Protein AF-A0AAN6D8U5-F1 (afdb_monomer_lite)

Sequence (772 aa):
MAGAFRIFASKGFNEGPAGHISVRNPIEPKTFWINPLGVHFSTLTVEDMVRVDEHGNYVDGNKAPINRSGFKILSAVHKARPDLNVTCHVHSVWGKALSALGRKLDMLNQDACIFYNNHDVYRNFGGVAVETEEGGKVAKAFGPTNRAMILQNHGLISAGYNVGEACFLLRLMDKVCETQVKTDSVYASGLYDRIVILDEEASFTYRATATSSNLYASFCSDYELQITNPAGRKRKIKCDLLKPACGCCLRSSYECVYGVRAIPKNFKLHKLAHRPIRFVEPNSINLRRKITLLSEDADLELEPTKEAREDALFRKYLQTLGWHLGGYSSWMLGVDLSPSDALLYDAFVKGFMVAISPQLAHENLQPSSVVIPRGLDNPTLRHVFYACGATYLSWKRPEYREFAEQKFLQSMKELRWFLSENSVIGNEDWLLICMVTLCLREKYQCENTARNAFFLIASLQIIECWLLKKSISFESFNQLLDALALNQIDVKILPMVKKDHKINDVTYCTDELSYMLREGDVSNLERTILESFLYNYSVALFACDASVVDYIKSPFQVYAELKPYLLPPIYHCPAWWMNNPIMGAALSAFELAAKTNWLSLFFPLNANNKMVAEKLLTLSKYYLPPVLPENVRFHESDFVQRRLMESCLIGNIVTKACTIMLSKLLNPKLRPDAPEIQEEIGNFFLNLRKLSPHAQSSGLCSWPFAVAGSAVIKEDQRLYLIERIRTFGVMKKSSGLMSVMRFLFTTWGSDTDPGPGWDVLLDKDHLRNTFL

InterPro domains:
  IPR001138 Zn(2)Cys(6) fungal-type DNA-binding domain [PF00172] (233-259)
  IPR001138 Zn(2)Cys(6) fungal-type DNA-binding domain [cd00067] (233-258)
  IPR001303 Class II aldolase/adducin N-terminal [PF00596] (1-181)
  IPR001303 Class II aldolase/adducin N-terminal [SM01007] (1-181)
  IPR021858 Fungal transcription factor [PF11951] (649-760)
  IPR036409 Class II aldolase/adducin N-terminal domain superfamily [G3DSA:3.40.225.10] (1-232)
  IPR036409 Class II aldolase/adducin N-terminal domain superfamily [SSF53639] (1-186)
  IPR036864 Zn(2)-C6 fungal-type DNA-binding domain superfamily [G3DSA:4.10.240.10] (233-313)
  IPR036864 Zn(2)-C6 fungal-type DNA-binding domain superfamily [SSF57701] (233-260)
  IPR051017 Aldolase class II Adducin subfamily [PTHR10672] (1-204)

pLDDT: mean 78.68, std 21.95, range [24.88, 98.62]

Structure (mmCIF, N/CA/C/O backbone):
data_AF-A0AAN6D8U5-F1
#
_entry.id   AF-A0AAN6D8U5-F1
#
loop_
_atom_site.group_PDB
_atom_site.id
_atom_site.type_symbol
_atom_site.label_atom_id
_atom_site.label_alt_id
_atom_site.label_comp_id
_atom_site.label_asym_id
_atom_site.label_entity_id
_atom_site.label_seq_id
_atom_site.pdbx_PDB_ins_code
_atom_site.Cartn_x
_atom_site.Cartn_y
_atom_site.Cartn_z
_atom_site.occupancy
_atom_site.B_iso_or_equiv
_atom_site.auth_seq_id
_atom_site.auth_comp_id
_atom_site.auth_asym_id
_atom_site.auth_atom_id
_atom_site.pdbx_PDB_model_num
ATOM 1 N N . MET A 1 1 ? -16.231 -18.625 -27.405 1.00 93.00 1 MET A N 1
ATOM 2 C CA . MET A 1 1 ? -17.258 -17.636 -27.003 1.00 93.00 1 MET A CA 1
ATOM 3 C C . MET A 1 1 ? -17.290 -17.409 -25.493 1.00 93.00 1 MET A C 1
ATOM 5 O O . MET A 1 1 ? -16.953 -16.311 -25.086 1.00 93.00 1 MET A O 1
ATOM 9 N N . ALA A 1 2 ? -17.594 -18.405 -24.648 1.00 93.75 2 ALA A N 1
ATOM 10 C CA . ALA A 1 2 ? -17.648 -18.209 -23.186 1.00 93.75 2 ALA A CA 1
ATOM 11 C C . ALA A 1 2 ? -16.372 -17.576 -22.585 1.00 93.75 2 ALA A C 1
ATOM 13 O O . ALA A 1 2 ? -16.457 -16.632 -21.809 1.00 93.75 2 ALA A O 1
ATOM 14 N N . GLY A 1 3 ? -15.176 -18.023 -22.992 1.00 93.25 3 GLY A N 1
ATOM 15 C CA . GLY A 1 3 ? -13.929 -17.383 -22.548 1.00 93.25 3 GLY A CA 1
ATOM 16 C C . GLY A 1 3 ? -13.763 -15.935 -23.029 1.00 93.25 3 GLY A C 1
ATOM 17 O O . GLY A 1 3 ? -13.219 -15.126 -22.291 1.00 93.25 3 GLY A O 1
ATOM 18 N N . ALA A 1 4 ? -14.307 -15.576 -24.198 1.00 95.81 4 ALA A N 1
ATOM 19 C CA . ALA A 1 4 ? -14.285 -14.199 -24.694 1.00 95.81 4 ALA A CA 1
ATOM 20 C C . ALA A 1 4 ? -15.133 -13.262 -23.825 1.00 95.81 4 ALA A C 1
ATOM 22 O O . ALA A 1 4 ? -14.681 -12.175 -23.486 1.00 95.81 4 ALA A O 1
ATOM 23 N N . PHE A 1 5 ? -16.307 -13.712 -23.371 1.00 96.12 5 PHE A N 1
ATOM 24 C CA . PHE A 1 5 ? -17.092 -12.957 -22.393 1.00 96.12 5 PHE A CA 1
ATOM 25 C C . PHE A 1 5 ? -16.345 -12.752 -21.079 1.00 96.12 5 PHE A C 1
ATOM 27 O O . PHE A 1 5 ? -16.378 -11.661 -20.520 1.00 96.12 5 PHE A O 1
ATOM 34 N N . ARG A 1 6 ? -15.621 -13.763 -20.591 1.00 93.38 6 ARG A N 1
ATOM 35 C CA . ARG A 1 6 ? -14.832 -13.611 -19.360 1.00 93.38 6 ARG A CA 1
ATOM 36 C C . ARG A 1 6 ? -13.689 -12.610 -19.527 1.00 93.38 6 ARG A C 1
ATOM 38 O O . ARG A 1 6 ? -13.452 -11.829 -18.612 1.00 93.38 6 ARG A O 1
ATOM 45 N N . ILE A 1 7 ? -13.060 -12.567 -20.704 1.00 94.19 7 ILE A N 1
ATOM 46 C CA . ILE A 1 7 ? -12.098 -11.512 -21.056 1.00 94.19 7 ILE A CA 1
ATOM 47 C C . ILE A 1 7 ? -12.795 -10.145 -21.073 1.00 94.19 7 ILE A C 1
ATOM 49 O O . ILE A 1 7 ? -12.302 -9.202 -20.473 1.00 94.19 7 ILE A O 1
ATOM 53 N N . PHE A 1 8 ? -13.973 -10.019 -21.687 1.00 95.56 8 PHE A N 1
ATOM 54 C CA . PHE A 1 8 ? -14.734 -8.763 -21.663 1.00 95.56 8 PHE A CA 1
ATOM 55 C C . PHE A 1 8 ? -15.090 -8.323 -20.236 1.00 95.56 8 PHE A C 1
ATOM 57 O O . PHE A 1 8 ? -14.961 -7.146 -19.909 1.00 95.56 8 PHE A O 1
ATOM 64 N N . ALA A 1 9 ? -15.459 -9.257 -19.356 1.00 93.50 9 ALA A N 1
ATOM 65 C CA . ALA A 1 9 ? -15.710 -8.970 -17.947 1.00 93.50 9 ALA A CA 1
ATOM 66 C C . ALA A 1 9 ? -14.449 -8.476 -17.221 1.00 93.50 9 ALA A C 1
ATOM 68 O O . ALA A 1 9 ? -14.520 -7.512 -16.466 1.00 93.50 9 ALA A O 1
ATOM 69 N N . SER A 1 10 ? -13.286 -9.092 -17.467 1.00 89.88 10 SER A N 1
ATOM 70 C CA . SER A 1 10 ? -12.024 -8.671 -16.840 1.00 89.88 10 SER A CA 1
ATOM 71 C C . SER A 1 10 ? -11.537 -7.303 -17.327 1.00 89.88 10 SER A C 1
ATOM 73 O O . SER A 1 10 ? -10.781 -6.638 -16.621 1.00 89.88 10 SER A O 1
ATOM 75 N N . LYS A 1 11 ? -12.005 -6.857 -18.499 1.00 89.81 11 LYS A N 1
ATOM 76 C CA . LYS A 1 11 ? -11.782 -5.507 -19.039 1.00 89.81 11 LYS A CA 1
ATOM 77 C C . LYS A 1 11 ? -12.896 -4.509 -18.691 1.00 89.81 11 LYS A C 1
ATOM 79 O O . LYS A 1 11 ? -12.827 -3.366 -19.124 1.00 89.81 11 LYS A O 1
ATOM 84 N N . GLY A 1 12 ? -13.902 -4.911 -17.908 1.00 91.88 12 GLY A N 1
ATOM 85 C CA . GLY A 1 12 ? -14.988 -4.028 -17.469 1.00 91.88 12 GLY A CA 1
ATOM 86 C C . GLY A 1 12 ? -15.998 -3.667 -18.562 1.00 91.88 12 GLY A C 1
ATOM 87 O O . GLY A 1 12 ? -16.624 -2.618 -18.489 1.00 91.88 12 GLY A O 1
ATOM 88 N N . PHE A 1 13 ? -16.165 -4.505 -19.591 1.00 95.62 13 PHE A N 1
ATOM 89 C CA . PHE A 1 13 ? -17.127 -4.259 -20.678 1.00 95.62 13 PHE A CA 1
ATOM 90 C C . PHE A 1 13 ? -18.562 -4.697 -20.339 1.00 95.62 13 PHE A C 1
ATOM 92 O O . PHE A 1 13 ? -19.450 -4.581 -21.185 1.00 95.62 13 PHE A O 1
ATOM 99 N N . ASN A 1 14 ? -18.800 -5.252 -19.145 1.00 90.69 14 ASN A N 1
ATOM 100 C CA . ASN A 1 14 ? -20.140 -5.646 -18.720 1.00 90.69 14 ASN A CA 1
ATOM 101 C C . ASN A 1 14 ? -20.963 -4.410 -18.320 1.00 90.69 14 ASN A C 1
ATOM 103 O O . ASN A 1 14 ? -20.530 -3.614 -17.496 1.00 90.69 14 ASN A O 1
ATOM 107 N N . GLU A 1 15 ? -22.182 -4.295 -18.840 1.00 88.44 15 GLU A N 1
ATOM 108 C CA . GLU A 1 15 ? -23.103 -3.197 -18.523 1.00 88.44 15 GLU A CA 1
ATOM 109 C C . GLU A 1 15 ? -24.513 -3.779 -18.350 1.00 88.44 15 GLU A C 1
ATOM 111 O O . GLU A 1 15 ? -25.318 -3.841 -19.280 1.00 88.44 15 GLU A O 1
ATOM 116 N N . GLY A 1 16 ? -24.787 -4.322 -17.160 1.00 88.56 16 GLY A N 1
ATOM 117 C CA . GLY A 1 16 ? -26.028 -5.055 -16.898 1.00 88.56 16 GLY A CA 1
ATOM 118 C C . GLY A 1 16 ? -26.268 -6.176 -17.933 1.00 88.56 16 GLY A C 1
ATOM 119 O O . GLY A 1 16 ? -25.379 -7.004 -18.133 1.00 88.56 16 GLY A O 1
ATOM 120 N N . PRO A 1 17 ? -27.449 -6.237 -18.581 1.00 87.12 17 PRO A N 1
ATOM 121 C CA . PRO A 1 17 ? -27.765 -7.239 -19.600 1.00 87.12 17 PRO A CA 1
ATOM 122 C C . PRO A 1 17 ? -27.296 -6.866 -21.020 1.00 87.12 17 PRO A C 1
ATOM 124 O O . PRO A 1 17 ? -27.637 -7.580 -21.965 1.00 87.12 17 PRO A O 1
ATOM 127 N N . ALA A 1 18 ? -26.595 -5.743 -21.202 1.00 89.50 18 ALA A N 1
ATOM 128 C CA . ALA A 1 18 ? -26.145 -5.296 -22.512 1.00 89.50 18 ALA A CA 1
ATOM 129 C C . ALA A 1 18 ? -24.887 -6.039 -22.984 1.00 89.50 18 ALA A C 1
ATOM 131 O O . ALA A 1 18 ? -24.062 -6.496 -22.194 1.00 89.50 18 ALA A O 1
ATOM 132 N N . GLY A 1 19 ? -24.728 -6.087 -24.305 1.00 93.31 19 GLY A N 1
ATOM 133 C CA . GLY A 1 19 ? -23.594 -6.702 -24.981 1.00 93.31 19 GLY A CA 1
ATOM 134 C C . GLY A 1 19 ? -23.813 -8.178 -25.320 1.00 93.31 19 GLY A C 1
ATOM 135 O O . GLY A 1 19 ? -24.301 -8.980 -24.522 1.00 93.31 19 GLY A O 1
ATOM 136 N N . HIS A 1 20 ? -23.452 -8.532 -26.551 1.00 95.62 20 HIS A N 1
ATOM 137 C CA . HIS A 1 20 ? -23.759 -9.833 -27.136 1.00 95.62 20 HIS A CA 1
ATOM 138 C C . HIS A 1 20 ? -22.632 -10.288 -28.060 1.00 95.62 20 HIS A C 1
ATOM 140 O O . HIS A 1 20 ? -22.012 -9.476 -28.745 1.00 95.62 20 HIS A O 1
ATOM 146 N N . ILE A 1 21 ? -22.402 -11.597 -28.109 1.00 98.12 21 ILE A N 1
ATOM 147 C CA . ILE A 1 21 ? -21.539 -12.258 -29.091 1.00 98.12 21 ILE A CA 1
ATOM 148 C C . ILE A 1 21 ? -22.401 -13.316 -29.764 1.00 98.12 21 ILE A C 1
ATOM 150 O O . ILE A 1 21 ? -22.967 -14.156 -29.066 1.00 98.12 21 ILE A O 1
ATOM 154 N N . SER A 1 22 ? -22.483 -13.291 -31.093 1.00 97.81 22 SER A N 1
ATOM 155 C CA . SER A 1 22 ? -23.100 -14.359 -31.878 1.00 97.81 22 SER A CA 1
ATOM 156 C C . SER A 1 22 ? -22.072 -15.063 -32.749 1.00 97.81 22 SER A C 1
ATOM 158 O O . SER A 1 22 ? -21.201 -14.428 -33.347 1.00 97.81 22 SER A O 1
ATOM 160 N N . VAL A 1 23 ? -22.174 -16.390 -32.815 1.00 98.19 23 VAL A N 1
ATOM 161 C CA . VAL A 1 23 ? -21.307 -17.251 -33.625 1.00 98.19 23 VAL A CA 1
ATOM 162 C C . VAL A 1 23 ? -22.169 -18.096 -34.551 1.00 98.19 23 VAL A C 1
ATOM 164 O O . VAL A 1 23 ? -23.002 -18.869 -34.078 1.00 98.19 23 VAL A O 1
ATOM 167 N N . ARG A 1 24 ? -21.958 -17.979 -35.863 1.00 98.12 24 ARG A N 1
ATOM 168 C CA . ARG A 1 24 ? -22.606 -18.816 -36.876 1.00 98.12 24 ARG A CA 1
ATOM 169 C C . ARG A 1 24 ? -22.277 -20.284 -36.626 1.00 98.12 24 ARG A C 1
ATOM 171 O O . ARG A 1 24 ? -21.119 -20.643 -36.411 1.00 98.12 24 ARG A O 1
ATOM 178 N N . ASN A 1 25 ? -23.292 -21.139 -36.652 1.00 96.56 25 ASN A N 1
ATOM 179 C CA . ASN A 1 25 ? -23.089 -22.571 -36.517 1.00 96.56 25 ASN A CA 1
ATOM 180 C C . ASN A 1 25 ? -22.398 -23.122 -37.785 1.00 96.56 25 ASN A C 1
ATOM 182 O O . ASN A 1 25 ? -22.865 -22.847 -38.891 1.00 96.56 25 ASN A O 1
ATOM 186 N N . PRO A 1 26 ? -21.302 -23.892 -37.650 1.00 93.25 26 PRO A N 1
ATOM 187 C CA . PRO A 1 26 ? -20.549 -24.390 -38.802 1.00 93.25 26 PRO A CA 1
ATOM 188 C C . PRO A 1 26 ? -21.268 -25.507 -39.577 1.00 93.25 26 PRO A C 1
ATOM 190 O O . PRO A 1 26 ? -20.939 -25.736 -40.735 1.00 93.25 26 PRO A O 1
ATOM 193 N N . ILE A 1 27 ? -22.228 -26.202 -38.955 1.00 94.56 27 ILE A N 1
ATOM 194 C CA . ILE A 1 27 ? -23.006 -27.298 -39.560 1.00 94.56 27 ILE A CA 1
ATOM 195 C C . ILE A 1 27 ? -24.315 -26.767 -40.152 1.00 94.56 27 ILE A C 1
ATOM 197 O O . ILE A 1 27 ? -24.711 -27.164 -41.244 1.00 94.56 27 ILE A O 1
ATOM 201 N N . GLU A 1 28 ? -24.976 -25.843 -39.450 1.00 95.75 28 GLU A N 1
ATOM 202 C CA . GLU A 1 28 ? -26.242 -25.228 -39.862 1.00 95.75 28 GLU A CA 1
ATOM 203 C C . GLU A 1 28 ? -26.084 -23.697 -39.989 1.00 95.75 28 GLU A C 1
ATOM 205 O O . GLU A 1 28 ? -26.471 -22.967 -39.070 1.00 95.75 28 GLU A O 1
ATOM 210 N N . PRO A 1 29 ? -25.550 -23.171 -41.114 1.00 93.00 29 PRO A N 1
ATOM 211 C CA . PRO A 1 29 ? -25.093 -21.776 -41.250 1.00 93.00 29 PRO A CA 1
ATOM 212 C C . PRO A 1 29 ? -26.154 -20.676 -41.089 1.00 93.00 29 PRO A C 1
ATOM 214 O O . PRO A 1 29 ? -25.807 -19.494 -41.021 1.00 93.00 29 PRO A O 1
ATOM 217 N N . LYS A 1 30 ? -27.439 -21.049 -41.050 1.00 93.56 30 LYS A N 1
ATOM 218 C CA . LYS A 1 30 ? -28.577 -20.157 -40.763 1.00 93.56 30 LYS A CA 1
ATOM 219 C C . LYS A 1 30 ? -28.932 -20.078 -39.272 1.00 93.56 30 LYS A C 1
ATOM 221 O O . LYS A 1 30 ? -29.874 -19.384 -38.906 1.00 93.56 30 LYS A O 1
ATOM 226 N N . THR A 1 31 ? -28.196 -20.788 -38.418 1.00 97.25 31 THR A N 1
ATOM 227 C CA . THR A 1 31 ? -28.363 -20.772 -36.960 1.00 97.25 31 THR A CA 1
ATOM 228 C C . THR A 1 31 ? -27.129 -20.188 -36.275 1.00 97.25 31 THR A C 1
ATOM 230 O O . THR A 1 31 ? -26.014 -20.261 -36.801 1.00 97.25 31 THR A O 1
ATOM 233 N N . PHE A 1 32 ? -27.321 -19.599 -35.096 1.00 98.19 32 PHE A N 1
ATOM 234 C CA . PHE A 1 32 ? -26.306 -18.842 -34.368 1.00 98.19 32 PHE A CA 1
ATOM 235 C C . PHE A 1 32 ? -26.317 -19.193 -32.881 1.00 98.19 32 PHE A C 1
ATOM 237 O O . PHE A 1 32 ? -27.376 -19.344 -32.277 1.00 98.19 32 PHE A O 1
ATOM 244 N N . TRP A 1 33 ? -25.135 -19.292 -32.282 1.00 98.31 33 TRP A N 1
ATOM 245 C CA . TRP A 1 33 ? -24.956 -19.395 -30.836 1.00 98.31 33 TRP A CA 1
ATOM 246 C C . TRP A 1 33 ? -24.808 -18.006 -30.223 1.00 98.31 33 TRP A C 1
ATOM 248 O O . TRP A 1 33 ? -23.992 -17.233 -30.717 1.00 98.31 33 TRP A O 1
ATOM 258 N N . ILE A 1 34 ? -25.538 -17.711 -29.147 1.00 97.81 34 ILE A N 1
ATOM 259 C CA . ILE A 1 34 ? -25.520 -16.426 -28.429 1.00 97.81 34 ILE A CA 1
ATOM 260 C C . ILE A 1 34 ? -25.552 -16.633 -26.904 1.00 97.81 34 ILE A C 1
ATOM 262 O O . ILE A 1 34 ? -25.983 -17.680 -26.415 1.00 97.81 34 ILE A O 1
ATOM 266 N N . ASN A 1 35 ? -25.085 -15.643 -26.138 1.00 97.12 35 ASN A N 1
ATOM 267 C CA . ASN A 1 35 ? -25.228 -15.618 -24.682 1.00 97.12 35 ASN A CA 1
ATOM 268 C C . ASN A 1 35 ? -26.684 -15.407 -24.221 1.00 97.12 35 ASN A C 1
ATOM 270 O O . ASN A 1 35 ? -27.450 -14.702 -24.882 1.00 97.12 35 ASN A O 1
ATOM 274 N N . PRO A 1 36 ? -27.053 -15.946 -23.047 1.00 95.62 36 PRO A N 1
ATOM 275 C CA . PRO A 1 36 ? -28.339 -15.678 -22.422 1.00 95.62 36 PRO A CA 1
ATOM 276 C C . PRO A 1 36 ? -28.405 -14.258 -21.842 1.00 95.62 36 PRO A C 1
ATOM 278 O O . PRO A 1 36 ? -27.395 -13.661 -21.455 1.00 95.62 36 PRO A O 1
ATOM 281 N N . LEU A 1 37 ? -29.623 -13.731 -21.756 1.00 92.81 37 LEU A N 1
ATOM 282 C CA . LEU A 1 37 ? -29.954 -12.439 -21.168 1.00 92.81 37 LEU A CA 1
ATOM 283 C C . LEU A 1 37 ? -29.770 -12.475 -19.644 1.00 92.81 37 LEU A C 1
ATOM 285 O O . LEU A 1 37 ? -30.215 -13.407 -18.977 1.00 92.81 37 LEU A O 1
ATOM 289 N N . GLY A 1 38 ? -29.168 -11.423 -19.084 1.00 87.44 38 GLY A N 1
ATOM 290 C CA . GLY A 1 38 ? -29.109 -11.210 -17.632 1.00 87.44 38 GLY A CA 1
ATOM 291 C C . GLY A 1 38 ? -28.102 -12.084 -16.877 1.00 87.44 38 GLY A C 1
ATOM 292 O O . GLY A 1 38 ? -28.066 -12.038 -15.650 1.00 87.44 38 GLY A O 1
ATOM 293 N N . VAL A 1 39 ? -27.265 -12.852 -17.579 1.00 91.81 39 VAL A N 1
ATOM 294 C CA . VAL A 1 39 ? -26.155 -13.596 -16.968 1.00 91.81 39 VAL A CA 1
ATOM 295 C C . VAL A 1 39 ? -24.876 -12.776 -17.075 1.00 91.81 39 VAL A C 1
ATOM 297 O O . VAL A 1 39 ? -24.492 -12.335 -18.157 1.00 91.81 39 VAL A O 1
ATOM 300 N N . HIS A 1 40 ? -24.197 -12.586 -15.946 1.00 94.00 40 HIS A N 1
ATOM 301 C CA . HIS A 1 40 ? -22.973 -11.797 -15.894 1.00 94.00 40 HIS A CA 1
ATOM 302 C C . HIS A 1 40 ? -21.861 -12.424 -16.755 1.00 94.00 40 HIS A C 1
ATOM 304 O O . HIS A 1 40 ? -21.614 -13.631 -16.702 1.00 94.00 40 HIS A O 1
ATOM 310 N N . PHE A 1 41 ? -21.130 -11.604 -17.514 1.00 95.12 41 PHE A N 1
ATOM 311 C CA . PHE A 1 41 ? -20.115 -12.081 -18.463 1.00 95.12 41 PHE A CA 1
ATOM 312 C C . PHE A 1 41 ? -19.026 -12.961 -17.828 1.00 95.12 41 PHE A C 1
ATOM 314 O O . PHE A 1 41 ? -18.576 -13.928 -18.443 1.00 95.12 41 PHE A O 1
ATOM 321 N N . SER A 1 42 ? -18.635 -12.678 -16.580 1.00 92.56 42 SER A N 1
ATOM 322 C CA . SER A 1 42 ? -17.620 -13.467 -15.861 1.00 92.56 42 SER A CA 1
ATOM 323 C C . SER A 1 42 ? -18.074 -14.887 -15.505 1.00 92.56 42 SER A C 1
ATOM 325 O O . SER A 1 42 ? -17.229 -15.761 -15.305 1.00 92.56 42 SER A O 1
ATOM 327 N N . THR A 1 43 ? -19.384 -15.143 -15.436 1.00 91.12 43 THR A N 1
ATOM 328 C CA . THR A 1 43 ? -19.930 -16.443 -15.023 1.00 91.12 43 THR A CA 1
ATOM 329 C C . THR A 1 43 ? -20.331 -17.319 -16.199 1.00 91.12 43 THR A C 1
ATOM 331 O O . THR A 1 43 ? -20.525 -18.513 -15.995 1.00 91.12 43 THR A O 1
ATOM 334 N N . LEU A 1 44 ? -20.419 -16.764 -17.413 1.00 92.69 44 LEU A N 1
ATOM 335 C CA . LEU A 1 44 ? -20.845 -17.495 -18.605 1.00 92.69 44 LEU A CA 1
ATOM 336 C C . LEU A 1 44 ? -19.983 -18.734 -18.855 1.00 92.69 44 LEU A C 1
ATOM 338 O O . LEU A 1 44 ? -18.749 -18.695 -18.820 1.00 92.69 44 LEU A O 1
ATOM 342 N N . THR A 1 45 ? -20.646 -19.846 -19.130 1.00 92.88 45 THR A N 1
ATOM 343 C CA . THR A 1 45 ? -20.086 -21.172 -19.394 1.00 92.88 45 THR A CA 1
ATOM 344 C C . THR A 1 45 ? -20.440 -21.633 -20.804 1.00 92.88 45 THR A C 1
ATOM 346 O O . THR A 1 45 ? -21.125 -20.929 -21.542 1.00 92.88 45 THR A O 1
ATOM 349 N N . VAL A 1 46 ? -19.910 -22.782 -21.233 1.00 93.31 46 VAL A N 1
ATOM 350 C CA . VAL A 1 46 ? -20.249 -23.321 -22.561 1.00 93.31 46 VAL A CA 1
ATOM 351 C C . VAL A 1 46 ? -21.710 -23.778 -22.568 1.00 93.31 46 VAL A C 1
ATOM 353 O O . VAL A 1 46 ? -22.419 -23.557 -23.543 1.00 93.31 46 VAL A O 1
ATOM 356 N N . GLU A 1 47 ? -22.164 -24.327 -21.443 1.00 94.94 47 GLU A N 1
ATOM 357 C CA . GLU A 1 47 ? -23.511 -24.841 -21.207 1.00 94.94 47 GLU A CA 1
ATOM 358 C C . GLU A 1 47 ? -24.583 -23.741 -21.115 1.00 94.94 47 GLU A C 1
ATOM 360 O O . GLU A 1 47 ? -25.775 -24.027 -21.203 1.00 94.94 47 GLU A O 1
ATOM 365 N N . ASP A 1 48 ? -24.180 -22.478 -20.953 1.00 94.75 48 ASP A N 1
ATOM 366 C CA . ASP A 1 48 ? -25.105 -21.340 -20.907 1.00 94.75 48 ASP A CA 1
ATOM 367 C C . ASP A 1 48 ? -25.548 -20.867 -22.295 1.00 94.75 48 ASP A C 1
ATOM 369 O O . ASP A 1 48 ? -26.512 -20.115 -22.406 1.00 94.75 48 ASP A O 1
ATOM 373 N N . MET A 1 49 ? -24.849 -21.271 -23.358 1.00 97.19 49 MET A N 1
ATOM 374 C CA . MET A 1 49 ? -25.084 -20.741 -24.699 1.00 97.19 49 MET A CA 1
ATOM 375 C C . MET A 1 49 ? -26.414 -21.234 -25.284 1.00 97.19 49 MET A C 1
ATOM 377 O O . MET A 1 49 ? -26.787 -22.403 -25.154 1.00 97.19 49 MET A O 1
ATOM 381 N N . VAL A 1 50 ? -27.110 -20.328 -25.968 1.00 97.94 50 VAL A N 1
ATOM 382 C CA . VAL A 1 50 ? -28.410 -20.564 -26.607 1.00 97.94 50 VAL A CA 1
ATOM 383 C C . VAL A 1 50 ? -28.209 -20.597 -28.117 1.00 97.94 50 VAL A C 1
ATOM 385 O O . VAL A 1 50 ? -27.549 -19.709 -28.662 1.00 97.94 50 VAL A O 1
ATOM 388 N N . ARG A 1 51 ? -28.769 -21.595 -28.810 1.00 97.88 51 ARG A N 1
ATOM 389 C CA . ARG A 1 51 ? -28.785 -21.640 -30.277 1.00 97.88 51 ARG A CA 1
ATOM 390 C C . ARG A 1 51 ? -30.116 -21.127 -30.805 1.00 97.88 51 ARG A C 1
ATOM 392 O O . ARG A 1 51 ? -31.173 -21.621 -30.412 1.00 97.88 51 ARG A O 1
ATOM 399 N N . VAL A 1 52 ? -30.050 -20.176 -31.729 1.00 97.44 52 VAL A N 1
ATOM 400 C CA . VAL A 1 52 ? -31.214 -19.547 -32.358 1.00 97.44 52 VAL A CA 1
ATOM 401 C C . VAL A 1 52 ? -31.127 -19.548 -33.883 1.00 97.44 52 VAL A C 1
ATOM 403 O O . VAL A 1 52 ? -30.041 -19.693 -34.443 1.00 97.44 52 VAL A O 1
ATOM 406 N N . ASP A 1 53 ? -32.264 -19.404 -34.558 1.00 95.56 53 ASP A N 1
ATOM 407 C CA . ASP A 1 53 ? -32.335 -19.180 -36.007 1.00 95.56 53 ASP A CA 1
ATOM 408 C C . ASP A 1 53 ? -32.038 -17.709 -36.375 1.00 95.56 53 ASP A C 1
ATOM 410 O O . ASP A 1 53 ? -31.777 -16.870 -35.511 1.00 95.56 53 ASP A O 1
ATOM 414 N N . GLU A 1 54 ? -32.088 -17.372 -37.666 1.00 91.38 54 GLU A N 1
ATOM 415 C CA . GLU A 1 54 ? -31.864 -16.008 -38.175 1.00 91.38 54 GLU A CA 1
ATOM 416 C C . GLU A 1 54 ? -32.852 -14.952 -37.636 1.00 91.38 54 GLU A C 1
ATOM 418 O O . GLU A 1 54 ? -32.557 -13.752 -37.668 1.00 91.38 54 GLU A O 1
ATOM 423 N N . HIS A 1 55 ? -33.992 -15.387 -37.095 1.00 90.00 55 HIS A N 1
ATOM 424 C CA . HIS A 1 55 ? -35.039 -14.547 -36.517 1.00 90.00 55 HIS A CA 1
ATOM 425 C C . HIS A 1 55 ? -34.963 -14.456 -34.981 1.00 90.00 55 HIS A C 1
ATOM 427 O O . HIS A 1 55 ? -35.717 -13.693 -34.372 1.00 90.00 55 HIS A O 1
ATOM 433 N N . GLY A 1 56 ? -34.049 -15.195 -34.344 1.00 91.12 56 GLY A N 1
ATOM 434 C CA . GLY A 1 56 ? -33.892 -15.240 -32.890 1.00 91.12 56 GLY A CA 1
ATOM 435 C C . GLY A 1 56 ? -34.846 -16.216 -32.196 1.00 91.12 56 GLY A C 1
ATOM 436 O O . GLY A 1 56 ? -35.035 -16.122 -30.979 1.00 91.12 56 GLY A O 1
ATOM 437 N N . ASN A 1 57 ? -35.466 -17.136 -32.942 1.00 93.75 57 ASN A N 1
ATOM 438 C CA . ASN A 1 57 ? -36.255 -18.219 -32.365 1.00 93.75 57 ASN A CA 1
ATOM 439 C C . ASN A 1 57 ? -35.334 -19.326 -31.864 1.00 93.75 57 ASN A C 1
ATOM 441 O O . ASN A 1 57 ? -34.304 -19.615 -32.467 1.00 93.75 57 ASN A O 1
ATOM 445 N N . TYR A 1 58 ? -35.722 -19.959 -30.761 1.00 95.50 58 TYR A N 1
ATOM 446 C CA . TYR A 1 58 ? -34.952 -21.040 -30.156 1.00 95.50 58 TYR A CA 1
ATOM 447 C C . TYR A 1 58 ? -34.868 -22.259 -31.082 1.00 95.50 58 TYR A C 1
ATOM 449 O O . TYR A 1 58 ? -35.887 -22.705 -31.608 1.00 95.50 58 TYR A O 1
ATOM 457 N N . VAL A 1 59 ? -33.662 -22.814 -31.213 1.00 95.62 59 VAL A N 1
ATOM 458 C CA . VAL A 1 59 ? -33.398 -24.059 -31.944 1.00 95.62 59 VAL A CA 1
ATOM 459 C C . VAL A 1 59 ? -32.921 -25.151 -30.984 1.00 95.62 59 VAL A C 1
ATOM 461 O O . VAL A 1 59 ? -33.520 -26.220 -30.947 1.00 95.62 59 VAL A O 1
ATOM 464 N N . ASP A 1 60 ? -31.855 -24.899 -30.212 1.00 92.94 60 ASP A N 1
ATOM 465 C CA . ASP A 1 60 ? -31.258 -25.873 -29.276 1.00 92.94 60 ASP A CA 1
ATOM 466 C C . ASP A 1 60 ? -30.360 -25.179 -28.218 1.00 92.94 60 ASP A C 1
ATOM 468 O O . ASP A 1 60 ? -30.230 -23.954 -28.201 1.00 92.94 60 ASP A O 1
ATOM 472 N N . GLY A 1 61 ? -29.718 -25.936 -27.325 1.00 92.88 61 GLY A N 1
ATOM 473 C CA . GLY A 1 61 ? -28.857 -25.431 -26.254 1.00 92.88 61 GLY A CA 1
ATOM 474 C C . GLY A 1 61 ? -29.646 -25.032 -25.007 1.00 92.88 61 GLY A C 1
ATOM 475 O O . GLY A 1 61 ? -30.729 -25.561 -24.738 1.00 92.88 61 GLY A O 1
ATOM 476 N N . ASN A 1 62 ? -29.118 -24.093 -24.221 1.00 92.38 62 ASN A N 1
ATOM 477 C CA . ASN A 1 62 ? -29.797 -23.610 -23.019 1.00 92.38 62 ASN A CA 1
ATOM 478 C C . ASN A 1 62 ? -31.118 -22.899 -23.373 1.00 92.38 62 ASN A C 1
ATOM 480 O O . ASN A 1 62 ? -31.186 -22.179 -24.360 1.00 92.38 62 ASN A O 1
ATOM 484 N N . LYS A 1 63 ? -32.172 -23.070 -22.566 1.00 91.12 63 LYS A N 1
ATOM 485 C CA . LYS A 1 63 ? -33.494 -22.445 -22.784 1.00 91.12 63 LYS A CA 1
ATOM 486 C C . LYS A 1 63 ? -33.661 -21.085 -22.095 1.00 91.12 63 LYS A C 1
ATOM 488 O O . LYS A 1 63 ? -34.777 -20.575 -22.005 1.00 91.12 63 LYS A O 1
ATOM 493 N N . ALA A 1 64 ? -32.579 -20.512 -21.574 1.00 91.50 64 ALA A N 1
ATOM 494 C CA . ALA A 1 64 ? -32.592 -19.178 -20.996 1.00 91.50 64 ALA A CA 1
ATOM 495 C C . ALA A 1 64 ? -33.015 -18.116 -22.039 1.00 91.50 64 ALA A C 1
ATOM 497 O O . ALA A 1 64 ? -32.712 -18.261 -23.226 1.00 91.50 64 ALA A O 1
ATOM 498 N N . PRO A 1 65 ? -33.710 -17.039 -21.622 1.00 92.25 65 PRO A N 1
ATOM 499 C CA . PRO A 1 65 ? -34.087 -15.954 -22.525 1.00 92.25 65 PRO A CA 1
ATOM 500 C C . PRO A 1 65 ? -32.861 -15.328 -23.195 1.00 92.25 65 PRO A C 1
ATOM 502 O O . PRO A 1 65 ? -31.807 -15.226 -22.573 1.00 92.25 65 PRO A O 1
ATOM 505 N N . ILE A 1 66 ? -33.010 -14.847 -24.431 1.00 94.12 66 ILE A N 1
ATOM 506 C CA . ILE A 1 66 ? -31.992 -14.042 -25.124 1.00 94.12 66 ILE A CA 1
ATOM 507 C C . ILE A 1 66 ? -32.483 -12.608 -25.319 1.00 94.12 66 ILE A C 1
ATOM 509 O O . ILE A 1 66 ? -33.688 -12.353 -25.376 1.00 94.12 66 ILE A O 1
ATOM 513 N N . ASN A 1 67 ? -31.552 -11.672 -25.493 1.00 91.31 67 ASN A N 1
ATOM 514 C CA . ASN A 1 67 ? -31.883 -10.329 -25.953 1.00 91.31 67 ASN A CA 1
ATOM 515 C C . ASN A 1 67 ? -32.183 -10.351 -27.463 1.00 91.31 67 ASN A C 1
ATOM 517 O O . ASN A 1 67 ? -31.274 -10.240 -28.289 1.00 91.31 67 ASN A O 1
ATOM 521 N N . ARG A 1 68 ? -33.456 -10.524 -27.840 1.00 88.06 68 ARG A N 1
ATOM 522 C CA . ARG A 1 68 ? -33.863 -10.594 -29.257 1.00 88.06 68 ARG A CA 1
ATOM 523 C C . ARG A 1 68 ? -33.549 -9.304 -30.017 1.00 88.06 68 ARG A C 1
ATOM 525 O O . ARG A 1 68 ? -33.104 -9.374 -31.160 1.00 88.06 68 ARG A O 1
ATOM 532 N N . SER A 1 69 ? -33.724 -8.155 -29.371 1.00 84.38 69 SER A N 1
ATOM 533 C CA . SER A 1 69 ? -33.435 -6.828 -29.918 1.00 84.38 69 SER A CA 1
ATOM 534 C C . SER A 1 69 ? -31.961 -6.698 -30.291 1.00 84.38 69 SER A C 1
ATOM 536 O O . SER A 1 69 ? -31.622 -6.398 -31.433 1.00 84.38 69 SER A O 1
ATOM 538 N N . GLY A 1 70 ? -31.077 -7.031 -29.345 1.00 88.56 70 GLY A N 1
ATOM 539 C CA . GLY A 1 70 ? -29.635 -7.052 -29.574 1.00 88.56 70 GLY A CA 1
ATOM 540 C C . GLY A 1 70 ? -29.236 -8.048 -30.663 1.00 88.56 70 GLY A C 1
ATOM 541 O O . GLY A 1 70 ? -28.426 -7.724 -31.528 1.00 88.56 70 GLY A O 1
ATOM 542 N N . PHE A 1 71 ? -29.842 -9.237 -30.679 1.00 93.06 71 PHE A N 1
ATOM 543 C CA . PHE A 1 71 ? -29.543 -10.248 -31.691 1.00 93.06 71 PHE A CA 1
ATOM 544 C C . PHE A 1 71 ? -29.928 -9.822 -33.114 1.00 93.06 71 PHE A C 1
ATOM 546 O O . PHE A 1 71 ? -29.201 -10.154 -34.045 1.00 93.06 71 PHE A O 1
ATOM 553 N N . LYS A 1 72 ? -31.009 -9.057 -33.320 1.00 90.62 72 LYS A N 1
ATOM 554 C CA . LYS A 1 72 ? -31.401 -8.589 -34.665 1.00 90.62 72 LYS A CA 1
ATOM 555 C C . LYS A 1 72 ? -30.321 -7.743 -35.344 1.00 90.62 72 LYS A C 1
ATOM 557 O O . LYS A 1 72 ? -30.123 -7.883 -36.549 1.00 90.62 72 LYS A O 1
ATOM 562 N N . ILE A 1 73 ? -29.591 -6.924 -34.584 1.00 90.25 73 ILE A N 1
ATOM 563 C CA . ILE A 1 73 ? -28.463 -6.138 -35.109 1.00 90.25 73 ILE A CA 1
ATOM 564 C C . ILE A 1 73 ? -27.343 -7.077 -35.580 1.00 90.25 73 ILE A C 1
ATOM 566 O O . ILE A 1 73 ? -26.855 -6.958 -36.703 1.00 90.25 73 ILE A O 1
ATOM 570 N N . LEU A 1 74 ? -26.978 -8.054 -34.748 1.00 94.62 74 LEU A N 1
ATOM 571 C CA . LEU A 1 74 ? -25.938 -9.044 -35.049 1.00 94.62 74 LEU A CA 1
ATOM 572 C C . LEU A 1 74 ? -26.333 -9.937 -36.245 1.00 94.62 74 LEU A C 1
ATOM 574 O O . LEU A 1 74 ? -25.530 -10.159 -37.150 1.00 94.62 74 LEU A O 1
ATOM 578 N N . SER A 1 75 ? -27.592 -10.386 -36.298 1.00 94.00 75 SER A N 1
ATOM 579 C CA . SER A 1 75 ? -28.164 -11.173 -37.400 1.00 94.00 75 SER A CA 1
ATOM 580 C C . SER A 1 75 ? -28.130 -10.403 -38.726 1.00 94.00 75 SER A C 1
ATOM 582 O O . SER A 1 75 ? -27.730 -10.953 -39.754 1.00 94.00 75 SER A O 1
ATOM 584 N N . ALA A 1 76 ? -28.450 -9.104 -38.714 1.00 93.44 76 ALA A N 1
ATOM 585 C CA . ALA A 1 76 ? -28.365 -8.265 -39.907 1.00 93.44 76 ALA A CA 1
ATOM 586 C C . ALA A 1 76 ? -26.925 -8.144 -40.437 1.00 93.44 76 ALA A C 1
ATOM 588 O O . ALA A 1 76 ? -26.712 -8.243 -41.648 1.00 93.44 76 ALA A O 1
ATOM 589 N N . VAL A 1 77 ? -25.932 -8.011 -39.549 1.00 94.56 77 VAL A N 1
ATOM 590 C CA . VAL A 1 77 ? -24.511 -8.026 -39.937 1.00 94.56 77 VAL A CA 1
ATOM 591 C C . VAL A 1 77 ? -24.113 -9.396 -40.494 1.00 94.56 77 VAL A C 1
ATOM 593 O O . VAL A 1 77 ? -23.529 -9.454 -41.570 1.00 94.56 77 VAL A O 1
ATOM 596 N N . HIS A 1 78 ? -24.497 -10.505 -39.853 1.00 96.00 78 HIS A N 1
ATOM 597 C CA . HIS A 1 78 ? -24.250 -11.854 -40.380 1.00 96.00 78 HIS A CA 1
ATOM 598 C C . HIS A 1 78 ? -24.894 -12.107 -41.749 1.00 96.00 78 HIS A C 1
ATOM 600 O O . HIS A 1 78 ? -24.359 -12.884 -42.543 1.00 96.00 78 HIS A O 1
ATOM 606 N N . LYS A 1 79 ? -26.050 -11.497 -42.028 1.00 93.56 79 LYS A N 1
ATOM 607 C CA . LYS A 1 79 ? -26.726 -11.597 -43.326 1.00 93.56 79 LYS A CA 1
ATOM 608 C C . LYS A 1 79 ? -26.014 -10.780 -44.404 1.00 93.56 79 LYS A C 1
ATOM 610 O O . LYS A 1 79 ? -25.889 -11.253 -45.528 1.00 93.56 79 LYS A O 1
ATOM 615 N N . ALA A 1 80 ? -25.547 -9.578 -44.068 1.00 92.44 80 ALA A N 1
ATOM 616 C CA . ALA A 1 80 ? -24.815 -8.717 -44.997 1.00 92.44 80 ALA A CA 1
ATOM 617 C C . ALA A 1 80 ? -23.365 -9.171 -45.234 1.00 92.44 80 ALA A C 1
ATOM 619 O O . ALA A 1 80 ? -22.813 -8.921 -46.302 1.00 92.44 80 ALA A O 1
ATOM 620 N N . ARG A 1 81 ? -22.760 -9.848 -44.251 1.00 94.25 81 ARG A N 1
ATOM 621 C CA . ARG A 1 81 ? -21.385 -10.363 -44.273 1.00 94.25 81 ARG A CA 1
ATOM 622 C C . ARG A 1 81 ? -21.365 -11.875 -44.050 1.00 94.25 81 ARG A C 1
ATOM 624 O O . ARG A 1 81 ? -21.000 -12.336 -42.966 1.00 94.25 81 ARG A O 1
ATOM 631 N N . PRO A 1 82 ? -21.783 -12.671 -45.056 1.00 94.19 82 PRO A N 1
ATOM 632 C CA . PRO A 1 82 ? -21.789 -14.129 -44.952 1.00 94.19 82 PRO A CA 1
ATOM 633 C C . PRO A 1 82 ? -20.383 -14.716 -44.760 1.00 94.19 82 PRO A C 1
ATOM 635 O O . PRO A 1 82 ? -20.259 -15.814 -44.227 1.00 94.19 82 PRO A O 1
ATOM 638 N N . ASP A 1 83 ? -19.343 -13.972 -45.141 1.00 94.38 83 ASP A N 1
ATOM 639 C CA . ASP A 1 83 ? -17.934 -14.293 -44.925 1.00 94.38 83 ASP A CA 1
ATOM 640 C C . ASP A 1 83 ? -17.515 -14.238 -43.444 1.00 94.38 83 ASP A C 1
ATOM 642 O O . ASP A 1 83 ? -16.572 -14.923 -43.050 1.00 94.38 83 ASP A O 1
ATOM 646 N N . LEU A 1 84 ? -18.221 -13.476 -42.599 1.00 96.50 84 LEU A N 1
ATOM 647 C CA . LEU A 1 84 ? -17.900 -13.324 -41.180 1.00 96.50 84 LEU A CA 1
ATOM 648 C C . LEU A 1 84 ? -18.796 -14.215 -40.304 1.00 96.50 84 LEU A C 1
ATOM 650 O O . LEU A 1 84 ? -20.031 -14.127 -40.300 1.00 96.50 84 LEU A O 1
ATOM 654 N N . ASN A 1 85 ? -18.154 -15.076 -39.515 1.00 97.75 85 ASN A N 1
ATOM 655 C CA . ASN A 1 85 ? -18.835 -16.067 -38.679 1.00 97.75 85 ASN A CA 1
ATOM 656 C C . ASN A 1 85 ? -19.123 -15.571 -37.268 1.00 97.75 85 ASN A C 1
ATOM 658 O O . ASN A 1 85 ? -19.913 -16.197 -36.567 1.00 97.75 85 ASN A O 1
ATOM 662 N N . VAL A 1 86 ? -18.500 -14.477 -36.832 1.00 98.38 86 VAL A N 1
ATOM 663 C CA . VAL A 1 86 ? -18.689 -13.934 -35.486 1.00 98.38 86 VAL A CA 1
ATOM 664 C C . VAL A 1 86 ? -18.977 -12.452 -35.552 1.00 98.38 86 VAL A C 1
ATOM 666 O O . VAL A 1 86 ? -18.276 -11.727 -36.252 1.00 98.38 86 VAL A O 1
ATOM 669 N N . THR A 1 87 ? -19.964 -12.011 -34.779 1.00 97.88 87 THR A N 1
ATOM 670 C CA . THR A 1 87 ? -20.201 -10.594 -34.497 1.00 97.88 87 THR A CA 1
ATOM 671 C C . THR A 1 87 ? -20.277 -10.386 -32.995 1.00 97.88 87 THR A C 1
ATOM 673 O O . THR A 1 87 ? -20.902 -11.184 -32.292 1.00 97.88 87 THR A O 1
ATOM 676 N N . CYS A 1 88 ? -19.642 -9.336 -32.486 1.00 96.81 88 CYS A N 1
ATOM 677 C CA . CYS A 1 88 ? -19.717 -8.982 -31.075 1.00 96.81 88 CYS A CA 1
ATOM 678 C C . CYS A 1 88 ? -19.963 -7.493 -30.871 1.00 96.81 88 CYS A C 1
ATOM 680 O O . CYS A 1 88 ? -19.463 -6.666 -31.627 1.00 96.81 88 CYS A O 1
ATOM 682 N N . HIS A 1 89 ? -20.736 -7.174 -29.840 1.00 97.19 89 HIS A N 1
ATOM 683 C CA . HIS A 1 89 ? -21.155 -5.827 -29.486 1.00 97.19 89 HIS A CA 1
ATOM 684 C C . HIS A 1 89 ? -21.035 -5.621 -27.976 1.00 97.19 89 HIS A C 1
ATOM 686 O O . HIS A 1 89 ? -21.431 -6.502 -27.209 1.00 97.19 89 HIS A O 1
ATOM 692 N N . VAL A 1 90 ? -20.520 -4.463 -27.555 1.00 96.62 90 VAL A N 1
ATOM 693 C CA . VAL A 1 90 ? -20.419 -4.074 -26.140 1.00 96.62 90 VAL A CA 1
ATOM 694 C C . VAL A 1 90 ? -20.711 -2.591 -25.935 1.00 96.62 90 VAL A C 1
ATOM 696 O O . VAL A 1 90 ? -20.570 -1.769 -26.844 1.00 96.62 90 VAL A O 1
ATOM 699 N N . HIS A 1 91 ? -21.068 -2.257 -24.696 1.00 96.00 91 HIS A N 1
ATOM 700 C CA . HIS A 1 91 ? -21.256 -0.895 -24.193 1.00 96.00 91 HIS A CA 1
ATOM 701 C C . HIS A 1 91 ? -20.050 -0.476 -23.346 1.00 96.00 91 HIS A C 1
ATOM 703 O O . HIS A 1 91 ? -20.200 -0.040 -22.207 1.00 96.00 91 HIS A O 1
ATOM 709 N N . SER A 1 92 ? -18.840 -0.655 -23.876 1.00 96.75 92 SER A N 1
ATOM 710 C CA . SER A 1 92 ? -17.605 -0.317 -23.167 1.00 96.75 92 SER A CA 1
ATOM 711 C C . SER A 1 92 ? -17.501 1.190 -22.906 1.00 96.75 92 SER A C 1
ATOM 713 O O . SER A 1 92 ? -18.038 2.006 -23.657 1.00 96.75 92 SER A O 1
ATOM 715 N N . VAL A 1 93 ? -16.834 1.571 -21.813 1.00 95.56 93 VAL A N 1
ATOM 716 C CA . VAL A 1 93 ? -16.785 2.966 -21.338 1.00 95.56 93 VAL A CA 1
ATOM 717 C C . VAL A 1 93 ? -16.205 3.907 -22.398 1.00 95.56 93 VAL A C 1
ATOM 719 O O . VAL A 1 93 ? -16.830 4.915 -22.730 1.00 95.56 93 VAL A O 1
ATOM 722 N N . TRP A 1 94 ? -15.048 3.567 -22.970 1.00 97.69 94 TRP A N 1
ATOM 723 C CA . TRP A 1 94 ? -14.352 4.429 -23.929 1.00 97.69 94 TRP A CA 1
ATOM 724 C C . TRP A 1 94 ? -14.993 4.401 -25.311 1.00 97.69 94 TRP A C 1
ATOM 726 O O . TRP A 1 94 ? -15.130 5.442 -25.952 1.00 97.69 94 TRP A O 1
ATOM 736 N N . GLY A 1 95 ? -15.470 3.232 -25.735 1.00 97.00 95 GLY A N 1
ATOM 737 C CA . GLY A 1 95 ? -16.295 3.070 -26.923 1.00 97.00 95 GLY A CA 1
ATOM 738 C C . GLY A 1 95 ? -17.537 3.956 -26.891 1.00 97.00 95 GLY A C 1
ATOM 739 O O . GLY A 1 95 ? -17.779 4.697 -27.841 1.00 97.00 95 GLY A O 1
ATOM 740 N N . LYS A 1 96 ? -18.285 3.956 -25.778 1.00 96.62 96 LYS A N 1
ATOM 741 C CA . LYS A 1 96 ? -19.426 4.863 -25.577 1.00 96.62 96 LYS A CA 1
ATOM 742 C C . LYS A 1 96 ? -18.998 6.327 -25.623 1.00 96.62 96 LYS A C 1
ATOM 744 O O . LYS A 1 96 ? -19.614 7.097 -26.360 1.00 96.62 96 LYS A O 1
ATOM 749 N N . ALA A 1 97 ? -17.945 6.692 -24.889 1.00 96.62 97 ALA A N 1
ATOM 750 C CA . ALA A 1 97 ? -17.455 8.067 -24.822 1.00 96.62 97 ALA A CA 1
ATOM 751 C C . ALA A 1 97 ? -17.107 8.623 -26.212 1.00 96.62 97 ALA A C 1
ATOM 753 O O . ALA A 1 97 ? -17.637 9.660 -26.607 1.00 96.62 97 ALA A O 1
ATOM 754 N N . LEU A 1 98 ? -16.294 7.903 -26.993 1.00 96.38 98 LEU A N 1
ATOM 755 C CA . LEU A 1 98 ? -15.927 8.342 -28.339 1.00 96.38 98 LEU A CA 1
ATOM 756 C C . LEU A 1 98 ? -17.114 8.273 -29.311 1.00 96.38 98 LEU A C 1
ATOM 758 O O . LEU A 1 98 ? -17.262 9.145 -30.167 1.00 96.38 98 LEU A O 1
ATOM 762 N N . SER A 1 99 ? -18.007 7.284 -29.165 1.00 96.88 99 SER A N 1
ATOM 763 C CA . SER A 1 99 ? -19.194 7.173 -30.023 1.00 96.88 99 SER A CA 1
ATOM 764 C C . SER A 1 99 ? -20.103 8.393 -29.948 1.00 96.88 99 SER A C 1
ATOM 766 O O . SER A 1 99 ? -20.771 8.708 -30.929 1.00 96.88 99 SER A O 1
ATOM 768 N N . ALA A 1 100 ? -20.117 9.109 -28.822 1.00 95.69 100 ALA A N 1
ATOM 769 C CA . ALA A 1 100 ? -20.899 10.329 -28.677 1.00 95.69 100 ALA A CA 1
ATOM 770 C C . ALA A 1 100 ? -20.409 11.466 -29.594 1.00 95.69 100 ALA A C 1
ATOM 772 O O . ALA A 1 100 ? -21.181 12.372 -29.894 1.00 95.69 100 ALA A O 1
ATOM 773 N N . LEU A 1 101 ? -19.165 11.393 -30.085 1.00 93.69 101 LEU A N 1
ATOM 774 C CA . LEU A 1 101 ? -18.565 12.384 -30.983 1.00 93.69 101 LEU A CA 1
ATOM 775 C C . LEU A 1 101 ? -18.891 12.147 -32.469 1.00 93.69 101 LEU A C 1
ATOM 777 O O . LEU A 1 101 ? -18.630 13.019 -33.293 1.00 93.69 101 LEU A O 1
ATOM 781 N N . GLY A 1 102 ? -19.418 10.973 -32.845 1.00 91.19 102 GLY A N 1
ATOM 782 C CA . GLY A 1 102 ? -19.851 10.688 -34.224 1.00 91.19 102 GLY A CA 1
ATOM 783 C C . GLY A 1 102 ? -18.742 10.698 -35.295 1.00 91.19 102 GLY A C 1
ATOM 784 O O . GLY A 1 102 ? -19.034 10.872 -36.486 1.00 91.19 102 GLY A O 1
ATOM 785 N N . ARG A 1 103 ? -17.474 10.507 -34.900 1.00 92.62 103 ARG A N 1
ATOM 786 C CA . ARG A 1 103 ? -16.291 10.548 -35.784 1.00 92.62 103 ARG A CA 1
ATOM 787 C C . ARG A 1 103 ? -15.546 9.213 -35.853 1.00 92.62 103 ARG A C 1
ATOM 789 O O . ARG A 1 103 ? -15.669 8.384 -34.956 1.00 92.62 103 ARG A O 1
ATOM 796 N N . LYS A 1 104 ? -14.799 9.016 -36.946 1.00 96.31 104 LYS A N 1
ATOM 797 C CA . LYS A 1 104 ? -13.909 7.858 -37.134 1.00 96.31 104 LYS A CA 1
ATOM 798 C C . LYS A 1 104 ? -12.693 7.961 -36.206 1.00 96.31 104 LYS A C 1
ATOM 800 O O . LYS A 1 104 ? -12.362 9.053 -35.741 1.00 96.31 104 LYS A O 1
ATOM 805 N N . LEU A 1 105 ? -12.049 6.819 -35.973 1.00 97.62 105 LEU A N 1
ATOM 806 C CA . LEU A 1 105 ? -10.762 6.736 -35.293 1.00 97.62 105 LEU A CA 1
ATOM 807 C C . LEU A 1 105 ? -9.676 7.380 -36.145 1.00 97.62 105 LEU A C 1
ATOM 809 O O . LEU A 1 105 ? -9.594 7.133 -37.350 1.00 97.62 105 LEU A O 1
ATOM 813 N N . ASP A 1 106 ? -8.818 8.149 -35.492 1.00 96.56 106 ASP A N 1
ATOM 814 C CA . ASP A 1 106 ? -7.635 8.723 -36.118 1.00 96.56 106 ASP A CA 1
ATOM 815 C C . ASP A 1 106 ? -6.435 7.786 -35.942 1.00 96.56 106 ASP A C 1
ATOM 817 O O . ASP A 1 106 ? -6.299 7.108 -34.921 1.00 96.56 106 ASP A O 1
ATOM 821 N N . MET A 1 107 ? -5.544 7.751 -36.934 1.00 97.94 107 MET A N 1
ATOM 822 C CA . MET A 1 107 ? -4.359 6.886 -36.926 1.00 97.94 107 MET A CA 1
ATOM 823 C C . MET A 1 107 ? -3.267 7.477 -36.022 1.00 97.94 107 MET A C 1
ATOM 825 O O . MET A 1 107 ? -2.250 7.968 -36.492 1.00 97.94 107 MET A O 1
ATOM 829 N N . LEU A 1 108 ? -3.505 7.499 -34.710 1.00 96.62 108 LEU A N 1
ATOM 830 C CA . LEU A 1 108 ? -2.623 8.149 -33.728 1.00 96.62 108 LEU A CA 1
ATOM 831 C C . LEU A 1 108 ? -1.422 7.289 -33.316 1.00 96.62 108 LEU A C 1
ATOM 833 O O . LEU A 1 108 ? -0.458 7.795 -32.752 1.00 96.62 108 LEU A O 1
ATOM 837 N N . ASN A 1 10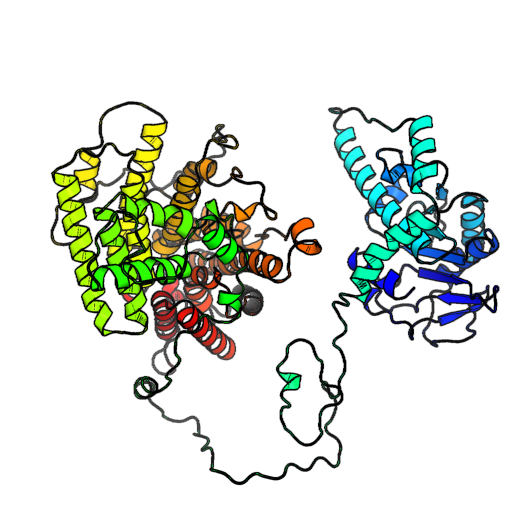9 ? -1.502 5.978 -33.530 1.00 96.44 109 ASN A N 1
ATOM 838 C CA . ASN A 1 109 ? -0.480 5.008 -33.155 1.00 96.44 109 ASN A CA 1
ATOM 839 C C . ASN A 1 109 ? -0.637 3.725 -33.986 1.00 96.44 109 ASN A C 1
ATOM 841 O O . ASN A 1 109 ? -1.631 3.542 -34.691 1.00 96.44 109 ASN A O 1
ATOM 845 N N . GLN A 1 110 ? 0.343 2.827 -33.873 1.00 96.69 110 GLN A N 1
ATOM 846 C CA . GLN A 1 110 ? 0.397 1.570 -34.621 1.00 96.69 110 GLN A CA 1
ATOM 847 C C . GLN A 1 110 ? -0.852 0.689 -34.427 1.00 96.69 110 GLN A C 1
ATOM 849 O O . GLN A 1 110 ? -1.309 0.051 -35.375 1.00 96.69 110 GLN A O 1
ATOM 854 N N . ASP A 1 111 ? -1.431 0.677 -33.224 1.00 97.19 111 ASP A N 1
ATOM 855 C CA . ASP A 1 111 ? -2.636 -0.101 -32.917 1.00 97.19 111 ASP A CA 1
ATOM 856 C C . ASP A 1 111 ? -3.868 0.448 -33.648 1.00 97.19 111 ASP A C 1
ATOM 858 O O . ASP A 1 111 ? -4.681 -0.317 -34.172 1.00 97.19 111 ASP A O 1
ATOM 862 N N . ALA A 1 112 ? -3.989 1.777 -33.744 1.00 97.88 112 ALA A N 1
ATOM 863 C CA . ALA A 1 112 ? -5.056 2.432 -34.496 1.00 97.88 112 ALA A CA 1
ATOM 864 C C . ALA A 1 112 ? -5.025 2.052 -35.986 1.00 97.88 112 ALA A C 1
ATOM 866 O O . ALA A 1 112 ? -6.086 1.916 -36.600 1.00 97.88 112 ALA A O 1
ATOM 867 N N . CYS A 1 113 ? -3.839 1.786 -36.548 1.00 98.19 113 CYS A N 1
ATOM 868 C CA . CYS A 1 113 ? -3.680 1.376 -37.945 1.00 98.19 113 CYS A CA 1
ATOM 869 C C . CYS A 1 113 ? -4.374 0.047 -38.286 1.00 98.19 113 CYS A C 1
ATOM 871 O O . CYS A 1 113 ? -4.708 -0.161 -39.448 1.00 98.19 113 CYS A O 1
ATOM 873 N N . ILE A 1 114 ? -4.699 -0.823 -37.316 1.00 97.81 114 ILE A N 1
ATOM 874 C CA . ILE A 1 114 ? -5.535 -2.023 -37.564 1.00 97.81 114 ILE A CA 1
ATOM 875 C C . ILE A 1 114 ? -6.939 -1.646 -38.078 1.00 97.81 114 ILE A C 1
ATOM 877 O O . ILE A 1 114 ? -7.602 -2.433 -38.765 1.00 97.81 114 ILE A O 1
ATOM 881 N N . PHE A 1 115 ? -7.386 -0.424 -37.784 1.00 98.00 115 PHE A N 1
ATOM 882 C CA . PHE A 1 115 ? -8.667 0.123 -38.219 1.00 98.00 115 PHE A CA 1
ATOM 883 C C . PHE A 1 115 ? -8.561 1.039 -39.446 1.00 98.00 115 PHE A C 1
ATOM 885 O O . PHE A 1 115 ? -9.587 1.579 -39.875 1.00 98.00 115 PHE A O 1
ATOM 892 N N . TYR A 1 116 ? -7.371 1.196 -40.035 1.00 97.88 116 TYR A N 1
ATOM 893 C CA . TYR A 1 116 ? -7.168 1.988 -41.248 1.00 97.88 116 TYR A CA 1
ATOM 894 C C . TYR A 1 116 ? -8.018 1.437 -42.402 1.00 97.88 116 TYR A C 1
ATOM 896 O O . TYR A 1 116 ? -7.837 0.296 -42.821 1.00 97.88 116 TYR A O 1
ATOM 904 N N . ASN A 1 117 ? -8.993 2.221 -42.878 1.00 95.31 117 ASN A N 1
ATOM 905 C CA . ASN A 1 117 ? -9.990 1.807 -43.883 1.00 95.31 117 ASN A CA 1
ATOM 906 C C . ASN A 1 117 ? -10.703 0.468 -43.582 1.00 95.31 117 ASN A C 1
ATOM 908 O O . ASN A 1 117 ? -11.173 -0.217 -44.489 1.00 95.31 117 ASN A O 1
ATOM 912 N N . ASN A 1 118 ? -10.801 0.112 -42.297 1.00 95.12 118 ASN A N 1
ATOM 913 C CA . ASN A 1 118 ? -11.372 -1.149 -41.813 1.00 95.12 118 ASN A CA 1
ATOM 914 C C . ASN A 1 118 ? -12.459 -0.930 -40.737 1.00 95.12 118 ASN A C 1
ATOM 916 O O . ASN A 1 118 ? -12.884 -1.865 -40.047 1.00 95.12 118 ASN A O 1
ATOM 920 N N . HIS A 1 119 ? -12.921 0.314 -40.584 1.00 97.38 119 HIS A N 1
ATOM 921 C CA . HIS A 1 119 ? -14.051 0.662 -39.732 1.00 97.38 119 HIS A CA 1
ATOM 922 C C . HIS A 1 119 ? -14.841 1.876 -40.250 1.00 97.38 119 HIS A C 1
ATOM 924 O O . HIS A 1 119 ? -14.332 2.708 -41.010 1.00 97.38 119 HIS A O 1
ATOM 930 N N . ASP A 1 120 ? -16.085 2.011 -39.783 1.00 96.12 120 ASP A N 1
ATOM 931 C CA . ASP A 1 120 ? -16.909 3.203 -40.015 1.00 96.12 120 ASP A CA 1
ATOM 932 C C . ASP A 1 120 ? -17.720 3.610 -38.771 1.00 96.12 120 ASP A C 1
ATOM 934 O O . ASP A 1 120 ? -17.644 2.976 -37.716 1.00 96.12 120 ASP A O 1
ATOM 938 N N . VAL A 1 121 ? -18.494 4.688 -38.895 1.00 96.06 121 VAL A N 1
ATOM 939 C CA . VAL A 1 121 ? -19.419 5.199 -37.886 1.00 96.06 121 VAL A CA 1
ATOM 940 C C . VAL A 1 121 ? -20.841 5.117 -38.422 1.00 96.06 121 VAL A C 1
ATOM 942 O O . VAL A 1 121 ? -21.192 5.767 -39.411 1.00 96.06 121 VAL A O 1
ATOM 945 N N . TYR A 1 122 ? -21.693 4.385 -37.717 1.00 94.25 122 TYR A N 1
ATOM 946 C CA . TYR A 1 122 ? -23.131 4.472 -37.907 1.00 94.25 122 TYR A CA 1
ATOM 947 C C . TYR A 1 122 ? -23.678 5.662 -37.115 1.00 94.25 122 TYR A C 1
ATOM 949 O O . TYR A 1 122 ? -23.615 5.672 -35.888 1.00 94.25 122 TYR A O 1
ATOM 957 N N . ARG A 1 123 ? -24.189 6.675 -37.825 1.00 91.88 123 ARG A N 1
ATOM 958 C CA . ARG A 1 123 ? -24.514 8.000 -37.260 1.00 91.88 123 ARG A CA 1
ATOM 959 C C . ARG A 1 123 ? -25.965 8.206 -36.816 1.00 91.88 123 ARG A C 1
ATOM 961 O O . ARG A 1 123 ? -26.351 9.304 -36.437 1.00 91.88 123 ARG A O 1
ATOM 968 N N . ASN A 1 124 ? -26.788 7.164 -36.870 1.00 82.88 124 ASN A N 1
ATOM 969 C CA . ASN A 1 124 ? -28.219 7.289 -36.600 1.00 82.88 124 ASN A CA 1
ATOM 970 C C . ASN A 1 124 ? -28.598 6.486 -35.351 1.00 82.88 124 ASN A C 1
ATOM 972 O O . ASN A 1 124 ? -28.832 5.287 -35.442 1.00 82.88 124 ASN A O 1
ATOM 976 N N . PHE A 1 125 ? -28.697 7.132 -34.188 1.00 81.06 125 PHE A N 1
ATOM 977 C CA . PHE A 1 125 ? -29.193 6.478 -32.974 1.00 81.06 125 PHE A CA 1
ATOM 978 C C . PHE A 1 125 ? -30.729 6.401 -32.994 1.00 81.06 125 PHE A C 1
ATOM 980 O O . PHE A 1 125 ? -31.406 7.415 -32.833 1.00 81.06 125 PHE A O 1
ATOM 987 N N . GLY A 1 126 ? -31.285 5.206 -33.228 1.00 67.44 126 GLY A N 1
ATOM 988 C CA . GLY A 1 126 ? -32.735 4.993 -33.361 1.00 67.44 126 GLY A CA 1
ATOM 989 C C . GLY A 1 126 ? -33.482 4.727 -32.047 1.00 67.44 126 GLY A C 1
ATOM 990 O O . GLY A 1 126 ? -34.710 4.654 -32.049 1.00 67.44 126 GLY A O 1
ATOM 991 N N . GLY A 1 127 ? -32.758 4.581 -30.931 1.00 66.69 127 GLY A N 1
ATOM 992 C CA . GLY A 1 127 ? -33.306 4.102 -29.661 1.00 66.69 127 GLY A CA 1
ATOM 993 C C . GLY A 1 127 ? -33.640 2.601 -29.675 1.00 66.69 127 GLY A C 1
ATOM 994 O O . GLY A 1 127 ? -33.592 1.939 -30.703 1.00 66.69 127 GLY A O 1
ATOM 995 N N . VAL A 1 128 ? -34.011 2.047 -28.516 1.00 60.69 128 VAL A N 1
ATOM 996 C CA . VAL A 1 128 ? -34.200 0.589 -28.320 1.00 60.69 128 VAL A CA 1
ATOM 997 C C . VAL A 1 128 ? -35.397 0.011 -29.111 1.00 60.69 128 VAL A C 1
ATOM 999 O O . VAL A 1 128 ? -35.501 -1.200 -29.275 1.00 60.69 128 VAL A O 1
ATOM 1002 N N . ALA A 1 129 ? -36.305 0.853 -29.619 1.00 49.88 129 ALA A N 1
ATOM 1003 C CA . ALA A 1 129 ? -37.637 0.445 -30.077 1.00 49.88 129 ALA A CA 1
ATOM 1004 C C . ALA A 1 129 ? -37.781 0.112 -31.584 1.00 49.88 129 ALA A C 1
ATOM 1006 O O . ALA A 1 129 ? -38.858 -0.325 -31.987 1.00 49.88 129 ALA A O 1
ATOM 1007 N N . VAL A 1 130 ? -36.750 0.287 -32.430 1.00 54.62 130 VAL A N 1
ATOM 1008 C CA . VAL A 1 130 ? -36.865 0.127 -33.907 1.00 54.62 130 VAL A CA 1
ATOM 1009 C C . VAL A 1 130 ? -35.887 -0.921 -34.462 1.00 54.62 130 VAL A C 1
ATOM 1011 O O . VAL A 1 130 ? -35.048 -0.670 -35.322 1.00 54.62 130 VAL A O 1
ATOM 1014 N N . GLU A 1 131 ? -36.007 -2.148 -33.963 1.00 58.56 131 GLU A N 1
ATOM 1015 C CA . GLU A 1 131 ? -34.947 -3.166 -34.037 1.00 58.56 131 GLU A CA 1
ATOM 1016 C C . GLU A 1 131 ? -34.656 -3.727 -35.446 1.00 58.56 131 GLU A C 1
ATOM 1018 O O . GLU A 1 131 ? -33.506 -4.009 -35.783 1.00 58.56 131 GLU A O 1
ATOM 1023 N N . THR A 1 132 ? -35.681 -3.937 -36.281 1.00 62.97 132 THR A N 1
ATOM 1024 C CA . THR A 1 132 ? -35.504 -4.595 -37.595 1.00 62.97 132 THR A CA 1
ATOM 1025 C C . THR A 1 132 ? -34.966 -3.624 -38.650 1.00 62.97 132 THR A C 1
ATOM 1027 O O . THR A 1 132 ? -34.144 -3.997 -39.486 1.00 62.97 132 THR A O 1
ATOM 1030 N N . GLU A 1 133 ? -35.409 -2.365 -38.602 1.00 72.50 133 GLU A N 1
ATOM 1031 C CA . GLU A 1 133 ? -34.956 -1.317 -39.520 1.00 72.50 133 GLU A CA 1
ATOM 1032 C C . GLU A 1 133 ? -33.552 -0.820 -39.144 1.00 72.50 133 GLU A C 1
ATOM 1034 O O . GLU A 1 133 ? -32.715 -0.600 -40.022 1.00 72.50 133 GLU A O 1
ATOM 1039 N N . GLU A 1 134 ? -33.261 -0.707 -37.842 1.00 80.00 134 GLU A N 1
ATOM 1040 C CA . GLU A 1 134 ? -31.936 -0.340 -37.343 1.00 80.00 134 GLU A CA 1
ATOM 1041 C C . GLU A 1 134 ? -30.881 -1.387 -37.711 1.00 80.00 134 GLU A C 1
ATOM 1043 O O . GLU A 1 134 ? -29.834 -1.021 -38.243 1.00 80.00 134 GLU A O 1
ATOM 1048 N N . GLY A 1 135 ? -31.168 -2.686 -37.544 1.00 83.94 135 GLY A N 1
ATOM 1049 C CA . GLY A 1 135 ? -30.242 -3.750 -37.946 1.00 83.94 135 GLY A CA 1
ATOM 1050 C C . GLY A 1 135 ? -29.836 -3.657 -39.423 1.00 83.94 135 GLY A C 1
ATOM 1051 O O . GLY A 1 135 ? -28.652 -3.742 -39.750 1.00 83.94 135 GLY A O 1
ATOM 1052 N N . GLY A 1 136 ? -30.793 -3.401 -40.324 1.00 87.00 136 GLY A N 1
ATOM 1053 C CA . GLY A 1 136 ? -30.514 -3.206 -41.751 1.00 87.00 136 GLY A CA 1
ATOM 1054 C C . GLY A 1 136 ? -29.663 -1.964 -42.045 1.00 87.00 136 GLY A C 1
ATOM 1055 O O . GLY A 1 136 ? -28.766 -2.013 -42.890 1.00 87.00 136 GLY A O 1
ATOM 1056 N N . LYS A 1 137 ? -29.896 -0.860 -41.325 1.00 88.44 137 LYS A N 1
ATOM 1057 C CA . LYS A 1 137 ? -29.105 0.376 -41.448 1.00 88.44 137 LYS A CA 1
ATOM 1058 C C . LYS A 1 137 ? -27.675 0.195 -40.933 1.00 88.44 137 LYS A C 1
ATOM 1060 O O . LYS A 1 137 ? -26.741 0.621 -41.612 1.00 88.44 137 LYS A O 1
ATOM 1065 N N . VAL A 1 138 ? -27.502 -0.486 -39.797 1.00 90.25 138 VAL A N 1
ATOM 1066 C CA . VAL A 1 138 ? -26.186 -0.863 -39.258 1.00 90.25 138 VAL A CA 1
ATOM 1067 C C . VAL A 1 138 ? -25.452 -1.752 -40.257 1.00 90.25 138 VAL A C 1
ATOM 1069 O O . VAL A 1 138 ? -24.319 -1.454 -40.612 1.00 90.25 138 VAL A O 1
ATOM 1072 N N . ALA A 1 139 ? -26.102 -2.785 -40.793 1.00 91.62 139 ALA A N 1
ATOM 1073 C CA . ALA A 1 139 ? -25.498 -3.673 -41.784 1.00 91.62 139 ALA A CA 1
ATOM 1074 C C . ALA A 1 139 ? -25.070 -2.930 -43.065 1.00 91.62 139 ALA A C 1
ATOM 1076 O O . ALA A 1 139 ? -23.974 -3.156 -43.579 1.00 91.62 139 ALA A O 1
ATOM 1077 N N . LYS A 1 140 ? -25.890 -1.985 -43.547 1.00 91.12 140 LYS A N 1
ATOM 1078 C CA . LYS A 1 140 ? -25.543 -1.125 -44.689 1.00 91.12 140 LYS A CA 1
ATOM 1079 C C . LYS A 1 140 ? -24.333 -0.237 -44.392 1.00 91.12 140 LYS A C 1
ATOM 1081 O O . LYS A 1 140 ? -23.456 -0.125 -45.242 1.00 91.12 140 LYS A O 1
ATOM 1086 N N . ALA A 1 141 ? -24.277 0.374 -43.208 1.00 90.62 141 ALA A N 1
ATOM 1087 C CA . ALA A 1 141 ? -23.129 1.172 -42.776 1.00 90.62 141 ALA A CA 1
ATOM 1088 C C . ALA A 1 141 ? -21.870 0.312 -42.569 1.00 90.62 141 ALA A C 1
ATOM 1090 O O . ALA A 1 141 ? -20.755 0.804 -42.714 1.00 90.62 141 ALA A O 1
ATOM 1091 N N . PHE A 1 142 ? -22.040 -0.974 -42.242 1.00 92.88 142 PHE A N 1
ATOM 1092 C CA . PHE A 1 142 ? -20.929 -1.901 -42.017 1.00 92.88 142 PHE A CA 1
ATOM 1093 C C . PHE A 1 142 ? -20.231 -2.180 -43.337 1.00 92.88 142 PHE A C 1
ATOM 1095 O O . PHE A 1 142 ? -19.006 -2.214 -43.399 1.00 92.88 142 PHE A O 1
ATOM 1102 N N . GLY A 1 143 ? -21.008 -2.248 -44.415 1.00 92.19 143 GLY A N 1
ATOM 1103 C CA . GLY A 1 143 ? -20.476 -2.326 -45.760 1.00 92.19 143 GLY A CA 1
ATOM 1104 C C . GLY A 1 143 ? -19.707 -3.627 -46.018 1.00 92.19 143 GLY A C 1
ATOM 1105 O O . GLY A 1 143 ? -19.645 -4.526 -45.172 1.00 92.19 143 GLY A O 1
ATOM 1106 N N . PRO A 1 144 ? -19.128 -3.755 -47.220 1.00 92.50 144 PRO A N 1
ATOM 1107 C CA . PRO A 1 144 ? -18.525 -5.006 -47.666 1.00 92.50 144 PRO A CA 1
ATOM 1108 C C . PRO A 1 144 ? -17.139 -5.270 -47.065 1.00 92.50 144 PRO A C 1
ATOM 1110 O O . PRO A 1 144 ? -16.695 -6.412 -47.063 1.00 92.50 144 PRO A O 1
ATOM 1113 N N . THR A 1 145 ? -16.449 -4.241 -46.565 1.00 91.75 145 THR A N 1
ATOM 1114 C CA . THR A 1 145 ? -15.025 -4.328 -46.202 1.00 91.75 145 THR A CA 1
ATOM 1115 C C . THR A 1 145 ? -14.753 -4.188 -44.711 1.00 91.75 145 THR A C 1
ATOM 1117 O O . THR A 1 145 ? -13.842 -4.847 -44.215 1.00 91.75 145 THR A O 1
ATOM 1120 N N . ASN A 1 146 ? -15.528 -3.383 -43.976 1.00 95.88 146 ASN A N 1
ATOM 1121 C CA . ASN A 1 146 ? -15.202 -3.084 -42.581 1.00 95.88 146 ASN A CA 1
ATOM 1122 C C . ASN A 1 146 ? -15.309 -4.322 -41.693 1.00 95.88 146 ASN A C 1
ATOM 1124 O O . ASN A 1 146 ? -16.100 -5.233 -41.947 1.00 95.88 146 ASN A O 1
ATOM 1128 N N . ARG A 1 147 ? -14.532 -4.338 -40.614 1.00 95.94 147 ARG A N 1
ATOM 1129 C CA . ARG A 1 147 ? -14.588 -5.385 -39.585 1.00 95.94 147 ARG A CA 1
ATOM 1130 C C . ARG A 1 147 ? -14.941 -4.845 -38.205 1.00 95.94 147 ARG A C 1
ATOM 1132 O O . ARG A 1 147 ? -15.154 -5.627 -37.282 1.00 95.94 147 ARG A O 1
ATOM 1139 N N . ALA A 1 148 ? -15.036 -3.529 -38.062 1.00 97.50 148 ALA A N 1
ATOM 1140 C CA . ALA A 1 148 ? -15.462 -2.862 -36.844 1.00 97.50 148 ALA A CA 1
ATOM 1141 C C . ALA A 1 148 ? -16.291 -1.614 -37.164 1.00 97.50 148 ALA A C 1
ATOM 1143 O O . ALA A 1 148 ? -16.241 -1.085 -38.273 1.00 97.50 148 ALA A O 1
ATOM 1144 N N . MET A 1 149 ? -17.071 -1.143 -36.199 1.00 96.69 149 MET A N 1
ATOM 1145 C CA . MET A 1 149 ? -17.879 0.056 -36.345 1.00 96.69 149 MET A CA 1
ATOM 1146 C C . MET A 1 149 ? -18.195 0.694 -34.995 1.00 96.69 149 MET A C 1
ATOM 1148 O O . MET A 1 149 ? -18.478 0.011 -34.008 1.00 96.69 149 MET A O 1
ATOM 1152 N N . ILE A 1 150 ? -18.212 2.024 -34.999 1.00 97.81 150 ILE A N 1
ATOM 1153 C CA . ILE A 1 150 ? -18.727 2.853 -33.911 1.00 97.81 150 ILE A CA 1
ATOM 1154 C C . ILE A 1 150 ? -20.218 3.094 -34.152 1.00 97.81 150 ILE A C 1
ATOM 1156 O O . ILE A 1 150 ? -20.610 3.625 -35.191 1.00 97.81 150 ILE A O 1
ATOM 1160 N N . LEU A 1 151 ? -21.057 2.726 -33.190 1.00 95.81 151 LEU A N 1
ATOM 1161 C CA . LEU A 1 151 ? -22.482 3.044 -33.185 1.00 95.81 151 LEU A CA 1
ATOM 1162 C C . LEU A 1 151 ? -22.667 4.346 -32.403 1.00 95.81 151 LEU A C 1
ATOM 1164 O O . LEU A 1 151 ? -22.511 4.341 -31.179 1.00 95.81 151 LEU A O 1
ATOM 1168 N N . GLN A 1 152 ? -22.947 5.455 -33.096 1.00 95.56 152 GLN A N 1
ATOM 1169 C CA . GLN A 1 152 ? -23.030 6.785 -32.489 1.00 95.56 152 GLN A CA 1
ATOM 1170 C C . GLN A 1 152 ? -24.010 6.788 -31.302 1.00 95.56 152 GLN A C 1
ATOM 1172 O O . GLN A 1 152 ? -25.118 6.264 -31.403 1.00 95.56 152 GLN A O 1
ATOM 1177 N N . ASN A 1 153 ? -23.569 7.346 -30.169 1.00 94.06 153 ASN A N 1
ATOM 1178 C CA . ASN A 1 153 ? -24.287 7.374 -28.885 1.00 94.06 153 ASN A CA 1
ATOM 1179 C C . ASN A 1 153 ? -24.654 6.000 -28.276 1.00 94.06 153 ASN A C 1
ATOM 1181 O O . ASN A 1 153 ? -25.456 5.956 -27.345 1.00 94.06 153 ASN A O 1
ATOM 1185 N N . HIS A 1 154 ? -24.086 4.889 -28.757 1.00 93.75 154 HIS A N 1
ATOM 1186 C CA . HIS A 1 154 ? -24.484 3.542 -28.334 1.00 93.75 154 HIS A CA 1
ATOM 1187 C C . HIS A 1 154 ? -23.298 2.690 -27.864 1.00 93.75 154 HIS A C 1
ATOM 1189 O O . HIS A 1 154 ? -23.296 2.208 -26.733 1.00 93.75 154 HIS A O 1
ATOM 1195 N N . GLY A 1 155 ? -22.282 2.480 -28.700 1.00 94.69 155 GLY A N 1
ATOM 1196 C CA . GLY A 1 155 ? -21.167 1.597 -28.354 1.00 94.69 155 GLY A CA 1
ATOM 1197 C C . GLY A 1 155 ? -20.421 1.079 -29.573 1.00 94.69 155 GLY A C 1
ATOM 1198 O O . GLY A 1 155 ? -20.399 1.726 -30.619 1.00 94.69 155 GLY A O 1
ATOM 1199 N N . LEU A 1 156 ? -19.803 -0.095 -29.444 1.00 97.69 156 LEU A N 1
ATOM 1200 C CA . LEU A 1 156 ? -18.949 -0.676 -30.483 1.00 97.69 156 LEU A CA 1
ATOM 1201 C C . LEU A 1 156 ? -19.519 -2.000 -30.984 1.00 97.69 156 LEU A C 1
ATOM 1203 O O . LEU A 1 156 ? -20.084 -2.773 -30.205 1.00 97.69 156 LEU A O 1
ATOM 1207 N N . ILE A 1 157 ? -19.343 -2.279 -32.272 1.00 97.56 157 ILE A N 1
ATOM 1208 C CA . ILE A 1 157 ? -19.610 -3.588 -32.875 1.00 97.56 157 ILE A CA 1
ATOM 1209 C C . ILE A 1 157 ? -18.425 -4.000 -33.750 1.00 97.56 157 ILE A C 1
ATOM 1211 O O . ILE A 1 157 ? -17.848 -3.179 -34.460 1.00 97.56 157 ILE A O 1
ATOM 1215 N N . SER A 1 158 ? -18.053 -5.274 -33.717 1.00 98.19 158 SER A N 1
ATOM 1216 C CA . SER A 1 158 ? -17.037 -5.841 -34.603 1.00 98.19 158 SER A CA 1
ATOM 1217 C C . SER A 1 158 ? -17.463 -7.197 -35.145 1.00 98.19 158 SER A C 1
ATOM 1219 O O . SER A 1 158 ? -18.388 -7.836 -34.634 1.00 98.19 158 SER A O 1
ATOM 1221 N N . ALA A 1 159 ? -16.765 -7.640 -36.186 1.00 98.06 159 ALA A N 1
ATOM 1222 C CA . ALA A 1 159 ? -16.995 -8.914 -36.828 1.00 98.06 159 ALA A CA 1
ATOM 1223 C C . ALA A 1 159 ? -15.688 -9.569 -37.305 1.00 98.06 159 ALA A C 1
ATOM 1225 O O . ALA A 1 159 ? -14.685 -8.913 -37.604 1.00 98.06 159 ALA A O 1
ATOM 1226 N N . GLY A 1 160 ? -15.687 -10.898 -37.374 1.00 97.19 160 GLY A N 1
ATOM 1227 C CA . GLY A 1 160 ? -14.508 -11.667 -37.758 1.00 97.19 160 GLY A CA 1
ATOM 1228 C C . GLY A 1 160 ? -14.823 -13.077 -38.236 1.00 97.19 160 GLY A C 1
ATOM 1229 O O . GLY A 1 160 ? -15.933 -13.584 -38.064 1.00 97.19 160 GLY A O 1
ATOM 1230 N N . TYR A 1 161 ? -13.819 -13.719 -38.831 1.00 96.44 161 TYR A N 1
ATOM 1231 C CA . TYR A 1 161 ? -13.923 -15.098 -39.318 1.00 96.44 161 TYR A CA 1
ATOM 1232 C C . TYR A 1 161 ? -14.040 -16.117 -38.180 1.00 96.44 161 TYR A C 1
ATOM 1234 O O . TYR A 1 161 ? -14.614 -17.189 -38.361 1.00 96.44 161 TYR A O 1
ATOM 1242 N N . ASN A 1 162 ? -13.527 -15.773 -36.998 1.00 96.06 162 ASN A N 1
ATOM 1243 C CA . ASN A 1 162 ? -13.637 -16.555 -35.774 1.00 96.06 162 ASN A CA 1
ATOM 1244 C C . ASN A 1 162 ? -13.793 -15.637 -34.547 1.00 96.06 162 ASN A C 1
ATOM 1246 O O . ASN A 1 162 ? -13.733 -14.408 -34.641 1.00 96.06 162 ASN A O 1
ATOM 1250 N N . VAL A 1 163 ? -14.000 -16.259 -33.381 1.00 96.94 163 VAL A N 1
ATOM 1251 C CA . VAL A 1 163 ? -14.273 -15.543 -32.126 1.00 96.94 163 VAL A CA 1
ATOM 1252 C C . VAL A 1 163 ? -13.095 -14.682 -31.696 1.00 96.94 163 VAL A C 1
ATOM 1254 O O . VAL A 1 163 ? -13.312 -13.565 -31.235 1.00 96.94 163 VAL A O 1
ATOM 1257 N N . GLY A 1 164 ? -11.869 -15.187 -31.843 1.00 96.06 164 GLY A N 1
ATOM 1258 C CA . GLY A 1 164 ? -10.691 -14.471 -31.376 1.00 96.06 164 GLY A CA 1
ATOM 1259 C C . GLY A 1 164 ? -10.482 -13.173 -32.137 1.00 96.06 164 GLY A C 1
ATOM 1260 O O . GLY A 1 164 ? -10.349 -12.119 -31.524 1.00 96.06 164 GLY A O 1
ATOM 1261 N N . GLU A 1 165 ? -10.588 -13.224 -33.463 1.00 97.06 165 GLU A N 1
ATOM 1262 C CA . GLU A 1 165 ? -10.446 -12.036 -34.299 1.00 97.06 165 GLU A CA 1
ATOM 1263 C C . GLU A 1 165 ? -11.498 -10.965 -33.988 1.00 97.06 165 GLU A C 1
ATOM 1265 O O . GLU A 1 165 ? -11.148 -9.806 -33.777 1.00 97.06 165 GLU A O 1
ATOM 1270 N N . ALA A 1 166 ? -12.783 -11.339 -33.936 1.00 98.06 166 ALA A N 1
ATOM 1271 C CA . ALA A 1 166 ? -13.859 -10.384 -33.666 1.00 98.06 166 ALA A CA 1
ATOM 1272 C C . ALA A 1 166 ? -13.687 -9.734 -32.283 1.00 98.06 166 ALA A C 1
ATOM 1274 O O . ALA A 1 166 ? -13.737 -8.509 -32.149 1.00 98.06 166 ALA A O 1
ATOM 1275 N N . CYS A 1 167 ? -13.428 -10.543 -31.253 1.00 97.75 167 CYS A N 1
ATOM 1276 C CA . CYS A 1 167 ? -13.306 -10.055 -29.883 1.00 97.75 167 CYS A CA 1
ATOM 1277 C C . CYS A 1 167 ? -12.026 -9.242 -29.650 1.00 97.75 167 CYS A C 1
ATOM 1279 O O . CYS A 1 167 ? -12.074 -8.262 -28.907 1.00 97.75 167 CYS A O 1
ATOM 1281 N N . PHE A 1 168 ? -10.910 -9.592 -30.297 1.00 97.75 168 PHE A N 1
ATOM 1282 C CA . PHE A 1 168 ? -9.696 -8.779 -30.251 1.00 97.75 168 PHE A CA 1
ATOM 1283 C C . PHE A 1 168 ? -9.893 -7.437 -30.951 1.00 97.75 168 PHE A C 1
ATOM 1285 O O . PHE A 1 168 ? -9.562 -6.414 -30.361 1.00 97.75 168 PHE A O 1
ATOM 1292 N N . LEU A 1 169 ? -10.513 -7.414 -32.138 1.00 98.19 169 LEU A N 1
ATOM 1293 C CA . LEU A 1 169 ? -10.845 -6.162 -32.825 1.00 98.19 169 LEU A CA 1
ATOM 1294 C C . LEU A 1 169 ? -11.714 -5.252 -31.954 1.00 98.19 169 LEU A C 1
ATOM 1296 O O . LEU A 1 169 ? -11.419 -4.072 -31.831 1.00 98.19 169 LEU A O 1
ATOM 1300 N N . LEU A 1 170 ? -12.746 -5.785 -31.298 1.00 98.31 170 LEU A N 1
ATOM 1301 C CA . LEU A 1 170 ? -13.601 -4.984 -30.417 1.00 98.31 170 LEU A CA 1
ATOM 1302 C C . LEU A 1 170 ? -12.832 -4.430 -29.210 1.00 98.31 170 LEU A C 1
ATOM 1304 O O . LEU A 1 170 ? -12.963 -3.252 -28.883 1.00 98.31 170 LEU A O 1
ATOM 1308 N N . ARG A 1 171 ? -11.999 -5.263 -28.573 1.00 97.00 171 ARG A N 1
ATOM 1309 C CA . ARG A 1 171 ? -11.172 -4.852 -27.430 1.00 97.00 171 ARG A CA 1
ATOM 1310 C C . ARG A 1 171 ? -10.146 -3.794 -27.823 1.00 97.00 171 ARG A C 1
ATOM 1312 O O . ARG A 1 171 ? -9.948 -2.830 -27.089 1.00 97.00 171 ARG A O 1
ATOM 1319 N N . LEU A 1 172 ? -9.477 -3.992 -28.954 1.00 98.00 172 LEU A N 1
ATOM 1320 C CA . LEU A 1 172 ? -8.490 -3.054 -29.464 1.00 98.00 172 LEU A CA 1
ATOM 1321 C C . LEU A 1 172 ? -9.154 -1.730 -29.841 1.00 98.00 172 LEU A C 1
ATOM 1323 O O . LEU A 1 172 ? -8.618 -0.678 -29.517 1.00 98.00 172 LEU A O 1
ATOM 1327 N N . MET A 1 173 ? -10.347 -1.774 -30.441 1.00 98.38 173 MET A N 1
ATOM 1328 C CA . MET A 1 173 ? -11.100 -0.575 -30.799 1.00 98.38 173 MET A CA 1
ATOM 1329 C C . MET A 1 173 ? -11.420 0.271 -29.565 1.00 98.38 173 MET A C 1
ATOM 1331 O O . MET A 1 173 ? -11.192 1.474 -29.587 1.00 98.38 173 MET A O 1
ATOM 1335 N N . ASP A 1 174 ? -11.863 -0.348 -28.465 1.00 98.19 174 ASP A N 1
ATOM 1336 C CA . ASP A 1 174 ? -12.092 0.360 -27.198 1.00 98.19 174 ASP A CA 1
ATOM 1337 C C . ASP A 1 174 ? -10.809 0.992 -26.635 1.00 98.19 174 ASP A C 1
ATOM 1339 O O . ASP A 1 174 ? -10.827 2.130 -26.167 1.00 98.19 174 ASP A O 1
ATOM 1343 N N . LYS A 1 175 ? -9.671 0.294 -26.745 1.00 97.75 175 LYS A N 1
ATOM 1344 C CA . LYS A 1 175 ? -8.374 0.828 -26.311 1.00 97.75 175 LYS A CA 1
ATOM 1345 C C . LYS A 1 175 ? -7.918 2.010 -27.169 1.00 97.75 175 LYS A C 1
ATOM 1347 O O . LYS A 1 175 ? -7.388 2.981 -26.638 1.00 97.75 175 LYS A O 1
ATOM 1352 N N . VAL A 1 176 ? -8.155 1.957 -28.479 1.00 98.31 176 VAL A N 1
ATOM 1353 C CA . VAL A 1 176 ? -7.882 3.078 -29.389 1.00 98.31 176 VAL A CA 1
ATOM 1354 C C . VAL A 1 176 ? -8.815 4.254 -29.082 1.00 98.31 176 VAL A C 1
ATOM 1356 O O . VAL A 1 176 ? -8.345 5.390 -29.058 1.00 98.31 176 VAL A O 1
ATOM 1359 N N . CYS A 1 177 ? -10.087 4.004 -28.743 1.00 98.25 177 CYS A N 1
ATOM 1360 C CA . CYS A 1 177 ? -10.998 5.041 -28.249 1.00 98.25 177 CYS A CA 1
ATOM 1361 C C . CYS A 1 177 ? -10.469 5.710 -26.970 1.00 98.25 177 CYS A C 1
ATOM 1363 O O . CYS A 1 177 ? -10.491 6.935 -26.879 1.00 98.25 177 CYS A O 1
ATOM 1365 N N . GLU A 1 178 ? -9.963 4.935 -26.002 1.00 97.94 178 GLU A N 1
ATOM 1366 C CA . GLU A 1 178 ? -9.349 5.474 -24.778 1.00 97.94 178 GLU A CA 1
ATOM 1367 C C . GLU A 1 178 ? -8.169 6.391 -25.105 1.00 97.94 178 GLU A C 1
ATOM 1369 O O . GLU A 1 178 ? -8.102 7.521 -24.614 1.00 97.94 178 GLU A O 1
ATOM 1374 N N . THR A 1 179 ? -7.241 5.910 -25.935 1.00 97.38 179 THR A N 1
ATOM 1375 C CA . THR A 1 179 ? -6.069 6.690 -26.335 1.00 97.38 179 THR A CA 1
ATOM 1376 C C . THR A 1 179 ? -6.489 7.975 -27.028 1.00 97.38 179 THR A C 1
ATOM 1378 O O . THR A 1 179 ? -6.007 9.041 -26.660 1.00 97.38 179 THR A O 1
ATOM 1381 N N . GLN A 1 180 ? -7.435 7.902 -27.964 1.00 96.69 180 GLN A N 1
ATOM 1382 C CA . GLN A 1 180 ? -7.909 9.073 -28.686 1.00 96.69 180 GLN A CA 1
ATOM 1383 C C . GLN A 1 180 ? -8.567 10.106 -27.761 1.00 96.69 180 GLN A C 1
ATOM 1385 O O . GLN A 1 180 ? -8.236 11.282 -27.860 1.00 96.69 180 GLN A O 1
ATOM 1390 N N . VAL A 1 181 ? -9.421 9.694 -26.815 1.00 95.56 181 VAL A N 1
ATOM 1391 C CA . VAL A 1 181 ? -10.038 10.619 -25.843 1.00 95.56 181 VAL A CA 1
ATOM 1392 C C . VAL A 1 181 ? -8.977 11.313 -24.981 1.00 95.56 181 VAL A C 1
ATOM 1394 O O . VAL A 1 181 ? -9.062 12.519 -24.738 1.00 95.56 181 VAL A O 1
ATOM 1397 N N . LYS A 1 182 ? -7.954 10.577 -24.532 1.00 95.00 182 LYS A N 1
ATOM 1398 C CA . LYS A 1 182 ? -6.850 11.146 -23.743 1.00 95.00 182 LYS A CA 1
ATOM 1399 C C . LYS A 1 182 ? -5.995 12.106 -24.570 1.00 95.00 182 LYS A C 1
ATOM 1401 O O . LYS A 1 182 ? -5.677 13.190 -24.088 1.00 95.00 182 LYS A O 1
ATOM 1406 N N . THR A 1 183 ? -5.669 11.744 -25.809 1.00 94.38 183 THR A N 1
ATOM 1407 C CA . THR A 1 183 ? -4.927 12.610 -26.735 1.00 94.38 183 THR A CA 1
ATOM 1408 C C . THR A 1 183 ? -5.710 13.883 -27.044 1.00 94.38 183 THR A C 1
ATOM 1410 O O . THR A 1 183 ? -5.152 14.970 -26.932 1.00 94.38 183 THR A O 1
ATOM 1413 N N . ASP A 1 184 ? -7.003 13.772 -27.353 1.00 92.69 184 ASP A N 1
ATOM 1414 C CA . ASP A 1 184 ? -7.866 14.921 -27.648 1.00 92.69 184 ASP A CA 1
ATOM 1415 C C . ASP A 1 184 ? -7.988 15.862 -26.430 1.00 92.69 184 ASP A C 1
ATOM 1417 O O . ASP A 1 184 ? -8.008 17.081 -26.594 1.00 92.69 184 ASP A O 1
ATOM 1421 N N . SER A 1 185 ? -7.984 15.322 -25.203 1.00 90.81 185 SER A N 1
ATOM 1422 C CA . SER A 1 185 ? -8.017 16.119 -23.964 1.00 90.81 185 SER A CA 1
ATOM 1423 C C . SER A 1 185 ? -6.757 16.968 -23.769 1.00 90.81 185 SER A C 1
ATOM 1425 O O . SER A 1 185 ? -6.847 18.113 -23.332 1.00 90.81 185 SER A O 1
ATOM 1427 N N . VAL A 1 186 ? -5.580 16.426 -24.098 1.00 89.62 186 VAL A N 1
ATOM 1428 C CA . VAL A 1 186 ? -4.314 17.175 -24.041 1.00 89.62 186 VAL A CA 1
ATOM 1429 C C . VAL A 1 186 ? -4.222 18.163 -25.203 1.00 89.62 186 VAL A C 1
ATOM 1431 O O . VAL A 1 186 ? -3.833 19.312 -24.997 1.00 89.62 186 VAL A O 1
ATOM 1434 N N . TYR A 1 187 ? -4.634 17.754 -26.405 1.00 88.38 187 TYR A N 1
ATOM 1435 C CA . TYR A 1 187 ? -4.656 18.606 -27.597 1.00 88.38 187 TYR A CA 1
ATOM 1436 C C . TYR A 1 187 ? -5.524 19.860 -27.402 1.00 88.38 187 TYR A C 1
ATOM 1438 O O . TYR A 1 187 ? -5.144 20.948 -27.827 1.00 88.38 187 TYR A O 1
ATOM 1446 N N . ALA A 1 188 ? -6.636 19.746 -26.668 1.00 84.38 188 ALA A N 1
ATOM 1447 C CA . ALA A 1 188 ? -7.512 20.874 -26.345 1.00 84.38 188 ALA A CA 1
ATOM 1448 C C . ALA A 1 188 ? -6.829 22.012 -25.553 1.00 84.38 188 ALA A C 1
ATOM 1450 O O . ALA A 1 188 ? -7.359 23.119 -25.516 1.00 84.38 188 ALA A O 1
ATOM 1451 N N . SER A 1 189 ? -5.658 21.777 -24.945 1.00 87.31 189 SER A N 1
ATOM 1452 C CA . SER A 1 189 ? -4.874 22.826 -24.271 1.00 87.31 189 SER A CA 1
ATOM 1453 C C . SER A 1 189 ? -4.206 23.822 -25.228 1.00 87.31 189 SER A C 1
ATOM 1455 O O . SER A 1 189 ? -3.786 24.889 -24.789 1.00 87.31 189 SER A O 1
ATOM 1457 N N . GLY A 1 190 ? -4.065 23.474 -26.513 1.00 88.88 190 GLY A N 1
ATOM 1458 C CA . GLY A 1 190 ? -3.340 24.277 -27.503 1.00 88.88 190 GLY A CA 1
ATOM 1459 C C . GLY A 1 190 ? -1.815 24.282 -27.337 1.00 88.88 190 GLY A C 1
ATOM 1460 O O . GLY A 1 190 ? -1.132 24.974 -28.083 1.00 88.88 190 GLY A O 1
ATOM 1461 N N . LEU A 1 191 ? -1.271 23.521 -26.379 1.00 81.62 191 LEU A N 1
ATOM 1462 C CA . LEU A 1 191 ? 0.171 23.461 -26.102 1.00 81.62 191 LEU A CA 1
ATOM 1463 C C . LEU A 1 191 ? 0.929 22.465 -26.991 1.00 81.62 191 LEU A C 1
ATOM 1465 O O . LEU A 1 191 ? 2.156 22.506 -27.042 1.00 81.62 191 LEU A O 1
ATOM 1469 N N . TYR A 1 192 ? 0.215 21.553 -27.652 1.00 86.56 192 TYR A N 1
ATOM 1470 C CA . TYR A 1 192 ? 0.802 20.450 -28.407 1.00 86.56 192 TYR A CA 1
ATOM 1471 C C . TYR A 1 192 ? 0.045 20.228 -29.709 1.00 86.56 192 TYR A C 1
ATOM 1473 O O . TYR A 1 192 ? -1.187 20.255 -29.724 1.00 86.56 192 TYR A O 1
ATOM 1481 N N . ASP A 1 193 ? 0.781 19.935 -30.777 1.00 86.56 193 ASP A N 1
ATOM 1482 C CA . ASP A 1 193 ? 0.195 19.566 -32.059 1.00 86.56 193 ASP A CA 1
ATOM 1483 C C . ASP A 1 193 ? -0.276 18.112 -32.067 1.00 86.56 193 ASP A C 1
ATOM 1485 O O . ASP A 1 193 ? 0.331 17.209 -31.482 1.00 86.56 193 ASP A O 1
ATOM 1489 N N . ARG A 1 194 ? -1.369 17.874 -32.790 1.00 86.62 194 ARG A N 1
ATOM 1490 C CA . ARG A 1 194 ? -1.869 16.530 -33.050 1.00 86.62 194 ARG A CA 1
ATOM 1491 C C . ARG A 1 194 ? -1.171 15.955 -34.275 1.00 86.62 194 ARG A C 1
ATOM 1493 O O . ARG A 1 194 ? -1.419 16.400 -35.392 1.00 86.62 194 ARG A O 1
ATOM 1500 N N . ILE A 1 195 ? -0.373 14.913 -34.069 1.00 92.12 195 ILE A N 1
ATOM 1501 C CA . ILE A 1 195 ? 0.322 14.199 -35.144 1.00 92.12 195 ILE A CA 1
ATOM 1502 C C . ILE A 1 195 ? -0.411 12.883 -35.421 1.00 92.12 195 ILE A C 1
ATOM 1504 O O . ILE A 1 195 ? -0.661 12.097 -34.507 1.00 92.12 195 ILE A O 1
ATOM 1508 N N . VAL A 1 196 ? -0.771 12.657 -36.685 1.00 95.94 196 VAL A N 1
ATOM 1509 C CA . VAL A 1 196 ? -1.358 11.400 -37.169 1.00 95.94 196 VAL A CA 1
ATOM 1510 C C . VAL A 1 196 ? -0.363 10.686 -38.077 1.00 95.94 196 VAL A C 1
ATOM 1512 O O . VAL A 1 196 ? 0.404 11.326 -38.794 1.00 95.94 196 VAL A O 1
ATOM 1515 N N . ILE A 1 197 ? -0.383 9.358 -38.044 1.00 97.50 197 ILE A N 1
ATOM 1516 C CA . ILE A 1 197 ? 0.350 8.509 -38.980 1.00 97.50 197 ILE A CA 1
ATOM 1517 C C . ILE A 1 197 ? -0.245 8.729 -40.373 1.00 97.50 197 ILE A C 1
ATOM 1519 O O . ILE A 1 197 ? -1.467 8.687 -40.538 1.00 97.50 197 ILE A O 1
ATOM 1523 N N . LEU A 1 198 ? 0.620 8.982 -41.355 1.00 97.62 198 LEU A N 1
ATOM 1524 C CA . LEU A 1 198 ? 0.210 9.237 -42.732 1.00 97.62 198 LEU A CA 1
ATOM 1525 C C . LEU A 1 198 ? -0.316 7.958 -43.400 1.00 97.62 198 LEU A C 1
ATOM 1527 O O . LEU A 1 198 ? -0.095 6.835 -42.939 1.00 97.62 198 LEU A O 1
ATOM 1531 N N . ASP A 1 199 ? -1.046 8.143 -44.498 1.00 97.62 199 ASP A N 1
ATOM 1532 C CA . ASP A 1 199 ? -1.764 7.069 -45.186 1.00 97.62 199 ASP A CA 1
ATOM 1533 C C . ASP A 1 199 ? -0.856 5.915 -45.634 1.00 97.62 199 ASP A C 1
ATOM 1535 O O . ASP A 1 199 ? -1.260 4.753 -45.559 1.00 97.62 199 ASP A O 1
ATOM 1539 N N . GLU A 1 200 ? 0.372 6.200 -46.075 1.00 97.56 200 GLU A N 1
ATOM 1540 C CA . GLU A 1 200 ? 1.303 5.176 -46.552 1.00 97.56 200 GLU A CA 1
ATOM 1541 C C . GLU A 1 200 ? 1.741 4.237 -45.417 1.00 97.56 200 GLU A C 1
ATOM 1543 O O . GLU A 1 200 ? 1.592 3.013 -45.527 1.00 97.56 200 GLU A O 1
ATOM 1548 N N . GLU A 1 201 ? 2.194 4.794 -44.293 1.00 97.94 201 GLU A N 1
ATOM 1549 C CA . GLU A 1 201 ? 2.619 4.050 -43.109 1.00 97.94 201 GLU A CA 1
ATOM 1550 C C . GLU A 1 201 ? 1.441 3.352 -42.425 1.00 97.94 201 GLU A C 1
ATOM 1552 O O . GLU A 1 201 ? 1.574 2.204 -41.984 1.00 97.94 201 GLU A O 1
ATOM 1557 N N . ALA A 1 202 ? 0.270 3.995 -42.372 1.00 98.06 202 ALA A N 1
ATOM 1558 C CA . ALA A 1 202 ? -0.939 3.388 -41.825 1.00 98.06 202 ALA A CA 1
ATOM 1559 C C . ALA A 1 202 ? -1.386 2.188 -42.674 1.00 98.06 202 ALA A C 1
ATOM 1561 O O . ALA A 1 202 ? -1.698 1.124 -42.134 1.00 98.06 202 ALA A O 1
ATOM 1562 N N . SER A 1 203 ? -1.335 2.319 -44.002 1.00 97.88 203 SER A N 1
ATOM 1563 C CA . SER A 1 203 ? -1.651 1.259 -44.962 1.00 97.88 203 SER A CA 1
ATOM 1564 C C . SER A 1 203 ? -0.647 0.102 -44.902 1.00 97.88 203 SER A C 1
ATOM 1566 O O . SER A 1 203 ? -1.044 -1.068 -44.922 1.00 97.88 203 SER A O 1
ATOM 1568 N N . PHE A 1 204 ? 0.653 0.396 -44.784 1.00 97.06 204 PHE A N 1
ATOM 1569 C CA . PHE A 1 204 ? 1.693 -0.614 -44.568 1.00 97.06 204 PHE A CA 1
ATOM 1570 C C . PHE A 1 204 ? 1.466 -1.381 -43.262 1.00 97.06 204 PHE A C 1
ATOM 1572 O O . PHE A 1 204 ? 1.423 -2.614 -43.263 1.00 97.06 204 PHE A O 1
ATOM 1579 N N . THR A 1 205 ? 1.246 -0.652 -42.168 1.00 97.00 205 THR A N 1
ATOM 1580 C CA . THR A 1 205 ? 1.014 -1.228 -40.841 1.00 97.00 205 THR A CA 1
ATOM 1581 C C . THR A 1 205 ? -0.236 -2.099 -40.836 1.00 97.00 205 THR A C 1
ATOM 1583 O O . THR A 1 205 ? -0.176 -3.236 -40.377 1.00 97.00 205 THR A O 1
ATOM 1586 N N . TYR A 1 206 ? -1.340 -1.621 -41.418 1.00 97.62 206 TYR A N 1
ATOM 1587 C CA . TYR A 1 206 ? -2.575 -2.388 -41.571 1.00 97.62 206 TYR A CA 1
ATOM 1588 C C . TYR A 1 206 ? -2.334 -3.736 -42.261 1.00 97.62 206 TYR A C 1
ATOM 1590 O O . TYR A 1 206 ? -2.737 -4.778 -41.741 1.00 97.62 206 TYR A O 1
ATOM 1598 N N . ARG A 1 207 ? -1.629 -3.746 -43.403 1.00 95.31 207 ARG A N 1
ATOM 1599 C CA . ARG A 1 207 ? -1.314 -4.991 -44.127 1.00 95.31 207 ARG A CA 1
ATOM 1600 C C . ARG A 1 207 ? -0.480 -5.961 -43.287 1.00 95.31 207 ARG A C 1
ATOM 1602 O O . ARG A 1 207 ? -0.665 -7.169 -43.412 1.00 95.31 207 ARG A O 1
ATOM 1609 N N . ALA A 1 208 ? 0.413 -5.446 -42.445 1.00 92.75 208 ALA A N 1
ATOM 1610 C CA . ALA A 1 208 ? 1.265 -6.260 -41.586 1.00 92.75 208 ALA A CA 1
ATOM 1611 C C . ALA A 1 208 ? 0.521 -6.817 -40.356 1.00 92.75 208 ALA A C 1
ATOM 1613 O O . ALA A 1 208 ? 0.746 -7.964 -39.972 1.00 92.75 208 ALA A O 1
ATOM 1614 N N . THR A 1 209 ? -0.372 -6.035 -39.739 1.00 92.81 209 THR A N 1
ATOM 1615 C CA . THR A 1 209 ? -0.921 -6.348 -38.407 1.00 92.81 209 THR A CA 1
ATOM 1616 C C . THR A 1 209 ? -2.385 -6.788 -38.408 1.00 92.81 209 THR A C 1
ATOM 1618 O O . THR A 1 209 ? -2.791 -7.517 -37.502 1.00 92.81 209 THR A O 1
ATOM 1621 N N . ALA A 1 210 ? -3.185 -6.434 -39.417 1.00 93.44 210 ALA A N 1
ATOM 1622 C CA . ALA A 1 210 ? -4.617 -6.752 -39.467 1.00 93.44 210 ALA A CA 1
ATOM 1623 C C . ALA A 1 210 ? -4.939 -8.117 -40.114 1.00 93.44 210 ALA A C 1
ATOM 1625 O O . ALA A 1 210 ? -6.090 -8.389 -40.472 1.00 93.44 210 ALA A O 1
ATOM 1626 N N . THR A 1 211 ? -3.942 -8.996 -40.274 1.00 93.44 211 THR A N 1
ATOM 1627 C CA . THR A 1 211 ? -4.152 -10.352 -40.806 1.00 93.44 211 THR A CA 1
ATOM 1628 C C . THR A 1 211 ? -4.934 -11.222 -39.820 1.00 93.44 211 THR A C 1
ATOM 1630 O O . THR A 1 211 ? -4.779 -11.105 -38.603 1.00 93.44 211 THR A O 1
ATOM 1633 N N . SER A 1 212 ? -5.756 -12.142 -40.332 1.00 90.38 212 SER A N 1
ATOM 1634 C CA . SER A 1 212 ? -6.575 -13.040 -39.504 1.00 90.38 212 SER A CA 1
ATOM 1635 C C . SER A 1 212 ? -5.750 -13.829 -38.483 1.00 90.38 212 SER A C 1
ATOM 1637 O O . SER A 1 212 ? -6.124 -13.903 -37.314 1.00 90.38 212 SER A O 1
ATOM 1639 N N . SER A 1 213 ? -4.592 -14.355 -38.898 1.00 89.50 213 SER A N 1
ATOM 1640 C CA . SER A 1 213 ? -3.677 -15.082 -38.013 1.00 89.50 213 SER A CA 1
ATOM 1641 C C . SER A 1 213 ? -3.142 -14.199 -36.889 1.00 89.50 213 SER A C 1
ATOM 1643 O O . SER A 1 213 ? -3.094 -14.645 -35.746 1.00 89.50 213 SER A O 1
ATOM 1645 N N . ASN A 1 214 ? -2.786 -12.944 -37.187 1.00 92.19 214 ASN A N 1
ATOM 1646 C CA . ASN A 1 214 ? -2.255 -12.028 -36.182 1.00 92.19 214 ASN A CA 1
ATOM 1647 C C . ASN A 1 214 ? -3.334 -11.587 -35.183 1.00 92.19 214 ASN A C 1
ATOM 1649 O O . ASN A 1 214 ? -3.109 -11.614 -33.974 1.00 92.19 214 ASN A O 1
ATOM 1653 N N . LEU A 1 215 ? -4.533 -11.252 -35.668 1.00 94.88 215 LEU A N 1
ATOM 1654 C CA . LEU A 1 215 ? -5.673 -10.903 -34.815 1.00 94.88 215 LEU A CA 1
ATOM 1655 C C . LEU A 1 215 ? -6.098 -12.084 -33.925 1.00 94.88 215 LEU A C 1
ATOM 1657 O O . LEU A 1 215 ? -6.391 -11.895 -32.745 1.00 94.88 215 LEU A O 1
ATOM 1661 N N . TYR A 1 216 ? -6.097 -13.308 -34.463 1.00 92.88 216 TYR A N 1
ATOM 1662 C CA . TYR A 1 216 ? -6.382 -14.514 -33.687 1.00 92.88 216 TYR A CA 1
ATOM 1663 C C . TYR A 1 216 ? -5.296 -14.786 -32.641 1.00 92.88 216 TYR A C 1
ATOM 1665 O O . TYR A 1 21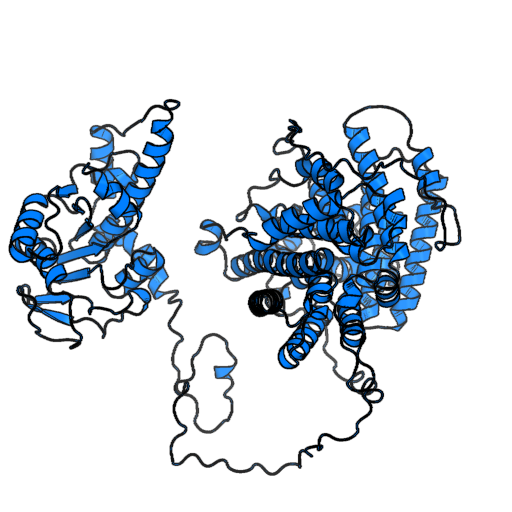6 ? -5.620 -14.962 -31.470 1.00 92.88 216 TYR A O 1
ATOM 1673 N N . ALA A 1 217 ? -4.016 -14.753 -33.025 1.00 90.62 217 ALA A N 1
ATOM 1674 C CA . ALA A 1 217 ? -2.897 -14.960 -32.105 1.00 90.62 217 ALA A CA 1
ATOM 1675 C C . ALA A 1 217 ? -2.882 -13.919 -30.971 1.00 90.62 217 ALA A C 1
ATOM 1677 O O . ALA A 1 217 ? -2.661 -14.269 -29.812 1.00 90.62 217 ALA A O 1
ATOM 1678 N N . SER A 1 218 ? -3.213 -12.664 -31.288 1.00 91.88 218 SER A N 1
ATOM 1679 C CA . SER A 1 218 ? -3.319 -11.577 -30.308 1.00 91.88 218 SER A CA 1
ATOM 1680 C C . SER A 1 218 ? -4.459 -11.787 -29.310 1.00 91.88 218 SER A C 1
ATOM 1682 O O . SER A 1 218 ? -4.370 -11.349 -28.168 1.00 91.88 218 SER A O 1
ATOM 1684 N N . PHE A 1 219 ? -5.532 -12.470 -29.717 1.00 94.69 219 PHE A N 1
ATOM 1685 C CA . PHE A 1 219 ? -6.577 -12.910 -28.796 1.00 94.69 219 PHE A CA 1
ATOM 1686 C C . PHE A 1 219 ? -6.162 -14.135 -27.979 1.00 94.69 219 PHE A C 1
ATOM 1688 O O . PHE A 1 219 ? -6.541 -14.257 -26.814 1.00 94.69 219 PHE A O 1
ATOM 1695 N N . CYS A 1 220 ? -5.428 -15.067 -28.591 1.00 89.38 220 CYS A N 1
ATOM 1696 C CA . CYS A 1 220 ? -5.025 -16.314 -27.951 1.00 89.38 220 CYS A CA 1
ATOM 1697 C C . CYS A 1 220 ? -4.186 -16.075 -26.702 1.00 89.38 220 CYS A C 1
ATOM 1699 O O . CYS A 1 220 ? -4.394 -16.792 -25.736 1.00 89.38 220 CYS A O 1
ATOM 1701 N N . SER A 1 221 ? -3.337 -15.048 -26.661 1.00 86.31 221 SER A N 1
ATOM 1702 C CA . SER A 1 221 ? -2.581 -14.704 -25.448 1.00 86.31 221 SER A CA 1
ATOM 1703 C C . SER A 1 221 ? -3.500 -14.392 -24.253 1.00 86.31 221 SER A C 1
ATOM 1705 O O . SER A 1 221 ? -3.347 -14.968 -23.174 1.00 86.31 221 SER A O 1
ATOM 1707 N N . ASP A 1 222 ? -4.519 -13.549 -24.454 1.00 84.69 222 ASP A N 1
ATOM 1708 C CA . ASP A 1 222 ? -5.527 -13.231 -23.433 1.00 84.69 222 ASP A CA 1
ATOM 1709 C C . ASP A 1 222 ? -6.396 -14.456 -23.096 1.00 84.69 222 ASP A C 1
ATOM 1711 O O . ASP A 1 222 ? -6.773 -14.678 -21.942 1.00 84.69 222 ASP A O 1
ATOM 1715 N N . TYR A 1 223 ? -6.734 -15.263 -24.103 1.00 89.06 223 TYR A N 1
ATOM 1716 C CA . TYR A 1 223 ? -7.543 -16.466 -23.930 1.00 89.06 223 TYR A CA 1
ATOM 1717 C C . TYR A 1 223 ? -6.809 -17.556 -23.157 1.00 89.06 223 TYR A C 1
ATOM 1719 O O . TYR A 1 223 ? -7.396 -18.147 -22.254 1.00 89.06 223 TYR A O 1
ATOM 1727 N N . GLU A 1 224 ? -5.536 -17.787 -23.463 1.00 85.12 224 GLU A N 1
ATOM 1728 C CA . GLU A 1 224 ? -4.652 -18.702 -22.750 1.00 85.12 224 GLU A CA 1
ATOM 1729 C C . GLU A 1 224 ? -4.535 -18.288 -21.292 1.00 85.12 224 GLU A C 1
ATOM 1731 O O . GLU A 1 224 ? -4.767 -19.121 -20.418 1.00 85.12 224 GLU A O 1
ATOM 1736 N N . LEU A 1 225 ? -4.313 -17.003 -21.002 1.00 78.81 225 LEU A N 1
ATOM 1737 C CA . LEU A 1 225 ? -4.354 -16.495 -19.631 1.00 78.81 225 LEU A CA 1
ATOM 1738 C C . LEU A 1 225 ? -5.709 -16.784 -18.964 1.00 78.81 225 LEU A C 1
ATOM 1740 O O . LEU A 1 225 ? -5.761 -17.289 -17.845 1.00 78.81 225 LEU A O 1
ATOM 1744 N N . GLN A 1 226 ? -6.817 -16.538 -19.666 1.00 78.38 226 GLN A N 1
ATOM 1745 C CA . GLN A 1 226 ? -8.166 -16.730 -19.132 1.00 78.38 226 GLN A CA 1
ATOM 1746 C C . GLN A 1 226 ? -8.526 -18.203 -18.852 1.00 78.38 226 GLN A C 1
ATOM 1748 O O . GLN A 1 226 ? -9.363 -18.471 -17.979 1.00 78.38 226 GLN A O 1
ATOM 1753 N N . ILE A 1 227 ? -7.953 -19.158 -19.594 1.00 70.25 227 ILE A N 1
ATOM 1754 C CA . ILE A 1 227 ? -8.191 -20.600 -19.402 1.00 70.25 227 ILE A CA 1
ATOM 1755 C C . ILE A 1 227 ? -7.150 -21.269 -18.493 1.00 70.25 227 ILE A C 1
ATOM 1757 O O . ILE A 1 227 ? -7.496 -22.243 -17.825 1.00 70.25 227 ILE A O 1
ATOM 1761 N N . THR A 1 228 ? -5.908 -20.771 -18.451 1.00 61.16 228 THR A N 1
ATOM 1762 C CA . THR A 1 228 ? -4.813 -21.296 -17.606 1.00 61.16 228 THR A CA 1
ATOM 1763 C C . THR A 1 228 ? -4.858 -20.729 -16.193 1.00 61.16 228 THR A C 1
ATOM 1765 O O . THR A 1 228 ? -4.578 -21.450 -15.236 1.00 61.16 228 THR A O 1
ATOM 1768 N N . ASN A 1 229 ? -5.318 -19.487 -16.051 1.00 54.59 229 ASN A N 1
ATOM 1769 C CA . ASN A 1 229 ? -5.652 -18.855 -14.787 1.00 54.59 229 ASN A CA 1
ATOM 1770 C C . ASN A 1 229 ? -7.168 -18.593 -14.731 1.00 54.59 229 ASN A C 1
ATOM 1772 O O . ASN A 1 229 ? -7.612 -17.445 -14.827 1.00 54.59 229 ASN A O 1
ATOM 1776 N N . PRO A 1 230 ? -8.011 -19.641 -14.600 1.00 49.19 230 PRO A N 1
ATOM 1777 C CA . PRO A 1 230 ? -9.436 -19.464 -14.409 1.00 49.19 230 PRO A CA 1
ATOM 1778 C C . PRO A 1 230 ? -9.643 -19.006 -12.965 1.00 49.19 230 PRO A C 1
ATOM 1780 O O . PRO A 1 230 ? -10.084 -19.786 -12.119 1.00 49.19 230 PRO A O 1
ATOM 1783 N N . ALA A 1 231 ? -9.284 -17.757 -12.669 1.00 41.12 231 ALA A N 1
ATOM 1784 C CA . ALA A 1 231 ? -9.571 -17.071 -11.422 1.00 41.12 231 ALA A CA 1
ATOM 1785 C C . ALA A 1 231 ? -11.095 -17.090 -11.213 1.00 41.12 231 ALA A C 1
ATOM 1787 O O . ALA A 1 231 ? -11.825 -16.215 -11.671 1.00 41.12 231 ALA A O 1
ATOM 1788 N N . GLY A 1 232 ? -11.590 -18.185 -10.627 1.00 43.84 232 GLY A N 1
ATOM 1789 C CA . GLY A 1 232 ? -13.014 -18.475 -10.482 1.00 43.84 232 GLY A CA 1
ATOM 1790 C C . GLY A 1 232 ? -13.450 -19.947 -10.563 1.00 43.84 232 GLY A C 1
ATOM 1791 O O . GLY A 1 232 ? -14.552 -20.236 -10.108 1.00 43.84 232 GLY A O 1
ATOM 1792 N N . ARG A 1 233 ? -12.658 -20.909 -11.073 1.00 39.81 233 ARG A N 1
ATOM 1793 C CA . ARG A 1 233 ? -13.047 -22.345 -11.051 1.00 39.81 233 ARG A CA 1
ATOM 1794 C C . ARG A 1 233 ? -12.032 -23.217 -10.311 1.00 39.81 233 ARG A C 1
ATOM 1796 O O . ARG A 1 233 ? -11.031 -23.651 -10.872 1.00 39.81 233 ARG A O 1
ATOM 1803 N N . LYS A 1 234 ? -12.350 -23.543 -9.056 1.00 39.50 234 LYS A N 1
ATOM 1804 C CA . LYS A 1 234 ? -11.682 -24.596 -8.278 1.00 39.50 234 LYS A CA 1
ATOM 1805 C C . LYS A 1 234 ? -11.952 -25.965 -8.925 1.00 39.50 234 LYS A C 1
ATOM 1807 O O . LYS A 1 234 ? -13.090 -26.268 -9.289 1.00 39.50 234 LYS A O 1
ATOM 1812 N N . ARG A 1 235 ? -10.924 -26.811 -9.076 1.00 34.16 235 ARG A N 1
ATOM 1813 C CA . ARG A 1 235 ? -11.096 -28.199 -9.556 1.00 34.16 235 ARG A CA 1
ATOM 1814 C C . ARG A 1 235 ? -11.977 -28.970 -8.555 1.00 34.16 235 ARG A C 1
ATOM 1816 O O . ARG A 1 235 ? -11.752 -28.885 -7.349 1.00 34.16 235 ARG A O 1
ATOM 1823 N N . LYS A 1 236 ? -12.976 -29.719 -9.038 1.00 38.41 236 LYS A N 1
ATOM 1824 C CA . LYS A 1 236 ? -13.849 -30.566 -8.201 1.00 38.41 236 LYS A CA 1
ATOM 1825 C C . LYS A 1 236 ? -13.285 -31.988 -8.144 1.00 38.41 236 LYS A C 1
ATOM 1827 O O . LYS A 1 236 ? -13.120 -32.616 -9.183 1.00 38.41 236 LYS A O 1
ATOM 1832 N N . ILE A 1 237 ? -13.015 -32.496 -6.943 1.00 40.03 237 ILE A N 1
ATOM 1833 C CA . ILE A 1 237 ? -12.603 -33.888 -6.687 1.00 40.03 237 ILE A CA 1
ATOM 1834 C C . ILE A 1 237 ? -13.634 -34.540 -5.757 1.00 40.03 237 ILE A C 1
ATOM 1836 O O . ILE A 1 237 ? -14.091 -33.911 -4.802 1.00 40.03 237 ILE A O 1
ATOM 1840 N N . LYS A 1 238 ? -14.015 -35.798 -6.027 1.00 36.84 23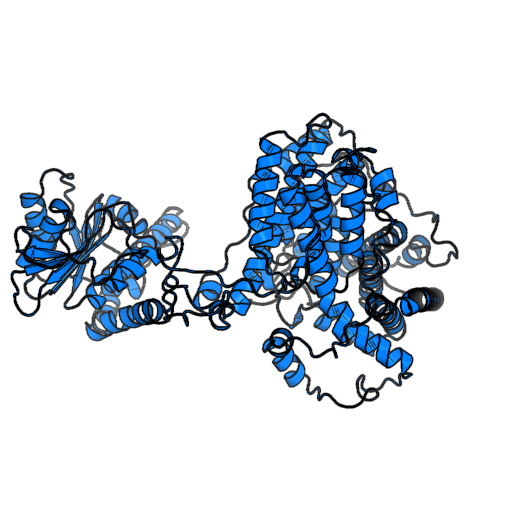8 LYS A N 1
ATOM 1841 C CA . LYS A 1 238 ? -14.886 -36.588 -5.138 1.00 36.84 238 LYS A CA 1
ATOM 1842 C C . LYS A 1 238 ? -14.137 -36.901 -3.836 1.00 36.84 238 LYS A C 1
ATOM 1844 O O . LYS A 1 238 ? -13.088 -37.533 -3.869 1.00 36.84 238 LYS A O 1
ATOM 1849 N N . CYS A 1 239 ? -14.678 -36.445 -2.706 1.00 44.56 239 CYS A N 1
ATOM 1850 C CA . CYS A 1 239 ? -14.152 -36.733 -1.372 1.00 44.56 239 CYS A CA 1
ATOM 1851 C C . CYS A 1 239 ? -14.449 -38.187 -0.977 1.00 44.56 239 CYS A C 1
ATOM 1853 O O . CYS A 1 239 ? -15.552 -38.675 -1.227 1.00 44.56 239 CYS A O 1
ATOM 1855 N N . ASP A 1 240 ? -13.486 -38.846 -0.331 1.00 45.56 240 ASP A N 1
ATOM 1856 C CA . ASP A 1 240 ? -13.674 -40.165 0.274 1.00 45.56 240 ASP A CA 1
ATOM 1857 C C . ASP A 1 240 ? -14.656 -40.063 1.459 1.00 45.56 240 ASP A C 1
ATOM 1859 O O . ASP A 1 240 ? -14.535 -39.179 2.312 1.00 45.56 240 ASP A O 1
ATOM 1863 N N . LEU A 1 241 ? -15.680 -40.916 1.463 1.00 43.59 241 LEU A N 1
ATOM 1864 C CA . LEU A 1 241 ? -16.963 -40.724 2.160 1.00 43.59 241 LEU A CA 1
ATOM 1865 C C . LEU A 1 241 ? -16.930 -41.003 3.674 1.00 43.59 241 LEU A C 1
ATOM 1867 O O . LEU A 1 241 ? -17.978 -40.991 4.318 1.00 43.59 241 LEU A O 1
ATOM 1871 N N . LEU A 1 242 ? -15.755 -41.253 4.258 1.00 41.56 242 LEU A N 1
ATOM 1872 C CA . LEU A 1 242 ? -15.635 -41.805 5.614 1.00 41.56 242 LEU A CA 1
ATOM 1873 C C . LEU A 1 242 ? -14.820 -40.955 6.605 1.00 41.56 242 LEU A C 1
ATOM 1875 O O . LEU A 1 242 ? -14.575 -41.413 7.720 1.00 41.56 242 LEU A O 1
ATOM 1879 N N . LYS A 1 243 ? -14.405 -39.722 6.263 1.00 39.78 243 LYS A N 1
ATOM 1880 C CA . LYS A 1 243 ? -13.616 -38.865 7.179 1.00 39.78 243 LYS A CA 1
ATOM 1881 C C . LYS A 1 243 ? -14.199 -37.445 7.340 1.00 39.78 243 LYS A C 1
ATOM 1883 O O . LYS A 1 243 ? -14.538 -36.834 6.330 1.00 39.78 243 LYS A O 1
ATOM 1888 N N . PRO A 1 244 ? -14.257 -36.874 8.569 1.00 41.78 244 PRO A N 1
ATOM 1889 C CA . PRO A 1 244 ? -14.795 -35.523 8.821 1.00 41.78 244 PRO A CA 1
ATOM 1890 C C . PRO A 1 244 ? -13.973 -34.382 8.201 1.00 41.78 244 PRO A C 1
ATOM 1892 O O . PRO A 1 244 ? -14.482 -33.284 8.006 1.00 41.78 244 PRO A O 1
ATOM 1895 N N . ALA A 1 245 ? -12.706 -34.640 7.875 1.00 43.72 245 ALA A N 1
ATOM 1896 C CA . ALA A 1 245 ? -11.862 -33.782 7.057 1.00 43.72 245 ALA A CA 1
ATOM 1897 C C . ALA A 1 245 ? -10.885 -34.679 6.287 1.00 43.72 245 ALA A C 1
ATOM 1899 O O . ALA A 1 245 ? -10.176 -35.487 6.889 1.00 43.72 245 ALA A O 1
ATOM 1900 N N . CYS A 1 246 ? -10.852 -34.573 4.958 1.00 40.44 246 CYS A N 1
ATOM 1901 C CA . CYS A 1 246 ? -9.823 -35.238 4.162 1.00 40.44 246 CYS A CA 1
ATOM 1902 C C . CYS A 1 246 ? -8.645 -34.275 3.939 1.00 40.44 246 CYS A C 1
ATOM 1904 O O . CYS A 1 246 ? -8.842 -33.069 3.780 1.00 40.44 246 CYS A O 1
ATOM 1906 N N . GLY A 1 247 ? -7.416 -34.798 3.890 1.00 42.06 247 GLY A N 1
ATOM 1907 C CA . GLY A 1 247 ? -6.202 -34.000 3.664 1.00 42.06 247 GLY A CA 1
ATOM 1908 C C . GLY A 1 247 ? -6.178 -33.231 2.334 1.00 42.06 247 GLY A C 1
ATOM 1909 O O . GLY A 1 247 ? -5.342 -32.349 2.152 1.00 42.06 247 GLY A O 1
ATOM 1910 N N . CYS A 1 248 ? -7.107 -33.511 1.413 1.00 43.12 248 CYS A N 1
ATOM 1911 C CA . CYS A 1 248 ? -7.282 -32.742 0.181 1.00 43.12 248 CYS A CA 1
ATOM 1912 C C . CYS A 1 248 ? -8.032 -31.416 0.405 1.00 43.12 248 CYS A C 1
ATOM 1914 O O . CYS A 1 248 ? -7.804 -30.476 -0.349 1.00 43.12 248 CYS A O 1
ATOM 1916 N N . CYS A 1 249 ? -8.863 -31.301 1.449 1.00 42.28 249 CYS A N 1
ATOM 1917 C CA . CYS A 1 249 ? -9.599 -30.071 1.778 1.00 42.28 249 CYS A CA 1
ATOM 1918 C C . CYS A 1 249 ? -8.724 -28.994 2.450 1.00 42.28 249 CYS A C 1
ATOM 1920 O O . CYS A 1 249 ? -9.132 -27.840 2.523 1.00 42.28 249 CYS A O 1
ATOM 1922 N N . LEU A 1 250 ? -7.528 -29.358 2.931 1.00 40.56 250 LEU A N 1
ATOM 1923 C CA . LEU A 1 250 ? -6.555 -28.448 3.556 1.00 40.56 250 LEU A CA 1
ATOM 1924 C C . LEU A 1 250 ? -5.576 -27.816 2.551 1.00 40.56 250 LEU A C 1
ATOM 1926 O O . LEU A 1 250 ? -4.782 -26.956 2.923 1.00 40.56 250 LEU A O 1
ATOM 1930 N N . ARG A 1 251 ? -5.620 -28.218 1.274 1.00 43.00 251 ARG A N 1
ATOM 1931 C CA . ARG A 1 251 ? -4.836 -27.589 0.202 1.00 43.00 251 ARG A CA 1
ATOM 1932 C C . ARG A 1 251 ? -5.723 -26.566 -0.509 1.00 43.00 251 ARG A C 1
ATOM 1934 O O . ARG A 1 251 ? -6.789 -26.911 -1.010 1.00 43.00 251 ARG A O 1
ATOM 1941 N N . SER A 1 252 ? -5.280 -25.312 -0.544 1.00 42.12 252 SER A N 1
ATOM 1942 C CA . SER A 1 252 ? -6.043 -24.098 -0.894 1.00 42.12 252 SER A CA 1
ATOM 1943 C C . SER A 1 252 ? -6.590 -24.002 -2.332 1.00 42.12 252 SER A C 1
ATOM 1945 O O . SER A 1 252 ? -7.152 -22.974 -2.703 1.00 42.12 252 SER A O 1
ATOM 1947 N N . SER A 1 253 ? -6.479 -25.055 -3.144 1.00 35.84 253 SER A N 1
ATOM 1948 C CA . SER A 1 253 ? -6.799 -25.052 -4.579 1.00 35.84 253 SER A CA 1
ATOM 1949 C C . SER A 1 253 ? -8.018 -25.901 -4.994 1.00 35.84 253 SER A C 1
ATOM 1951 O O . SER A 1 253 ? -8.318 -25.980 -6.187 1.00 35.84 253 SER A O 1
ATOM 1953 N N . TYR A 1 254 ? -8.774 -26.485 -4.051 1.00 38.31 254 TYR A N 1
ATOM 1954 C CA . TYR A 1 254 ? -9.937 -27.349 -4.343 1.00 38.31 254 TYR A CA 1
ATOM 1955 C C . TYR A 1 254 ? -11.232 -26.909 -3.628 1.00 38.31 254 TYR A C 1
ATOM 1957 O O . TYR A 1 254 ? -11.193 -26.269 -2.579 1.00 38.31 254 TYR A O 1
ATOM 1965 N N . GLU A 1 255 ? -12.399 -27.246 -4.197 1.00 38.88 255 GLU A N 1
ATOM 1966 C CA . GLU A 1 255 ? -13.728 -26.997 -3.605 1.00 38.88 255 GLU A CA 1
ATOM 1967 C C . GLU A 1 255 ? -14.452 -28.311 -3.302 1.00 38.88 255 GLU A C 1
ATOM 1969 O O . GLU A 1 255 ? -14.510 -29.208 -4.146 1.00 38.88 255 GLU A O 1
ATOM 1974 N N . CYS A 1 256 ? -15.016 -28.424 -2.097 1.00 42.66 256 CYS A N 1
ATOM 1975 C CA . CYS A 1 256 ? -15.770 -29.602 -1.679 1.00 42.66 256 CYS A CA 1
ATOM 1976 C C . CYS A 1 256 ? -17.111 -29.677 -2.426 1.00 42.66 256 CYS A C 1
ATOM 1978 O O . CYS A 1 256 ? -17.886 -28.721 -2.430 1.00 42.66 256 CYS A O 1
ATOM 1980 N N . VAL A 1 257 ? -17.418 -30.836 -3.017 1.00 40.78 257 VAL A N 1
ATOM 1981 C CA . VAL A 1 257 ? -18.623 -31.051 -3.845 1.00 40.78 257 VAL A CA 1
ATOM 1982 C C . VAL A 1 257 ? -19.935 -30.948 -3.042 1.00 40.78 257 VAL A C 1
ATOM 1984 O O . VAL A 1 257 ? -21.002 -30.840 -3.635 1.00 40.78 257 VAL A O 1
ATOM 1987 N N . TYR A 1 258 ? -19.866 -30.926 -1.706 1.00 44.81 258 TYR A N 1
ATOM 1988 C CA . TYR A 1 258 ? -21.021 -30.820 -0.803 1.00 44.81 258 TYR A CA 1
ATOM 1989 C C . TYR A 1 258 ? -21.306 -29.397 -0.293 1.00 44.81 258 TYR A C 1
ATOM 1991 O O . TYR A 1 258 ? -22.049 -29.242 0.673 1.00 44.81 258 TYR A O 1
ATOM 1999 N N . GLY A 1 259 ? -20.714 -28.355 -0.893 1.00 41.94 259 GLY A N 1
ATOM 2000 C CA . GLY A 1 259 ? -20.901 -26.965 -0.456 1.00 41.94 259 GLY A CA 1
ATOM 2001 C C . GLY A 1 259 ? -22.355 -26.621 -0.082 1.00 41.94 259 GLY A C 1
ATOM 2002 O O . GLY A 1 259 ? -23.263 -26.851 -0.871 1.00 41.94 259 GLY A O 1
ATOM 2003 N N . VAL A 1 260 ? -22.550 -26.100 1.138 1.00 38.59 260 VAL A N 1
ATOM 2004 C CA . VAL A 1 260 ? -23.758 -25.463 1.729 1.00 38.59 260 VAL A CA 1
ATOM 2005 C C . VAL A 1 260 ? -25.124 -26.172 1.524 1.00 38.59 260 VAL A C 1
ATOM 2007 O O . VAL A 1 260 ? -26.154 -25.638 1.924 1.00 38.59 260 VAL A O 1
ATOM 2010 N N . ARG A 1 261 ? -25.200 -27.396 0.982 1.00 39.28 261 ARG A N 1
ATOM 2011 C CA . ARG A 1 261 ? -26.459 -28.155 0.849 1.00 39.28 261 ARG A CA 1
ATOM 2012 C C . ARG A 1 261 ? -26.369 -29.556 1.461 1.00 39.28 261 ARG A C 1
ATOM 2014 O O . ARG A 1 261 ? -25.532 -30.360 1.078 1.00 39.28 261 ARG A O 1
ATOM 2021 N N . ALA A 1 262 ? -27.292 -29.768 2.405 1.00 46.56 262 ALA A N 1
ATOM 2022 C CA . ALA A 1 262 ? -27.783 -30.986 3.056 1.00 46.56 262 ALA A CA 1
ATOM 2023 C C . ALA A 1 262 ? -26.920 -32.264 2.996 1.00 46.56 262 ALA A C 1
ATOM 2025 O O . ALA A 1 262 ? -26.771 -32.911 1.961 1.00 46.56 262 ALA A O 1
ATOM 2026 N N . ILE A 1 263 ? -26.493 -32.693 4.187 1.00 49.56 263 ILE A N 1
ATOM 2027 C CA . ILE A 1 263 ? -25.996 -34.041 4.485 1.00 49.56 263 ILE A CA 1
ATOM 2028 C C . ILE A 1 263 ? -27.057 -35.085 4.045 1.00 49.56 263 ILE A C 1
ATOM 2030 O O . ILE A 1 263 ? -28.241 -34.886 4.332 1.00 49.56 263 ILE A O 1
ATOM 2034 N N . PRO A 1 264 ? -26.692 -36.196 3.368 1.00 47.78 264 PRO A N 1
ATOM 2035 C CA . PRO A 1 264 ? -27.652 -37.216 2.932 1.00 47.78 264 PRO A CA 1
ATOM 2036 C C . PRO A 1 264 ? -28.437 -37.825 4.106 1.00 47.78 264 PRO A C 1
ATOM 2038 O O . PRO A 1 264 ? -27.861 -38.080 5.162 1.00 47.78 264 PRO A O 1
ATOM 2041 N N . LYS A 1 265 ? -29.726 -38.151 3.902 1.00 45.62 265 LYS A N 1
ATOM 2042 C CA . LYS A 1 265 ? -30.650 -38.683 4.937 1.00 45.62 265 LYS A CA 1
ATOM 2043 C C . LYS A 1 265 ? -30.156 -39.934 5.695 1.00 45.62 265 LYS A C 1
ATOM 2045 O O . LYS A 1 265 ? -30.685 -40.228 6.759 1.00 45.62 265 LYS A O 1
ATOM 2050 N N . ASN A 1 266 ? -29.138 -40.634 5.186 1.00 43.06 266 ASN A N 1
ATOM 2051 C CA . ASN A 1 266 ? -28.597 -41.870 5.766 1.00 43.06 266 ASN A CA 1
ATOM 2052 C C . ASN A 1 266 ? -27.187 -41.709 6.369 1.00 43.06 266 ASN A C 1
ATOM 2054 O O . ASN A 1 266 ? -26.530 -42.707 6.666 1.00 43.06 266 ASN A O 1
ATOM 2058 N N . PHE A 1 267 ? -26.698 -40.478 6.549 1.00 40.22 267 PHE A N 1
ATOM 2059 C CA . PHE A 1 267 ? -25.422 -40.228 7.220 1.00 40.22 267 PHE A CA 1
ATOM 2060 C C . PHE A 1 267 ? -25.542 -40.525 8.725 1.00 40.22 267 PHE A C 1
ATOM 2062 O O . PHE A 1 267 ? -26.219 -39.802 9.455 1.00 40.22 267 PHE A O 1
ATOM 2069 N N . LYS A 1 268 ? -24.891 -41.595 9.200 1.00 36.38 268 LYS A N 1
ATOM 2070 C CA . LYS A 1 268 ? -24.810 -41.943 10.628 1.00 36.38 268 LYS A CA 1
ATOM 2071 C C . LYS A 1 268 ? -23.408 -41.655 11.162 1.00 36.38 268 LYS A C 1
ATOM 2073 O O . LYS A 1 268 ? -22.439 -42.284 10.748 1.00 36.38 268 LYS A O 1
ATOM 2078 N N . LEU A 1 269 ? -23.311 -40.727 12.115 1.00 32.09 269 LEU A N 1
ATOM 2079 C CA . LEU A 1 269 ? -22.105 -40.524 12.919 1.00 32.09 269 LEU A CA 1
ATOM 2080 C C . LEU A 1 269 ? -21.955 -41.698 13.892 1.00 32.09 269 LEU A C 1
ATOM 2082 O O . LEU A 1 269 ? -22.752 -41.848 14.817 1.00 32.09 269 LEU A O 1
ATOM 2086 N N . HIS A 1 270 ? -20.924 -42.519 13.710 1.00 29.30 270 HIS A N 1
ATOM 2087 C CA . HIS A 1 270 ? -20.508 -43.454 14.749 1.00 29.30 270 HIS A CA 1
ATOM 2088 C C . HIS A 1 270 ? -19.712 -42.690 15.809 1.00 29.30 270 HIS A C 1
ATOM 2090 O O . HIS A 1 270 ? -18.670 -42.099 15.524 1.00 29.30 270 HIS A O 1
ATOM 2096 N N . LYS A 1 271 ? -20.234 -42.674 17.038 1.00 25.83 271 LYS A N 1
ATOM 2097 C CA . LYS A 1 271 ? -19.595 -42.046 18.195 1.00 25.83 271 LYS A CA 1
ATOM 2098 C C . LYS A 1 271 ? -18.306 -42.809 18.514 1.00 25.83 271 LYS A C 1
ATOM 2100 O O . LYS A 1 271 ? -18.357 -43.888 19.097 1.00 25.83 271 LYS A O 1
ATOM 2105 N N . LEU A 1 272 ? -17.158 -42.252 18.132 1.00 25.77 272 LEU A N 1
ATOM 2106 C CA . LEU A 1 272 ? -15.867 -42.699 18.646 1.00 25.77 272 LEU A CA 1
ATOM 2107 C C . LEU A 1 272 ? -15.837 -42.386 20.145 1.00 25.77 272 LEU A C 1
ATOM 2109 O O . LEU A 1 272 ? -15.894 -41.227 20.559 1.00 25.77 272 LEU A O 1
ATOM 2113 N N . ALA A 1 273 ? -15.833 -43.430 20.966 1.00 39.88 273 ALA A N 1
ATOM 2114 C CA . ALA A 1 273 ? -15.701 -43.296 22.403 1.00 39.88 273 ALA A CA 1
ATOM 2115 C C . ALA A 1 273 ? -14.283 -42.811 22.728 1.00 39.88 273 ALA A C 1
ATOM 2117 O O . ALA A 1 273 ? -13.359 -43.604 22.643 1.00 39.88 273 ALA A O 1
ATOM 2118 N N . HIS A 1 274 ? -14.116 -41.537 23.106 1.00 28.25 274 HIS A N 1
ATOM 2119 C CA . HIS A 1 274 ? -13.136 -41.120 24.115 1.00 28.25 274 HIS A CA 1
ATOM 2120 C C . HIS A 1 274 ? -13.398 -39.708 24.674 1.00 28.25 274 HIS A C 1
ATOM 2122 O O . HIS A 1 274 ? -13.363 -38.712 23.964 1.00 28.25 274 HIS A O 1
ATOM 2128 N N . ARG A 1 275 ? -13.583 -39.723 26.003 1.00 25.89 275 ARG A N 1
ATOM 2129 C CA . ARG A 1 275 ? -13.464 -38.706 27.066 1.00 25.89 275 ARG A CA 1
ATOM 2130 C C . ARG A 1 275 ? -14.362 -37.448 27.033 1.00 25.89 275 ARG A C 1
ATOM 2132 O O . ARG A 1 275 ? -14.442 -36.751 26.030 1.00 25.89 275 ARG A O 1
ATOM 2139 N N . PRO A 1 276 ? -15.035 -37.138 28.162 1.00 25.92 276 PRO A N 1
ATOM 2140 C CA . PRO A 1 276 ? -16.020 -36.070 28.238 1.00 25.92 276 PRO A CA 1
ATOM 2141 C C . PRO A 1 276 ? -15.348 -34.693 28.298 1.00 25.92 276 PRO A C 1
ATOM 2143 O O . PRO A 1 276 ? -14.549 -34.410 29.190 1.00 25.92 276 PRO A O 1
ATOM 2146 N N . ILE A 1 277 ? -15.734 -33.822 27.369 1.00 27.42 277 ILE A N 1
ATOM 2147 C CA . ILE A 1 277 ? -15.544 -32.376 27.469 1.00 27.42 277 ILE A CA 1
ATOM 2148 C C . ILE A 1 277 ? -16.577 -31.872 28.483 1.00 27.42 277 ILE A C 1
ATOM 2150 O O . ILE A 1 277 ? -17.781 -31.993 28.258 1.00 27.42 277 ILE A O 1
ATOM 2154 N N . ARG A 1 278 ? -16.115 -31.345 29.622 1.00 26.45 278 ARG A N 1
ATOM 2155 C CA . ARG A 1 278 ? -16.970 -30.600 30.554 1.00 26.45 278 ARG A CA 1
ATOM 2156 C C . ARG A 1 278 ? -17.263 -29.226 29.955 1.00 26.45 278 ARG A C 1
ATOM 2158 O O . ARG A 1 278 ? -16.340 -28.445 29.744 1.00 26.45 278 ARG A O 1
ATOM 2165 N N . PHE A 1 279 ? -18.540 -28.935 29.730 1.00 24.88 279 PHE A N 1
ATOM 2166 C CA . PHE A 1 279 ? -19.031 -27.564 29.669 1.00 24.88 279 PHE A CA 1
ATOM 2167 C C . PHE A 1 279 ? -18.944 -26.980 31.081 1.00 24.88 279 PHE A C 1
ATOM 2169 O O . PHE A 1 279 ? -19.399 -27.609 32.036 1.00 24.88 279 PHE A O 1
ATOM 2176 N N . VAL A 1 280 ? -18.314 -25.817 31.216 1.00 25.69 280 VAL A N 1
ATOM 2177 C CA . VAL A 1 280 ? -18.397 -25.013 32.436 1.00 25.69 280 VAL A CA 1
ATOM 2178 C C . VAL A 1 280 ? -19.509 -24.002 32.191 1.00 25.69 280 VAL A C 1
ATOM 2180 O O . VAL A 1 280 ? -19.453 -23.252 31.218 1.00 25.69 280 VAL A O 1
ATOM 2183 N N . GLU A 1 281 ? -20.541 -24.048 33.028 1.00 25.64 281 GLU A N 1
ATOM 2184 C CA . GLU A 1 281 ? -21.574 -23.015 33.098 1.00 25.64 281 GLU A CA 1
ATOM 2185 C C . GLU A 1 281 ? -20.960 -21.633 33.386 1.00 25.64 281 GLU A C 1
ATOM 2187 O O . GLU A 1 281 ? -19.900 -21.546 34.013 1.00 25.64 281 GLU A O 1
ATOM 2192 N N . PRO A 1 282 ? -21.613 -20.540 32.958 1.00 29.38 282 PRO A N 1
ATOM 2193 C CA . PRO A 1 282 ? -21.089 -19.184 33.062 1.00 29.38 282 PRO A CA 1
ATOM 2194 C C . PRO A 1 282 ? -21.248 -18.633 34.482 1.00 29.38 282 PRO A C 1
ATOM 2196 O O . PRO A 1 282 ? -21.985 -17.682 34.696 1.00 29.38 282 PRO A O 1
ATOM 2199 N N . ASN A 1 283 ? -20.564 -19.224 35.460 1.00 29.42 283 ASN A N 1
ATOM 2200 C CA . ASN A 1 283 ? -20.387 -18.609 36.767 1.00 29.42 283 ASN A CA 1
ATOM 2201 C C . ASN A 1 283 ? -19.028 -18.984 37.370 1.00 29.42 283 ASN A C 1
ATOM 2203 O O . ASN A 1 283 ? -18.718 -20.150 37.605 1.00 29.42 283 ASN A O 1
ATOM 2207 N N . SER A 1 284 ? -18.249 -17.944 37.679 1.00 34.59 284 SER A N 1
ATOM 2208 C CA . SER A 1 284 ? -17.057 -17.935 38.541 1.00 34.59 284 SER A CA 1
ATOM 2209 C C . SER A 1 284 ? -15.787 -18.650 38.047 1.00 34.59 284 SER A C 1
ATOM 2211 O O . SER A 1 284 ? -15.433 -19.696 38.576 1.00 34.59 284 SER A O 1
ATOM 2213 N N . ILE A 1 285 ? -14.991 -18.054 37.142 1.00 27.39 285 ILE A N 1
ATOM 2214 C CA . ILE A 1 285 ? -13.560 -18.424 37.039 1.00 27.39 285 ILE A CA 1
ATOM 2215 C C . ILE A 1 285 ? -12.655 -17.193 36.865 1.00 27.39 285 ILE A C 1
ATOM 2217 O O . ILE A 1 285 ? -12.553 -16.590 35.802 1.00 27.39 285 ILE A O 1
ATOM 2221 N N . ASN A 1 286 ? -11.946 -16.896 37.955 1.00 30.45 286 ASN A N 1
ATOM 2222 C CA . ASN A 1 286 ? -10.821 -15.975 38.096 1.00 30.45 286 ASN A CA 1
ATOM 2223 C C . ASN A 1 286 ? -9.748 -16.160 37.000 1.00 30.45 286 ASN A C 1
ATOM 2225 O O . ASN A 1 286 ? -9.074 -17.193 36.940 1.00 30.45 286 ASN A O 1
ATOM 2229 N N . LEU A 1 287 ? -9.515 -15.115 36.201 1.00 30.20 287 LEU A N 1
ATOM 2230 C CA . LEU A 1 287 ? -8.596 -15.083 35.050 1.00 30.20 287 LEU A CA 1
ATOM 2231 C C . LEU A 1 287 ? -7.087 -15.163 35.384 1.00 30.20 287 LEU A C 1
ATOM 2233 O O . LEU A 1 287 ? -6.256 -15.105 34.482 1.00 30.20 287 LEU A O 1
ATOM 2237 N N . ARG A 1 288 ? -6.683 -15.318 36.651 1.00 27.44 288 ARG A N 1
ATOM 2238 C CA . ARG A 1 288 ? -5.263 -15.222 37.057 1.00 27.44 288 ARG A CA 1
ATOM 2239 C C . ARG A 1 288 ? -4.447 -16.521 37.015 1.00 27.44 288 ARG A C 1
ATOM 2241 O O . ARG A 1 288 ? -3.234 -16.451 37.160 1.00 27.44 288 ARG A O 1
ATOM 2248 N N . ARG A 1 289 ? -5.043 -17.707 36.819 1.00 25.69 289 ARG A N 1
ATOM 2249 C CA . ARG A 1 289 ? -4.329 -18.994 37.037 1.00 25.69 289 ARG A CA 1
ATOM 2250 C C . ARG A 1 289 ? -3.990 -19.842 35.806 1.00 25.69 289 ARG A C 1
ATOM 2252 O O . ARG A 1 289 ? -3.509 -20.955 35.974 1.00 25.69 289 ARG A O 1
ATOM 2259 N N . LYS A 1 290 ? -4.177 -19.345 34.579 1.00 26.16 290 LYS A N 1
ATOM 2260 C CA . LYS A 1 290 ? -3.889 -20.121 33.351 1.00 26.16 290 LYS A CA 1
ATOM 2261 C C . LYS A 1 290 ? -2.751 -19.582 32.475 1.00 26.16 290 LYS A C 1
ATOM 2263 O O . LYS A 1 290 ? -2.652 -19.964 31.316 1.00 26.16 290 LYS A O 1
ATOM 2268 N N . ILE A 1 291 ? -1.878 -18.740 33.031 1.00 29.11 291 ILE A N 1
ATOM 2269 C CA . ILE A 1 291 ? -0.684 -18.226 32.334 1.00 29.11 291 ILE A CA 1
ATOM 2270 C C . ILE A 1 291 ? 0.533 -19.171 32.482 1.00 29.11 291 ILE A C 1
ATOM 2272 O O . ILE A 1 291 ? 1.507 -19.025 31.757 1.00 29.11 291 ILE A O 1
ATOM 2276 N N . THR A 1 292 ? 0.471 -20.208 33.327 1.00 26.44 292 THR A N 1
ATOM 2277 C CA . THR A 1 292 ? 1.672 -20.976 33.726 1.00 26.44 292 THR A CA 1
ATOM 2278 C C . THR A 1 292 ? 1.803 -22.398 33.152 1.00 26.44 292 THR A C 1
ATOM 2280 O O . THR A 1 292 ? 2.640 -23.143 33.634 1.00 26.44 292 THR A O 1
ATOM 2283 N N . LEU A 1 293 ? 1.007 -22.834 32.165 1.00 24.98 293 LEU A N 1
ATOM 2284 C CA . LEU A 1 293 ? 1.035 -24.247 31.709 1.00 24.98 293 LEU A CA 1
ATOM 2285 C C . LEU A 1 293 ? 1.046 -24.461 30.183 1.00 24.98 293 LEU A C 1
ATOM 2287 O O . LEU A 1 293 ? 0.519 -25.451 29.689 1.00 24.98 293 LEU A O 1
ATOM 2291 N N . LEU A 1 294 ? 1.659 -23.552 29.422 1.00 27.94 294 LEU A N 1
ATOM 2292 C CA . LEU A 1 294 ? 1.974 -23.780 27.997 1.00 27.94 294 LEU A CA 1
ATOM 2293 C C . LEU A 1 294 ? 3.420 -23.369 27.647 1.00 27.94 294 LEU A C 1
ATOM 2295 O O . LEU A 1 294 ? 3.706 -23.034 26.501 1.00 27.94 294 LEU A O 1
ATOM 2299 N N . SER A 1 295 ? 4.318 -23.347 28.639 1.00 29.44 295 SER A N 1
ATOM 2300 C CA . SER A 1 295 ? 5.721 -22.934 28.483 1.00 29.44 295 SER A CA 1
ATOM 2301 C C . SER A 1 295 ? 6.712 -24.078 28.265 1.00 29.44 295 SER A C 1
ATOM 2303 O O . SER A 1 295 ? 7.893 -23.794 28.111 1.00 29.44 295 SER A O 1
ATOM 2305 N N . GLU A 1 296 ? 6.287 -25.337 28.230 1.00 31.89 296 GLU A N 1
ATOM 2306 C CA . GLU A 1 296 ? 7.202 -26.473 28.083 1.00 31.89 296 GLU A CA 1
ATOM 2307 C C . GLU A 1 296 ? 6.648 -27.454 27.039 1.00 31.89 296 GLU A C 1
ATOM 2309 O O . GLU A 1 296 ? 5.446 -27.713 26.993 1.00 31.89 296 GLU A O 1
ATOM 2314 N N . ASP A 1 297 ? 7.546 -27.934 26.180 1.00 28.41 297 ASP A N 1
ATOM 2315 C CA . ASP A 1 297 ? 7.380 -29.012 25.198 1.00 28.41 297 ASP A CA 1
ATOM 2316 C C . ASP A 1 297 ? 6.660 -28.697 23.874 1.00 28.41 297 ASP A C 1
ATOM 2318 O O . ASP A 1 297 ? 5.572 -29.181 23.561 1.00 28.41 297 ASP A O 1
ATOM 2322 N N . ALA A 1 298 ? 7.369 -27.970 23.007 1.00 28.41 298 ALA A N 1
ATOM 2323 C CA . ALA A 1 298 ? 7.349 -28.250 21.573 1.00 28.41 298 ALA A CA 1
ATOM 2324 C C . ALA A 1 298 ? 8.731 -27.945 20.979 1.00 28.41 298 ALA A C 1
ATOM 2326 O O . ALA A 1 298 ? 8.998 -26.833 20.512 1.00 28.41 298 ALA A O 1
ATOM 2327 N N . ASP A 1 299 ? 9.606 -28.952 21.010 1.00 28.91 299 ASP A N 1
ATOM 2328 C CA . ASP A 1 299 ? 10.800 -29.023 20.174 1.00 28.91 299 ASP A CA 1
ATOM 2329 C C . ASP A 1 299 ? 10.401 -28.847 18.704 1.00 28.91 299 ASP A C 1
ATOM 2331 O O . ASP A 1 299 ? 9.877 -29.743 18.044 1.00 28.91 299 ASP A O 1
ATOM 2335 N N . LEU A 1 300 ? 10.635 -27.644 18.190 1.00 30.11 300 LEU A N 1
ATOM 2336 C CA . LEU A 1 300 ? 10.683 -27.354 16.768 1.00 30.11 300 LEU A CA 1
ATOM 2337 C C . LEU A 1 300 ? 12.052 -26.741 16.513 1.00 30.11 300 LEU A C 1
ATOM 2339 O O . LEU A 1 300 ? 12.270 -25.543 16.738 1.00 30.11 300 LEU A O 1
ATOM 2343 N N . GLU A 1 301 ? 12.972 -27.596 16.063 1.00 28.11 301 GLU A N 1
ATOM 2344 C CA . GLU A 1 301 ? 14.160 -27.180 15.331 1.00 28.11 301 GLU A CA 1
ATOM 2345 C C . GLU A 1 301 ? 13.766 -26.075 14.343 1.00 28.11 301 GLU A C 1
ATOM 2347 O O . GLU A 1 301 ? 12.779 -26.172 13.608 1.00 28.11 301 GLU A O 1
ATOM 2352 N N . LEU A 1 302 ? 14.513 -24.974 14.385 1.00 33.91 302 LEU A N 1
ATOM 2353 C CA . LEU A 1 302 ? 14.335 -23.816 13.518 1.00 33.91 302 LEU A CA 1
ATOM 2354 C C . LEU A 1 302 ? 14.765 -24.172 12.090 1.00 33.91 302 LEU A C 1
ATOM 2356 O O . LEU A 1 302 ? 15.784 -23.694 11.600 1.00 33.91 302 LEU A O 1
ATOM 2360 N N . GLU A 1 303 ? 13.967 -24.974 11.390 1.00 27.38 303 GLU A N 1
ATOM 2361 C CA . GLU A 1 303 ? 13.962 -24.905 9.939 1.00 27.38 303 GLU A CA 1
ATOM 2362 C C . GLU A 1 303 ? 13.224 -23.619 9.528 1.00 27.38 303 GLU A C 1
ATOM 2364 O O . GLU A 1 303 ? 12.063 -23.429 9.909 1.00 27.38 303 GLU A O 1
ATOM 2369 N N . PRO A 1 304 ? 13.855 -22.704 8.763 1.00 31.38 304 PRO A N 1
ATOM 2370 C CA . PRO A 1 304 ? 13.118 -21.615 8.138 1.00 31.38 304 PRO A CA 1
ATOM 2371 C C . PRO A 1 304 ? 11.968 -22.219 7.331 1.00 31.38 304 PRO A C 1
ATOM 2373 O O . PRO A 1 304 ? 12.159 -23.209 6.619 1.00 31.38 304 PRO A O 1
ATOM 2376 N N . THR A 1 305 ? 10.768 -21.644 7.468 1.00 35.97 305 THR A N 1
ATOM 2377 C CA . THR A 1 305 ? 9.585 -22.110 6.739 1.00 35.97 305 THR A CA 1
ATOM 2378 C C . THR A 1 305 ? 9.916 -22.236 5.256 1.00 35.97 305 THR A C 1
ATOM 2380 O O . THR A 1 305 ? 10.719 -21.474 4.717 1.00 35.97 305 THR A O 1
ATOM 2383 N N . LYS A 1 306 ? 9.299 -23.199 4.570 1.00 30.59 306 LYS A N 1
ATOM 2384 C CA . LYS A 1 306 ? 9.513 -23.436 3.135 1.00 30.59 306 LYS A CA 1
ATOM 2385 C C . LYS A 1 306 ? 9.376 -22.150 2.294 1.00 30.59 306 LYS A C 1
ATOM 2387 O O . LYS A 1 306 ? 10.101 -21.971 1.328 1.00 30.59 306 LYS A O 1
ATOM 2392 N N . GLU A 1 307 ? 8.548 -21.211 2.745 1.00 34.09 307 GLU A N 1
ATOM 2393 C CA . GLU A 1 307 ? 8.345 -19.882 2.152 1.00 34.09 307 GLU A CA 1
ATOM 2394 C C . GLU A 1 307 ? 9.476 -18.879 2.455 1.00 34.09 307 GLU A C 1
ATOM 2396 O O . GLU A 1 307 ? 9.821 -18.083 1.591 1.00 34.09 307 GLU A O 1
ATOM 2401 N N . ALA A 1 308 ? 10.105 -18.934 3.637 1.00 34.09 308 ALA A N 1
ATOM 2402 C CA . ALA A 1 308 ? 11.336 -18.188 3.932 1.00 34.09 308 ALA A CA 1
ATOM 2403 C C . ALA A 1 308 ? 12.555 -18.797 3.221 1.00 34.09 308 ALA A C 1
ATOM 2405 O O . ALA A 1 308 ? 13.494 -18.088 2.867 1.00 34.09 308 ALA A O 1
ATOM 2406 N N . ARG A 1 309 ? 12.531 -20.115 2.966 1.00 35.66 309 ARG A N 1
ATOM 2407 C CA . ARG A 1 309 ? 13.487 -20.768 2.069 1.00 35.66 309 ARG A CA 1
ATOM 2408 C C . ARG A 1 309 ? 13.282 -20.259 0.647 1.00 35.66 309 ARG A C 1
ATOM 2410 O O . ARG A 1 309 ? 14.266 -19.954 -0.004 1.00 35.66 309 ARG A O 1
ATOM 2417 N N . GLU A 1 310 ? 12.062 -20.169 0.133 1.00 37.00 310 GLU A N 1
ATOM 2418 C CA . GLU A 1 310 ? 11.738 -19.838 -1.270 1.00 37.00 310 GLU A CA 1
ATOM 2419 C C . GLU A 1 310 ? 11.855 -18.351 -1.672 1.00 37.00 310 GLU A C 1
ATOM 2421 O O . GLU A 1 310 ? 11.522 -18.016 -2.807 1.00 37.00 310 GLU A O 1
ATOM 2426 N N . ASP A 1 311 ? 12.400 -17.471 -0.823 1.00 44.03 311 ASP A N 1
ATOM 2427 C CA . ASP A 1 311 ? 12.718 -16.088 -1.207 1.00 44.03 311 ASP A CA 1
ATOM 2428 C C . ASP A 1 311 ? 13.862 -16.056 -2.244 1.00 44.03 311 ASP A C 1
ATOM 2430 O O . ASP A 1 311 ? 15.057 -16.016 -1.934 1.00 44.03 311 ASP A O 1
ATOM 2434 N N . ALA A 1 312 ? 13.477 -16.161 -3.517 1.00 36.75 312 ALA A N 1
ATOM 2435 C CA . ALA A 1 312 ? 14.377 -16.213 -4.659 1.00 36.75 312 ALA A CA 1
ATOM 2436 C C . ALA A 1 312 ? 15.192 -14.921 -4.827 1.00 36.75 312 ALA A C 1
ATOM 2438 O O . ALA A 1 312 ? 16.303 -14.986 -5.345 1.00 36.75 312 ALA A O 1
ATOM 2439 N N . LEU A 1 313 ? 14.685 -13.774 -4.360 1.00 39.25 313 LEU A N 1
ATOM 2440 C CA . LEU A 1 313 ? 15.406 -12.498 -4.371 1.00 39.25 313 LEU A CA 1
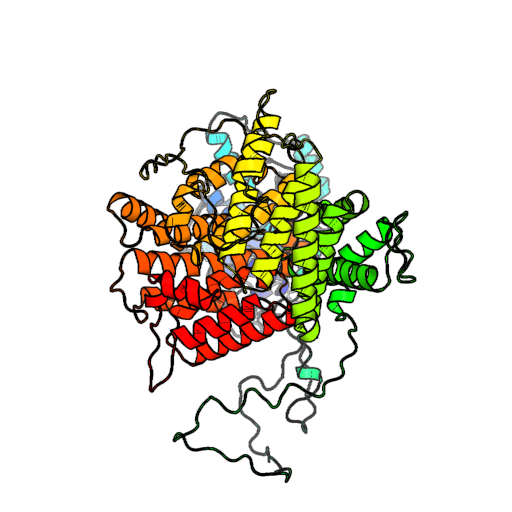ATOM 2441 C C . LEU A 1 313 ? 16.488 -12.484 -3.290 1.00 39.25 313 LEU A C 1
ATOM 2443 O O . LEU A 1 313 ? 17.635 -12.157 -3.582 1.00 39.25 313 LEU A O 1
ATOM 2447 N N . PHE A 1 314 ? 16.168 -12.951 -2.081 1.00 40.81 314 PHE A N 1
ATOM 2448 C CA . PHE A 1 314 ? 17.142 -13.057 -0.995 1.00 40.81 314 PHE A CA 1
ATOM 2449 C C . PHE A 1 314 ? 18.247 -14.088 -1.284 1.00 40.81 314 PHE A C 1
ATOM 2451 O O . PHE A 1 314 ? 19.421 -13.818 -1.040 1.00 40.81 314 PHE A O 1
ATOM 2458 N N . ARG A 1 315 ? 17.922 -15.250 -1.875 1.00 37.03 315 ARG A N 1
ATOM 2459 C CA . ARG A 1 315 ? 18.958 -16.211 -2.309 1.00 37.03 315 ARG A CA 1
ATOM 2460 C C . ARG A 1 315 ? 19.820 -15.668 -3.442 1.00 37.03 315 ARG A C 1
ATOM 2462 O O . ARG A 1 315 ? 21.023 -15.906 -3.428 1.00 37.03 315 ARG A O 1
ATOM 2469 N N . LYS A 1 316 ? 19.224 -14.957 -4.405 1.00 38.50 316 LYS A N 1
ATOM 2470 C CA . LYS A 1 316 ? 19.963 -14.350 -5.516 1.00 38.50 316 LYS A CA 1
ATOM 2471 C C . LYS A 1 316 ? 20.922 -13.277 -5.002 1.00 38.50 316 LYS A C 1
ATOM 2473 O O . LYS A 1 316 ? 22.066 -13.302 -5.423 1.00 38.50 316 LYS A O 1
ATOM 2478 N N . TYR A 1 317 ? 20.497 -12.468 -4.027 1.00 39.84 317 TYR A N 1
ATOM 2479 C CA . TYR A 1 317 ? 21.321 -11.494 -3.298 1.00 39.84 317 TYR A CA 1
ATOM 2480 C C . TYR A 1 317 ? 22.492 -12.143 -2.535 1.00 39.84 317 TYR A C 1
ATOM 2482 O O . TYR A 1 317 ? 23.634 -11.704 -2.645 1.00 39.84 317 TYR A O 1
ATOM 2490 N N . LEU A 1 318 ? 22.246 -13.239 -1.807 1.00 36.47 318 LEU A N 1
ATOM 2491 C CA . LEU A 1 318 ? 23.310 -13.977 -1.111 1.00 36.47 318 LEU A CA 1
ATOM 2492 C C . LEU A 1 318 ? 24.301 -14.641 -2.085 1.00 36.47 318 LEU A C 1
ATOM 2494 O O . LEU A 1 318 ? 25.497 -14.718 -1.804 1.00 36.47 318 LEU A O 1
ATOM 2498 N N . GLN A 1 319 ? 23.812 -15.099 -3.240 1.00 37.06 319 GLN A N 1
ATOM 2499 C CA . GLN A 1 319 ? 24.633 -15.695 -4.294 1.00 37.06 319 GLN A CA 1
ATOM 2500 C C . GLN A 1 319 ? 25.450 -14.651 -5.069 1.00 37.06 319 GLN A C 1
ATOM 2502 O O . GLN A 1 319 ? 26.608 -14.925 -5.375 1.00 37.06 319 GLN A O 1
ATOM 2507 N N . THR A 1 320 ? 24.912 -13.456 -5.346 1.00 37.34 320 THR A N 1
ATOM 2508 C CA . THR A 1 320 ? 25.669 -12.361 -5.986 1.00 37.34 320 THR A CA 1
ATOM 2509 C C . THR A 1 320 ? 26.739 -11.762 -5.079 1.00 37.34 320 THR A C 1
ATOM 2511 O O . THR A 1 320 ? 27.725 -11.241 -5.590 1.00 37.34 320 THR A O 1
ATOM 2514 N N . LEU A 1 321 ? 26.599 -11.881 -3.755 1.00 36.47 321 LEU A N 1
ATOM 2515 C CA . LEU A 1 321 ? 27.621 -11.467 -2.787 1.00 36.47 321 LEU A CA 1
ATOM 2516 C C . LEU A 1 321 ? 28.734 -12.509 -2.563 1.00 36.47 321 LEU A C 1
ATOM 2518 O O . LEU A 1 321 ? 29.696 -12.217 -1.858 1.00 36.47 321 LEU A O 1
ATOM 2522 N N . GLY A 1 322 ? 28.637 -13.713 -3.144 1.00 29.00 322 GLY A N 1
ATOM 2523 C CA . GLY A 1 322 ? 29.630 -14.783 -2.960 1.00 29.00 322 GLY A CA 1
ATOM 2524 C C . GLY A 1 322 ? 29.582 -15.464 -1.584 1.00 29.00 322 GLY A C 1
ATOM 2525 O O . GLY A 1 322 ? 30.572 -16.048 -1.146 1.00 29.00 322 GLY A O 1
ATOM 2526 N N . TRP A 1 323 ? 28.456 -15.381 -0.866 1.00 34.94 323 TRP A N 1
ATOM 2527 C CA . TRP A 1 323 ? 28.355 -15.840 0.522 1.00 34.94 323 TRP A CA 1
ATOM 2528 C C . TRP A 1 323 ? 27.904 -17.305 0.596 1.00 34.94 323 TRP A C 1
ATOM 2530 O O . TRP A 1 323 ? 26.722 -17.629 0.466 1.00 34.94 323 TRP A O 1
ATOM 2540 N N . HIS A 1 324 ? 28.858 -18.210 0.829 1.00 32.56 324 HIS A N 1
ATOM 2541 C CA . HIS A 1 324 ? 28.589 -19.616 1.133 1.00 32.56 324 HIS A CA 1
ATOM 2542 C C . HIS A 1 324 ? 28.308 -19.816 2.633 1.00 32.56 324 HIS A C 1
ATOM 2544 O O . HIS A 1 324 ? 29.029 -19.319 3.493 1.00 32.56 324 HIS A O 1
ATOM 2550 N N . LEU A 1 325 ? 27.258 -20.581 2.953 1.00 32.44 325 LEU A N 1
ATOM 2551 C CA . LEU A 1 325 ? 26.911 -21.004 4.315 1.00 32.44 325 LEU A CA 1
ATOM 2552 C C . LEU A 1 325 ? 27.970 -21.981 4.860 1.00 32.44 325 LEU A C 1
ATOM 2554 O O . LEU A 1 325 ? 27.854 -23.189 4.671 1.00 32.44 325 LEU A O 1
ATOM 2558 N N . GLY A 1 326 ? 28.989 -21.470 5.550 1.00 27.69 326 GLY A N 1
ATOM 2559 C CA . GLY A 1 326 ? 29.965 -22.273 6.293 1.00 27.69 326 GLY A CA 1
ATOM 2560 C C . GLY A 1 326 ? 30.451 -21.553 7.552 1.00 27.69 326 GLY A C 1
ATOM 2561 O O . GLY A 1 326 ? 30.623 -20.347 7.520 1.00 27.69 326 GLY A O 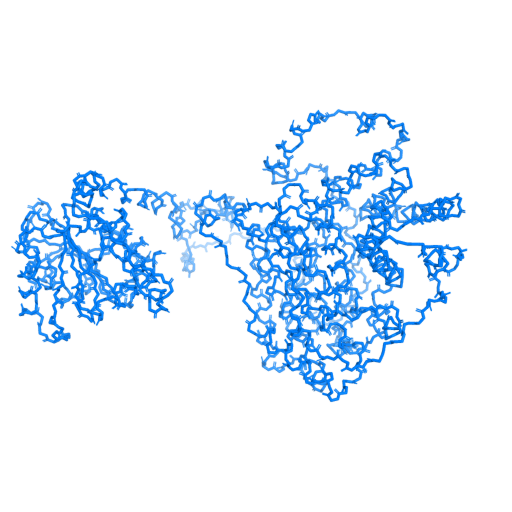1
ATOM 2562 N N . GLY A 1 327 ? 30.613 -22.289 8.660 1.00 29.92 327 GLY A N 1
ATOM 2563 C CA . GLY A 1 327 ? 31.392 -21.967 9.874 1.00 29.92 327 GLY A CA 1
ATOM 2564 C C . GLY A 1 327 ? 31.307 -20.554 10.482 1.00 29.92 327 GLY A C 1
ATOM 2565 O O . GLY A 1 327 ? 31.836 -19.602 9.917 1.00 29.92 327 GLY A O 1
ATOM 2566 N N . TYR A 1 328 ? 30.770 -20.468 11.706 1.00 39.31 328 TYR A N 1
ATOM 2567 C CA . TYR A 1 328 ? 30.555 -19.283 12.566 1.00 39.31 328 TYR A CA 1
ATOM 2568 C C . TYR A 1 328 ? 31.762 -18.337 12.819 1.00 39.31 328 TYR A C 1
ATOM 2570 O O . TYR A 1 328 ? 31.607 -17.351 13.532 1.00 39.31 328 TYR A O 1
ATOM 2578 N N . SER A 1 329 ? 32.941 -18.580 12.240 1.00 35.00 329 SER A N 1
ATOM 2579 C CA . SER A 1 329 ? 34.133 -17.716 12.323 1.00 35.00 329 SER A CA 1
ATOM 2580 C C . SER A 1 329 ? 34.561 -17.093 10.983 1.00 35.00 329 SER A C 1
ATOM 2582 O O . SER A 1 329 ? 35.560 -16.387 10.935 1.00 35.00 329 SER A O 1
ATOM 2584 N N . SER A 1 330 ? 33.822 -17.326 9.893 1.00 39.56 330 SER A N 1
ATOM 2585 C CA . SER A 1 330 ? 34.163 -16.823 8.546 1.00 39.56 330 SER A CA 1
ATOM 2586 C C . SER A 1 330 ? 33.292 -15.649 8.066 1.00 39.56 330 SER A C 1
ATOM 2588 O O . SER A 1 330 ? 33.390 -15.229 6.916 1.00 39.56 330 SER A O 1
ATOM 2590 N N . TRP A 1 331 ? 32.406 -15.130 8.924 1.00 50.22 331 TRP A N 1
ATOM 2591 C CA . TRP A 1 331 ? 31.246 -14.326 8.501 1.00 50.22 331 TRP A CA 1
ATOM 2592 C C . TRP A 1 331 ? 31.497 -12.819 8.376 1.00 50.22 331 TRP A C 1
ATOM 2594 O O . TRP A 1 331 ? 30.698 -12.128 7.751 1.00 50.22 331 TRP A O 1
ATOM 2604 N N . MET A 1 332 ? 32.605 -12.306 8.915 1.00 56.06 332 MET A N 1
ATOM 2605 C CA . MET A 1 332 ? 33.083 -10.946 8.649 1.00 56.06 332 MET A CA 1
ATOM 2606 C C . MET A 1 332 ? 34.557 -11.014 8.262 1.00 56.06 332 MET A C 1
ATOM 2608 O O . MET A 1 332 ? 35.420 -11.249 9.106 1.00 56.06 332 MET A O 1
ATOM 2612 N N . LEU A 1 333 ? 34.843 -10.831 6.972 1.00 52.72 333 LEU A N 1
ATOM 2613 C CA . LEU A 1 333 ? 36.210 -10.755 6.456 1.00 52.72 333 LEU A CA 1
ATOM 2614 C C . LEU A 1 333 ? 36.995 -9.682 7.231 1.00 52.72 333 LEU A C 1
ATOM 2616 O O . LEU A 1 333 ? 36.653 -8.506 7.171 1.00 52.72 333 LEU A O 1
ATOM 2620 N N . GLY A 1 334 ? 38.036 -10.099 7.959 1.00 58.50 334 GLY A N 1
ATOM 2621 C CA . GLY A 1 334 ? 38.948 -9.198 8.674 1.00 58.50 334 GLY A CA 1
ATOM 2622 C C . GLY A 1 334 ? 38.551 -8.804 10.103 1.00 58.50 334 GLY A C 1
ATOM 2623 O O . GLY A 1 334 ? 39.185 -7.911 10.659 1.00 58.50 334 GLY A O 1
ATOM 2624 N N . VAL A 1 335 ? 37.540 -9.437 10.717 1.00 67.56 335 VAL A N 1
ATOM 2625 C CA . VAL A 1 335 ? 37.120 -9.139 12.102 1.00 67.56 335 VAL A CA 1
ATOM 2626 C C . VAL A 1 335 ? 37.065 -10.412 12.948 1.00 67.56 335 VAL A C 1
ATOM 2628 O O . VAL A 1 335 ? 36.205 -11.265 12.732 1.00 67.56 335 VAL A O 1
ATOM 2631 N N . ASP A 1 336 ? 37.922 -10.503 13.968 1.00 68.06 336 ASP A N 1
ATOM 2632 C CA . ASP A 1 336 ? 37.900 -11.604 14.936 1.00 68.06 336 ASP A CA 1
ATOM 2633 C C . ASP A 1 336 ? 36.791 -11.398 15.978 1.00 68.06 336 ASP A C 1
ATOM 2635 O O . ASP A 1 336 ? 36.817 -10.446 16.762 1.00 68.06 336 ASP A O 1
ATOM 2639 N N . LEU A 1 337 ? 35.805 -12.299 15.996 1.00 73.69 337 LEU A N 1
ATOM 2640 C CA . LEU A 1 337 ? 34.710 -12.288 16.968 1.00 73.69 337 LEU A CA 1
ATOM 2641 C C . LEU A 1 337 ? 34.822 -13.419 17.989 1.00 73.69 337 LEU A C 1
ATOM 2643 O O . LEU A 1 337 ? 35.129 -14.562 17.649 1.00 73.69 337 LEU A O 1
ATOM 2647 N N . SER A 1 338 ? 34.452 -13.121 19.239 1.00 77.50 338 SER A N 1
ATOM 2648 C CA . SER A 1 338 ? 34.186 -14.163 20.232 1.00 77.50 338 SER A CA 1
ATOM 2649 C C . SER A 1 338 ? 32.973 -15.014 19.805 1.00 77.50 338 SER A C 1
ATOM 2651 O O . SER A 1 338 ? 32.074 -14.498 19.135 1.00 77.50 338 SER A O 1
ATOM 2653 N N . PRO A 1 339 ? 32.864 -16.292 20.225 1.00 73.31 339 PRO A N 1
ATOM 2654 C CA . PRO A 1 339 ? 31.696 -17.121 19.906 1.00 73.31 339 PRO A CA 1
ATOM 2655 C C . PRO A 1 339 ? 30.361 -16.501 20.349 1.00 73.31 339 PRO A C 1
ATOM 2657 O O . PRO A 1 339 ? 29.340 -16.666 19.682 1.00 73.31 339 PRO A O 1
ATOM 2660 N N . SER A 1 340 ? 30.376 -15.766 21.466 1.00 76.62 340 SER A N 1
ATOM 2661 C CA . SER A 1 340 ? 29.205 -15.051 21.977 1.00 76.62 340 SER A CA 1
ATOM 2662 C C . SER A 1 340 ? 28.814 -13.902 21.049 1.00 76.62 340 SER A C 1
ATOM 2664 O O . SER A 1 340 ? 27.668 -13.826 20.614 1.00 76.62 340 SER A O 1
ATOM 2666 N N . ASP A 1 341 ? 29.767 -13.052 20.665 1.00 81.56 341 ASP A N 1
ATOM 2667 C CA . ASP A 1 341 ? 29.481 -11.909 19.793 1.00 81.56 341 ASP A CA 1
ATOM 2668 C C . ASP A 1 341 ? 29.107 -12.353 18.370 1.00 81.56 341 ASP A C 1
ATOM 2670 O O . ASP A 1 341 ? 28.222 -11.756 17.761 1.00 81.56 341 ASP A O 1
ATOM 2674 N N . ALA A 1 342 ? 29.681 -13.454 17.870 1.00 77.38 342 ALA A N 1
ATOM 2675 C CA . ALA A 1 342 ? 29.292 -14.060 16.595 1.00 77.38 342 ALA A CA 1
ATOM 2676 C C . ALA A 1 342 ? 27.823 -14.520 16.599 1.00 77.38 342 ALA A C 1
ATOM 2678 O O . ALA A 1 342 ? 27.084 -14.243 15.653 1.00 77.38 342 ALA A O 1
ATOM 2679 N N . LEU A 1 343 ? 27.370 -15.163 17.683 1.00 81.12 343 LEU A N 1
ATOM 2680 C CA . LEU A 1 343 ? 25.966 -15.548 17.855 1.00 81.12 343 LEU A CA 1
ATOM 2681 C C . LEU A 1 343 ? 25.040 -14.323 17.889 1.00 81.12 343 LEU A C 1
ATOM 2683 O O . LEU A 1 343 ? 23.972 -14.336 17.275 1.00 81.12 343 LEU A O 1
ATOM 2687 N N . LEU A 1 344 ? 25.431 -13.267 18.607 1.00 84.94 344 LEU A N 1
ATOM 2688 C CA . LEU A 1 344 ? 24.633 -12.044 18.707 1.00 84.94 344 LEU A CA 1
ATOM 2689 C C . LEU A 1 344 ? 24.546 -11.311 17.368 1.00 84.94 344 LEU A C 1
ATOM 2691 O O . LEU A 1 344 ? 23.466 -10.865 16.983 1.00 84.94 344 LEU A O 1
ATOM 2695 N N . TYR A 1 345 ? 25.655 -11.222 16.637 1.00 84.88 345 TYR A N 1
ATOM 2696 C CA . TYR A 1 345 ? 25.683 -10.627 15.307 1.00 84.88 345 TYR A CA 1
ATOM 2697 C C . TYR A 1 345 ? 24.813 -11.411 14.318 1.00 84.88 345 TYR A C 1
ATOM 2699 O O . TYR A 1 345 ? 24.029 -10.822 13.576 1.00 84.88 345 TYR A O 1
ATOM 2707 N N . ASP A 1 346 ? 24.870 -12.744 14.351 1.00 80.31 346 ASP A N 1
ATOM 2708 C CA . ASP A 1 346 ? 24.008 -13.597 13.527 1.00 80.31 346 ASP A CA 1
ATOM 2709 C C . ASP A 1 346 ? 22.523 -13.392 13.839 1.00 80.31 346 ASP A C 1
ATOM 2711 O O . ASP A 1 346 ? 21.704 -13.212 12.935 1.00 80.31 346 ASP A O 1
ATOM 2715 N N . ALA A 1 347 ? 22.178 -13.351 15.129 1.00 84.62 347 ALA A N 1
ATOM 2716 C CA . ALA A 1 347 ? 20.822 -13.076 15.582 1.00 84.62 347 ALA A CA 1
ATOM 2717 C C . ALA A 1 347 ? 20.342 -11.681 15.156 1.00 84.62 347 ALA A C 1
ATOM 2719 O O . ALA A 1 347 ? 19.163 -11.506 14.841 1.00 84.62 347 ALA A O 1
ATOM 2720 N N . PHE A 1 348 ? 21.237 -10.695 15.106 1.00 88.31 348 PHE A N 1
ATOM 2721 C CA . PHE A 1 348 ? 20.935 -9.377 14.567 1.00 88.31 348 PHE A CA 1
ATOM 2722 C C . PHE A 1 348 ? 20.651 -9.432 13.059 1.00 88.31 348 PHE A C 1
ATOM 2724 O O . PHE A 1 348 ? 19.578 -9.009 12.625 1.00 88.31 348 PHE A O 1
ATOM 2731 N N . VAL A 1 349 ? 21.566 -10.007 12.272 1.00 82.56 349 VAL A N 1
ATOM 2732 C CA . VAL A 1 349 ? 21.492 -10.057 10.802 1.00 82.56 349 VAL A CA 1
ATOM 2733 C C . VAL A 1 349 ? 20.310 -10.895 10.314 1.00 82.56 349 VAL A C 1
ATOM 2735 O O . VAL A 1 349 ? 19.484 -10.412 9.541 1.00 82.56 349 VAL A O 1
ATOM 2738 N N . LYS A 1 350 ? 20.203 -12.150 10.765 1.00 77.69 350 LYS A N 1
ATOM 2739 C CA . LYS A 1 350 ? 19.189 -13.109 10.289 1.00 77.69 350 LYS A CA 1
ATOM 2740 C C . LYS A 1 350 ? 17.864 -13.005 11.039 1.00 77.69 350 LYS A C 1
ATOM 2742 O O . LYS A 1 350 ? 16.858 -13.559 10.597 1.00 77.69 350 LYS A O 1
ATOM 2747 N N . GLY A 1 351 ? 17.866 -12.342 12.191 1.00 82.12 351 GLY A N 1
ATOM 2748 C CA . GLY A 1 351 ? 16.723 -12.266 13.086 1.00 82.12 351 GLY A CA 1
ATOM 2749 C C . GLY A 1 351 ? 16.150 -10.864 13.187 1.00 82.12 351 GLY A C 1
ATOM 2750 O O . GLY A 1 351 ? 15.108 -10.580 12.595 1.00 82.12 351 GLY A O 1
ATOM 2751 N N . PHE A 1 352 ? 16.821 -10.008 13.958 1.00 87.50 352 PHE A N 1
ATOM 2752 C CA . PHE A 1 352 ? 16.346 -8.666 14.291 1.00 87.50 352 PHE A CA 1
ATOM 2753 C C . PHE A 1 352 ? 16.072 -7.833 13.033 1.00 87.50 352 PHE A C 1
ATOM 2755 O O . PHE A 1 352 ? 14.939 -7.398 12.839 1.00 87.50 352 PHE A O 1
ATOM 2762 N N . MET A 1 353 ? 17.057 -7.692 12.136 1.00 85.06 353 MET A N 1
ATOM 2763 C CA . MET A 1 353 ? 16.942 -6.884 10.913 1.00 85.06 353 MET A CA 1
ATOM 2764 C C . MET A 1 353 ? 15.817 -7.362 9.990 1.00 85.06 353 MET A C 1
ATOM 2766 O O . MET A 1 353 ? 15.077 -6.548 9.439 1.00 85.06 353 MET A O 1
ATOM 2770 N N . VAL A 1 354 ? 15.628 -8.678 9.870 1.00 80.56 354 VAL A N 1
ATOM 2771 C CA . VAL A 1 354 ? 14.536 -9.271 9.080 1.00 80.56 354 VAL A CA 1
ATOM 2772 C C . VAL A 1 354 ? 13.174 -8.985 9.720 1.00 80.56 354 VAL A C 1
ATOM 2774 O O . VAL A 1 354 ? 12.190 -8.718 9.027 1.00 80.56 354 VAL A O 1
ATOM 2777 N N . ALA A 1 355 ? 13.087 -9.014 11.052 1.00 78.56 355 ALA A N 1
ATOM 2778 C CA . ALA A 1 355 ? 11.842 -8.741 11.761 1.00 78.56 355 ALA A CA 1
ATOM 2779 C C . ALA A 1 355 ? 11.368 -7.292 11.553 1.00 78.56 355 ALA A C 1
ATOM 2781 O O . ALA A 1 355 ? 10.163 -7.082 11.356 1.00 78.56 355 ALA A O 1
ATOM 2782 N N . ILE A 1 356 ? 12.310 -6.339 11.531 1.00 75.94 356 ILE A N 1
ATOM 2783 C CA . ILE A 1 356 ? 12.071 -4.892 11.406 1.00 75.94 356 ILE A CA 1
ATOM 2784 C C . ILE A 1 356 ? 12.114 -4.346 9.966 1.00 75.94 356 ILE A C 1
ATOM 2786 O O . ILE A 1 356 ? 12.014 -3.135 9.797 1.00 75.94 356 ILE A O 1
ATOM 2790 N N . SER A 1 357 ? 12.238 -5.205 8.946 1.00 76.38 357 SER A N 1
ATOM 2791 C CA . SER A 1 357 ? 12.181 -4.837 7.516 1.00 76.38 357 SER A CA 1
ATOM 2792 C C . SER A 1 357 ? 10.813 -5.228 6.924 1.00 76.38 357 SER A C 1
ATOM 2794 O O . SER A 1 357 ? 10.636 -6.344 6.434 1.00 76.38 357 SER A O 1
ATOM 2796 N N . PRO A 1 358 ? 9.776 -4.381 7.061 1.00 74.94 358 PRO A N 1
ATOM 2797 C CA . PRO A 1 358 ? 8.378 -4.785 6.886 1.00 74.94 358 PRO A CA 1
ATOM 2798 C C . PRO A 1 358 ? 7.899 -4.896 5.432 1.00 74.94 358 PRO A C 1
ATOM 2800 O O . PRO A 1 358 ? 6.936 -5.624 5.183 1.00 74.94 358 PRO A O 1
ATOM 2803 N N . GLN A 1 359 ? 8.499 -4.169 4.483 1.00 84.50 359 GLN A N 1
ATOM 2804 C CA . GLN A 1 359 ? 7.949 -3.993 3.134 1.00 84.50 359 GLN A CA 1
ATOM 2805 C C . GLN A 1 359 ? 8.786 -4.689 2.062 1.00 84.50 359 GLN A C 1
ATOM 2807 O O . GLN A 1 359 ? 9.994 -4.871 2.191 1.00 84.50 359 GLN A O 1
ATOM 2812 N N . LEU A 1 360 ? 8.125 -5.087 0.971 1.00 86.69 360 LEU A N 1
ATOM 2813 C CA . LEU A 1 360 ? 8.840 -5.479 -0.240 1.00 86.69 360 LEU A CA 1
ATOM 2814 C C . LEU A 1 360 ? 9.320 -4.208 -0.948 1.00 86.69 360 LEU A C 1
ATOM 2816 O O . LEU A 1 360 ? 8.512 -3.450 -1.480 1.00 86.69 360 LEU A O 1
ATOM 2820 N N . ALA A 1 361 ? 10.629 -3.999 -0.936 1.00 88.12 361 ALA A N 1
ATOM 2821 C CA . ALA A 1 361 ? 11.305 -2.843 -1.502 1.00 88.12 361 ALA A CA 1
ATOM 2822 C C . ALA A 1 361 ? 12.496 -3.282 -2.350 1.00 88.12 361 ALA A C 1
ATOM 2824 O O . ALA A 1 361 ? 12.883 -4.455 -2.308 1.00 88.12 361 ALA A O 1
ATOM 2825 N N . HIS A 1 362 ? 13.063 -2.347 -3.112 1.00 88.38 362 HIS A N 1
ATOM 2826 C CA . HIS A 1 362 ? 14.255 -2.610 -3.912 1.00 88.38 362 HIS A CA 1
ATOM 2827 C C . HIS A 1 362 ? 15.382 -3.188 -3.039 1.00 88.38 362 HIS A C 1
ATOM 2829 O O . HIS A 1 362 ? 15.592 -2.733 -1.915 1.00 88.38 362 HIS A O 1
ATOM 2835 N N . GLU A 1 363 ? 16.119 -4.175 -3.549 1.00 81.19 363 GLU A N 1
ATOM 2836 C CA . GLU A 1 363 ? 17.121 -4.934 -2.781 1.00 81.19 363 GLU A CA 1
ATOM 2837 C C . GLU A 1 363 ? 18.181 -4.042 -2.114 1.00 81.19 363 GLU A C 1
ATOM 2839 O O . GLU A 1 363 ? 18.531 -4.244 -0.952 1.00 81.19 363 GLU A O 1
ATOM 2844 N N . ASN A 1 364 ? 18.613 -2.988 -2.806 1.00 83.56 364 ASN A N 1
ATOM 2845 C CA . ASN A 1 364 ? 19.610 -2.038 -2.305 1.00 83.56 364 ASN A CA 1
ATOM 2846 C C . ASN A 1 364 ? 19.066 -1.021 -1.288 1.00 83.56 364 ASN A C 1
ATOM 2848 O O . ASN A 1 364 ? 19.850 -0.302 -0.674 1.00 83.56 364 ASN A O 1
ATOM 2852 N N . LEU A 1 365 ? 17.744 -0.949 -1.113 1.00 88.19 365 LEU A N 1
ATOM 2853 C CA . LEU A 1 365 ? 17.085 -0.107 -0.108 1.00 88.19 365 LEU A CA 1
ATOM 2854 C C . LEU A 1 365 ? 16.658 -0.907 1.125 1.00 88.19 365 LEU A C 1
ATOM 2856 O O . LEU A 1 365 ? 16.199 -0.331 2.105 1.00 88.19 365 LEU A O 1
ATOM 2860 N N . GLN A 1 366 ? 16.782 -2.236 1.100 1.00 84.62 366 GLN A N 1
ATOM 2861 C CA . GLN A 1 366 ? 16.434 -3.051 2.258 1.00 84.62 366 GLN A CA 1
ATOM 2862 C C . GLN A 1 366 ? 17.274 -2.621 3.473 1.00 84.62 366 GLN A C 1
ATOM 2864 O O . GLN A 1 366 ? 18.493 -2.469 3.339 1.00 84.62 366 GLN A O 1
ATOM 2869 N N . PRO A 1 367 ? 16.677 -2.473 4.673 1.00 86.62 367 PRO A N 1
ATOM 2870 C CA . PRO A 1 367 ? 17.410 -2.048 5.866 1.00 86.62 367 PRO A CA 1
ATOM 2871 C C . PRO A 1 367 ? 18.643 -2.904 6.149 1.00 86.62 367 PRO A C 1
ATOM 2873 O O . PRO A 1 367 ? 19.680 -2.378 6.538 1.00 86.62 367 PRO A O 1
ATOM 2876 N N . SER A 1 368 ? 18.566 -4.211 5.889 1.00 82.12 368 SER A N 1
ATOM 2877 C CA . SER A 1 368 ? 19.709 -5.121 5.985 1.00 82.12 368 SER A CA 1
ATOM 2878 C C . SER A 1 368 ? 20.855 -4.732 5.047 1.00 82.12 368 SER A C 1
ATOM 2880 O O . SER A 1 368 ? 21.998 -4.670 5.489 1.00 82.12 368 SER A O 1
ATOM 2882 N N . SER A 1 369 ? 20.555 -4.419 3.784 1.00 80.81 369 SER A N 1
ATOM 2883 C CA . SER A 1 369 ? 21.546 -4.049 2.764 1.00 80.81 369 SER A CA 1
ATOM 2884 C C . SER A 1 369 ? 22.255 -2.734 3.084 1.00 80.81 369 SER A C 1
ATOM 2886 O O . SER A 1 369 ? 23.391 -2.526 2.672 1.00 80.81 369 SER A O 1
ATOM 2888 N N . VAL A 1 370 ? 21.586 -1.849 3.822 1.00 84.50 370 VAL A N 1
ATOM 2889 C CA . VAL A 1 370 ? 22.094 -0.519 4.173 1.00 84.50 370 VAL A CA 1
ATOM 2890 C C . VAL A 1 370 ? 22.840 -0.510 5.509 1.00 84.50 370 VAL A C 1
ATOM 2892 O O . VAL A 1 370 ? 23.899 0.104 5.619 1.00 84.50 370 VAL A O 1
ATOM 2895 N N . VAL A 1 371 ? 22.291 -1.170 6.532 1.00 86.31 371 VAL A N 1
ATOM 2896 C CA . VAL A 1 371 ? 22.778 -1.082 7.918 1.00 86.31 371 VAL A CA 1
ATOM 2897 C C . VAL A 1 371 ? 23.918 -2.061 8.185 1.00 86.31 371 VAL A C 1
ATOM 2899 O O . VAL A 1 371 ? 24.915 -1.682 8.797 1.00 86.31 371 VAL A O 1
ATOM 2902 N N . ILE A 1 372 ? 23.802 -3.309 7.719 1.00 85.00 372 ILE A N 1
ATOM 2903 C CA . ILE A 1 372 ? 24.747 -4.383 8.067 1.00 85.00 372 ILE A CA 1
ATOM 2904 C C . ILE A 1 372 ? 26.181 -4.066 7.614 1.00 85.00 372 ILE A C 1
ATOM 2906 O O . ILE A 1 372 ? 27.079 -4.182 8.454 1.00 85.00 372 ILE A O 1
ATOM 2910 N N . PRO A 1 373 ? 26.431 -3.607 6.365 1.00 83.25 373 PRO A N 1
ATOM 2911 C CA . PRO A 1 373 ? 27.795 -3.332 5.911 1.00 83.25 373 PRO A CA 1
ATOM 2912 C C . PRO A 1 373 ? 28.525 -2.295 6.769 1.00 83.25 373 PRO A C 1
ATOM 2914 O O . PRO A 1 373 ? 29.735 -2.376 6.935 1.00 83.25 373 PRO A O 1
ATOM 2917 N N . ARG A 1 374 ? 27.801 -1.353 7.387 1.00 84.62 374 ARG A N 1
ATOM 2918 C CA . ARG A 1 374 ? 28.399 -0.289 8.211 1.00 84.62 374 ARG A CA 1
ATOM 2919 C C . ARG A 1 374 ? 28.961 -0.791 9.537 1.00 84.62 374 ARG A C 1
ATOM 2921 O O . ARG A 1 374 ? 29.815 -0.133 10.119 1.00 84.62 374 ARG A O 1
ATOM 2928 N N . GLY A 1 375 ? 28.510 -1.954 10.006 1.00 82.44 375 GLY A N 1
ATOM 2929 C CA . GLY A 1 375 ? 29.095 -2.603 11.178 1.00 82.44 375 GLY A CA 1
ATOM 2930 C C . GLY A 1 375 ? 30.445 -3.263 10.895 1.00 82.44 375 GLY A C 1
ATOM 2931 O O . GLY A 1 375 ? 31.187 -3.529 11.834 1.00 82.44 375 GLY A O 1
ATOM 2932 N N . LEU A 1 376 ? 30.801 -3.530 9.634 1.00 76.25 376 LEU A N 1
ATOM 2933 C CA . LEU A 1 376 ? 32.101 -4.134 9.316 1.00 76.25 376 LEU A CA 1
ATOM 2934 C C . LEU A 1 376 ? 33.244 -3.191 9.710 1.00 76.25 376 LEU A C 1
ATOM 2936 O O . LEU A 1 376 ? 34.165 -3.601 10.417 1.00 76.25 376 LEU A O 1
ATOM 2940 N N . ASP A 1 377 ? 33.094 -1.914 9.364 1.00 74.75 377 ASP A N 1
ATOM 2941 C CA . ASP A 1 377 ? 34.136 -0.897 9.524 1.00 74.75 377 ASP A CA 1
ATOM 2942 C C . ASP A 1 377 ? 34.031 -0.109 10.843 1.00 74.75 377 ASP A C 1
ATOM 2944 O O . ASP A 1 377 ? 34.905 0.697 11.154 1.00 74.75 377 ASP A O 1
ATOM 2948 N N . ASN A 1 378 ? 32.972 -0.320 11.639 1.00 85.50 378 ASN A N 1
ATOM 2949 C CA . ASN A 1 378 ? 32.709 0.457 12.853 1.00 85.50 378 ASN A CA 1
ATOM 2950 C C . ASN A 1 378 ? 32.464 -0.439 14.089 1.00 85.50 378 ASN A C 1
ATOM 2952 O O . ASN A 1 378 ? 31.355 -0.954 14.273 1.00 85.50 378 ASN A O 1
ATOM 2956 N N . PRO A 1 379 ? 33.468 -0.600 14.977 1.00 84.81 379 PRO A N 1
ATOM 2957 C CA . PRO A 1 379 ? 33.352 -1.409 16.192 1.00 84.81 379 PRO A CA 1
ATOM 2958 C C . PRO A 1 379 ? 32.238 -0.953 17.143 1.00 84.81 379 PRO A C 1
ATOM 2960 O O . PRO A 1 379 ? 31.497 -1.792 17.654 1.00 84.81 379 PRO A O 1
ATOM 2963 N N . THR A 1 380 ? 32.068 0.359 17.332 1.00 85.56 380 THR A N 1
ATOM 2964 C CA . THR A 1 380 ? 31.020 0.939 18.188 1.00 85.56 380 THR A CA 1
ATOM 2965 C C . THR A 1 380 ? 29.631 0.527 17.703 1.00 85.56 380 THR A C 1
ATOM 2967 O O . THR A 1 380 ? 28.775 0.117 18.489 1.00 85.56 380 THR A O 1
ATOM 2970 N N . LEU A 1 381 ? 29.417 0.565 16.386 1.00 89.12 381 LEU A N 1
ATOM 2971 C CA . LEU A 1 381 ? 28.157 0.164 15.775 1.00 89.12 381 LEU A CA 1
ATOM 2972 C C . LEU A 1 381 ? 27.902 -1.348 15.916 1.00 89.12 381 LEU A C 1
ATOM 2974 O O . LEU A 1 381 ? 26.762 -1.755 16.145 1.00 89.12 381 LEU A O 1
ATOM 2978 N N . ARG A 1 382 ? 28.945 -2.192 15.878 1.00 89.75 382 ARG A N 1
ATOM 2979 C CA . ARG A 1 382 ? 28.791 -3.636 16.145 1.00 89.75 382 ARG A CA 1
ATOM 2980 C C . ARG A 1 382 ? 28.260 -3.923 17.543 1.00 89.75 382 ARG A C 1
ATOM 2982 O O . ARG A 1 382 ? 27.412 -4.799 17.687 1.00 89.75 382 ARG A O 1
ATOM 2989 N N . HIS A 1 383 ? 28.690 -3.183 18.562 1.00 90.38 383 HIS A N 1
ATOM 2990 C CA . HIS A 1 383 ? 28.179 -3.391 19.920 1.00 90.38 383 HIS A CA 1
ATOM 2991 C C . HIS A 1 383 ? 26.685 -3.070 20.044 1.00 90.38 383 HIS A C 1
ATOM 2993 O O . HIS A 1 383 ? 25.959 -3.784 20.740 1.00 90.38 383 HIS A O 1
ATOM 2999 N N . VAL A 1 384 ? 26.195 -2.075 19.299 1.00 93.06 384 VAL A N 1
ATOM 3000 C CA . VAL A 1 384 ? 24.752 -1.809 19.172 1.00 93.06 384 VAL A CA 1
ATOM 3001 C C . VAL A 1 384 ? 24.040 -2.983 18.499 1.00 93.06 384 VAL A C 1
ATOM 3003 O O . VAL A 1 384 ? 22.977 -3.415 18.955 1.00 93.06 384 VAL A O 1
ATOM 3006 N N . PHE A 1 385 ? 24.635 -3.552 17.450 1.00 93.19 385 PHE A N 1
ATOM 3007 C CA . PHE A 1 385 ? 24.080 -4.722 16.767 1.00 93.19 385 PHE A CA 1
ATOM 3008 C C . PHE A 1 385 ? 24.012 -5.937 17.695 1.00 93.19 385 PHE A C 1
ATOM 3010 O O . PHE A 1 385 ? 22.996 -6.631 17.707 1.00 93.19 385 PHE A O 1
ATOM 3017 N N . TYR A 1 386 ? 25.014 -6.155 18.550 1.00 91.56 386 TYR A N 1
ATOM 3018 C CA . TYR A 1 386 ? 24.978 -7.228 19.546 1.00 91.56 386 TYR A CA 1
ATOM 3019 C C . TYR A 1 386 ? 23.851 -7.041 20.561 1.00 91.56 386 TYR A C 1
ATOM 3021 O O . TYR A 1 386 ? 23.155 -8.005 20.882 1.00 91.56 386 TYR A O 1
ATOM 3029 N N . ALA A 1 387 ? 23.623 -5.810 21.032 1.00 92.12 387 ALA A N 1
ATOM 3030 C CA . ALA A 1 387 ? 22.508 -5.503 21.924 1.00 92.12 387 ALA A CA 1
ATOM 3031 C C . ALA A 1 387 ? 21.153 -5.818 21.263 1.00 92.12 387 ALA A C 1
ATOM 3033 O O . ALA A 1 387 ? 20.272 -6.415 21.888 1.00 92.12 387 ALA A O 1
ATOM 3034 N N . CYS A 1 388 ? 20.997 -5.491 19.979 1.00 93.06 388 CYS A N 1
ATOM 3035 C CA . CYS A 1 388 ? 19.797 -5.803 19.199 1.00 93.06 388 CYS A CA 1
ATOM 3036 C C . CYS A 1 388 ? 19.636 -7.313 18.940 1.00 93.06 388 CYS A C 1
ATOM 3038 O O . CYS A 1 388 ? 18.536 -7.855 19.052 1.00 93.06 388 CYS A O 1
ATOM 3040 N N . GLY A 1 389 ? 20.731 -8.020 18.654 1.00 90.38 389 GLY A N 1
ATOM 3041 C CA . GLY A 1 389 ? 20.746 -9.475 18.507 1.00 90.38 389 GLY A CA 1
ATOM 3042 C C . GLY A 1 389 ? 20.354 -10.198 19.796 1.00 90.38 389 GLY A C 1
ATOM 3043 O O . GLY A 1 389 ? 19.486 -11.072 19.778 1.00 90.38 389 GLY A O 1
ATOM 3044 N N . ALA A 1 390 ? 20.911 -9.781 20.935 1.00 90.56 390 ALA A N 1
ATOM 3045 C CA . ALA A 1 390 ? 20.549 -10.307 22.253 1.00 90.56 390 ALA A CA 1
ATOM 3046 C C . ALA A 1 390 ? 19.067 -10.051 22.564 1.00 90.56 390 ALA A C 1
ATOM 3048 O O . ALA A 1 390 ? 18.353 -10.948 23.013 1.00 90.56 390 ALA A O 1
ATOM 3049 N N . THR A 1 391 ? 18.582 -8.853 22.228 1.00 91.06 391 THR A N 1
ATOM 3050 C CA . THR A 1 391 ? 17.169 -8.476 22.350 1.00 91.06 391 THR A CA 1
ATOM 3051 C C . THR A 1 391 ? 16.266 -9.418 21.554 1.00 91.06 391 THR A C 1
ATOM 3053 O O . THR A 1 391 ? 15.257 -9.895 22.071 1.00 91.06 391 THR A O 1
ATOM 3056 N N . TYR A 1 392 ? 16.639 -9.750 20.318 1.00 89.69 392 TYR A N 1
ATOM 3057 C CA . TYR A 1 392 ? 15.889 -10.697 19.494 1.00 89.69 392 TYR A CA 1
ATOM 3058 C C . TYR A 1 392 ? 15.883 -12.121 20.076 1.00 89.69 392 TYR A C 1
ATOM 3060 O O . TYR A 1 392 ? 14.841 -12.782 20.088 1.00 89.69 392 TYR A O 1
ATOM 3068 N N . LEU A 1 393 ? 17.022 -12.596 20.596 1.00 86.69 393 LEU A N 1
ATOM 3069 C CA . LEU A 1 393 ? 17.121 -13.912 21.244 1.00 86.69 393 LEU A CA 1
ATOM 3070 C C . LEU A 1 393 ? 16.265 -14.002 22.515 1.00 86.69 393 LEU A C 1
ATOM 3072 O O . LEU A 1 393 ? 15.698 -15.064 22.796 1.00 86.69 393 LEU A O 1
ATOM 3076 N N . SER A 1 394 ? 16.094 -12.879 23.218 1.00 87.00 394 SER A N 1
ATOM 3077 C CA . SER A 1 394 ? 15.321 -12.794 24.460 1.00 87.00 394 SER A CA 1
ATOM 3078 C C . SER A 1 394 ? 13.846 -13.198 24.331 1.00 87.00 394 SER A C 1
ATOM 3080 O O . SER A 1 394 ? 13.205 -13.534 25.327 1.00 87.00 394 SER A O 1
ATOM 3082 N N . TRP A 1 395 ? 13.305 -13.226 23.104 1.00 83.62 395 TRP A N 1
ATOM 3083 C CA . TRP A 1 395 ? 11.935 -13.666 22.837 1.00 83.62 395 TRP A CA 1
ATOM 3084 C C . TRP A 1 395 ? 11.683 -15.123 23.245 1.00 83.62 395 TRP A C 1
ATOM 3086 O O . TRP A 1 395 ? 10.666 -15.420 23.866 1.00 83.62 395 TRP A O 1
ATOM 3096 N N . LYS A 1 396 ? 12.589 -16.040 22.871 1.00 76.31 396 LYS A N 1
ATOM 3097 C CA . LYS A 1 396 ? 12.484 -17.470 23.226 1.00 76.31 396 LYS A CA 1
ATOM 3098 C C . LYS A 1 396 ? 13.276 -17.827 24.481 1.00 76.31 396 LYS A C 1
ATOM 3100 O O . LYS A 1 396 ? 12.990 -18.852 25.085 1.00 76.31 396 LYS A O 1
ATOM 3105 N N . ARG A 1 397 ? 14.283 -17.022 24.819 1.00 78.75 397 ARG A N 1
ATOM 3106 C CA . ARG A 1 397 ? 15.236 -17.279 25.898 1.00 78.75 397 ARG A CA 1
ATOM 3107 C C . ARG A 1 397 ? 15.213 -16.121 26.891 1.00 78.75 397 ARG A C 1
ATOM 3109 O O . ARG A 1 397 ? 15.990 -15.180 26.721 1.00 78.75 397 ARG A O 1
ATOM 3116 N N . PRO A 1 398 ? 14.294 -16.118 27.872 1.00 77.31 398 PRO A N 1
ATOM 3117 C CA . PRO A 1 398 ? 14.140 -15.014 28.819 1.00 77.31 398 PRO A CA 1
ATOM 3118 C C . PRO A 1 398 ? 15.441 -14.613 29.530 1.00 77.31 398 PRO A C 1
ATOM 3120 O O . PRO A 1 398 ? 15.618 -13.440 29.846 1.00 77.31 398 PRO A O 1
ATOM 3123 N N . GLU A 1 399 ? 16.374 -15.548 29.710 1.00 76.06 399 GLU A N 1
ATOM 3124 C CA . GLU A 1 399 ? 17.712 -15.323 30.262 1.00 76.06 399 GLU A CA 1
ATOM 3125 C C . GLU A 1 399 ? 18.554 -14.324 29.444 1.00 76.06 399 GLU A C 1
ATOM 3127 O O . GLU A 1 399 ? 19.410 -13.632 29.991 1.00 76.06 399 GLU A O 1
ATOM 3132 N N . TYR A 1 400 ? 18.264 -14.155 28.148 1.00 80.81 400 TYR A N 1
ATOM 3133 C CA . TYR A 1 400 ? 18.920 -13.150 27.308 1.00 80.81 400 TYR A CA 1
ATOM 3134 C C . TYR A 1 400 ? 18.394 -11.727 27.535 1.00 80.81 400 TYR A C 1
ATOM 3136 O O . TYR A 1 400 ? 18.971 -10.804 26.973 1.00 80.81 400 TYR A O 1
ATOM 3144 N N . ARG A 1 401 ? 17.333 -11.498 28.328 1.00 82.56 401 ARG A N 1
ATOM 3145 C CA . ARG A 1 401 ? 16.835 -10.131 28.595 1.00 82.56 401 ARG A CA 1
ATOM 3146 C C . ARG A 1 401 ? 17.842 -9.301 29.378 1.00 82.56 401 ARG A C 1
ATOM 3148 O O . ARG A 1 401 ? 18.208 -8.215 28.942 1.00 82.56 401 ARG A O 1
ATOM 3155 N N . GLU A 1 402 ? 18.322 -9.836 30.498 1.00 83.88 402 GLU A N 1
ATOM 3156 C CA . GLU A 1 402 ? 19.336 -9.162 31.313 1.00 83.88 402 GLU A CA 1
ATOM 3157 C C . GLU A 1 402 ? 20.628 -8.977 30.511 1.00 83.88 402 GLU A C 1
ATOM 3159 O O . GLU A 1 402 ? 21.211 -7.895 30.485 1.00 83.88 402 GLU A O 1
ATOM 3164 N N . PHE A 1 403 ? 21.019 -10.004 29.757 1.00 85.25 403 PHE A N 1
ATOM 3165 C CA . PHE A 1 403 ? 22.186 -9.939 28.886 1.00 85.25 403 PHE A CA 1
ATOM 3166 C C . PHE A 1 403 ? 22.043 -8.899 27.760 1.00 85.25 403 PHE A C 1
ATOM 3168 O O . PHE A 1 403 ? 22.999 -8.191 27.440 1.00 85.25 403 PHE A O 1
ATOM 3175 N N . ALA A 1 404 ? 20.851 -8.757 27.174 1.00 87.06 404 ALA A N 1
ATOM 3176 C CA . ALA A 1 404 ? 20.567 -7.738 26.169 1.00 87.06 404 ALA A CA 1
ATOM 3177 C C . ALA A 1 404 ? 20.682 -6.325 26.741 1.00 87.06 404 ALA A C 1
ATOM 3179 O O . ALA A 1 404 ? 21.145 -5.425 26.039 1.00 87.06 404 ALA A O 1
ATOM 3180 N N . GLU A 1 405 ? 20.277 -6.126 27.995 1.00 87.31 405 GLU A N 1
ATOM 3181 C CA . GLU A 1 405 ? 20.436 -4.852 28.693 1.00 87.31 405 GLU A CA 1
ATOM 3182 C C . GLU A 1 405 ? 21.903 -4.568 29.036 1.00 87.31 405 GLU A C 1
ATOM 3184 O O . GLU A 1 405 ? 22.385 -3.462 28.802 1.00 87.31 405 GLU A O 1
ATOM 3189 N N . GLN A 1 406 ? 22.661 -5.573 29.483 1.00 87.00 406 GLN A N 1
ATOM 3190 C CA . GLN A 1 406 ? 24.106 -5.444 29.704 1.00 87.00 406 GLN A CA 1
ATOM 3191 C C . GLN A 1 406 ? 24.846 -5.039 28.419 1.00 87.00 406 GLN A C 1
ATOM 3193 O O . GLN A 1 406 ? 25.646 -4.101 28.433 1.00 87.00 406 GLN A O 1
ATOM 3198 N N . LYS A 1 407 ? 24.547 -5.693 27.287 1.00 88.88 407 LYS A N 1
ATOM 3199 C CA . LYS A 1 407 ? 25.125 -5.348 25.976 1.00 88.88 407 LYS A CA 1
ATOM 3200 C C . LYS A 1 407 ? 24.708 -3.952 25.511 1.00 88.88 407 LYS A C 1
ATOM 3202 O O . LYS A 1 407 ? 25.535 -3.231 24.957 1.00 88.88 407 LYS A O 1
ATOM 3207 N N . PHE A 1 408 ? 23.469 -3.539 25.779 1.00 90.00 408 PHE A N 1
ATOM 3208 C CA . PHE A 1 408 ? 23.024 -2.168 25.526 1.00 90.00 408 PHE A CA 1
ATOM 3209 C C . PHE A 1 408 ? 23.836 -1.148 26.336 1.00 90.00 408 PHE A C 1
ATOM 3211 O O . PHE A 1 408 ? 24.422 -0.236 25.751 1.00 90.00 408 PHE A O 1
ATOM 3218 N N . LEU A 1 409 ? 23.957 -1.332 27.654 1.00 87.50 409 LEU A N 1
ATOM 3219 C CA . LEU A 1 409 ? 24.740 -0.446 28.520 1.00 87.50 409 LEU A CA 1
ATOM 3220 C C . LEU A 1 409 ? 26.215 -0.381 28.103 1.00 87.50 409 LEU A C 1
ATOM 3222 O O . LEU A 1 409 ? 26.805 0.703 28.115 1.00 87.50 409 LEU A O 1
ATOM 3226 N N . GLN A 1 410 ? 26.797 -1.511 27.686 1.00 86.31 410 GLN A N 1
ATOM 3227 C CA . GLN A 1 410 ? 28.146 -1.556 27.123 1.00 86.31 410 GLN A CA 1
ATOM 3228 C C . GLN A 1 410 ? 28.237 -0.707 25.848 1.00 86.31 410 GLN A C 1
ATOM 3230 O O . GLN A 1 410 ? 29.102 0.163 25.765 1.00 86.31 410 GLN A O 1
ATOM 3235 N N . SER A 1 411 ? 27.318 -0.898 24.894 1.00 89.00 411 SER A N 1
ATOM 3236 C CA . SER A 1 411 ? 27.297 -0.124 23.645 1.00 89.00 411 SER A CA 1
ATOM 3237 C C . SER A 1 411 ? 27.179 1.385 23.899 1.00 89.00 411 SER A C 1
ATOM 3239 O O . SER A 1 411 ? 27.905 2.172 23.297 1.00 89.00 411 SER A O 1
ATOM 3241 N N . MET A 1 412 ? 26.366 1.792 24.879 1.00 86.00 412 MET A N 1
ATOM 3242 C CA . MET A 1 412 ? 26.252 3.189 25.299 1.00 86.00 412 MET A CA 1
ATOM 3243 C C . MET A 1 412 ? 27.526 3.713 25.965 1.00 86.00 412 MET A C 1
ATOM 3245 O O . MET A 1 412 ? 27.890 4.867 25.765 1.00 86.00 412 MET A O 1
ATOM 3249 N N . LYS A 1 413 ? 28.223 2.909 26.777 1.00 83.75 413 LYS A N 1
ATOM 3250 C CA . LYS A 1 413 ? 29.508 3.305 27.377 1.00 83.75 413 LYS A CA 1
ATOM 3251 C C . LYS A 1 413 ? 30.567 3.565 26.306 1.00 83.75 413 LYS A C 1
ATOM 3253 O O . LYS A 1 413 ? 31.275 4.562 26.390 1.00 83.75 413 LYS A O 1
ATOM 3258 N N . GLU A 1 414 ? 30.654 2.698 25.308 1.00 83.88 414 GLU A N 1
ATOM 3259 C CA . GLU A 1 414 ? 31.628 2.840 24.227 1.00 83.88 414 GLU A CA 1
ATOM 3260 C C . GLU A 1 414 ? 31.300 3.988 23.283 1.00 83.88 414 GLU A C 1
ATOM 3262 O O . GLU A 1 414 ? 32.193 4.746 22.919 1.00 83.88 414 GLU A O 1
ATOM 3267 N N . LEU A 1 415 ? 30.021 4.171 22.947 1.00 84.31 415 LEU A N 1
ATOM 3268 C CA . LEU A 1 415 ? 29.580 5.332 22.186 1.00 84.31 415 LEU A CA 1
ATOM 3269 C C . LEU A 1 415 ? 29.977 6.631 22.894 1.00 84.31 415 LEU A C 1
ATOM 3271 O O . LEU A 1 415 ? 30.514 7.533 22.265 1.00 84.31 415 LEU A O 1
ATOM 3275 N N . ARG A 1 416 ? 29.760 6.710 24.210 1.00 79.94 416 ARG A N 1
ATOM 3276 C CA . ARG A 1 416 ? 30.145 7.873 25.022 1.00 79.94 416 ARG A CA 1
ATOM 3277 C C . ARG A 1 416 ? 31.635 8.135 24.989 1.00 79.94 416 ARG A C 1
ATOM 3279 O O . ARG A 1 416 ? 32.042 9.256 24.716 1.00 79.94 416 ARG A O 1
ATOM 3286 N N . TRP A 1 417 ? 32.422 7.093 25.228 1.00 78.69 417 TRP A N 1
ATOM 3287 C CA . TRP A 1 417 ? 33.874 7.186 25.175 1.00 78.69 417 TRP A CA 1
ATOM 3288 C C . TRP A 1 417 ? 34.364 7.638 23.792 1.00 78.69 417 TRP A C 1
ATOM 3290 O O . TRP A 1 417 ? 35.206 8.522 23.688 1.00 78.69 417 TRP A O 1
ATOM 3300 N N . PHE A 1 418 ? 33.784 7.105 22.714 1.00 79.88 418 PHE A N 1
ATOM 3301 C CA . PHE A 1 418 ? 34.135 7.531 21.363 1.00 79.88 418 PHE A CA 1
ATOM 3302 C C . PHE A 1 418 ? 33.857 9.025 21.154 1.00 79.88 418 PHE A C 1
ATOM 3304 O O . PHE A 1 418 ? 34.713 9.737 20.637 1.00 79.88 418 PHE A O 1
ATOM 3311 N N . LEU A 1 419 ? 32.683 9.500 21.572 1.00 75.69 419 LEU A N 1
ATOM 3312 C CA . LEU A 1 419 ? 32.271 10.896 21.417 1.00 75.69 419 LEU A CA 1
ATOM 3313 C C . LEU A 1 419 ? 33.042 11.871 22.320 1.00 75.69 419 LEU A C 1
ATOM 3315 O O . LEU A 1 419 ? 33.116 13.049 21.986 1.00 75.69 419 LEU A O 1
ATOM 3319 N N . SER A 1 420 ? 33.603 11.414 23.446 1.00 73.19 420 SER A N 1
ATOM 3320 C CA . SER A 1 420 ? 34.448 12.255 24.305 1.00 73.19 420 SER A CA 1
ATOM 3321 C C . SER A 1 420 ? 35.872 12.401 23.771 1.00 73.19 420 SER A C 1
ATOM 3323 O O . SER A 1 420 ? 36.488 13.442 23.964 1.00 73.19 420 SER A O 1
ATOM 3325 N N . GLU A 1 421 ? 36.391 11.367 23.108 1.00 73.94 421 GLU A N 1
ATOM 3326 C CA . GLU A 1 421 ? 37.775 11.330 22.613 1.00 73.94 421 GLU A CA 1
ATOM 3327 C C . GLU A 1 421 ? 37.918 11.804 21.158 1.00 73.94 421 GLU A C 1
ATOM 3329 O O . GLU A 1 421 ? 39.014 12.160 20.728 1.00 73.94 421 GLU A O 1
ATOM 3334 N N . ASN A 1 422 ? 36.834 11.805 20.376 1.00 68.56 422 ASN A N 1
ATOM 3335 C CA . ASN A 1 422 ? 36.874 12.117 18.948 1.00 68.56 422 ASN A CA 1
ATOM 3336 C C . ASN A 1 422 ? 35.975 13.307 18.614 1.00 68.56 422 ASN A C 1
ATOM 3338 O O . ASN A 1 422 ? 34.836 13.396 19.069 1.00 68.56 422 ASN A O 1
ATOM 3342 N N . SER A 1 423 ? 36.467 14.190 17.742 1.00 64.56 423 SER A N 1
ATOM 3343 C CA . SER A 1 423 ? 35.619 15.233 17.164 1.00 64.56 423 SER A CA 1
ATOM 3344 C C . SER A 1 423 ? 34.660 14.618 16.147 1.00 64.56 423 SER A C 1
ATOM 3346 O O . SER A 1 423 ? 35.065 13.890 15.243 1.00 64.56 423 SER A O 1
ATOM 3348 N N . VAL A 1 424 ? 33.376 14.914 16.317 1.00 65.81 424 VAL A N 1
ATOM 3349 C CA . VAL A 1 424 ? 32.311 14.547 15.386 1.00 65.81 424 VAL A CA 1
ATOM 3350 C C . VAL A 1 424 ? 31.887 15.825 14.678 1.00 65.81 424 VAL A C 1
ATOM 3352 O O . VAL A 1 424 ? 31.778 16.885 15.292 1.00 65.81 424 VAL A O 1
ATOM 3355 N N . ILE A 1 425 ? 31.716 15.753 13.368 1.00 57.06 425 ILE A N 1
ATOM 3356 C CA . ILE A 1 425 ? 31.424 16.886 12.501 1.00 57.06 425 ILE A CA 1
ATOM 3357 C C . ILE A 1 425 ? 30.042 16.767 11.862 1.00 57.06 425 ILE A C 1
ATOM 3359 O O . ILE A 1 425 ? 29.783 17.488 10.916 1.00 57.06 425 ILE A O 1
ATOM 3363 N N . GLY A 1 426 ? 29.132 15.929 12.339 1.00 61.25 426 GLY A N 1
ATOM 3364 C CA . GLY A 1 426 ? 27.724 15.910 11.936 1.00 61.25 426 GLY A CA 1
ATOM 3365 C C . GLY A 1 426 ? 27.419 15.412 10.530 1.00 61.25 426 GLY A C 1
ATOM 3366 O O . GLY A 1 426 ? 26.335 15.697 10.035 1.00 61.25 426 GLY A O 1
ATOM 3367 N N . ASN A 1 427 ? 28.333 14.688 9.885 1.00 63.69 427 ASN A N 1
ATOM 3368 C CA . ASN A 1 427 ? 28.077 13.959 8.636 1.00 63.69 427 ASN A CA 1
ATOM 3369 C C . ASN A 1 427 ? 28.215 12.431 8.810 1.00 63.69 427 ASN A C 1
ATOM 3371 O O . ASN A 1 427 ? 28.261 11.685 7.835 1.00 63.69 427 ASN A O 1
ATOM 3375 N N . GLU A 1 428 ? 28.294 11.963 10.054 1.00 73.50 428 GLU A N 1
ATOM 3376 C CA . GLU A 1 428 ? 28.588 10.585 10.412 1.00 73.50 428 GLU A CA 1
ATOM 3377 C C . GLU A 1 428 ? 27.361 9.687 10.266 1.00 73.50 428 GLU A C 1
ATOM 3379 O O . GLU A 1 428 ? 26.600 9.461 11.209 1.00 73.50 428 GLU A O 1
ATOM 3384 N N . ASP A 1 429 ? 27.225 9.092 9.085 1.00 84.69 429 ASP A N 1
ATOM 3385 C CA . ASP A 1 429 ? 26.236 8.059 8.767 1.00 84.69 429 ASP A CA 1
ATOM 3386 C C . ASP A 1 429 ? 26.111 6.987 9.867 1.00 84.69 429 ASP A C 1
ATOM 3388 O O . ASP A 1 429 ? 25.010 6.589 10.249 1.00 84.69 429 ASP A O 1
ATOM 3392 N N . TRP A 1 430 ? 27.241 6.541 10.427 1.00 85.88 430 TRP A N 1
ATOM 3393 C CA . TRP A 1 430 ? 27.276 5.517 11.473 1.00 85.88 430 TRP A CA 1
ATOM 3394 C C . TRP A 1 430 ? 26.588 5.961 12.772 1.00 85.88 430 TRP A C 1
ATOM 3396 O O . TRP A 1 430 ? 25.974 5.131 13.446 1.00 85.88 430 TRP A O 1
ATOM 3406 N N . LEU A 1 431 ? 26.652 7.252 13.116 1.00 83.94 431 LEU A N 1
ATOM 3407 C CA . LEU A 1 431 ? 26.052 7.796 14.332 1.00 83.94 431 LEU A CA 1
ATOM 3408 C C . LEU A 1 431 ? 24.530 7.887 14.186 1.00 83.94 431 LEU A C 1
ATOM 3410 O O . LEU A 1 431 ? 23.795 7.526 15.106 1.00 83.94 431 LEU A O 1
ATOM 3414 N N . LEU A 1 432 ? 24.049 8.284 13.004 1.00 86.62 432 LEU A N 1
ATOM 3415 C CA . LEU A 1 432 ? 22.619 8.277 12.708 1.00 86.62 432 LEU A CA 1
ATOM 3416 C C . LEU A 1 432 ? 22.057 6.846 12.684 1.00 86.62 432 LEU A C 1
ATOM 3418 O O . LEU A 1 432 ? 21.016 6.584 13.290 1.00 86.62 432 LEU A O 1
ATOM 3422 N N . ILE A 1 433 ? 22.765 5.898 12.054 1.00 90.75 433 ILE A N 1
ATOM 3423 C CA . ILE A 1 433 ? 22.390 4.474 12.078 1.00 90.75 433 ILE A CA 1
ATOM 3424 C C . ILE A 1 433 ? 22.328 3.967 13.522 1.00 90.75 433 ILE A C 1
ATOM 3426 O O . ILE A 1 433 ? 21.380 3.266 13.876 1.00 90.75 433 ILE A O 1
ATOM 3430 N N . CYS A 1 434 ? 23.304 4.330 14.357 1.00 90.50 434 CYS A N 1
ATOM 3431 C CA . CYS A 1 434 ? 23.349 3.966 15.769 1.00 90.50 434 CYS A CA 1
ATOM 3432 C C . CYS A 1 434 ? 22.075 4.417 16.506 1.00 90.50 434 CYS A C 1
ATOM 3434 O O . CYS A 1 434 ? 21.360 3.574 17.053 1.00 90.50 434 CYS A O 1
ATOM 3436 N N . MET A 1 435 ? 21.728 5.710 16.445 1.00 88.88 435 MET A N 1
ATOM 3437 C CA . MET A 1 435 ? 20.549 6.248 17.141 1.00 88.88 435 MET A CA 1
ATOM 3438 C C . MET A 1 435 ? 19.233 5.631 16.654 1.00 88.88 435 MET A C 1
ATOM 3440 O O . MET A 1 435 ? 18.404 5.214 17.466 1.00 88.88 435 MET A O 1
ATOM 3444 N N . VAL A 1 436 ? 19.050 5.501 15.336 1.00 90.62 436 VAL A N 1
ATOM 3445 C CA . VAL A 1 436 ? 17.829 4.913 14.763 1.00 90.62 436 VAL A CA 1
ATOM 3446 C C . VAL A 1 436 ? 17.714 3.424 15.112 1.00 90.62 436 VAL A C 1
ATOM 3448 O O . VAL A 1 436 ? 16.621 2.941 15.411 1.00 90.62 436 VAL A O 1
ATOM 3451 N N . THR A 1 437 ? 18.829 2.688 15.141 1.00 92.12 437 THR A N 1
ATOM 3452 C CA . THR A 1 437 ? 18.845 1.265 15.522 1.00 92.12 437 THR A CA 1
ATOM 3453 C C . THR A 1 437 ? 18.515 1.073 17.004 1.00 92.12 437 THR A C 1
ATOM 3455 O O . THR A 1 437 ? 17.744 0.177 17.349 1.00 92.12 437 THR A O 1
ATOM 3458 N N . LEU A 1 438 ? 19.023 1.941 17.884 1.00 90.62 438 LEU A N 1
ATOM 3459 C CA . LEU A 1 438 ? 18.677 1.930 19.308 1.00 90.62 438 LEU A CA 1
ATOM 3460 C C . LEU A 1 438 ? 17.198 2.273 19.538 1.00 90.62 438 LEU A C 1
ATOM 3462 O O . LEU A 1 438 ? 16.519 1.572 20.284 1.00 90.62 438 LEU A O 1
ATOM 3466 N N . CYS A 1 439 ? 16.658 3.262 18.820 1.00 88.88 439 CYS A N 1
ATOM 3467 C CA . CYS A 1 439 ? 15.222 3.564 18.812 1.00 88.88 439 CYS A CA 1
ATOM 3468 C C . CYS A 1 439 ? 14.381 2.328 18.422 1.00 88.88 439 CYS A C 1
ATOM 3470 O O . CYS A 1 439 ? 13.405 1.977 19.093 1.00 88.88 439 CYS A O 1
ATOM 3472 N N . LEU A 1 440 ? 14.801 1.600 17.381 1.00 88.81 440 LEU A N 1
ATOM 3473 C CA . LEU A 1 440 ? 14.150 0.360 16.953 1.00 88.81 440 LEU A CA 1
ATOM 3474 C C . LEU A 1 440 ? 14.231 -0.748 18.011 1.00 88.81 440 LEU A C 1
ATOM 3476 O O . LEU A 1 440 ? 13.236 -1.447 18.207 1.00 88.81 440 LEU A O 1
ATOM 3480 N N . ARG A 1 441 ? 15.367 -0.905 18.706 1.00 90.06 441 ARG A N 1
ATOM 3481 C CA . ARG A 1 441 ? 15.522 -1.865 19.814 1.00 90.06 441 ARG A CA 1
ATOM 3482 C C . ARG A 1 441 ? 14.518 -1.584 20.930 1.00 90.06 441 ARG A C 1
ATOM 3484 O O . ARG A 1 441 ? 13.759 -2.484 21.294 1.00 90.06 441 ARG A O 1
ATOM 3491 N N . GLU A 1 442 ? 14.477 -0.344 21.420 1.00 86.19 442 GLU A N 1
ATOM 3492 C CA . GLU A 1 442 ? 13.582 0.053 22.516 1.00 86.19 442 GLU A CA 1
ATOM 3493 C C . GLU A 1 442 ? 12.115 -0.182 22.145 1.00 86.19 442 GLU A C 1
ATOM 3495 O O . GLU A 1 442 ? 11.339 -0.727 22.929 1.00 86.19 442 GLU A O 1
ATOM 3500 N N . LYS A 1 443 ? 11.732 0.141 20.906 1.00 82.25 443 LYS A N 1
ATOM 3501 C CA . LYS A 1 443 ? 10.388 -0.134 20.384 1.00 82.25 443 LYS A CA 1
ATOM 3502 C C . LYS A 1 443 ? 10.085 -1.626 20.257 1.00 82.25 443 LYS A C 1
ATOM 3504 O O . LYS A 1 443 ? 8.949 -2.047 20.478 1.00 82.25 443 LYS A O 1
ATOM 3509 N N . TYR A 1 444 ? 11.072 -2.425 19.864 1.00 82.50 444 TYR A N 1
ATOM 3510 C CA . TYR A 1 444 ? 10.912 -3.864 19.682 1.00 82.50 444 TYR A CA 1
ATOM 3511 C C . TYR A 1 444 ? 10.603 -4.574 21.008 1.00 82.50 444 TYR A C 1
ATOM 3513 O O . TYR A 1 444 ? 9.763 -5.481 21.037 1.00 82.50 444 TYR A O 1
ATOM 3521 N N . GLN A 1 445 ? 11.238 -4.127 22.097 1.00 77.81 445 GLN A N 1
ATOM 3522 C CA . GLN A 1 445 ? 10.964 -4.586 23.463 1.00 77.81 445 GLN A CA 1
ATOM 3523 C C . GLN A 1 445 ? 9.703 -3.947 24.046 1.00 77.81 445 GLN A C 1
ATOM 3525 O O . GLN A 1 445 ? 8.897 -4.645 24.660 1.00 77.81 445 GLN A O 1
ATOM 3530 N N . CYS A 1 446 ? 9.503 -2.652 23.777 1.00 72.50 446 CYS A N 1
ATOM 3531 C CA . CYS A 1 446 ? 8.468 -1.815 24.375 1.00 72.50 446 CYS A CA 1
ATOM 3532 C C . CYS A 1 446 ? 8.542 -1.824 25.915 1.00 72.50 446 CYS A C 1
ATOM 3534 O O . CYS A 1 446 ? 7.526 -2.004 26.580 1.00 72.50 446 CYS A O 1
ATOM 3536 N N . GLU A 1 447 ? 9.763 -1.688 26.443 1.00 66.88 447 GLU A N 1
ATOM 3537 C CA . GLU A 1 447 ? 10.084 -1.684 27.883 1.00 66.88 447 GLU A CA 1
ATOM 3538 C C . GLU A 1 447 ? 10.504 -0.296 28.398 1.00 66.88 447 GLU A C 1
ATOM 3540 O O . GLU A 1 447 ? 10.670 -0.108 29.597 1.00 66.88 447 GLU A O 1
ATOM 3545 N N . ASN A 1 448 ? 10.769 0.678 27.514 1.00 74.12 448 ASN A N 1
ATOM 3546 C CA . ASN A 1 448 ? 11.160 2.019 27.945 1.00 74.12 448 ASN A CA 1
ATOM 3547 C C . ASN A 1 448 ? 10.842 3.097 26.896 1.00 74.12 448 ASN A C 1
ATOM 3549 O O . ASN A 1 448 ? 11.651 3.441 26.028 1.00 74.12 448 ASN A O 1
ATOM 3553 N N . THR A 1 449 ? 9.643 3.672 26.977 1.00 70.31 449 THR A N 1
ATOM 3554 C CA . THR A 1 449 ? 9.216 4.758 26.077 1.00 70.31 449 THR A CA 1
ATOM 3555 C C . THR A 1 449 ? 10.023 6.041 26.256 1.00 70.31 449 THR A C 1
ATOM 3557 O O . THR A 1 449 ? 10.225 6.748 25.270 1.00 70.31 449 THR A O 1
ATOM 3560 N N . ALA A 1 450 ? 10.553 6.319 27.452 1.00 73.94 450 ALA A N 1
ATOM 3561 C CA . ALA A 1 450 ? 11.401 7.487 27.695 1.00 73.94 450 ALA A CA 1
ATOM 3562 C C . ALA A 1 450 ? 12.744 7.386 26.948 1.00 73.94 450 ALA A C 1
ATOM 3564 O O . ALA A 1 450 ? 13.135 8.325 26.256 1.00 73.94 450 ALA A O 1
ATOM 3565 N N . ARG A 1 451 ? 13.413 6.223 26.995 1.00 80.62 451 ARG A N 1
ATOM 3566 C CA . ARG A 1 451 ? 14.623 5.958 26.191 1.00 80.62 451 ARG A CA 1
ATOM 3567 C C . ARG A 1 451 ? 14.332 6.029 24.698 1.00 80.62 451 ARG A C 1
ATOM 3569 O O . ARG A 1 451 ? 15.112 6.605 23.947 1.00 80.62 451 ARG A O 1
ATOM 3576 N N . ASN A 1 452 ? 13.198 5.479 24.267 1.00 82.00 452 ASN A N 1
ATOM 3577 C CA . ASN A 1 452 ? 12.784 5.563 22.871 1.00 82.00 452 ASN A CA 1
ATOM 3578 C C . ASN A 1 452 ? 12.615 7.027 22.417 1.00 82.00 452 ASN A C 1
ATOM 3580 O O . ASN A 1 452 ? 13.151 7.414 21.381 1.00 82.00 452 ASN A O 1
ATOM 3584 N N . ALA A 1 453 ? 11.932 7.858 23.215 1.00 79.19 453 ALA A N 1
ATOM 3585 C CA . ALA A 1 453 ? 11.788 9.288 22.948 1.00 79.19 453 ALA A CA 1
ATOM 3586 C C . ALA A 1 453 ? 13.150 10.001 22.910 1.00 79.19 453 ALA A C 1
ATOM 3588 O O . ALA A 1 453 ? 13.404 10.780 21.994 1.00 79.19 453 ALA A O 1
ATOM 3589 N N . PHE A 1 454 ? 14.056 9.677 23.835 1.00 81.94 454 PHE A N 1
ATOM 3590 C CA . PHE A 1 454 ? 15.421 10.202 23.838 1.00 81.94 454 PHE A CA 1
ATOM 3591 C C . PHE A 1 454 ? 16.162 9.900 22.524 1.00 81.94 454 PHE A C 1
ATOM 3593 O O . PHE A 1 454 ? 16.641 10.824 21.866 1.00 81.94 454 PHE A O 1
ATOM 3600 N N . PHE A 1 455 ? 16.200 8.636 22.086 1.00 86.31 455 PHE A N 1
ATOM 3601 C CA . PHE A 1 455 ? 16.864 8.264 20.829 1.00 86.31 455 PHE A CA 1
ATOM 3602 C C . PHE A 1 455 ? 16.195 8.886 19.601 1.00 86.31 455 PHE A C 1
ATOM 3604 O O . PHE A 1 455 ? 16.870 9.196 18.617 1.00 86.31 455 PHE A O 1
ATOM 3611 N N . LEU A 1 456 ? 14.881 9.110 19.657 1.00 84.00 456 LEU A N 1
ATOM 3612 C CA . LEU A 1 456 ? 14.144 9.823 18.621 1.00 84.00 456 LEU A CA 1
ATOM 3613 C C . LEU A 1 456 ? 14.593 11.287 18.513 1.00 84.00 456 LEU A C 1
ATOM 3615 O O . LEU A 1 456 ? 14.876 11.758 17.412 1.00 84.00 456 LEU A O 1
ATOM 3619 N N . ILE A 1 457 ? 14.678 11.995 19.643 1.00 81.75 457 ILE A N 1
ATOM 3620 C CA . ILE A 1 457 ? 15.125 13.392 19.677 1.00 81.75 457 ILE A CA 1
ATOM 3621 C C . ILE A 1 457 ? 16.573 13.493 19.193 1.00 81.75 457 ILE A C 1
ATOM 3623 O O . ILE A 1 457 ? 16.868 14.312 18.322 1.00 81.75 457 ILE A O 1
ATOM 3627 N N . ALA A 1 458 ? 17.448 12.616 19.692 1.00 82.38 458 ALA A N 1
ATOM 3628 C CA . ALA A 1 458 ? 18.838 12.541 19.259 1.00 82.38 458 ALA A CA 1
ATOM 3629 C C . ALA A 1 458 ? 18.952 12.325 17.741 1.00 82.38 458 ALA A C 1
ATOM 3631 O O . ALA A 1 458 ? 19.697 13.030 17.064 1.00 82.38 458 ALA A O 1
ATOM 3632 N N . SER A 1 459 ? 18.158 11.400 17.187 1.00 88.00 459 SER A N 1
ATOM 3633 C CA . SER A 1 459 ? 18.118 11.145 15.742 1.00 88.00 459 SER A CA 1
ATOM 3634 C C . SER A 1 459 ? 17.701 12.386 14.953 1.00 88.00 459 SER A C 1
ATOM 3636 O O . SER A 1 459 ? 18.341 12.707 13.957 1.00 88.00 459 SER A O 1
ATOM 3638 N N . LEU A 1 460 ? 16.663 13.108 15.396 1.00 85.12 460 LEU A N 1
ATOM 3639 C CA . LEU A 1 460 ? 16.198 14.322 14.717 1.00 85.12 460 LEU A CA 1
ATOM 3640 C C . LEU A 1 460 ? 17.278 15.409 14.704 1.00 85.12 460 LEU A C 1
ATOM 3642 O O . LEU A 1 460 ? 17.515 16.015 13.666 1.00 85.12 460 LEU A O 1
ATOM 3646 N N . GLN A 1 461 ? 17.947 15.633 15.833 1.00 77.62 461 GLN A N 1
ATOM 3647 C CA . GLN A 1 461 ? 19.023 16.619 15.926 1.00 77.62 461 GLN A CA 1
ATOM 3648 C C . GLN A 1 461 ? 20.205 16.267 15.012 1.00 77.62 461 GLN A C 1
ATOM 3650 O O . GLN A 1 461 ? 20.735 17.135 14.321 1.00 77.62 461 GLN A O 1
ATOM 3655 N N . ILE A 1 462 ? 20.583 14.985 14.950 1.00 79.75 462 ILE A N 1
ATOM 3656 C CA . ILE A 1 462 ? 21.618 14.517 14.021 1.00 79.75 462 ILE A CA 1
ATOM 3657 C C . ILE A 1 462 ? 21.171 14.729 12.575 1.00 79.75 462 ILE A C 1
ATOM 3659 O O . ILE A 1 462 ? 21.967 15.222 11.785 1.00 79.75 462 ILE A O 1
ATOM 3663 N N . ILE A 1 463 ? 19.918 14.414 12.226 1.00 84.19 463 ILE A N 1
ATOM 3664 C CA . ILE A 1 463 ? 19.369 14.650 10.880 1.00 84.19 463 ILE A CA 1
ATOM 3665 C C . ILE A 1 463 ? 19.429 16.139 10.526 1.00 84.19 463 ILE A C 1
ATOM 3667 O O . ILE A 1 463 ? 19.859 16.473 9.428 1.00 84.19 463 ILE A O 1
ATOM 3671 N N . GLU A 1 464 ? 19.052 17.035 11.440 1.00 76.88 464 GLU A N 1
ATOM 3672 C CA . GLU A 1 464 ? 19.137 18.484 11.225 1.00 76.88 464 GLU A CA 1
ATOM 3673 C C . GLU A 1 464 ? 20.578 18.910 10.910 1.00 76.88 464 GLU A C 1
ATOM 3675 O O . GLU A 1 464 ? 20.810 19.572 9.900 1.00 76.88 464 GLU A O 1
ATOM 3680 N N . CYS A 1 465 ? 21.560 18.483 11.709 1.00 69.81 465 CYS A N 1
ATOM 3681 C CA . CYS A 1 465 ? 22.972 18.774 11.448 1.00 69.81 465 CYS A CA 1
ATOM 3682 C C . CYS A 1 465 ? 23.464 18.168 10.127 1.00 69.81 465 CYS A C 1
ATOM 3684 O O . CYS A 1 465 ? 24.165 18.830 9.360 1.00 69.81 465 CYS A O 1
ATOM 3686 N N . TRP A 1 466 ? 23.075 16.925 9.862 1.00 74.94 466 TRP A N 1
ATOM 3687 C CA . TRP A 1 466 ? 23.469 16.156 8.689 1.00 74.94 466 TRP A CA 1
ATOM 3688 C C . TRP A 1 466 ? 22.920 16.768 7.393 1.00 74.94 466 TRP A C 1
ATOM 3690 O O . TRP A 1 466 ? 23.647 16.863 6.404 1.00 74.94 466 TRP A O 1
ATOM 3700 N N . LEU A 1 467 ? 21.694 17.298 7.415 1.00 70.44 467 LEU A N 1
ATOM 3701 C CA . LEU A 1 467 ? 21.114 18.067 6.312 1.00 70.44 467 LEU A CA 1
ATOM 3702 C C . LEU A 1 467 ? 21.739 19.463 6.184 1.00 70.44 467 LEU A C 1
ATOM 3704 O O . LEU A 1 467 ? 22.114 19.862 5.083 1.00 70.44 467 LEU A O 1
ATOM 3708 N N . LEU A 1 468 ? 21.910 20.189 7.296 1.00 62.38 468 LEU A N 1
ATOM 3709 C CA . LEU A 1 468 ? 22.474 21.546 7.299 1.00 62.38 468 LEU A CA 1
ATOM 3710 C C . LEU A 1 468 ? 23.902 21.587 6.739 1.00 62.38 468 LEU A C 1
ATOM 3712 O O . LEU A 1 468 ? 24.234 22.483 5.959 1.00 62.38 468 LEU A O 1
ATOM 3716 N N . LYS A 1 469 ? 24.737 20.600 7.079 1.00 60.41 469 LYS A N 1
ATOM 3717 C CA . LYS A 1 469 ? 26.117 20.509 6.580 1.00 60.41 469 LYS A CA 1
ATOM 3718 C C . LYS A 1 469 ? 26.229 20.107 5.116 1.00 60.41 469 LYS A C 1
ATOM 3720 O O . LYS A 1 469 ? 27.230 20.433 4.484 1.00 60.41 469 LYS A O 1
ATOM 3725 N N . LYS A 1 470 ? 25.208 19.457 4.550 1.00 59.59 470 LYS A N 1
ATOM 3726 C CA . LYS A 1 470 ? 25.109 19.287 3.092 1.00 59.59 470 LYS A CA 1
ATOM 3727 C C . LYS A 1 470 ? 24.794 20.603 2.378 1.00 59.59 470 LYS A C 1
ATOM 3729 O O . LYS A 1 470 ? 25.151 20.749 1.215 1.00 59.59 470 LYS A O 1
ATOM 3734 N N . SER A 1 471 ? 24.163 21.558 3.066 1.00 49.28 471 SER A N 1
ATOM 3735 C CA . SER A 1 471 ? 23.772 22.854 2.500 1.00 49.28 471 SER A CA 1
ATOM 3736 C C . SER A 1 471 ? 24.767 24.007 2.720 1.00 49.28 471 SER A C 1
ATOM 3738 O O . SER A 1 471 ? 24.726 24.953 1.938 1.00 49.28 471 SER A O 1
ATOM 3740 N N . ILE A 1 472 ? 25.652 23.979 3.733 1.00 40.06 472 ILE A N 1
ATOM 3741 C CA . ILE A 1 472 ? 26.605 25.074 4.046 1.00 40.06 472 ILE A CA 1
ATOM 3742 C C . ILE A 1 472 ? 27.878 24.530 4.740 1.00 40.06 472 ILE A C 1
ATOM 3744 O O . ILE A 1 472 ? 27.788 23.649 5.594 1.00 40.06 472 ILE A O 1
ATOM 3748 N N . SER A 1 473 ? 29.065 25.090 4.447 1.00 39.44 473 SER A N 1
ATOM 3749 C CA . SER A 1 473 ? 30.296 24.857 5.228 1.00 39.44 473 SER A CA 1
ATOM 3750 C C . SER A 1 473 ? 30.381 25.816 6.426 1.00 39.44 473 SER A C 1
ATOM 3752 O O . SER A 1 473 ? 30.564 27.003 6.185 1.00 39.44 473 SER A O 1
ATOM 3754 N N . PHE A 1 474 ? 30.279 25.352 7.682 1.00 40.72 474 PHE A N 1
ATOM 3755 C CA . PHE A 1 474 ? 30.883 26.017 8.860 1.00 40.72 474 PHE A CA 1
ATOM 3756 C C . PHE A 1 474 ? 30.786 25.189 10.164 1.00 40.72 474 PHE A C 1
ATOM 3758 O O . PHE A 1 474 ? 30.052 24.201 10.261 1.00 40.72 474 PHE A O 1
ATOM 3765 N N . GLU A 1 475 ? 31.576 25.611 11.157 1.00 44.34 475 GLU A N 1
ATOM 3766 C CA . GLU A 1 475 ? 31.698 25.095 12.526 1.00 44.34 475 GLU A CA 1
ATOM 3767 C C . GLU A 1 475 ? 30.428 25.263 13.378 1.00 44.34 475 GLU A C 1
ATOM 3769 O O . GLU A 1 475 ? 29.919 26.368 13.543 1.00 44.34 475 GLU A O 1
ATOM 3774 N N . SER A 1 476 ? 29.959 24.159 13.970 1.00 47.59 476 SER A N 1
ATOM 3775 C CA . SER A 1 476 ? 29.397 24.052 15.337 1.00 47.59 476 SER A CA 1
ATOM 3776 C C . SER A 1 476 ? 28.689 22.699 15.506 1.00 47.59 476 SER A C 1
ATOM 3778 O O . SER A 1 476 ? 27.484 22.566 15.333 1.00 47.59 476 SER A O 1
ATOM 3780 N N . PHE A 1 477 ? 29.457 21.656 15.834 1.00 46.34 477 PHE A N 1
ATOM 3781 C CA . PHE A 1 477 ? 28.911 20.352 16.255 1.00 46.34 477 PHE A CA 1
ATOM 3782 C C . PHE A 1 477 ? 29.214 20.037 17.730 1.00 46.34 477 PHE A C 1
ATOM 3784 O O . PHE A 1 477 ? 28.506 19.256 18.356 1.00 46.34 477 PHE A O 1
ATOM 3791 N N . ASN A 1 478 ? 30.189 20.723 18.336 1.00 43.56 478 ASN A N 1
ATOM 3792 C CA . ASN A 1 478 ? 30.552 20.517 19.742 1.00 43.56 478 ASN A CA 1
ATOM 3793 C C . ASN A 1 478 ? 29.402 20.848 20.719 1.00 43.56 478 ASN A C 1
ATOM 3795 O O . ASN A 1 478 ? 29.292 20.208 21.754 1.00 43.56 478 ASN A O 1
ATOM 3799 N N . GLN A 1 479 ? 28.476 21.750 20.360 1.00 45.47 479 GLN A N 1
ATOM 3800 C CA . GLN A 1 479 ? 27.255 22.007 21.145 1.00 45.47 479 GLN A CA 1
ATOM 3801 C C . GLN A 1 479 ? 26.216 20.872 21.055 1.00 45.47 479 GLN A C 1
ATOM 3803 O O . GLN A 1 479 ? 25.415 20.710 21.973 1.00 45.47 479 GLN A O 1
ATOM 3808 N N . LEU A 1 480 ? 26.228 20.064 19.984 1.00 45.44 480 LEU A N 1
ATOM 3809 C CA . LEU A 1 480 ? 25.328 18.918 19.837 1.00 45.44 480 LEU A CA 1
ATOM 3810 C C . LEU A 1 480 ? 25.710 17.791 20.805 1.00 45.44 480 LEU A C 1
ATOM 3812 O O . LEU A 1 480 ? 24.833 17.164 21.385 1.00 45.44 480 LEU A O 1
ATOM 3816 N N . LEU A 1 481 ? 27.007 17.560 21.026 1.00 45.88 481 LEU A N 1
ATOM 3817 C CA . LEU A 1 481 ? 27.495 16.533 21.955 1.00 45.88 481 LEU A CA 1
ATOM 3818 C C . LEU A 1 481 ? 27.101 16.831 23.412 1.00 45.88 481 LEU A C 1
ATOM 3820 O O . LEU A 1 481 ? 26.686 15.917 24.126 1.00 45.88 481 LEU A O 1
ATOM 3824 N N . ASP A 1 482 ? 27.132 18.105 23.813 1.00 42.81 482 ASP A N 1
ATOM 3825 C CA . ASP A 1 482 ? 26.641 18.549 25.123 1.00 42.81 482 ASP A CA 1
ATOM 3826 C C . ASP A 1 482 ? 25.102 18.492 25.220 1.00 42.81 482 ASP A C 1
ATOM 3828 O O . ASP A 1 482 ? 24.562 18.080 26.249 1.00 42.81 482 ASP A O 1
ATOM 3832 N N . ALA A 1 483 ? 24.377 18.820 24.140 1.00 42.25 483 ALA A N 1
ATOM 3833 C CA . ALA A 1 483 ? 22.908 18.777 24.084 1.00 42.25 483 ALA A CA 1
ATOM 3834 C C . ALA A 1 483 ? 22.319 17.354 24.010 1.00 42.25 483 ALA A C 1
ATOM 3836 O O . ALA A 1 483 ? 21.211 17.120 24.497 1.00 42.25 483 ALA A O 1
ATOM 3837 N N . LEU A 1 484 ? 23.059 16.396 23.440 1.00 46.78 484 LEU A N 1
ATOM 3838 C CA . LEU A 1 484 ? 22.707 14.972 23.418 1.00 46.78 484 LEU A CA 1
ATOM 3839 C C . LEU A 1 484 ? 22.839 14.323 24.803 1.00 46.78 484 LEU A C 1
ATOM 3841 O O . LEU A 1 484 ? 22.388 13.193 24.986 1.00 46.78 484 LEU A O 1
ATOM 3845 N N . ALA A 1 485 ? 23.447 15.021 25.773 1.00 47.97 485 ALA A N 1
ATOM 3846 C CA . ALA A 1 485 ? 23.523 14.638 27.181 1.00 47.97 485 ALA A CA 1
ATOM 3847 C C . ALA A 1 485 ? 24.049 13.207 27.425 1.00 47.97 485 ALA A C 1
ATOM 3849 O O . ALA A 1 485 ? 23.817 12.603 28.476 1.00 47.97 485 ALA A O 1
ATOM 3850 N N . LEU A 1 486 ? 24.815 12.673 26.467 1.00 47.06 486 LEU A N 1
ATOM 3851 C CA . LEU A 1 486 ? 25.350 11.319 26.520 1.00 47.06 486 LEU A CA 1
ATOM 3852 C C . LEU A 1 486 ? 26.288 11.161 27.733 1.00 47.06 486 LEU A C 1
ATOM 3854 O O . LEU A 1 486 ? 26.349 10.087 28.304 1.00 47.06 486 LEU A O 1
ATOM 3858 N N . ASN A 1 487 ? 26.905 12.220 28.257 1.00 38.28 487 ASN A N 1
ATOM 3859 C CA . ASN A 1 487 ? 27.811 12.140 29.412 1.00 38.28 487 ASN A CA 1
ATOM 3860 C C . ASN A 1 487 ? 27.161 11.909 30.800 1.00 38.28 487 ASN A C 1
ATOM 3862 O O . ASN A 1 487 ? 27.903 11.742 31.767 1.00 38.28 487 ASN A O 1
ATOM 3866 N N . GLN A 1 488 ? 25.827 11.860 30.955 1.00 40.97 488 GLN A N 1
ATOM 3867 C CA . GLN A 1 488 ? 25.198 11.661 32.278 1.00 40.97 488 GLN A CA 1
ATOM 3868 C C . GLN A 1 488 ? 24.763 10.202 32.542 1.00 40.97 488 GLN A C 1
ATOM 3870 O O . GLN A 1 488 ? 24.365 9.459 31.644 1.00 40.97 488 GLN A O 1
ATOM 3875 N N . ILE A 1 489 ? 24.899 9.773 33.803 1.00 34.72 489 ILE A N 1
ATOM 3876 C CA . ILE A 1 489 ? 24.776 8.375 34.269 1.00 34.72 489 ILE A CA 1
ATOM 3877 C C . ILE A 1 489 ? 23.313 7.935 34.453 1.00 34.72 489 ILE A C 1
ATOM 3879 O O . ILE A 1 489 ? 23.030 6.739 34.410 1.00 34.72 489 ILE A O 1
ATOM 3883 N N . ASP A 1 490 ? 22.380 8.877 34.590 1.00 34.06 490 ASP A N 1
ATOM 3884 C CA . ASP A 1 490 ? 20.982 8.596 34.913 1.00 34.06 490 ASP A CA 1
ATOM 3885 C C . ASP A 1 490 ? 20.065 9.098 33.785 1.00 34.06 490 ASP A C 1
ATOM 3887 O O . ASP A 1 490 ? 19.768 10.283 33.670 1.00 34.06 490 ASP A O 1
ATOM 3891 N N . VAL A 1 491 ? 19.599 8.185 32.926 1.00 38.00 491 VAL A N 1
ATOM 3892 C CA . VAL A 1 491 ? 18.726 8.467 31.757 1.00 38.00 491 VAL A CA 1
ATOM 3893 C C . VAL A 1 491 ? 17.313 8.920 32.185 1.00 38.00 491 VAL A C 1
ATOM 3895 O O . VAL A 1 491 ? 16.395 8.998 31.375 1.00 38.00 491 VAL A O 1
ATOM 3898 N N . LYS A 1 492 ? 17.091 9.191 33.477 1.00 33.16 492 LYS A N 1
ATOM 3899 C CA . LYS A 1 492 ? 15.766 9.502 34.017 1.00 33.16 492 LYS A CA 1
ATOM 3900 C C . LYS A 1 492 ? 15.358 10.963 33.870 1.00 33.16 492 LYS A C 1
ATOM 3902 O O . LYS A 1 492 ? 14.163 11.196 33.746 1.00 33.16 492 LYS A O 1
ATOM 3907 N N . ILE A 1 493 ? 16.279 11.928 33.859 1.00 36.88 493 ILE A N 1
ATOM 3908 C CA . ILE A 1 493 ? 15.963 13.356 33.672 1.00 36.88 493 ILE A CA 1
ATOM 3909 C C . ILE A 1 493 ? 17.212 14.048 33.104 1.00 36.88 493 ILE A C 1
ATOM 3911 O O . ILE A 1 493 ? 18.219 14.126 33.801 1.00 36.88 493 ILE A O 1
ATOM 3915 N N . LEU A 1 494 ? 17.168 14.550 31.863 1.00 32.47 494 LEU A N 1
ATOM 3916 C CA . LEU A 1 494 ? 18.280 15.289 31.240 1.00 32.47 494 LEU A CA 1
ATOM 3917 C C . LEU A 1 494 ? 17.832 16.695 30.801 1.00 32.47 494 LEU A C 1
ATOM 3919 O O . LEU A 1 494 ? 16.707 16.844 30.317 1.00 32.47 494 LEU A O 1
ATOM 3923 N N . PRO A 1 495 ? 18.683 17.733 30.950 1.00 33.25 495 PRO A N 1
ATOM 3924 C CA . PRO A 1 495 ? 18.359 19.106 30.584 1.00 33.25 495 PRO A CA 1
ATOM 3925 C C . PRO A 1 495 ? 18.529 19.281 29.074 1.00 33.25 495 PRO A C 1
ATOM 3927 O O . PRO A 1 495 ? 19.567 19.699 28.572 1.00 33.25 495 PRO A O 1
ATOM 3930 N N . MET A 1 496 ? 17.495 18.908 28.337 1.00 40.62 496 MET A N 1
ATOM 3931 C CA . MET A 1 496 ? 17.414 19.120 26.901 1.00 40.62 496 MET A CA 1
ATOM 3932 C C . MET A 1 496 ? 17.228 20.623 26.604 1.00 40.62 496 MET A C 1
ATOM 3934 O O . MET A 1 496 ? 16.561 21.339 27.359 1.00 40.62 496 MET A O 1
ATOM 3938 N N . VAL A 1 497 ? 17.825 21.128 25.518 1.00 42.84 497 VAL A N 1
ATOM 3939 C CA . VAL A 1 497 ? 17.708 22.545 25.124 1.00 42.84 497 VAL A CA 1
ATOM 3940 C C . VAL A 1 497 ? 16.293 22.806 24.611 1.00 42.84 497 VAL A C 1
ATOM 3942 O O . VAL A 1 497 ? 15.889 22.243 23.594 1.00 42.84 497 VAL A O 1
ATOM 3945 N N . LYS A 1 498 ? 15.537 23.656 25.316 1.00 46.75 498 LYS A N 1
ATOM 3946 C CA . LYS A 1 498 ? 14.193 24.072 24.898 1.00 46.75 498 LYS A CA 1
ATOM 3947 C C . LYS A 1 498 ? 14.272 24.844 23.582 1.00 46.75 498 LYS A C 1
ATOM 3949 O O . LYS A 1 498 ? 15.004 25.829 23.497 1.00 46.75 498 LYS A O 1
ATOM 3954 N N . LYS A 1 499 ? 13.510 24.425 22.572 1.00 52.00 499 LYS A N 1
ATOM 3955 C CA . LYS A 1 499 ? 13.325 25.199 21.342 1.00 52.00 499 LYS A CA 1
ATOM 3956 C C . LYS A 1 499 ? 12.170 26.186 21.546 1.00 52.00 499 LYS A C 1
ATOM 3958 O O . LYS A 1 499 ? 11.090 25.797 21.982 1.00 52.00 499 LYS A O 1
ATOM 3963 N N . ASP A 1 500 ? 12.382 27.460 21.205 1.00 39.81 500 ASP A N 1
ATOM 3964 C CA . ASP A 1 500 ? 11.313 28.465 21.135 1.00 39.81 500 ASP A CA 1
ATOM 3965 C C . ASP A 1 500 ? 10.381 28.109 19.969 1.00 39.81 500 ASP A C 1
ATOM 3967 O O . ASP A 1 500 ? 10.548 28.535 18.824 1.00 39.81 500 ASP A O 1
ATOM 3971 N N . HIS A 1 501 ? 9.411 27.243 20.229 1.00 46.38 501 HIS A N 1
ATOM 3972 C CA . HIS A 1 501 ? 8.385 26.878 19.267 1.00 46.38 501 HIS A CA 1
ATOM 3973 C C . HIS A 1 501 ? 7.076 27.481 19.740 1.00 46.38 501 HIS A C 1
ATOM 3975 O O . HIS A 1 501 ? 6.318 26.890 20.505 1.00 46.38 501 HIS A O 1
ATOM 3981 N N . LYS A 1 502 ? 6.804 28.701 19.262 1.00 41.91 502 LYS A N 1
ATOM 3982 C CA . LYS A 1 502 ? 5.456 29.260 19.302 1.00 41.91 502 LYS A CA 1
ATOM 3983 C C . LYS A 1 502 ? 4.547 28.324 18.505 1.00 41.91 502 LYS A C 1
ATOM 3985 O O . LYS A 1 502 ? 4.467 28.395 17.283 1.00 41.91 502 LYS A O 1
ATOM 3990 N N . ILE A 1 503 ? 3.878 27.423 19.219 1.00 43.53 503 ILE A N 1
ATOM 3991 C CA . ILE A 1 503 ? 2.697 26.701 18.756 1.00 43.53 503 ILE A CA 1
ATOM 3992 C C . ILE A 1 503 ? 1.747 27.749 18.176 1.00 43.53 503 ILE A C 1
ATOM 3994 O O . ILE A 1 503 ? 1.264 28.590 18.929 1.00 43.53 503 ILE A O 1
ATOM 3998 N N . ASN A 1 504 ? 1.551 27.732 16.853 1.00 39.66 504 ASN A N 1
ATOM 3999 C CA . ASN A 1 504 ? 0.331 28.135 16.132 1.00 39.66 504 ASN A CA 1
ATOM 4000 C C . ASN A 1 504 ? 0.551 28.358 14.632 1.00 39.66 504 ASN A C 1
ATOM 4002 O O . ASN A 1 504 ? -0.445 28.512 13.928 1.00 39.66 504 ASN A O 1
ATOM 4006 N N . ASP A 1 505 ? 1.783 28.327 14.116 1.00 40.34 505 ASP A N 1
ATOM 4007 C CA . ASP A 1 505 ? 1.984 28.430 12.669 1.00 40.34 505 ASP A CA 1
ATOM 4008 C C . ASP A 1 505 ? 1.711 27.084 11.984 1.00 40.34 505 ASP A C 1
ATOM 4010 O O . ASP A 1 505 ? 2.585 26.328 11.574 1.00 40.34 505 ASP A O 1
ATOM 4014 N N . VAL A 1 506 ? 0.418 26.776 11.893 1.00 41.91 506 VAL A N 1
ATOM 4015 C CA . VAL A 1 506 ? -0.149 25.895 10.873 1.00 41.91 506 VAL A CA 1
ATOM 4016 C C . VAL A 1 506 ? -0.419 26.739 9.626 1.00 41.91 506 VAL A C 1
ATOM 4018 O O . VAL A 1 506 ? -1.450 26.605 8.962 1.00 41.91 506 VAL A O 1
ATOM 4021 N N . THR A 1 507 ? 0.505 27.645 9.302 1.00 36.84 507 THR A N 1
ATOM 4022 C CA . THR A 1 507 ? 0.701 28.046 7.923 1.00 36.84 507 THR A CA 1
ATOM 4023 C C . THR A 1 507 ? 1.041 26.758 7.202 1.00 36.84 507 THR A C 1
ATOM 4025 O O . THR A 1 507 ? 2.069 26.118 7.422 1.00 36.84 507 THR A O 1
ATOM 4028 N N . TYR A 1 508 ? 0.086 26.297 6.397 1.00 37.69 508 TYR A N 1
ATOM 4029 C CA . TYR A 1 508 ? 0.425 25.417 5.303 1.00 37.69 508 TYR A CA 1
ATOM 4030 C C . TYR A 1 508 ? 1.683 26.011 4.675 1.00 37.69 508 TYR A C 1
ATOM 4032 O O . TYR A 1 508 ? 1.653 27.152 4.222 1.00 37.69 508 TYR A O 1
ATOM 4040 N N . CYS A 1 509 ? 2.776 25.258 4.662 1.00 34.19 509 CYS A N 1
ATOM 4041 C CA . CYS A 1 509 ? 3.844 25.529 3.722 1.00 34.19 509 CYS A CA 1
ATOM 4042 C C . CYS A 1 509 ? 3.259 25.163 2.342 1.00 34.19 509 CYS A C 1
ATOM 4044 O O . CYS A 1 509 ? 3.428 24.057 1.837 1.00 34.19 509 CYS A O 1
ATOM 4046 N N . THR A 1 510 ? 2.385 26.041 1.836 1.00 33.81 510 THR A N 1
ATOM 4047 C CA . THR A 1 510 ? 2.054 26.209 0.418 1.00 33.81 510 THR A CA 1
ATOM 4048 C C . THR A 1 510 ? 3.191 26.903 -0.308 1.00 33.81 510 THR A C 1
ATOM 4050 O O . THR A 1 510 ? 3.141 26.998 -1.528 1.00 33.81 510 THR A O 1
ATOM 4053 N N . ASP A 1 511 ? 4.211 27.356 0.421 1.00 32.16 511 ASP A N 1
ATOM 4054 C CA . ASP A 1 511 ? 5.459 27.757 -0.186 1.00 32.16 511 ASP A CA 1
ATOM 4055 C C . ASP A 1 511 ? 6.088 26.505 -0.781 1.00 32.16 511 ASP A C 1
ATOM 4057 O O . ASP A 1 511 ? 6.527 25.583 -0.091 1.00 32.16 511 ASP A O 1
ATOM 4061 N N . GLU A 1 512 ? 6.023 26.469 -2.104 1.00 35.56 512 GLU A N 1
ATOM 4062 C CA . GLU A 1 512 ? 6.908 25.737 -2.979 1.00 35.56 512 GLU A CA 1
ATOM 4063 C C . GLU A 1 512 ? 8.326 25.759 -2.392 1.00 35.56 512 GLU A C 1
ATOM 4065 O O . GLU A 1 512 ? 9.121 26.660 -2.657 1.00 35.56 512 GLU A O 1
ATOM 4070 N N . LEU A 1 513 ? 8.682 24.744 -1.602 1.00 39.34 513 LEU A N 1
ATOM 4071 C CA . LEU A 1 513 ? 10.073 24.342 -1.476 1.00 39.34 513 LEU A CA 1
ATOM 4072 C C . LEU A 1 513 ? 10.445 23.816 -2.863 1.00 39.34 513 LEU A C 1
ATOM 4074 O O . LEU A 1 513 ? 10.299 22.641 -3.191 1.00 39.34 513 LEU A O 1
ATOM 4078 N N . SER A 1 514 ? 10.855 24.770 -3.694 1.00 38.28 514 SER A N 1
ATOM 4079 C CA . SER A 1 514 ? 11.213 24.718 -5.110 1.00 38.28 514 SER A CA 1
ATOM 4080 C C . SER A 1 514 ? 12.458 23.873 -5.397 1.00 38.28 514 SER A C 1
ATOM 4082 O O . SER A 1 514 ? 13.030 23.939 -6.482 1.00 38.28 514 SER A O 1
ATOM 4084 N N . TYR A 1 515 ? 12.861 23.032 -4.446 1.00 43.50 515 TYR A N 1
ATOM 4085 C CA . TYR A 1 515 ? 13.985 22.122 -4.557 1.00 43.50 515 TYR A CA 1
ATOM 4086 C C . TYR A 1 515 ? 13.491 20.679 -4.444 1.00 43.50 515 TYR A C 1
ATOM 4088 O O . TYR A 1 515 ? 13.631 20.005 -3.424 1.00 43.50 515 TYR A O 1
ATOM 4096 N N . MET A 1 516 ? 12.889 20.187 -5.525 1.00 51.31 516 MET A N 1
ATOM 4097 C CA . MET A 1 516 ? 12.810 18.745 -5.734 1.00 51.31 516 MET A CA 1
ATOM 4098 C C . MET A 1 516 ? 14.217 18.278 -6.111 1.00 51.31 516 MET A C 1
ATOM 4100 O O . MET A 1 516 ? 14.708 18.605 -7.192 1.00 51.31 516 MET A O 1
ATOM 4104 N N . LEU A 1 517 ? 14.870 17.552 -5.201 1.00 57.91 517 LEU A N 1
ATOM 4105 C CA . LEU A 1 517 ? 16.097 16.818 -5.510 1.00 57.91 517 LEU A CA 1
ATOM 4106 C C . LEU A 1 517 ? 15.846 15.936 -6.747 1.00 57.91 517 LEU A C 1
ATOM 4108 O O . LEU A 1 517 ? 14.777 15.327 -6.871 1.00 57.91 517 LEU A O 1
ATOM 4112 N N . ARG A 1 518 ? 16.793 15.913 -7.689 1.00 52.34 518 ARG A N 1
ATOM 4113 C CA . ARG A 1 518 ? 16.678 15.133 -8.928 1.00 52.34 518 ARG A CA 1
ATOM 4114 C C . ARG A 1 518 ? 16.937 13.652 -8.653 1.00 52.34 518 ARG A C 1
ATOM 4116 O O . ARG A 1 518 ? 17.480 13.273 -7.614 1.00 52.34 518 ARG A O 1
ATOM 4123 N N . GLU A 1 519 ? 16.550 12.796 -9.598 1.00 53.56 519 GLU A N 1
ATOM 4124 C CA . GLU A 1 519 ? 16.950 11.385 -9.579 1.00 53.56 519 GLU A CA 1
ATOM 4125 C C . GLU A 1 519 ? 18.485 11.285 -9.475 1.00 53.56 519 GLU A C 1
ATOM 4127 O O . GLU A 1 519 ? 19.205 11.903 -10.258 1.00 53.56 519 GLU A O 1
ATOM 4132 N N . GLY A 1 520 ? 18.978 10.537 -8.482 1.00 58.06 520 GLY A N 1
ATOM 4133 C CA . GLY A 1 520 ? 20.412 10.380 -8.197 1.00 58.06 520 GLY A CA 1
ATOM 4134 C C . GLY A 1 520 ? 20.976 11.265 -7.076 1.00 58.06 520 GLY A C 1
ATOM 4135 O O . GLY A 1 520 ? 22.073 10.982 -6.602 1.00 58.06 520 GLY A O 1
ATOM 4136 N N . ASP A 1 521 ? 20.229 12.262 -6.590 1.00 72.38 521 ASP A N 1
ATOM 4137 C CA . ASP A 1 521 ? 20.695 13.164 -5.518 1.00 72.38 521 ASP A CA 1
ATOM 4138 C C . ASP A 1 521 ? 20.535 12.565 -4.100 1.00 72.38 521 ASP A C 1
ATOM 4140 O O . ASP A 1 521 ? 21.104 13.081 -3.138 1.00 72.38 521 ASP A O 1
ATOM 4144 N N . VAL A 1 522 ? 19.766 11.477 -3.954 1.00 84.38 522 VAL A N 1
ATOM 4145 C CA . VAL A 1 522 ? 19.497 10.794 -2.673 1.00 84.38 522 VAL A CA 1
ATOM 4146 C C . VAL A 1 522 ? 20.106 9.396 -2.696 1.00 84.38 522 VAL A C 1
ATOM 4148 O O . VAL A 1 522 ? 19.738 8.567 -3.528 1.00 84.38 522 VAL A O 1
ATOM 4151 N N . SER A 1 523 ? 21.002 9.093 -1.758 1.00 88.50 523 SER A N 1
ATOM 4152 C CA . SER A 1 523 ? 21.601 7.762 -1.642 1.00 88.50 523 SER A CA 1
ATOM 4153 C C . SER A 1 523 ? 20.707 6.761 -0.898 1.00 88.50 523 SER A C 1
ATOM 4155 O O . SER A 1 523 ? 19.796 7.111 -0.140 1.00 88.50 523 SER A O 1
ATOM 4157 N N . ASN A 1 524 ? 21.003 5.471 -1.084 1.00 90.19 524 ASN A N 1
ATOM 4158 C CA . ASN A 1 524 ? 20.257 4.360 -0.479 1.00 90.19 524 ASN A CA 1
ATOM 4159 C C . ASN A 1 524 ? 20.171 4.449 1.046 1.00 90.19 524 ASN A C 1
ATOM 4161 O O . ASN A 1 524 ? 19.140 4.116 1.639 1.00 90.19 524 ASN A O 1
ATOM 4165 N N . LEU A 1 525 ? 21.262 4.895 1.673 1.00 88.62 525 LEU A N 1
ATOM 4166 C CA . LEU A 1 525 ? 21.337 5.069 3.114 1.00 88.62 525 LEU A CA 1
ATOM 4167 C C . LEU A 1 525 ? 20.319 6.101 3.593 1.00 88.62 525 LEU A C 1
ATOM 4169 O O . LEU A 1 525 ? 19.556 5.831 4.515 1.00 88.62 525 LEU A O 1
ATOM 4173 N N . GLU A 1 526 ? 20.295 7.253 2.935 1.00 89.38 526 GLU A N 1
ATOM 4174 C CA . GLU A 1 526 ? 19.465 8.400 3.296 1.00 89.38 526 GLU A CA 1
ATOM 4175 C C . GLU A 1 526 ? 18.002 8.024 3.242 1.00 89.38 526 GLU A C 1
ATOM 4177 O O . GLU A 1 526 ? 17.286 8.170 4.227 1.00 89.38 526 GLU A O 1
ATOM 4182 N N . ARG A 1 527 ? 17.581 7.441 2.117 1.00 92.25 527 ARG A N 1
ATOM 4183 C CA . ARG A 1 527 ? 16.210 6.972 1.940 1.00 92.25 527 ARG A CA 1
ATOM 4184 C C . ARG A 1 527 ? 15.789 6.036 3.063 1.00 92.25 527 ARG A C 1
ATOM 4186 O O . ARG A 1 527 ? 14.750 6.235 3.684 1.00 92.25 527 ARG A O 1
ATOM 4193 N N . THR A 1 528 ? 16.609 5.028 3.325 1.00 92.50 528 THR A N 1
ATOM 4194 C CA . THR A 1 528 ? 16.262 3.942 4.242 1.00 92.50 528 THR A CA 1
ATOM 4195 C C . THR A 1 528 ? 16.242 4.408 5.694 1.00 92.50 528 THR A C 1
ATOM 4197 O O . THR A 1 528 ? 15.323 4.081 6.445 1.00 92.50 528 THR A O 1
ATOM 4200 N N . ILE A 1 529 ? 17.236 5.199 6.099 1.00 92.06 529 ILE A N 1
ATOM 4201 C CA . ILE A 1 529 ? 17.380 5.659 7.481 1.00 92.06 529 ILE A CA 1
ATOM 4202 C C . ILE A 1 529 ? 16.407 6.791 7.806 1.00 92.06 529 ILE A C 1
ATOM 4204 O O . ILE A 1 529 ? 15.795 6.749 8.873 1.00 92.06 529 ILE A O 1
ATOM 4208 N N . LEU A 1 530 ? 16.187 7.746 6.894 1.00 93.56 530 LEU A N 1
ATOM 4209 C CA . LEU A 1 530 ? 15.206 8.816 7.103 1.00 93.56 530 LEU A CA 1
ATOM 4210 C C . LEU A 1 530 ? 13.781 8.262 7.167 1.00 93.56 530 LEU A C 1
ATOM 4212 O O . LEU A 1 530 ? 13.001 8.667 8.028 1.00 93.56 530 LEU A O 1
ATOM 4216 N N . GLU A 1 531 ? 13.436 7.294 6.315 1.00 94.31 531 GLU A N 1
ATOM 4217 C CA . GLU A 1 531 ? 12.122 6.655 6.385 1.00 94.31 531 GLU A CA 1
ATOM 4218 C C . GLU A 1 531 ? 11.960 5.819 7.668 1.00 94.31 531 GLU A C 1
ATOM 4220 O O . GLU A 1 531 ? 10.900 5.844 8.298 1.00 94.31 531 GLU A O 1
ATOM 4225 N N . SER A 1 532 ? 13.015 5.125 8.111 1.00 93.56 532 SER A N 1
ATOM 4226 C CA . SER A 1 532 ? 13.015 4.392 9.386 1.00 93.56 532 SER A CA 1
ATOM 4227 C C . SER A 1 532 ? 12.821 5.328 10.581 1.00 93.56 532 SER A C 1
ATOM 4229 O O . SER A 1 532 ? 11.988 5.062 11.455 1.00 93.56 532 SER A O 1
ATOM 4231 N N . PHE A 1 533 ? 13.523 6.465 10.593 1.00 94.12 533 PHE A N 1
ATOM 4232 C CA . PHE A 1 533 ? 13.312 7.526 11.573 1.00 94.12 533 PHE A CA 1
ATOM 4233 C C . PHE A 1 533 ? 11.855 8.002 11.558 1.00 94.12 533 PHE A C 1
ATOM 4235 O O . PHE A 1 533 ? 11.208 7.998 12.604 1.00 94.12 533 PHE A O 1
ATOM 4242 N N . LEU A 1 534 ? 11.302 8.331 10.387 1.00 94.94 534 LEU A N 1
ATOM 4243 C CA . LEU A 1 534 ? 9.935 8.838 10.263 1.00 94.94 534 LEU A CA 1
ATOM 4244 C C . LEU A 1 534 ? 8.877 7.843 10.722 1.00 94.94 534 LEU A C 1
ATOM 4246 O O . LEU A 1 534 ? 7.929 8.237 11.402 1.00 94.94 534 LEU A O 1
ATOM 4250 N N . TYR A 1 535 ? 9.033 6.556 10.417 1.00 93.88 535 TYR A N 1
ATOM 4251 C CA . TYR A 1 535 ? 8.133 5.531 10.938 1.00 93.88 535 TYR A CA 1
ATOM 4252 C C . TYR A 1 535 ? 8.133 5.521 12.472 1.00 93.88 535 TYR A C 1
ATOM 4254 O O . TYR A 1 535 ? 7.069 5.516 13.097 1.00 93.88 535 TYR A O 1
ATOM 4262 N N . ASN A 1 536 ? 9.316 5.542 13.093 1.00 90.88 536 ASN A N 1
ATOM 4263 C CA . ASN A 1 536 ? 9.435 5.564 14.550 1.00 90.88 536 ASN A CA 1
ATOM 4264 C C . ASN A 1 536 ? 8.877 6.852 15.149 1.00 90.88 536 ASN A C 1
ATOM 4266 O O . ASN A 1 536 ? 8.059 6.778 16.063 1.00 90.88 536 ASN A O 1
ATOM 4270 N N . TYR A 1 537 ? 9.223 7.997 14.567 1.00 92.44 537 TYR A N 1
ATOM 4271 C CA . TYR A 1 537 ? 8.713 9.311 14.936 1.00 92.44 537 TYR A CA 1
ATOM 4272 C C . TYR A 1 537 ? 7.183 9.346 14.906 1.00 92.44 537 TYR A C 1
ATOM 4274 O O . TYR A 1 537 ? 6.548 9.761 15.869 1.00 92.44 537 TYR A O 1
ATOM 4282 N N . SER A 1 538 ? 6.571 8.797 13.859 1.00 94.12 538 SER A N 1
ATOM 4283 C CA . SER A 1 538 ? 5.117 8.832 13.674 1.00 94.12 538 SER A CA 1
ATOM 4284 C C . SER A 1 538 ? 4.341 8.102 14.762 1.00 94.12 538 SER A C 1
ATOM 4286 O O . SER A 1 538 ? 3.255 8.544 15.134 1.00 94.12 538 SER A O 1
ATOM 4288 N N . VAL A 1 539 ? 4.873 6.985 15.265 1.00 90.12 539 VAL A N 1
ATOM 4289 C CA . VAL A 1 539 ? 4.170 6.144 16.246 1.00 90.12 539 VAL A CA 1
ATOM 4290 C C . VAL A 1 539 ? 4.637 6.362 17.683 1.00 90.12 539 VAL A C 1
ATOM 4292 O O . VAL A 1 539 ? 3.846 6.143 18.594 1.00 90.12 539 VAL A O 1
ATOM 4295 N N . ALA A 1 540 ? 5.879 6.803 17.910 1.00 88.06 540 ALA A N 1
ATOM 4296 C CA . ALA A 1 540 ? 6.411 7.032 19.255 1.00 88.06 540 ALA A CA 1
ATOM 4297 C C . ALA A 1 540 ? 5.671 8.168 19.979 1.00 88.06 540 ALA A C 1
ATOM 4299 O O . ALA A 1 540 ? 5.376 8.040 21.165 1.00 88.06 540 ALA A O 1
ATOM 4300 N N . LEU A 1 541 ? 5.261 9.213 19.244 1.00 88.75 541 LEU A N 1
ATOM 4301 C CA . LEU A 1 541 ? 4.474 10.345 19.764 1.00 88.75 541 LEU A CA 1
ATOM 4302 C C . LEU A 1 541 ? 3.183 9.931 20.483 1.00 88.75 541 LEU A C 1
ATOM 4304 O O . LEU A 1 541 ? 2.655 10.684 21.299 1.00 88.75 541 LEU A O 1
ATOM 4308 N N . PHE A 1 542 ? 2.656 8.743 20.184 1.00 89.94 542 PHE A N 1
ATOM 4309 C CA . PHE A 1 542 ? 1.455 8.225 20.826 1.00 89.94 542 PHE A CA 1
ATOM 4310 C C . PHE A 1 542 ? 1.614 8.089 22.347 1.00 89.94 542 PHE A C 1
ATOM 4312 O O . PHE A 1 542 ? 0.703 8.475 23.081 1.00 89.94 542 PHE A O 1
ATOM 4319 N N . ALA A 1 543 ? 2.776 7.605 22.800 1.00 84.31 543 ALA A N 1
ATOM 4320 C CA . ALA A 1 543 ? 3.074 7.332 24.208 1.00 84.31 543 ALA A CA 1
ATOM 4321 C C . ALA A 1 543 ? 3.921 8.425 24.890 1.00 84.31 543 ALA A C 1
ATOM 4323 O O . ALA A 1 543 ? 4.191 8.320 26.084 1.00 84.31 543 ALA A O 1
ATOM 4324 N N . CYS A 1 544 ? 4.344 9.459 24.153 1.00 83.31 544 CYS A N 1
ATOM 4325 C CA . CYS A 1 544 ? 5.050 10.606 24.723 1.00 83.31 544 CYS A CA 1
ATOM 4326 C C . CYS A 1 544 ? 4.091 11.541 25.472 1.00 83.31 544 CYS A C 1
ATOM 4328 O O . CYS A 1 544 ? 2.925 11.684 25.093 1.00 83.31 544 CYS A O 1
ATOM 4330 N N . ASP A 1 545 ? 4.610 12.228 26.489 1.00 79.88 545 ASP A N 1
ATOM 4331 C CA . ASP A 1 545 ? 3.927 13.344 27.139 1.00 79.88 545 ASP A CA 1
ATOM 4332 C C . ASP A 1 545 ? 4.191 14.681 26.418 1.00 79.88 545 ASP A C 1
ATOM 4334 O O . ASP A 1 545 ? 5.010 14.769 25.499 1.00 79.88 545 ASP A O 1
ATOM 4338 N N . ALA A 1 546 ? 3.470 15.729 26.823 1.00 81.44 546 ALA A N 1
ATOM 4339 C CA . ALA A 1 546 ? 3.532 17.040 26.182 1.00 81.44 546 ALA A CA 1
ATOM 4340 C C . ALA A 1 546 ? 4.906 17.727 26.293 1.00 81.44 546 ALA A C 1
ATOM 4342 O O . ALA A 1 546 ? 5.202 18.584 25.464 1.00 81.44 546 ALA A O 1
ATOM 4343 N N . SER A 1 547 ? 5.766 17.346 27.249 1.00 80.81 547 SER A N 1
ATOM 4344 C CA . SER A 1 547 ? 7.103 17.945 27.393 1.00 80.81 547 SER A CA 1
ATOM 4345 C C . SER A 1 547 ? 8.006 17.659 26.195 1.00 80.81 547 SER A C 1
ATOM 4347 O O . SER A 1 547 ? 8.902 18.447 25.908 1.00 80.81 547 SER A O 1
ATOM 4349 N N . VAL A 1 548 ? 7.734 16.590 25.431 1.00 80.06 548 VAL A N 1
ATOM 4350 C CA . VAL A 1 548 ? 8.501 16.273 24.218 1.00 80.06 548 VAL A CA 1
ATOM 4351 C C . VAL A 1 548 ? 8.443 17.411 23.192 1.00 80.06 548 VAL A C 1
ATOM 4353 O O . VAL A 1 548 ? 9.399 17.605 22.446 1.00 80.06 548 VAL A O 1
ATOM 4356 N N . VAL A 1 549 ? 7.347 18.183 23.172 1.00 82.19 549 VAL A N 1
ATOM 4357 C CA . VAL A 1 549 ? 7.108 19.291 22.231 1.00 82.19 549 VAL A CA 1
ATOM 4358 C C . VAL A 1 549 ? 8.167 20.388 22.357 1.00 82.19 549 VAL A C 1
ATOM 4360 O O . VAL A 1 549 ? 8.497 21.014 21.352 1.00 82.19 549 VAL A O 1
ATOM 4363 N N . ASP A 1 550 ? 8.752 20.573 23.543 1.00 78.69 550 ASP A N 1
ATOM 4364 C CA . ASP A 1 550 ? 9.824 21.551 23.769 1.00 78.69 550 ASP A CA 1
ATOM 4365 C C . ASP A 1 550 ? 11.137 21.157 23.062 1.00 78.69 550 ASP A C 1
ATOM 4367 O O . ASP A 1 550 ? 12.047 21.980 22.934 1.00 78.69 550 ASP A O 1
ATOM 4371 N N . TYR A 1 551 ? 11.252 19.905 22.600 1.00 75.69 551 TYR A N 1
ATOM 4372 C CA . TYR A 1 551 ? 12.509 19.311 22.139 1.00 75.69 551 TYR A CA 1
ATOM 4373 C C . TYR A 1 551 ? 12.483 18.766 20.712 1.00 75.69 551 TYR A C 1
ATOM 4375 O O . TYR A 1 551 ? 13.546 18.570 20.115 1.00 75.69 551 TYR A O 1
ATOM 4383 N N . ILE A 1 552 ? 11.301 18.529 20.141 1.00 80.94 552 ILE A N 1
ATOM 4384 C CA . ILE A 1 552 ? 11.154 18.046 18.763 1.00 80.94 552 ILE A CA 1
ATOM 4385 C C . ILE A 1 552 ? 10.372 19.028 17.900 1.00 80.94 552 ILE A C 1
ATOM 4387 O O . ILE A 1 552 ? 9.446 19.698 18.351 1.00 80.94 552 ILE A O 1
ATOM 4391 N N . LYS A 1 553 ? 10.706 19.050 16.608 1.00 84.06 553 LYS A N 1
ATOM 4392 C CA . LYS A 1 553 ? 9.905 19.751 15.607 1.00 84.06 553 LYS A CA 1
ATOM 4393 C C . LYS A 1 553 ? 8.564 19.050 15.399 1.00 84.06 553 LYS A C 1
ATOM 4395 O O . LYS A 1 553 ? 8.441 17.831 15.542 1.00 84.06 553 LYS A O 1
ATOM 4400 N N . SER A 1 554 ? 7.578 19.843 14.994 1.00 87.31 554 SER A N 1
ATOM 4401 C CA . SER A 1 554 ? 6.243 19.388 14.608 1.00 87.31 554 SER A CA 1
ATOM 4402 C C . SER A 1 554 ? 6.296 18.437 13.400 1.00 87.31 554 SER A C 1
ATOM 4404 O O . SER A 1 554 ? 7.063 18.690 12.466 1.00 87.31 554 SER A O 1
ATOM 4406 N N . PRO A 1 555 ? 5.433 17.402 13.321 1.00 92.19 555 PRO A N 1
ATOM 4407 C CA . PRO A 1 555 ? 5.388 16.490 12.176 1.00 92.19 555 PRO A CA 1
ATOM 4408 C C . PRO A 1 555 ? 5.031 17.214 10.879 1.00 92.19 555 PRO A C 1
ATOM 4410 O O . PRO A 1 555 ? 5.372 16.736 9.804 1.00 92.19 555 PRO A O 1
ATOM 4413 N N . PHE A 1 556 ? 4.352 18.362 10.959 1.00 88.06 556 PHE A N 1
ATOM 4414 C CA . PHE A 1 556 ? 4.041 19.185 9.792 1.00 88.06 556 PHE A CA 1
ATOM 4415 C C . PHE A 1 556 ? 5.309 19.771 9.162 1.00 88.06 556 PHE A C 1
ATOM 4417 O O . PHE A 1 556 ? 5.390 19.835 7.941 1.00 88.06 556 PHE A O 1
ATOM 4424 N N . GLN A 1 557 ? 6.296 20.134 9.984 1.00 85.75 557 GLN A N 1
ATOM 4425 C CA . GLN A 1 557 ? 7.594 20.640 9.536 1.00 85.75 557 GLN A CA 1
ATOM 4426 C C . GLN A 1 557 ? 8.525 19.491 9.152 1.00 85.75 557 GLN A C 1
ATOM 4428 O O . GLN A 1 557 ? 9.039 19.476 8.042 1.00 85.75 557 GLN A O 1
ATOM 4433 N N . VAL A 1 558 ? 8.676 18.487 10.024 1.00 88.62 558 VAL A N 1
ATOM 4434 C CA . VAL A 1 558 ? 9.600 17.360 9.804 1.00 88.62 558 VAL A CA 1
ATOM 4435 C C . VAL A 1 558 ? 9.295 16.636 8.491 1.00 88.62 558 VAL A C 1
ATOM 4437 O O . VAL A 1 558 ? 10.198 16.399 7.693 1.00 88.62 558 VAL A O 1
ATOM 4440 N N . TYR A 1 559 ? 8.025 16.315 8.219 1.00 90.56 559 TYR A N 1
ATOM 4441 C CA . TYR A 1 559 ? 7.669 15.668 6.954 1.00 90.56 559 TYR A CA 1
ATOM 4442 C C . TYR A 1 559 ? 7.857 16.588 5.747 1.00 90.56 559 TYR A C 1
ATOM 4444 O O . TYR A 1 559 ? 8.239 16.092 4.693 1.00 90.56 559 TYR A O 1
ATOM 4452 N N . ALA A 1 560 ? 7.608 17.896 5.875 1.00 83.81 560 ALA A N 1
ATOM 4453 C CA . ALA A 1 560 ? 7.824 18.848 4.786 1.00 83.81 560 ALA A CA 1
ATOM 4454 C C . ALA A 1 560 ? 9.316 18.975 4.432 1.00 83.81 560 ALA A C 1
ATOM 4456 O O . ALA A 1 560 ? 9.665 18.879 3.258 1.00 83.81 560 ALA A O 1
ATOM 4457 N N . GLU A 1 561 ? 10.184 19.093 5.441 1.00 84.56 561 GLU A N 1
ATOM 4458 C CA . GLU A 1 561 ? 11.644 19.168 5.289 1.00 84.56 561 GLU A CA 1
ATOM 4459 C C . GLU A 1 561 ? 12.231 17.883 4.682 1.00 84.56 561 GLU A C 1
ATOM 4461 O O . GLU A 1 561 ? 13.132 17.945 3.849 1.00 84.56 561 GLU A O 1
ATOM 4466 N N . LEU A 1 562 ? 11.710 16.709 5.060 1.00 89.50 562 LEU A N 1
ATOM 4467 C CA . LEU A 1 562 ? 12.221 15.420 4.581 1.00 89.50 562 LEU A CA 1
ATOM 4468 C C . LEU A 1 562 ? 11.584 14.945 3.269 1.00 89.50 562 LEU A C 1
ATOM 4470 O O . LEU A 1 562 ? 12.112 14.037 2.630 1.00 89.50 562 LEU A O 1
ATOM 4474 N N . LYS A 1 563 ? 10.485 15.556 2.815 1.00 87.75 563 LYS A N 1
ATOM 4475 C CA . LYS A 1 563 ? 9.773 15.170 1.584 1.00 87.75 563 LYS A CA 1
ATOM 4476 C C . LYS A 1 563 ? 10.670 15.087 0.334 1.00 87.75 563 LYS A C 1
ATOM 4478 O O . LYS A 1 563 ? 10.529 14.095 -0.392 1.00 87.75 563 LYS A O 1
ATOM 4483 N N . PRO A 1 564 ? 11.618 16.021 0.089 1.00 84.56 564 PRO A N 1
ATOM 4484 C CA . PRO A 1 564 ? 12.551 15.928 -1.038 1.00 84.56 564 PRO A CA 1
ATOM 4485 C C . PRO A 1 564 ? 13.427 14.670 -1.009 1.00 84.56 564 PRO A C 1
ATOM 4487 O O . PRO A 1 564 ? 13.832 14.186 -2.058 1.00 84.56 564 PRO A O 1
ATOM 4490 N N . TYR A 1 565 ? 13.670 14.091 0.170 1.00 87.56 565 TYR A N 1
ATOM 4491 C CA . TYR A 1 565 ? 14.445 12.860 0.332 1.00 87.56 565 TYR A CA 1
ATOM 4492 C C . TYR A 1 565 ? 13.604 11.590 0.217 1.00 87.56 565 TYR A C 1
ATOM 4494 O O . TYR A 1 565 ? 14.190 10.513 0.144 1.00 87.56 565 TYR A O 1
ATOM 4502 N N . LEU A 1 566 ? 12.265 11.687 0.211 1.00 87.88 566 LEU A N 1
ATOM 4503 C CA . LEU A 1 566 ? 11.325 10.555 0.305 1.00 87.88 566 LEU A CA 1
ATOM 4504 C C . LEU A 1 566 ? 10.466 10.340 -0.944 1.00 87.88 566 LEU A C 1
ATOM 4506 O O . LEU A 1 566 ? 9.914 9.259 -1.124 1.00 87.88 566 LEU A O 1
ATOM 4510 N N . LEU A 1 567 ? 10.290 11.351 -1.792 1.00 85.19 567 LEU A N 1
ATOM 4511 C CA . LEU A 1 567 ? 9.433 11.228 -2.975 1.00 85.19 567 LEU A CA 1
ATOM 4512 C C . LEU A 1 567 ? 10.165 10.858 -4.266 1.00 85.19 567 LEU A C 1
ATOM 4514 O O . LEU A 1 567 ? 9.618 10.030 -4.997 1.00 85.19 567 LEU A O 1
ATOM 4518 N N . PRO A 1 568 ? 11.361 11.400 -4.571 1.00 85.06 568 PRO A N 1
ATOM 4519 C CA . PRO A 1 568 ? 12.056 11.040 -5.801 1.00 85.06 568 PRO A CA 1
ATOM 4520 C C . PRO A 1 568 ? 12.338 9.532 -5.844 1.00 85.06 568 PRO A C 1
ATOM 4522 O O . PRO A 1 568 ? 12.784 8.979 -4.832 1.00 85.06 568 PRO A O 1
ATOM 4525 N N . PRO A 1 569 ? 12.064 8.835 -6.957 1.00 86.25 569 PRO A N 1
ATOM 4526 C CA . PRO A 1 569 ? 12.465 7.443 -7.093 1.00 86.25 569 PRO A CA 1
ATOM 4527 C C . PRO A 1 569 ? 13.999 7.351 -7.158 1.00 86.25 569 PRO A C 1
ATOM 4529 O O . PRO A 1 569 ? 14.648 8.148 -7.827 1.00 86.25 569 PRO A O 1
ATOM 4532 N N . ILE A 1 570 ? 14.580 6.373 -6.459 1.00 88.19 570 ILE A N 1
ATOM 4533 C CA . ILE A 1 570 ? 16.009 6.027 -6.583 1.00 88.19 570 ILE A CA 1
ATOM 4534 C C . ILE A 1 570 ? 16.184 4.948 -7.655 1.00 88.19 570 ILE A C 1
ATOM 4536 O O . ILE A 1 570 ? 17.161 4.937 -8.398 1.00 88.19 570 ILE A O 1
ATOM 4540 N N . TYR A 1 571 ? 15.208 4.045 -7.749 1.00 86.88 571 TYR A N 1
ATOM 4541 C CA . TYR A 1 571 ? 15.189 2.925 -8.675 1.00 86.88 571 TYR A CA 1
ATOM 4542 C C . TYR A 1 571 ? 13.862 2.866 -9.434 1.00 86.88 571 TYR A C 1
ATOM 4544 O O . TYR A 1 571 ? 12.781 3.067 -8.864 1.00 86.88 571 TYR A O 1
ATOM 4552 N N . HIS A 1 572 ? 13.925 2.481 -10.708 1.00 87.69 572 HIS A N 1
ATOM 4553 C CA . HIS A 1 572 ? 12.742 2.141 -11.498 1.00 87.69 572 HIS A CA 1
ATOM 4554 C C . HIS A 1 572 ? 12.196 0.776 -11.065 1.00 87.69 572 HIS A C 1
ATOM 4556 O O . HIS A 1 572 ? 12.593 -0.273 -11.565 1.00 87.69 572 HIS A O 1
ATOM 4562 N N . CYS A 1 573 ? 11.293 0.796 -10.089 1.00 87.56 573 CYS A N 1
ATOM 4563 C CA . CYS A 1 573 ? 10.697 -0.410 -9.527 1.00 87.56 573 CYS A CA 1
ATOM 4564 C C . CYS A 1 573 ? 9.348 -0.750 -10.183 1.00 87.56 573 CYS A C 1
ATOM 4566 O O . CYS A 1 573 ? 8.620 0.169 -10.568 1.00 87.56 573 CYS A O 1
ATOM 4568 N N . PRO A 1 574 ? 8.940 -2.038 -10.212 1.00 86.25 574 PRO A N 1
ATOM 4569 C CA . PRO A 1 574 ? 7.628 -2.448 -10.712 1.00 86.25 574 PRO A CA 1
ATOM 4570 C C . PRO A 1 574 ? 6.455 -1.702 -10.065 1.00 86.25 574 PRO A C 1
ATOM 4572 O O . PRO A 1 574 ? 5.503 -1.340 -10.754 1.00 86.25 574 PRO A O 1
ATOM 4575 N N . ALA A 1 575 ? 6.541 -1.434 -8.760 1.00 91.56 575 ALA A N 1
ATOM 4576 C CA . ALA A 1 575 ? 5.700 -0.465 -8.071 1.00 91.56 575 ALA A CA 1
ATOM 4577 C C . ALA A 1 575 ? 6.558 0.662 -7.499 1.00 91.56 575 ALA A C 1
ATOM 4579 O O . ALA A 1 575 ? 7.543 0.404 -6.811 1.00 91.56 575 ALA A O 1
ATOM 4580 N N . TRP A 1 576 ? 6.170 1.916 -7.745 1.00 90.94 576 TRP A N 1
ATOM 4581 C CA . TRP A 1 576 ? 6.983 3.083 -7.383 1.00 90.94 576 TRP A CA 1
ATOM 4582 C C . TRP A 1 576 ? 7.289 3.161 -5.879 1.00 90.94 576 TRP A C 1
ATOM 4584 O O . TRP A 1 576 ? 8.396 3.536 -5.497 1.00 90.94 576 TRP A O 1
ATOM 4594 N N . TRP A 1 577 ? 6.364 2.717 -5.022 1.00 93.19 577 TRP A N 1
ATOM 4595 C CA . TRP A 1 577 ? 6.543 2.694 -3.566 1.00 93.19 577 TRP A CA 1
ATOM 4596 C C . TRP A 1 577 ? 7.494 1.596 -3.067 1.00 93.19 577 TRP A C 1
ATOM 4598 O O . TRP A 1 577 ? 7.769 1.534 -1.875 1.00 93.19 577 TRP A O 1
ATOM 4608 N N . MET A 1 578 ? 8.045 0.749 -3.942 1.00 92.62 578 MET A N 1
ATOM 4609 C CA . MET A 1 578 ? 9.187 -0.110 -3.593 1.00 92.62 578 MET A CA 1
ATOM 4610 C C . MET A 1 578 ? 10.471 0.701 -3.343 1.00 92.62 578 MET A C 1
ATOM 4612 O O . MET A 1 578 ? 11.448 0.148 -2.846 1.00 92.62 578 MET A O 1
ATOM 4616 N N . ASN A 1 579 ? 10.464 2.004 -3.653 1.00 92.81 579 ASN A N 1
ATOM 4617 C CA . ASN A 1 579 ? 11.488 2.959 -3.222 1.00 92.81 579 ASN A CA 1
ATOM 4618 C C . ASN A 1 579 ? 11.362 3.373 -1.742 1.00 92.81 579 ASN A C 1
ATOM 4620 O O . ASN A 1 579 ? 12.212 4.106 -1.243 1.00 92.81 579 ASN A O 1
ATOM 4624 N N . ASN A 1 580 ? 10.317 2.916 -1.046 1.00 93.81 580 ASN A N 1
ATOM 4625 C CA . ASN A 1 580 ? 10.028 3.232 0.351 1.00 93.81 580 ASN A CA 1
ATOM 4626 C C . ASN A 1 580 ? 10.197 1.953 1.201 1.00 93.81 580 ASN A C 1
ATOM 4628 O O . ASN A 1 580 ? 9.222 1.216 1.403 1.00 93.81 580 ASN A O 1
ATOM 4632 N N . PRO A 1 581 ? 11.431 1.613 1.628 1.00 91.50 581 PRO A N 1
ATOM 4633 C CA . PRO A 1 581 ? 11.748 0.356 2.308 1.00 91.50 581 PRO A CA 1
ATOM 4634 C C . PRO A 1 581 ? 11.015 0.072 3.620 1.00 91.50 581 PRO A C 1
ATOM 4636 O O . PRO A 1 581 ? 10.908 -1.097 4.002 1.00 91.50 581 PRO A O 1
ATOM 4639 N N . ILE A 1 582 ? 10.497 1.088 4.312 1.00 93.69 582 ILE A N 1
ATOM 4640 C CA . ILE A 1 582 ? 9.881 0.901 5.634 1.00 93.69 582 ILE A CA 1
ATOM 4641 C C . ILE A 1 582 ? 8.360 0.986 5.579 1.00 93.69 582 ILE A C 1
ATOM 4643 O O . ILE A 1 582 ? 7.664 0.096 6.062 1.00 93.69 582 ILE A O 1
ATOM 4647 N N . MET A 1 583 ? 7.803 2.047 5.013 1.00 94.81 583 MET A N 1
ATOM 4648 C CA . MET A 1 583 ? 6.362 2.291 5.019 1.00 94.81 583 MET A CA 1
ATOM 4649 C C . MET A 1 583 ? 5.717 1.912 3.687 1.00 94.81 583 MET A C 1
ATOM 4651 O O . MET A 1 583 ? 4.518 1.630 3.660 1.00 94.81 583 MET A O 1
ATOM 4655 N N . GLY A 1 584 ? 6.488 1.802 2.601 1.00 94.81 584 GLY A N 1
ATOM 4656 C CA . GLY A 1 584 ? 5.983 1.352 1.306 1.00 94.81 584 GLY A CA 1
ATOM 4657 C C . GLY A 1 584 ? 4.845 2.245 0.810 1.00 94.81 584 GLY A C 1
ATOM 4658 O O . GLY A 1 584 ? 4.948 3.474 0.799 1.00 94.81 584 GLY A O 1
ATOM 4659 N N . ALA A 1 585 ? 3.722 1.625 0.446 1.00 95.06 585 ALA A N 1
ATOM 4660 C CA . ALA A 1 585 ? 2.497 2.314 0.039 1.00 95.06 585 ALA A CA 1
ATOM 4661 C C . ALA A 1 585 ? 1.822 3.108 1.178 1.00 95.06 585 ALA A C 1
ATOM 4663 O O . ALA A 1 585 ? 0.962 3.947 0.916 1.00 95.06 585 ALA A O 1
ATOM 4664 N N . ALA A 1 586 ? 2.189 2.853 2.439 1.00 96.00 586 ALA A N 1
ATOM 4665 C CA . ALA A 1 586 ? 1.579 3.466 3.616 1.00 96.00 586 ALA A CA 1
ATOM 4666 C C . ALA A 1 586 ? 2.276 4.759 4.083 1.00 96.00 586 ALA A C 1
ATOM 4668 O O . ALA A 1 586 ? 1.862 5.316 5.097 1.00 96.00 586 ALA A O 1
ATOM 4669 N N . LEU A 1 587 ? 3.299 5.254 3.370 1.00 95.06 587 LEU A N 1
ATOM 4670 C CA . LEU A 1 587 ? 4.080 6.444 3.754 1.00 95.06 587 LEU A CA 1
ATOM 4671 C C . LEU A 1 587 ? 3.193 7.640 4.154 1.00 95.06 587 LEU A C 1
ATOM 4673 O O . LEU A 1 587 ? 3.315 8.175 5.253 1.00 95.06 587 LEU A O 1
ATOM 4677 N N . SER A 1 588 ? 2.230 8.011 3.309 1.00 94.31 588 SER A N 1
ATOM 4678 C CA . SER A 1 588 ? 1.317 9.132 3.579 1.00 94.31 588 SER A CA 1
ATOM 4679 C C . SER A 1 588 ? 0.318 8.850 4.711 1.00 94.31 588 SER A C 1
ATOM 4681 O O . SER A 1 588 ? -0.147 9.773 5.378 1.00 94.31 588 SER A O 1
ATOM 4683 N N . ALA A 1 589 ? -0.031 7.581 4.948 1.00 97.06 589 ALA A N 1
ATOM 4684 C CA . ALA A 1 589 ? -0.892 7.199 6.068 1.00 97.06 589 ALA A CA 1
ATOM 4685 C C . ALA A 1 589 ? -0.158 7.368 7.409 1.00 97.06 589 ALA A C 1
ATOM 4687 O O . ALA A 1 589 ? -0.755 7.799 8.394 1.00 97.06 589 ALA A O 1
ATOM 4688 N N . PHE A 1 590 ? 1.148 7.091 7.443 1.00 97.56 590 PHE A N 1
ATOM 4689 C CA . PHE A 1 590 ? 1.981 7.337 8.620 1.00 97.56 590 PHE A CA 1
ATOM 4690 C C . PHE A 1 590 ? 2.274 8.821 8.853 1.00 97.56 590 PHE A C 1
ATOM 4692 O O . PHE A 1 590 ? 2.294 9.241 10.007 1.00 97.56 590 PHE A O 1
ATOM 4699 N N . GLU A 1 591 ? 2.388 9.638 7.802 1.00 96.75 591 GLU A N 1
ATOM 4700 C CA . GLU A 1 591 ? 2.410 11.102 7.946 1.00 96.75 591 GLU A CA 1
ATOM 4701 C C . GLU A 1 591 ? 1.142 11.610 8.651 1.00 96.75 591 GLU A C 1
ATOM 4703 O O . GLU A 1 591 ? 1.202 12.400 9.598 1.00 96.75 591 GLU A O 1
ATOM 4708 N N . LEU A 1 592 ? -0.022 11.108 8.229 1.00 97.06 592 LEU A N 1
ATOM 4709 C CA . LEU A 1 592 ? -1.298 11.408 8.868 1.00 97.06 592 LEU A CA 1
ATOM 4710 C C . LEU A 1 592 ? -1.337 10.920 10.328 1.00 97.06 592 LEU A C 1
ATOM 4712 O O . LEU A 1 592 ? -1.828 11.645 11.197 1.00 97.06 592 LEU A O 1
ATOM 4716 N N . ALA A 1 593 ? -0.798 9.732 10.617 1.00 98.12 593 ALA A N 1
ATOM 4717 C CA . ALA A 1 593 ? -0.696 9.206 11.980 1.00 98.12 593 ALA A CA 1
ATOM 4718 C C . ALA A 1 593 ? 0.206 10.078 12.868 1.00 98.12 593 ALA A C 1
ATOM 4720 O O . ALA A 1 593 ? -0.181 10.399 13.990 1.00 98.12 593 ALA A O 1
ATOM 4721 N N . ALA A 1 594 ? 1.352 10.540 12.358 1.00 96.94 594 ALA A N 1
ATOM 4722 C CA . ALA A 1 594 ? 2.255 11.440 13.074 1.00 96.94 594 ALA A CA 1
ATOM 4723 C C . ALA A 1 594 ? 1.556 12.749 13.460 1.00 96.94 594 ALA A C 1
ATOM 4725 O O . ALA A 1 594 ? 1.575 13.154 14.620 1.00 96.94 594 ALA A O 1
ATOM 4726 N N . LYS A 1 595 ? 0.877 13.380 12.494 1.00 96.25 595 LYS A N 1
ATOM 4727 C CA . LYS A 1 595 ? 0.110 14.619 12.700 1.00 96.25 595 LYS A CA 1
ATOM 4728 C C . LYS A 1 595 ? -1.045 14.421 13.684 1.00 96.25 595 LYS A C 1
ATOM 4730 O O . LYS A 1 595 ? -1.287 15.278 14.530 1.00 96.25 595 LYS A O 1
ATOM 4735 N N . THR A 1 596 ? -1.713 13.272 13.620 1.00 97.19 596 THR A N 1
ATOM 4736 C CA . THR A 1 596 ? -2.774 12.891 14.564 1.00 97.19 596 THR A CA 1
ATOM 4737 C C . THR A 1 596 ? -2.230 12.724 15.986 1.00 97.19 596 THR A C 1
ATOM 4739 O O . THR A 1 596 ? -2.773 13.298 16.930 1.00 97.19 596 THR A O 1
ATOM 4742 N N . ASN A 1 597 ? -1.127 11.987 16.147 1.00 95.62 597 ASN A N 1
ATOM 4743 C CA . ASN A 1 597 ? -0.483 11.779 17.443 1.00 95.62 597 ASN A CA 1
ATOM 4744 C C . ASN A 1 597 ? 0.063 13.090 18.020 1.00 95.62 597 ASN A C 1
ATOM 4746 O O . ASN A 1 597 ? -0.072 13.321 19.217 1.00 95.62 597 ASN A O 1
ATOM 4750 N N . TRP A 1 598 ? 0.594 13.985 17.189 1.00 94.19 598 TRP A N 1
ATOM 4751 C CA . TRP A 1 598 ? 1.019 15.315 17.621 1.00 94.19 598 TRP A CA 1
ATOM 4752 C C . TRP A 1 598 ? -0.128 16.136 18.202 1.00 94.19 598 TRP A C 1
ATOM 4754 O O . TRP A 1 598 ? -0.004 16.659 19.303 1.00 94.19 598 TRP A O 1
ATOM 4764 N N . LEU A 1 599 ? -1.278 16.189 17.523 1.00 93.69 599 LEU A N 1
ATOM 4765 C CA . LEU A 1 599 ? -2.453 16.894 18.048 1.00 93.69 599 LEU A CA 1
ATOM 4766 C C . LEU A 1 599 ? -2.924 16.313 19.386 1.00 93.69 599 LEU A C 1
ATOM 4768 O O . LEU A 1 599 ? -3.351 17.068 20.255 1.00 93.69 599 LEU A O 1
ATOM 4772 N N . SER A 1 600 ? -2.784 14.999 19.589 1.00 93.50 600 SER A N 1
ATOM 4773 C CA . SER A 1 600 ? -3.133 14.362 20.866 1.00 93.50 600 SER A CA 1
ATOM 4774 C C . SER A 1 600 ? -2.291 14.835 22.059 1.00 93.50 600 SER A C 1
ATOM 4776 O O . SER A 1 600 ? -2.740 14.699 23.191 1.00 93.50 600 SER A O 1
ATOM 4778 N N . LEU A 1 601 ? -1.100 15.407 21.834 1.00 90.62 601 LEU A N 1
ATOM 4779 C CA . LEU A 1 601 ? -0.265 15.988 22.897 1.00 90.62 601 LEU A CA 1
ATOM 4780 C C . LEU A 1 601 ? -0.834 17.309 23.436 1.00 90.62 601 LEU A C 1
ATOM 4782 O O . LEU A 1 601 ? -0.504 17.709 24.546 1.00 90.62 601 LEU A O 1
ATOM 4786 N N . PHE A 1 602 ? -1.709 17.966 22.669 1.00 90.44 602 PHE A N 1
ATOM 4787 C CA . PHE A 1 602 ? -2.343 19.238 23.027 1.00 90.44 602 PHE A CA 1
ATOM 4788 C C . PHE A 1 602 ? -3.803 19.057 23.431 1.00 90.44 602 PHE A C 1
ATOM 4790 O O . PHE A 1 602 ? -4.603 19.975 23.261 1.00 90.44 602 PHE A O 1
ATOM 4797 N N . PHE A 1 603 ? -4.186 17.865 23.882 1.00 90.19 603 PHE A N 1
ATOM 4798 C CA . PHE A 1 603 ? -5.533 17.633 24.375 1.00 90.19 603 PHE A CA 1
ATOM 4799 C C . PHE A 1 603 ? -5.725 18.305 25.754 1.00 90.19 603 PHE A C 1
ATOM 4801 O O . PHE A 1 603 ? -4.882 18.102 26.627 1.00 90.19 603 PHE A O 1
ATOM 4808 N N . PRO A 1 604 ? -6.817 19.064 25.993 1.00 93.12 604 PRO A N 1
ATOM 4809 C CA . PRO A 1 604 ? -7.909 19.399 25.072 1.00 93.12 604 PRO A CA 1
ATOM 4810 C C . PRO A 1 604 ? -7.521 20.430 24.000 1.00 93.12 604 PRO A C 1
ATOM 4812 O O . PRO A 1 604 ? -6.860 21.427 24.279 1.00 93.12 604 PRO A O 1
ATOM 4815 N N . LEU A 1 605 ? -7.993 20.213 22.765 1.00 90.88 605 LEU A N 1
ATOM 4816 C CA . LEU A 1 605 ? -7.602 21.027 21.609 1.00 90.88 605 LEU A CA 1
ATOM 4817 C C . LEU A 1 605 ? -8.139 22.466 21.696 1.00 90.88 605 LEU A C 1
ATOM 4819 O O . LEU A 1 605 ? -9.334 22.687 21.898 1.00 90.88 605 LEU A O 1
ATOM 4823 N N . ASN A 1 606 ? -7.268 23.445 21.435 1.00 89.44 606 ASN A N 1
ATOM 4824 C CA . ASN A 1 606 ? -7.670 24.831 21.184 1.00 89.44 606 ASN A CA 1
ATOM 4825 C C . ASN A 1 606 ? -8.362 24.985 19.806 1.00 89.44 606 ASN A C 1
ATOM 4827 O O . ASN A 1 606 ? -8.378 24.056 18.995 1.00 89.44 606 ASN A O 1
ATOM 4831 N N . ALA A 1 607 ? -8.921 26.168 19.518 1.00 86.62 607 ALA A N 1
ATOM 4832 C CA . ALA A 1 607 ? -9.675 26.423 18.283 1.00 86.62 607 ALA A CA 1
ATOM 4833 C C . ALA A 1 607 ? -8.868 26.148 16.996 1.00 86.62 607 ALA A C 1
ATOM 4835 O O . ALA A 1 607 ? -9.387 25.527 16.067 1.00 86.62 607 ALA A O 1
ATOM 4836 N N . ASN A 1 608 ? -7.590 26.540 16.962 1.00 84.69 608 ASN A N 1
ATOM 4837 C CA . ASN A 1 608 ? -6.715 26.315 15.809 1.00 84.69 608 ASN A CA 1
ATOM 4838 C C . ASN A 1 608 ? -6.452 24.821 15.598 1.00 84.69 608 ASN A C 1
ATOM 4840 O O . ASN A 1 608 ? -6.680 24.291 14.512 1.00 84.69 608 ASN A O 1
ATOM 4844 N N . ASN A 1 609 ? -6.043 24.117 16.654 1.00 87.19 609 ASN A N 1
ATOM 4845 C CA . ASN A 1 609 ? -5.766 22.683 16.612 1.00 87.19 609 ASN A CA 1
ATOM 4846 C C . ASN A 1 609 ? -7.015 21.871 16.253 1.00 87.19 609 ASN A C 1
ATOM 4848 O O . ASN A 1 609 ? -6.909 20.859 15.561 1.00 87.19 609 ASN A O 1
ATOM 4852 N N . LYS A 1 610 ? -8.202 22.334 16.662 1.00 90.81 610 LYS A N 1
ATOM 4853 C CA . LYS A 1 610 ? -9.480 21.733 16.275 1.00 90.81 610 LYS A CA 1
ATOM 4854 C C . LYS A 1 610 ? -9.724 21.832 14.766 1.00 90.81 610 LYS A C 1
ATOM 4856 O O . LYS A 1 610 ? -10.002 20.816 14.137 1.00 90.81 610 LYS A O 1
ATOM 4861 N N . MET A 1 611 ? -9.531 23.011 14.169 1.00 88.38 611 MET A N 1
ATOM 4862 C CA . MET A 1 611 ? -9.659 23.194 12.716 1.00 88.38 611 MET A CA 1
ATOM 4863 C C . MET A 1 611 ? -8.690 22.284 11.942 1.00 88.38 611 MET A C 1
ATOM 4865 O O . MET A 1 611 ? -9.039 21.714 10.907 1.00 88.38 611 MET A O 1
ATOM 4869 N N . VAL A 1 612 ? -7.462 22.116 12.438 1.00 88.94 612 VAL A N 1
ATOM 4870 C CA . VAL A 1 612 ? -6.485 21.202 11.827 1.00 88.94 612 VAL A CA 1
ATOM 4871 C C . VAL A 1 612 ? -6.926 19.750 11.956 1.00 88.94 612 VAL A C 1
ATOM 4873 O O . VAL A 1 612 ? -6.891 19.017 10.968 1.00 88.94 612 VAL A O 1
ATOM 4876 N N . ALA A 1 613 ? -7.381 19.336 13.139 1.00 93.69 613 ALA A N 1
ATOM 4877 C CA . ALA A 1 613 ? -7.910 17.996 13.363 1.00 93.69 613 ALA A CA 1
ATOM 4878 C C . ALA A 1 613 ? -9.098 17.682 12.431 1.00 93.69 613 ALA A C 1
ATOM 4880 O O . ALA A 1 613 ? -9.157 16.584 11.884 1.00 93.69 613 ALA A O 1
ATOM 4881 N N . GLU A 1 614 ? -9.996 18.639 12.173 1.00 94.38 614 GLU A N 1
ATOM 4882 C CA . GLU A 1 614 ? -11.119 18.487 11.231 1.00 94.38 614 GLU A CA 1
ATOM 4883 C C . GLU A 1 614 ? -10.647 18.277 9.780 1.00 94.38 614 GLU A C 1
ATOM 4885 O O . GLU A 1 614 ? -11.163 17.408 9.065 1.00 94.38 614 GLU A O 1
ATOM 4890 N N . LYS A 1 615 ? -9.613 19.012 9.346 1.00 92.75 615 LYS A N 1
ATOM 4891 C CA . LYS A 1 615 ? -8.987 18.812 8.028 1.00 92.75 615 LYS A CA 1
ATOM 4892 C C . LYS A 1 615 ? -8.343 17.431 7.918 1.00 92.75 615 LYS A C 1
ATOM 4894 O O . LYS A 1 615 ? -8.566 16.729 6.932 1.00 92.75 615 LYS A O 1
ATOM 4899 N N . LEU A 1 616 ? -7.583 17.014 8.933 1.00 92.44 616 LEU A N 1
ATOM 4900 C CA . LEU A 1 616 ? -6.965 15.685 8.961 1.00 92.44 616 LEU A CA 1
ATOM 4901 C C . LEU A 1 616 ? -8.014 14.567 8.982 1.00 92.44 616 LEU A C 1
ATOM 4903 O O . LEU A 1 616 ? -7.822 13.559 8.310 1.00 92.44 616 LEU A O 1
ATOM 4907 N N . LEU A 1 617 ? -9.135 14.756 9.687 1.00 97.00 617 LEU A N 1
ATOM 4908 C CA . LEU A 1 617 ? -10.238 13.792 9.716 1.00 97.00 617 LEU A CA 1
ATOM 4909 C C . LEU A 1 617 ? -10.881 13.651 8.332 1.00 97.00 617 LEU A C 1
ATOM 4911 O O . LEU A 1 617 ? -11.257 12.560 7.911 1.00 97.00 617 LEU A O 1
ATOM 4915 N N . THR A 1 618 ? -10.994 14.755 7.598 1.00 92.62 618 THR A N 1
ATOM 4916 C CA . THR A 1 618 ? -11.478 14.723 6.215 1.00 92.62 618 THR A CA 1
ATOM 4917 C C . THR A 1 618 ? -10.507 13.944 5.327 1.00 92.62 618 THR A C 1
ATOM 4919 O O . THR A 1 618 ? -10.920 13.020 4.629 1.00 92.62 618 THR A O 1
ATOM 4922 N N . LEU A 1 619 ? -9.205 14.239 5.407 1.00 90.81 619 LEU A N 1
ATOM 4923 C CA . LEU A 1 619 ? -8.175 13.514 4.654 1.00 90.81 619 LEU A CA 1
ATOM 4924 C C . LEU A 1 619 ? -8.145 12.017 4.993 1.00 90.81 619 LEU A C 1
ATOM 4926 O O . LEU A 1 619 ? -7.953 11.194 4.101 1.00 90.81 619 LEU A O 1
ATOM 4930 N N . SER A 1 620 ? -8.369 11.652 6.258 1.00 94.88 620 SER A N 1
ATOM 4931 C CA . SER A 1 620 ? -8.391 10.255 6.686 1.00 94.88 620 SER A CA 1
ATOM 4932 C C . SER A 1 620 ? -9.587 9.492 6.104 1.00 94.88 620 SER A C 1
ATOM 4934 O O . SER A 1 620 ? -9.446 8.351 5.664 1.00 94.88 620 SER A O 1
ATOM 4936 N N . LYS A 1 621 ? -10.765 10.119 6.029 1.00 91.31 621 LYS A N 1
ATOM 4937 C CA . LYS A 1 621 ? -11.974 9.496 5.463 1.00 91.31 621 LYS A CA 1
ATOM 4938 C C . LYS A 1 621 ? -11.850 9.209 3.966 1.00 91.31 621 LYS A C 1
ATOM 4940 O O . LYS A 1 621 ? -12.290 8.152 3.520 1.00 91.31 621 LYS A O 1
ATOM 4945 N N . TYR A 1 622 ? -11.218 10.111 3.217 1.00 89.12 622 TYR A N 1
ATOM 4946 C CA . TYR A 1 622 ? -11.068 10.017 1.758 1.00 89.12 622 TYR A CA 1
ATOM 4947 C C . TYR A 1 622 ? -9.712 9.471 1.300 1.00 89.12 622 TYR A C 1
ATOM 4949 O O . TYR A 1 622 ? -9.359 9.584 0.127 1.00 89.12 622 TYR A O 1
ATOM 4957 N N . TYR A 1 623 ? -8.935 8.880 2.205 1.00 91.56 623 TYR A N 1
ATOM 4958 C CA . TYR A 1 623 ? -7.658 8.281 1.849 1.00 91.56 623 TYR A CA 1
ATOM 4959 C C . TYR A 1 623 ? -7.837 7.132 0.855 1.00 91.56 623 TYR A C 1
ATOM 4961 O O . TYR A 1 623 ? -8.573 6.175 1.107 1.00 91.56 623 TYR A O 1
ATOM 4969 N N . LEU A 1 624 ? -7.105 7.215 -0.253 1.00 87.81 624 LEU A N 1
ATOM 4970 C CA . LEU A 1 624 ? -7.025 6.174 -1.264 1.00 87.81 624 LEU A CA 1
ATOM 4971 C C . LEU A 1 624 ? -5.595 5.623 -1.274 1.00 87.81 624 LEU A C 1
ATOM 4973 O O . LEU A 1 624 ? -4.670 6.365 -1.616 1.00 87.81 624 LEU A O 1
ATOM 4977 N N . PRO A 1 625 ? -5.378 4.350 -0.900 1.00 87.81 625 PRO A N 1
ATOM 4978 C CA . PRO A 1 625 ? -4.070 3.738 -1.065 1.00 87.81 625 PRO A CA 1
ATOM 4979 C C . PRO A 1 625 ? -3.760 3.612 -2.564 1.00 87.81 625 PRO A C 1
ATOM 4981 O O . PRO A 1 625 ? -4.684 3.513 -3.383 1.00 87.81 625 PRO A O 1
ATOM 4984 N N . PRO A 1 626 ? -2.477 3.572 -2.953 1.00 89.38 626 PRO A N 1
ATOM 4985 C CA . PRO A 1 626 ? -2.129 3.321 -4.340 1.00 89.38 626 PRO A CA 1
ATOM 4986 C C . PRO A 1 626 ? -2.635 1.938 -4.778 1.00 89.38 626 PRO A C 1
ATOM 4988 O O . PRO A 1 626 ? -2.738 1.001 -3.986 1.00 89.38 626 PRO A O 1
ATOM 4991 N N . VAL A 1 627 ? -2.962 1.809 -6.061 1.00 88.88 627 VAL A N 1
ATOM 4992 C CA . VAL A 1 627 ? -3.383 0.538 -6.663 1.00 88.88 627 VAL A CA 1
ATOM 4993 C C . VAL A 1 627 ? -2.169 -0.126 -7.298 1.00 88.88 627 VAL A C 1
ATOM 4995 O O . VAL A 1 627 ? -1.303 0.561 -7.838 1.00 88.88 627 VAL A O 1
ATOM 4998 N N . LEU A 1 628 ? -2.108 -1.462 -7.260 1.00 89.06 628 LEU A N 1
ATOM 4999 C CA . LEU A 1 628 ? -1.061 -2.212 -7.956 1.00 89.06 628 LEU A CA 1
ATOM 5000 C C . LEU A 1 628 ? -0.968 -1.777 -9.431 1.00 89.06 628 LEU A C 1
ATOM 5002 O O . LEU A 1 628 ? -1.976 -1.851 -10.146 1.00 89.06 628 LEU A O 1
ATOM 5006 N N . PRO A 1 629 ? 0.220 -1.370 -9.909 1.00 88.38 629 PRO A N 1
ATOM 5007 C CA . PRO A 1 629 ? 0.446 -1.089 -11.319 1.00 88.38 629 PRO A CA 1
ATOM 5008 C C . PRO A 1 629 ? 0.084 -2.284 -12.205 1.00 88.38 629 PRO A C 1
ATOM 5010 O O . PRO A 1 629 ? 0.100 -3.435 -11.762 1.00 88.38 629 PRO A O 1
ATOM 5013 N N . GLU A 1 630 ? -0.281 -2.029 -13.461 1.00 87.62 630 GLU A N 1
ATOM 5014 C CA . GLU A 1 630 ? -0.667 -3.095 -14.399 1.00 87.62 630 GLU A CA 1
ATOM 5015 C C . GLU A 1 630 ? 0.454 -4.113 -14.608 1.00 87.62 630 GLU A C 1
ATOM 5017 O O . GLU A 1 630 ? 0.202 -5.314 -14.543 1.00 87.62 630 GLU A O 1
ATOM 5022 N N . ASN A 1 631 ? 1.697 -3.651 -14.750 1.00 83.06 631 ASN A N 1
ATOM 5023 C CA . ASN A 1 631 ? 2.856 -4.528 -14.884 1.00 83.06 631 ASN A CA 1
ATOM 5024 C C . ASN A 1 631 ? 3.006 -5.475 -13.685 1.00 83.06 631 ASN A C 1
ATOM 5026 O O . ASN A 1 631 ? 3.279 -6.655 -13.870 1.00 83.06 631 ASN A O 1
ATOM 5030 N N . VAL A 1 632 ? 2.734 -4.998 -12.468 1.00 82.44 632 VAL A N 1
ATOM 5031 C CA . VAL A 1 632 ? 2.732 -5.858 -11.280 1.00 82.44 632 VAL A CA 1
ATOM 5032 C C . VAL A 1 632 ? 1.575 -6.851 -11.325 1.00 82.44 632 VAL A C 1
ATOM 5034 O O . VAL A 1 632 ? 1.783 -8.040 -11.116 1.00 82.44 632 VAL A O 1
ATOM 5037 N N . ARG A 1 633 ? 0.355 -6.395 -11.628 1.00 85.25 633 ARG A N 1
ATOM 5038 C CA . ARG A 1 633 ? -0.845 -7.254 -11.637 1.00 85.25 633 ARG A CA 1
ATOM 5039 C C . ARG A 1 633 ? -0.781 -8.392 -12.657 1.00 85.25 633 ARG A C 1
ATOM 5041 O O . ARG A 1 633 ? -1.384 -9.436 -12.424 1.00 85.25 633 ARG A O 1
ATOM 5048 N N . PHE A 1 634 ? -0.108 -8.182 -13.785 1.00 83.62 634 PHE A N 1
ATOM 5049 C CA . PHE A 1 634 ? -0.138 -9.125 -14.905 1.00 83.62 634 PHE A CA 1
ATOM 5050 C C . PHE A 1 634 ? 1.184 -9.851 -15.163 1.00 83.62 634 PHE A C 1
ATOM 5052 O O . PHE A 1 634 ? 1.149 -10.922 -15.767 1.00 83.62 634 PHE A O 1
ATOM 5059 N N . HIS A 1 635 ? 2.327 -9.312 -14.725 1.00 78.56 635 HIS A N 1
ATOM 5060 C CA . HIS A 1 635 ? 3.642 -9.884 -15.047 1.00 78.56 635 HIS A CA 1
ATOM 5061 C C . HIS A 1 635 ? 4.447 -10.331 -13.827 1.00 78.56 635 HIS A C 1
ATOM 5063 O O . HIS A 1 635 ? 5.303 -11.202 -13.963 1.00 78.56 635 HIS A O 1
ATOM 5069 N N . GLU A 1 636 ? 4.172 -9.788 -12.639 1.00 82.00 636 GLU A N 1
ATOM 5070 C CA . GLU A 1 636 ? 4.859 -10.216 -11.420 1.00 82.00 636 GLU A CA 1
ATOM 5071 C C . GLU A 1 636 ? 4.215 -11.464 -10.812 1.00 82.00 636 GLU A C 1
ATOM 5073 O O . GLU A 1 636 ? 3.018 -11.718 -10.962 1.00 82.00 636 GLU A O 1
ATOM 5078 N N . SER A 1 637 ? 5.009 -12.240 -10.074 1.00 79.50 637 SER A N 1
ATOM 5079 C CA . SER A 1 637 ? 4.522 -13.441 -9.384 1.00 79.50 637 SER A CA 1
ATOM 5080 C C . SER A 1 637 ? 3.424 -13.131 -8.356 1.00 79.50 637 SER A C 1
ATOM 5082 O O . SER A 1 637 ? 3.434 -12.074 -7.720 1.00 79.50 637 SER A O 1
ATOM 5084 N N . ASP A 1 638 ? 2.537 -14.098 -8.091 1.00 75.19 638 ASP A N 1
ATOM 5085 C CA . ASP A 1 638 ? 1.504 -13.999 -7.044 1.00 75.19 638 ASP A CA 1
ATOM 5086 C C . ASP A 1 638 ? 2.075 -13.591 -5.677 1.00 75.19 638 ASP A C 1
ATOM 5088 O O . ASP A 1 638 ? 1.422 -12.895 -4.895 1.00 75.19 638 ASP A O 1
ATOM 5092 N N . PHE A 1 639 ? 3.304 -14.023 -5.380 1.00 79.56 639 PHE A N 1
ATOM 5093 C CA . PHE A 1 639 ? 4.019 -13.640 -4.169 1.00 79.56 639 PHE A CA 1
ATOM 5094 C C . PHE A 1 639 ? 4.305 -12.133 -4.139 1.00 79.56 639 PHE A C 1
ATOM 5096 O O . PHE A 1 639 ? 3.922 -11.459 -3.182 1.00 79.56 639 PHE A O 1
ATOM 5103 N N . VAL A 1 640 ? 4.917 -11.589 -5.197 1.00 78.94 640 VAL A N 1
ATOM 5104 C CA . VAL A 1 640 ? 5.231 -10.154 -5.319 1.00 78.94 640 VAL A CA 1
ATOM 5105 C C . VAL A 1 640 ? 3.953 -9.317 -5.297 1.00 78.94 640 VAL A C 1
ATOM 5107 O O . VAL A 1 640 ? 3.860 -8.354 -4.532 1.00 78.94 640 VAL A O 1
ATOM 5110 N N . GLN A 1 641 ? 2.926 -9.723 -6.049 1.00 84.50 641 GLN A N 1
ATOM 5111 C CA . GLN A 1 641 ? 1.629 -9.045 -6.059 1.00 84.50 641 GLN A CA 1
ATOM 5112 C C . GLN A 1 641 ? 1.004 -8.985 -4.662 1.00 84.50 641 GLN A C 1
ATOM 5114 O O . GLN A 1 641 ? 0.583 -7.917 -4.211 1.00 84.50 641 GLN A O 1
ATOM 5119 N N . ARG A 1 642 ? 0.977 -10.117 -3.945 1.00 85.44 642 ARG A N 1
ATOM 5120 C CA . ARG A 1 642 ? 0.444 -10.188 -2.579 1.00 85.44 642 ARG A CA 1
ATOM 5121 C C . ARG A 1 642 ? 1.205 -9.260 -1.642 1.00 85.44 642 ARG A C 1
ATOM 5123 O O . ARG A 1 642 ? 0.578 -8.496 -0.921 1.00 85.44 642 ARG A O 1
ATOM 5130 N N . ARG A 1 643 ? 2.537 -9.285 -1.677 1.00 85.94 643 ARG A N 1
ATOM 5131 C CA . ARG A 1 643 ? 3.398 -8.456 -0.820 1.00 85.94 643 ARG A CA 1
ATOM 5132 C C . ARG A 1 643 ? 3.186 -6.960 -1.042 1.00 85.94 643 ARG A C 1
ATOM 5134 O O . ARG A 1 643 ? 3.093 -6.201 -0.080 1.00 85.94 643 ARG A O 1
ATOM 5141 N N . LEU A 1 644 ? 3.065 -6.533 -2.295 1.00 90.44 644 LEU A N 1
ATOM 5142 C CA . LEU A 1 644 ? 2.791 -5.133 -2.625 1.00 90.44 644 LEU A CA 1
ATOM 5143 C C . LEU A 1 644 ? 1.354 -4.731 -2.260 1.00 90.44 644 LEU A C 1
ATOM 5145 O O . LEU A 1 644 ? 1.129 -3.611 -1.802 1.00 90.44 644 LEU A O 1
ATOM 5149 N N . MET A 1 645 ? 0.390 -5.649 -2.373 1.00 92.69 645 MET A N 1
ATOM 5150 C CA . MET A 1 645 ? -0.983 -5.423 -1.911 1.00 92.69 645 MET A CA 1
ATOM 5151 C C . MET A 1 645 ? -1.066 -5.306 -0.383 1.00 92.69 645 MET A C 1
ATOM 5153 O O . MET A 1 645 ? -1.772 -4.440 0.129 1.00 92.69 645 MET A O 1
ATOM 5157 N N . GLU A 1 646 ? -0.324 -6.131 0.361 1.00 93.00 646 GLU A N 1
ATOM 5158 C CA . GLU A 1 646 ? -0.223 -6.028 1.822 1.00 93.00 646 GLU A CA 1
ATOM 5159 C C . GLU A 1 646 ? 0.262 -4.638 2.247 1.00 93.00 646 GLU A C 1
ATOM 5161 O O . GLU A 1 646 ? -0.281 -4.077 3.194 1.00 93.00 646 GLU A O 1
ATOM 5166 N N . SER A 1 647 ? 1.203 -4.042 1.506 1.00 94.12 647 SER A N 1
ATOM 5167 C CA . SER A 1 647 ? 1.643 -2.652 1.706 1.00 94.12 647 SER A CA 1
ATOM 5168 C C . SER A 1 647 ? 0.475 -1.656 1.663 1.00 94.12 647 SER A C 1
ATOM 5170 O O . SER A 1 647 ? 0.328 -0.814 2.549 1.00 94.12 647 SER A O 1
ATOM 5172 N N . CYS A 1 648 ? -0.408 -1.799 0.672 1.00 95.38 648 CYS A N 1
ATOM 5173 C CA . CYS A 1 648 ? -1.581 -0.942 0.488 1.00 95.38 648 CYS A CA 1
ATOM 5174 C C . CYS A 1 648 ? -2.617 -1.144 1.611 1.00 95.38 648 CYS A C 1
ATOM 5176 O O . CYS A 1 648 ? -3.215 -0.183 2.100 1.00 95.38 648 CYS A O 1
ATOM 5178 N N . LEU A 1 649 ? -2.796 -2.390 2.070 1.00 96.31 649 LEU A N 1
ATOM 5179 C CA . LEU A 1 649 ? -3.678 -2.717 3.196 1.00 96.31 649 LEU A CA 1
ATOM 5180 C C . LEU A 1 649 ? -3.209 -2.072 4.506 1.00 96.31 649 LEU A C 1
ATOM 5182 O O . LEU A 1 649 ? -4.054 -1.637 5.288 1.00 96.31 649 LEU A O 1
ATOM 5186 N N . ILE A 1 650 ? -1.894 -1.974 4.743 1.00 96.81 650 ILE A N 1
ATOM 5187 C CA . ILE A 1 650 ? -1.356 -1.251 5.907 1.00 96.81 650 ILE A CA 1
ATOM 5188 C C . ILE A 1 650 ? -1.776 0.218 5.871 1.00 96.81 650 ILE A C 1
ATOM 5190 O O . ILE A 1 650 ? -2.243 0.722 6.890 1.00 96.81 650 ILE A O 1
ATOM 5194 N N . GLY A 1 651 ? -1.685 0.878 4.711 1.00 96.56 651 GLY A N 1
ATOM 5195 C CA . GLY A 1 651 ? -2.134 2.265 4.552 1.00 96.56 651 GLY A CA 1
ATOM 5196 C C . GLY A 1 651 ? -3.594 2.444 4.971 1.00 96.56 651 GLY A C 1
ATOM 5197 O O . GLY A 1 651 ? -3.910 3.317 5.776 1.00 96.56 651 GLY A O 1
ATOM 5198 N N . ASN A 1 652 ? -4.474 1.542 4.527 1.00 97.31 652 ASN A N 1
ATOM 5199 C CA . ASN A 1 652 ? -5.872 1.544 4.960 1.00 97.31 652 ASN A CA 1
ATOM 5200 C C . ASN A 1 652 ? -6.012 1.350 6.473 1.00 97.31 652 ASN A C 1
ATOM 5202 O O . ASN A 1 652 ? -6.708 2.121 7.123 1.00 97.31 652 ASN A O 1
ATOM 5206 N N . ILE A 1 653 ? -5.358 0.337 7.046 1.00 98.06 653 ILE A N 1
ATOM 5207 C CA . ILE A 1 653 ? -5.442 0.026 8.482 1.00 98.06 653 ILE A CA 1
ATOM 5208 C C . ILE A 1 653 ? -5.018 1.231 9.334 1.00 98.06 653 ILE A C 1
ATOM 5210 O O . ILE A 1 653 ? -5.723 1.593 10.277 1.00 98.06 653 ILE A O 1
ATOM 5214 N N . VAL A 1 654 ? -3.898 1.870 8.983 1.00 98.31 654 VAL A N 1
ATOM 5215 C CA . VAL A 1 654 ? -3.369 3.048 9.685 1.00 98.31 654 VAL A CA 1
ATOM 5216 C C . VAL A 1 654 ? -4.347 4.213 9.592 1.00 98.31 654 VAL A C 1
ATOM 5218 O O . VAL A 1 654 ? -4.708 4.795 10.612 1.00 98.31 654 VAL A O 1
ATOM 5221 N N . THR A 1 655 ? -4.864 4.513 8.403 1.00 98.06 655 THR A N 1
ATOM 5222 C CA . THR A 1 655 ? -5.775 5.647 8.232 1.00 98.06 655 THR A CA 1
ATOM 5223 C C . THR A 1 655 ? -7.116 5.464 8.955 1.00 98.06 655 THR A C 1
ATOM 5225 O O . THR A 1 655 ? -7.703 6.433 9.453 1.00 98.06 655 THR A O 1
ATOM 5228 N N . LYS A 1 656 ? -7.608 4.226 9.076 1.00 98.19 656 LYS A N 1
ATOM 5229 C CA . LYS A 1 656 ? -8.818 3.933 9.861 1.00 98.19 656 LYS A CA 1
ATOM 5230 C C . LYS A 1 656 ? -8.598 4.207 11.347 1.00 98.19 656 LYS A C 1
ATOM 5232 O O . LYS A 1 656 ? -9.436 4.853 11.971 1.00 98.19 656 LYS A O 1
ATOM 5237 N N . ALA A 1 657 ? -7.431 3.847 11.878 1.00 98.44 657 ALA A N 1
ATOM 5238 C CA . ALA A 1 657 ? -7.034 4.243 13.226 1.00 98.44 657 ALA A CA 1
ATOM 5239 C C . ALA A 1 657 ? -6.915 5.773 13.383 1.00 98.44 657 ALA A C 1
ATOM 5241 O O . ALA A 1 657 ? -7.433 6.313 14.359 1.00 98.44 657 ALA A O 1
ATOM 5242 N N . CYS A 1 658 ? -6.343 6.495 12.408 1.00 98.62 658 CYS A N 1
ATOM 5243 C CA . CYS A 1 658 ? -6.319 7.967 12.430 1.00 98.62 658 CYS A CA 1
ATOM 5244 C C . CYS A 1 658 ? -7.732 8.563 12.513 1.00 98.62 658 CYS A C 1
ATOM 5246 O O . CYS A 1 658 ? -7.973 9.462 13.312 1.00 98.62 658 CYS A O 1
ATOM 5248 N N . THR A 1 659 ? -8.677 8.033 11.731 1.00 98.50 659 THR A N 1
ATOM 5249 C CA . THR A 1 659 ? -10.080 8.487 11.719 1.00 98.50 659 THR A CA 1
ATOM 5250 C C . THR A 1 659 ? -10.735 8.324 13.092 1.00 98.50 659 THR A C 1
ATOM 5252 O O . THR A 1 659 ? -11.392 9.245 13.577 1.00 98.50 659 THR A O 1
ATOM 5255 N N . ILE A 1 660 ? -10.512 7.180 13.747 1.00 98.31 660 ILE A N 1
ATOM 5256 C CA . ILE A 1 660 ? -11.021 6.887 15.094 1.00 98.31 660 ILE A CA 1
ATOM 5257 C C . ILE A 1 660 ? -10.410 7.850 16.124 1.00 98.31 660 ILE A C 1
ATOM 5259 O O . ILE A 1 660 ? -11.145 8.498 16.870 1.00 98.31 660 ILE A O 1
ATOM 5263 N N . MET A 1 661 ? -9.081 8.002 16.122 1.00 97.88 661 MET A N 1
ATOM 5264 C CA . MET A 1 661 ? -8.365 8.888 17.049 1.00 97.88 661 MET A CA 1
ATOM 5265 C C . MET A 1 661 ? -8.793 10.352 16.895 1.00 97.88 661 MET A C 1
ATOM 5267 O O . MET A 1 661 ? -9.104 11.016 17.880 1.00 97.88 661 MET A O 1
ATOM 5271 N N . LEU A 1 662 ? -8.858 10.860 15.659 1.00 98.31 662 LEU A N 1
ATOM 5272 C CA . LEU A 1 662 ? -9.272 12.237 15.374 1.00 98.31 662 LEU A CA 1
ATOM 5273 C C . LEU A 1 662 ? -10.729 12.486 15.774 1.00 98.31 662 LEU A C 1
ATOM 5275 O O . LEU A 1 662 ? -11.030 13.535 16.337 1.00 98.31 662 LEU A O 1
ATOM 5279 N N . SER A 1 663 ? -11.620 11.514 15.551 1.00 98.06 663 SER A N 1
ATOM 5280 C CA . SER A 1 663 ? -13.018 11.615 15.989 1.00 98.06 663 SER A CA 1
ATOM 5281 C C . SER A 1 663 ? -13.120 11.726 17.512 1.00 98.06 663 SER A C 1
ATOM 5283 O O . SER A 1 663 ? -13.881 12.552 18.017 1.00 98.06 663 SER A O 1
ATOM 5285 N N . LYS A 1 664 ? -12.303 10.959 18.248 1.00 97.38 664 LYS A N 1
ATOM 5286 C CA . LYS A 1 664 ? -12.239 11.020 19.713 1.00 97.38 664 LYS A CA 1
ATOM 5287 C C . LYS A 1 664 ? -11.637 12.332 20.226 1.00 97.38 664 LYS A C 1
ATOM 5289 O O . LYS A 1 664 ? -12.163 12.906 21.175 1.00 97.38 664 LYS A O 1
ATOM 5294 N N . LEU A 1 665 ? -10.585 12.841 19.582 1.00 96.56 665 LEU A N 1
ATOM 5295 C CA . LEU A 1 665 ? -9.970 14.132 19.924 1.00 96.56 665 LEU A CA 1
ATOM 5296 C C . LEU A 1 665 ? -10.927 15.314 19.701 1.00 96.56 665 LEU A C 1
ATOM 5298 O O . LEU A 1 665 ? -10.989 16.223 20.527 1.00 96.56 665 LEU A O 1
ATOM 5302 N N . LEU A 1 666 ? -11.675 15.303 18.592 1.00 97.12 666 LEU A N 1
ATOM 5303 C CA . LEU A 1 666 ? -12.629 16.358 18.233 1.00 97.12 666 LEU A CA 1
ATOM 5304 C C . LEU A 1 666 ? -13.909 16.314 19.067 1.00 97.12 666 LEU A C 1
ATOM 5306 O O . LEU A 1 666 ? -14.490 17.363 19.360 1.00 97.12 666 LEU A O 1
ATOM 5310 N N . ASN A 1 667 ? -14.347 15.113 19.444 1.00 96.31 667 ASN A N 1
ATOM 5311 C CA . ASN A 1 667 ? -15.516 14.895 20.279 1.00 96.31 667 ASN A CA 1
ATOM 5312 C C . ASN A 1 667 ? -15.172 13.968 21.460 1.00 96.31 667 ASN A C 1
ATOM 5314 O O . ASN A 1 667 ? -15.434 12.765 21.410 1.00 96.31 667 ASN A O 1
ATOM 5318 N N . PRO A 1 668 ? -14.637 14.517 22.565 1.00 94.50 668 PRO A N 1
ATOM 5319 C CA . PRO A 1 668 ? -14.204 13.716 23.713 1.00 94.50 668 PRO A CA 1
ATOM 5320 C C . PRO A 1 668 ? -15.338 12.956 24.395 1.00 94.50 668 PRO A C 1
ATOM 5322 O O . PRO A 1 668 ? -15.096 11.934 25.028 1.00 94.50 668 PRO A O 1
ATOM 5325 N N . LYS A 1 669 ? -16.583 13.424 24.247 1.00 93.25 669 LYS A N 1
ATOM 5326 C CA . LYS A 1 669 ? -17.785 12.767 24.781 1.00 93.25 669 LYS A CA 1
ATOM 5327 C C . LYS A 1 669 ? -18.387 11.741 23.820 1.00 93.25 669 LYS A C 1
ATOM 5329 O O . LYS A 1 669 ? -19.388 11.115 24.165 1.00 93.25 669 LYS A O 1
ATOM 5334 N N . LEU A 1 670 ? -17.815 11.575 22.625 1.00 94.75 670 LEU A N 1
ATOM 5335 C CA . LEU A 1 670 ? -18.236 10.539 21.695 1.00 94.75 670 LEU A CA 1
ATOM 5336 C C . LEU A 1 670 ? -18.112 9.183 22.390 1.00 94.75 670 LEU A C 1
ATOM 5338 O O . LEU A 1 670 ? -17.127 8.910 23.091 1.00 94.75 670 LEU A O 1
ATOM 5342 N N . ARG A 1 671 ? -19.124 8.343 22.184 1.00 93.00 671 ARG A N 1
ATOM 5343 C CA . ARG A 1 671 ? -19.165 6.973 22.688 1.00 93.00 671 ARG A CA 1
ATOM 5344 C C . ARG A 1 671 ? -18.650 6.006 21.620 1.00 93.00 671 ARG A C 1
ATOM 5346 O O . ARG A 1 671 ? -18.847 6.267 20.432 1.00 93.00 671 ARG A O 1
ATOM 5353 N N . PRO A 1 672 ? -18.022 4.886 22.010 1.00 92.44 672 PRO A N 1
ATOM 5354 C CA . PRO A 1 672 ? -17.466 3.951 21.040 1.00 92.44 672 PRO A CA 1
ATOM 5355 C C . PRO A 1 672 ? -18.559 3.238 20.228 1.00 92.44 672 PRO A C 1
ATOM 5357 O O . PRO A 1 672 ? -18.287 2.797 19.121 1.00 92.44 672 PRO A O 1
ATOM 5360 N N . ASP A 1 673 ? -19.798 3.159 20.725 1.00 93.44 673 ASP A N 1
ATOM 5361 C CA . ASP A 1 673 ? -20.953 2.567 20.034 1.00 93.44 673 ASP A CA 1
ATOM 5362 C C . ASP A 1 673 ? -21.590 3.471 18.965 1.00 93.44 673 ASP A C 1
ATOM 5364 O O . ASP A 1 673 ? -22.536 3.045 18.300 1.00 93.44 673 ASP A O 1
ATOM 5368 N N . ALA A 1 674 ? -21.062 4.683 18.757 1.00 95.00 674 ALA A N 1
ATOM 5369 C CA . ALA A 1 674 ? -21.512 5.569 17.691 1.00 95.00 674 ALA A CA 1
ATOM 5370 C C . ALA A 1 674 ? -21.420 4.871 16.313 1.00 95.00 674 ALA A C 1
ATOM 5372 O O . ALA A 1 674 ? -20.379 4.270 16.008 1.00 95.00 674 ALA A O 1
ATOM 5373 N N . PRO A 1 675 ? -22.468 4.942 15.465 1.00 94.94 675 PRO A N 1
ATOM 5374 C CA . PRO A 1 675 ? -22.497 4.251 14.176 1.00 94.94 675 PRO A CA 1
ATOM 5375 C C . PRO A 1 675 ? -21.297 4.576 13.286 1.00 94.94 675 PRO A C 1
ATOM 5377 O O . PRO A 1 675 ? -20.710 3.659 12.714 1.00 94.94 675 PRO A O 1
ATOM 5380 N N . GLU A 1 676 ? -20.878 5.845 13.234 1.00 93.00 676 GLU A N 1
ATOM 5381 C CA . GLU A 1 676 ? -19.726 6.262 12.431 1.00 93.00 676 GLU A CA 1
ATOM 5382 C C . GLU A 1 676 ? -18.406 5.632 12.902 1.00 93.00 676 GLU A C 1
ATOM 5384 O O . GLU A 1 676 ? -17.521 5.362 12.095 1.00 93.00 676 GLU A O 1
ATOM 5389 N N . ILE A 1 677 ? -18.269 5.331 14.195 1.00 96.75 677 ILE A N 1
ATOM 5390 C CA . ILE A 1 677 ? -17.078 4.670 14.742 1.00 96.75 677 ILE A CA 1
ATOM 5391 C C . ILE A 1 677 ? -17.130 3.174 14.456 1.00 96.75 677 ILE A C 1
ATOM 5393 O O . ILE A 1 677 ? -16.132 2.581 14.045 1.00 96.75 677 ILE A O 1
ATOM 5397 N N . GLN A 1 678 ? -18.298 2.554 14.623 1.00 95.56 678 GLN A N 1
ATOM 5398 C CA . GLN A 1 678 ? -18.471 1.127 14.364 1.00 95.56 678 GLN A CA 1
ATOM 5399 C C . GLN A 1 678 ? -18.334 0.776 12.876 1.00 95.56 678 GLN A C 1
ATOM 5401 O O . GLN A 1 678 ? -17.835 -0.305 12.550 1.00 95.56 678 GLN A O 1
ATOM 5406 N N . GLU A 1 679 ? -18.700 1.688 11.973 1.00 95.94 679 GLU A N 1
ATOM 5407 C CA . GLU A 1 679 ? -18.409 1.568 10.543 1.00 95.94 679 GLU A CA 1
ATOM 5408 C C . GLU A 1 679 ? -16.895 1.536 10.284 1.00 95.94 679 GLU A C 1
ATOM 5410 O O . GLU A 1 679 ? -16.395 0.624 9.616 1.00 95.94 679 GLU A O 1
ATOM 5415 N N . GLU A 1 680 ? -16.137 2.464 10.876 1.00 96.69 680 GLU A N 1
ATOM 5416 C CA . GLU A 1 680 ? -14.682 2.506 10.703 1.00 96.69 680 GLU A CA 1
ATOM 5417 C C . GLU A 1 680 ? -13.977 1.295 11.327 1.00 96.69 680 GLU A C 1
ATOM 5419 O O . GLU A 1 680 ? -13.031 0.762 10.740 1.00 96.69 680 GLU A O 1
ATOM 5424 N N . ILE A 1 681 ? -14.483 0.775 12.449 1.00 98.06 681 ILE A N 1
ATOM 5425 C CA . ILE A 1 681 ? -14.035 -0.501 13.023 1.00 98.06 681 ILE A CA 1
ATOM 5426 C C . ILE A 1 681 ? -14.322 -1.669 12.069 1.00 98.06 681 ILE A C 1
ATOM 5428 O O . ILE A 1 681 ? -13.460 -2.526 11.852 1.00 98.06 681 ILE A O 1
ATOM 5432 N N . GLY A 1 682 ? -15.500 -1.700 11.441 1.00 97.38 682 GLY A N 1
ATOM 5433 C CA . GLY A 1 682 ? -15.835 -2.683 10.409 1.00 97.38 682 GLY A CA 1
ATOM 5434 C C . GLY A 1 682 ? -14.849 -2.654 9.237 1.00 97.38 682 GLY A C 1
ATOM 5435 O O . GLY A 1 682 ? -14.315 -3.698 8.845 1.00 97.38 682 GLY A O 1
ATOM 5436 N N . ASN A 1 683 ? -14.542 -1.457 8.732 1.00 96.25 683 ASN A N 1
ATOM 5437 C CA . ASN A 1 683 ? -13.572 -1.234 7.659 1.00 96.25 683 ASN A CA 1
ATOM 5438 C C . ASN A 1 683 ? -12.141 -1.619 8.069 1.00 96.25 683 ASN A C 1
ATOM 5440 O O . ASN A 1 683 ? -11.407 -2.227 7.281 1.00 96.25 683 ASN A O 1
ATOM 5444 N N . PHE A 1 684 ? -11.744 -1.328 9.308 1.00 98.12 684 PHE A N 1
ATOM 5445 C CA . PHE A 1 684 ? -10.472 -1.768 9.878 1.00 98.12 684 PHE A CA 1
ATOM 5446 C C . PHE A 1 684 ? -10.355 -3.302 9.855 1.00 98.12 684 PHE A C 1
ATOM 5448 O O . PHE A 1 684 ? -9.391 -3.841 9.300 1.00 98.12 684 PHE A O 1
ATOM 5455 N N . PHE A 1 685 ? -11.365 -4.031 10.347 1.00 97.62 685 PHE A N 1
ATOM 5456 C CA . PHE A 1 685 ? -11.351 -5.499 10.331 1.00 97.62 685 PHE A CA 1
ATOM 5457 C C . PHE A 1 685 ? -11.428 -6.086 8.918 1.00 97.62 685 PHE A C 1
ATOM 5459 O O . PHE A 1 685 ? -10.819 -7.127 8.660 1.00 97.62 685 PHE A O 1
ATOM 5466 N N . LEU A 1 686 ? -12.131 -5.433 7.987 1.00 96.00 686 LEU A N 1
ATOM 5467 C CA . LEU A 1 686 ? -12.173 -5.849 6.584 1.00 96.00 686 LEU A CA 1
ATOM 5468 C C . LEU A 1 686 ? -10.774 -5.855 5.954 1.00 96.00 686 LEU A C 1
ATOM 5470 O O . LEU A 1 686 ? -10.431 -6.796 5.238 1.00 96.00 686 LEU A O 1
ATOM 5474 N N . ASN A 1 687 ? -9.956 -4.839 6.238 1.00 95.56 687 ASN A N 1
ATOM 5475 C CA . ASN A 1 687 ? -8.574 -4.782 5.763 1.00 95.56 687 ASN A CA 1
ATOM 5476 C C . ASN A 1 687 ? -7.671 -5.761 6.528 1.00 95.56 687 ASN A C 1
ATOM 5478 O O . ASN A 1 687 ? -6.906 -6.498 5.907 1.00 95.56 687 ASN A O 1
ATOM 5482 N N . LEU A 1 688 ? -7.816 -5.856 7.854 1.00 95.06 688 LEU A N 1
ATOM 5483 C CA . LEU A 1 688 ? -7.025 -6.774 8.681 1.00 95.06 688 LEU A CA 1
ATOM 5484 C C . LEU A 1 688 ? -7.216 -8.250 8.292 1.00 95.06 688 LEU A C 1
ATOM 5486 O O . LEU A 1 688 ? -6.261 -9.023 8.336 1.00 95.06 688 LEU A O 1
ATOM 5490 N N . ARG A 1 689 ? -8.429 -8.653 7.889 1.00 93.75 689 ARG A N 1
ATOM 5491 C CA . ARG A 1 689 ? -8.733 -10.016 7.405 1.00 93.75 689 ARG A CA 1
ATOM 5492 C C . ARG A 1 689 ? -8.071 -10.355 6.071 1.00 93.75 689 ARG A C 1
ATOM 5494 O O . ARG A 1 689 ? -7.829 -11.527 5.808 1.00 93.75 689 ARG A O 1
ATOM 5501 N N . LYS A 1 690 ? -7.782 -9.351 5.239 1.00 91.44 690 LYS A N 1
ATOM 5502 C CA . LYS A 1 690 ? -7.082 -9.533 3.958 1.00 91.44 690 LYS A CA 1
ATOM 5503 C C . LYS A 1 690 ? -5.567 -9.658 4.134 1.00 91.44 690 LYS A C 1
ATOM 5505 O O . LYS A 1 690 ? -4.899 -10.179 3.248 1.00 91.44 690 LYS A O 1
ATOM 5510 N N . LEU A 1 691 ? -5.028 -9.187 5.260 1.00 87.94 691 LEU A N 1
ATOM 5511 C CA . LEU A 1 691 ? -3.602 -9.261 5.557 1.00 87.94 691 LEU A CA 1
ATOM 5512 C C . LEU A 1 691 ? -3.207 -10.712 5.886 1.00 87.94 691 LEU A C 1
ATOM 5514 O O . LEU A 1 691 ? -3.830 -11.352 6.740 1.00 87.94 691 LEU A O 1
ATOM 5518 N N . SER A 1 692 ? -2.166 -11.246 5.243 1.00 85.44 692 SER A N 1
ATOM 5519 C CA . SER A 1 692 ? -1.683 -12.606 5.522 1.00 85.44 692 SER A CA 1
ATOM 5520 C C . SER A 1 692 ? -1.250 -12.756 6.988 1.00 85.44 692 SER A C 1
ATOM 5522 O O . SER A 1 692 ? -0.643 -11.828 7.524 1.00 85.44 692 SER A O 1
ATOM 5524 N N . PRO A 1 693 ? -1.478 -13.912 7.645 1.00 75.69 693 PRO A N 1
ATOM 5525 C CA . PRO A 1 693 ? -0.849 -14.250 8.929 1.00 75.69 693 PRO A CA 1
ATOM 5526 C C . PRO A 1 693 ? 0.685 -14.130 8.919 1.00 75.69 693 PRO A C 1
ATOM 5528 O O . PRO A 1 693 ? 1.291 -13.858 9.951 1.00 75.69 693 PRO A O 1
ATOM 5531 N N . HIS A 1 694 ? 1.303 -14.297 7.745 1.00 77.31 694 HIS A N 1
ATOM 5532 C CA . HIS A 1 694 ? 2.751 -14.214 7.535 1.00 77.31 694 HIS A CA 1
ATOM 5533 C C . HIS A 1 694 ? 3.195 -12.883 6.911 1.00 77.31 694 HIS A C 1
ATOM 5535 O O . HIS A 1 694 ? 4.346 -12.761 6.491 1.00 77.31 694 HIS A O 1
ATOM 5541 N N . ALA A 1 695 ? 2.305 -11.887 6.826 1.00 80.94 695 ALA A N 1
ATOM 5542 C CA . ALA A 1 695 ? 2.642 -10.579 6.278 1.00 80.94 695 ALA A CA 1
ATOM 5543 C C . ALA A 1 695 ? 3.814 -9.978 7.061 1.00 80.94 695 ALA A C 1
ATOM 5545 O O . ALA A 1 695 ? 3.714 -9.737 8.270 1.00 80.94 695 ALA A O 1
ATOM 5546 N N . GLN A 1 696 ? 4.934 -9.709 6.386 1.00 80.31 696 GLN A N 1
ATOM 5547 C CA . GLN A 1 696 ? 6.076 -9.077 7.050 1.00 80.31 696 GLN A CA 1
ATOM 5548 C C . GLN A 1 696 ? 5.753 -7.641 7.475 1.00 80.31 696 GLN A C 1
ATOM 5550 O O . GLN A 1 696 ? 6.312 -7.163 8.462 1.00 80.31 696 GLN A O 1
ATOM 5555 N N . SER A 1 697 ? 4.792 -7.001 6.814 1.00 88.06 697 SER A N 1
ATOM 5556 C CA . SER A 1 697 ? 4.345 -5.652 7.132 1.00 88.06 697 SER A CA 1
ATOM 5557 C C . SER A 1 697 ? 3.488 -5.567 8.398 1.00 88.06 697 SER A C 1
ATOM 5559 O O . SER A 1 697 ? 3.216 -4.472 8.880 1.00 88.06 697 SER A O 1
ATOM 5561 N N . SER A 1 698 ? 3.132 -6.704 9.011 1.00 87.06 698 SER A N 1
ATOM 5562 C CA . SER A 1 698 ? 2.363 -6.755 10.263 1.00 87.06 698 SER A CA 1
ATOM 5563 C C . SER A 1 698 ? 3.038 -6.053 11.449 1.00 87.06 698 SER A C 1
ATOM 5565 O O . SER A 1 698 ? 2.349 -5.599 12.362 1.00 87.06 698 SER A O 1
ATOM 5567 N N . GLY A 1 699 ? 4.367 -5.889 11.424 1.00 85.25 699 GLY A N 1
ATOM 5568 C CA . GLY A 1 699 ? 5.105 -5.108 12.426 1.00 85.25 699 GLY A CA 1
ATOM 5569 C C . GLY A 1 699 ? 4.745 -3.615 12.439 1.00 85.25 699 GLY A C 1
ATOM 5570 O O . GLY A 1 699 ? 4.987 -2.938 13.434 1.00 85.25 699 GLY A O 1
ATOM 5571 N N . LEU A 1 700 ? 4.127 -3.113 11.365 1.00 91.88 700 LEU A N 1
ATOM 5572 C CA . LEU A 1 700 ? 3.623 -1.743 11.246 1.00 91.88 700 LEU A CA 1
ATOM 5573 C C . LEU A 1 700 ? 2.235 -1.560 11.886 1.00 91.88 700 LEU A C 1
ATOM 5575 O O . LEU A 1 700 ? 1.734 -0.440 11.965 1.00 91.88 700 LEU A O 1
ATOM 5579 N N . CYS A 1 701 ? 1.593 -2.643 12.339 1.00 92.94 701 CYS A N 1
ATOM 5580 C CA . CYS A 1 701 ? 0.229 -2.599 12.861 1.00 92.94 701 CYS A CA 1
ATOM 5581 C C . CYS A 1 701 ? 0.125 -2.331 14.371 1.00 92.94 701 CYS A C 1
ATOM 5583 O O . CYS A 1 701 ? -0.990 -2.222 14.870 1.00 92.94 701 CYS A O 1
ATOM 5585 N N . SER A 1 702 ? 1.231 -2.199 15.110 1.00 91.62 702 SER A N 1
ATOM 5586 C CA . SER A 1 702 ? 1.187 -2.021 16.572 1.00 91.62 702 SER A CA 1
ATOM 5587 C C . SER A 1 702 ? 0.361 -0.801 17.005 1.00 91.62 702 SER A C 1
ATOM 5589 O O . SER A 1 702 ? -0.578 -0.940 17.786 1.00 91.62 702 SER A O 1
ATOM 5591 N N . TRP A 1 703 ? 0.653 0.375 16.446 1.00 94.25 703 TRP A N 1
ATOM 5592 C CA . TRP A 1 703 ? -0.091 1.607 16.720 1.00 94.25 703 TRP A CA 1
ATOM 5593 C C . TRP A 1 703 ? -1.572 1.540 16.308 1.00 94.25 703 TRP A C 1
ATOM 5595 O O . TRP A 1 703 ? -2.425 1.789 17.162 1.00 94.25 703 TRP A O 1
ATOM 5605 N N . PRO A 1 704 ? -1.940 1.162 15.062 1.00 97.44 704 PRO A N 1
ATOM 5606 C CA . PRO A 1 704 ? -3.353 1.113 14.698 1.00 97.44 704 PRO A CA 1
ATOM 5607 C C . PRO A 1 704 ? -4.129 0.038 15.469 1.00 97.44 704 PRO A C 1
ATOM 5609 O O . PRO A 1 704 ? -5.330 0.195 15.668 1.00 97.44 704 PRO A O 1
ATOM 5612 N N . PHE A 1 705 ? -3.472 -1.025 15.944 1.00 96.94 705 PHE A N 1
ATOM 5613 C CA . PHE A 1 705 ? -4.092 -2.005 16.837 1.00 96.94 705 PHE A CA 1
ATOM 5614 C C . PHE A 1 705 ? -4.409 -1.434 18.210 1.00 96.94 705 PHE A C 1
ATOM 5616 O O . PHE A 1 705 ? -5.492 -1.712 18.715 1.00 96.94 705 PHE A O 1
ATOM 5623 N N . ALA A 1 706 ? -3.512 -0.634 18.792 1.00 95.19 706 ALA A N 1
ATOM 5624 C CA . ALA A 1 706 ? -3.793 0.057 20.043 1.00 95.19 706 ALA A CA 1
ATOM 5625 C C . ALA A 1 706 ? -4.999 0.992 19.866 1.00 95.19 706 ALA A C 1
ATOM 5627 O O . ALA A 1 706 ? -6.010 0.823 20.535 1.00 95.19 706 ALA A O 1
ATOM 5628 N N . VAL A 1 707 ? -4.948 1.895 18.883 1.00 97.31 707 VAL A N 1
ATOM 5629 C CA . VAL A 1 707 ? -5.989 2.912 18.672 1.00 97.31 707 VAL A CA 1
ATOM 5630 C C . VAL A 1 707 ? -7.346 2.311 18.302 1.00 97.31 707 VAL A C 1
ATOM 5632 O O . VAL A 1 707 ? -8.344 2.566 18.975 1.00 97.31 707 VAL A O 1
ATOM 5635 N N . ALA A 1 708 ? -7.412 1.509 17.233 1.00 97.75 708 ALA A N 1
ATOM 5636 C CA . ALA A 1 708 ? -8.679 0.934 16.791 1.00 97.75 708 ALA A CA 1
ATOM 5637 C C . ALA A 1 708 ? -9.184 -0.121 17.783 1.00 97.75 708 ALA A C 1
ATOM 5639 O O . ALA A 1 708 ? -10.381 -0.185 18.052 1.00 97.75 708 ALA A O 1
ATOM 5640 N N . GLY A 1 709 ? -8.278 -0.912 18.369 1.00 97.19 709 GLY A N 1
ATOM 5641 C CA . GLY A 1 709 ? -8.606 -1.929 19.366 1.00 97.19 709 GLY A CA 1
ATOM 5642 C C . GLY A 1 709 ? -9.274 -1.350 20.610 1.00 97.19 709 GLY A C 1
ATOM 5643 O O . GLY A 1 709 ? -10.241 -1.938 21.098 1.00 97.19 709 GLY A O 1
ATOM 5644 N N . SER A 1 710 ? -8.839 -0.177 21.082 1.00 95.88 710 SER A N 1
ATOM 5645 C CA . SER A 1 710 ? -9.465 0.502 22.222 1.00 95.88 710 SER A CA 1
ATOM 5646 C C . SER A 1 710 ? -10.947 0.820 21.991 1.00 95.88 710 SER A C 1
ATOM 5648 O O . SER A 1 710 ? -11.722 0.826 22.945 1.00 95.88 710 SER A O 1
ATOM 5650 N N . ALA A 1 711 ? -11.362 1.030 20.737 1.00 96.38 711 ALA A N 1
ATOM 5651 C CA . ALA A 1 711 ? -12.740 1.348 20.352 1.00 96.38 711 ALA A CA 1
ATOM 5652 C C . ALA A 1 711 ? -13.604 0.113 20.006 1.00 96.38 711 ALA A C 1
ATOM 5654 O O . ALA A 1 711 ? -14.778 0.252 19.649 1.00 96.38 711 ALA A O 1
ATOM 5655 N N . VAL A 1 712 ? -13.058 -1.107 20.102 1.00 96.75 712 VAL A N 1
ATOM 5656 C CA . VAL A 1 712 ? -13.805 -2.344 19.822 1.00 96.75 712 VAL A CA 1
ATOM 5657 C C . VAL A 1 712 ? -14.714 -2.708 20.996 1.00 96.75 712 VAL A C 1
ATOM 5659 O O . VAL A 1 712 ? -14.256 -2.959 22.116 1.00 96.75 712 VAL A O 1
ATOM 5662 N N . ILE A 1 713 ? -16.012 -2.820 20.711 1.00 93.44 713 ILE A N 1
ATOM 5663 C CA . ILE A 1 713 ? -17.041 -3.181 21.699 1.00 93.44 713 ILE A CA 1
ATOM 5664 C C . ILE A 1 713 ? -17.548 -4.621 21.557 1.00 93.44 713 ILE A C 1
ATOM 5666 O O . ILE A 1 713 ? -18.061 -5.178 22.521 1.00 93.44 713 ILE A O 1
ATOM 5670 N N . LYS A 1 714 ? -17.426 -5.234 20.371 1.00 92.50 714 LYS A N 1
ATOM 5671 C CA . LYS A 1 714 ? -17.953 -6.581 20.116 1.00 92.50 714 LYS A CA 1
ATOM 5672 C C . LYS A 1 714 ? -16.942 -7.651 20.514 1.00 92.50 714 LYS A C 1
ATOM 5674 O O . LYS A 1 714 ? -15.783 -7.598 20.102 1.00 92.50 714 LYS A O 1
ATOM 5679 N N . GLU A 1 715 ? -17.395 -8.647 21.267 1.00 90.25 715 GLU A N 1
ATOM 5680 C CA . GLU A 1 715 ? -16.523 -9.684 21.827 1.00 90.25 715 GLU A CA 1
ATOM 5681 C C . GLU A 1 715 ? -15.855 -10.556 20.751 1.00 90.25 715 GLU A C 1
ATOM 5683 O O . GLU A 1 715 ? -14.662 -10.841 20.824 1.00 90.25 715 GLU A O 1
ATOM 5688 N N . ASP A 1 716 ? -16.574 -10.908 19.684 1.00 91.25 716 ASP A N 1
ATOM 5689 C CA . ASP A 1 716 ? -16.022 -11.669 18.555 1.00 91.25 716 ASP A CA 1
ATOM 5690 C C . ASP A 1 716 ? -14.873 -10.920 17.857 1.00 91.25 716 ASP A C 1
ATOM 5692 O O . ASP A 1 716 ? -13.858 -11.513 17.478 1.00 91.25 716 ASP A O 1
ATOM 5696 N N . GLN A 1 717 ? -15.003 -9.598 17.731 1.00 94.38 717 GLN A N 1
ATOM 5697 C CA . GLN A 1 717 ? -13.975 -8.726 17.173 1.00 94.38 717 GLN A CA 1
ATOM 5698 C C . GLN A 1 717 ? -12.767 -8.586 18.106 1.00 94.38 717 GLN A C 1
ATOM 5700 O O . GLN A 1 717 ? -11.633 -8.613 17.620 1.00 94.38 717 GLN A O 1
ATOM 5705 N N . ARG A 1 718 ? -12.985 -8.486 19.426 1.00 94.75 718 ARG A N 1
ATOM 5706 C CA . ARG A 1 718 ? -11.907 -8.482 20.431 1.00 94.75 718 ARG A CA 1
ATOM 5707 C C . ARG A 1 718 ? -11.095 -9.769 20.356 1.00 94.75 718 ARG A C 1
ATOM 5709 O O . ARG A 1 718 ? -9.880 -9.712 20.180 1.00 94.75 718 ARG A O 1
ATOM 5716 N N . LEU A 1 719 ? -11.763 -10.923 20.384 1.00 91.75 719 LEU A N 1
ATOM 5717 C CA . LEU A 1 719 ? -11.120 -12.236 20.284 1.00 91.75 719 LEU A CA 1
ATOM 5718 C C . LEU A 1 719 ? -10.327 -12.389 18.980 1.00 91.75 719 LEU A C 1
ATOM 5720 O O . LEU A 1 719 ? -9.176 -12.833 19.007 1.00 91.75 719 LEU A O 1
ATOM 5724 N N . TYR A 1 720 ? -10.901 -11.970 17.847 1.00 93.44 720 TYR A N 1
ATOM 5725 C CA . TYR A 1 720 ? -10.197 -11.988 16.566 1.00 93.44 720 TYR A CA 1
ATOM 5726 C C . TYR A 1 720 ? -8.951 -11.092 16.588 1.00 93.44 720 TYR A C 1
ATOM 5728 O O . TYR A 1 720 ? -7.885 -11.517 16.144 1.00 93.44 720 TYR A O 1
ATOM 5736 N N . LEU A 1 721 ? -9.049 -9.868 17.119 1.00 94.69 721 LEU A N 1
ATOM 5737 C CA . LEU A 1 721 ? -7.912 -8.951 17.207 1.00 94.69 721 LEU A CA 1
ATOM 5738 C C . LEU A 1 721 ? -6.788 -9.522 18.081 1.00 94.69 721 LEU A C 1
ATOM 5740 O O . LEU A 1 721 ? -5.632 -9.495 17.666 1.00 94.69 721 LEU A O 1
ATOM 5744 N N . ILE A 1 722 ? -7.122 -10.096 19.240 1.00 93.12 722 ILE A N 1
ATOM 5745 C CA . ILE A 1 722 ? -6.152 -10.740 20.136 1.00 93.12 722 ILE A CA 1
ATOM 5746 C C . ILE A 1 722 ? -5.422 -11.885 19.431 1.00 93.12 722 ILE A C 1
ATOM 5748 O O . ILE A 1 722 ? -4.194 -11.956 19.483 1.00 93.12 722 ILE A O 1
ATOM 5752 N N . GLU A 1 723 ? -6.145 -12.752 18.723 1.00 89.25 723 GLU A N 1
ATOM 5753 C CA . GLU A 1 723 ? -5.524 -13.861 17.994 1.00 89.25 723 GLU A CA 1
ATOM 5754 C C . GLU A 1 723 ? -4.612 -13.371 16.862 1.00 89.25 723 GLU A C 1
ATOM 5756 O O . GLU A 1 723 ? -3.524 -13.911 16.638 1.00 89.25 723 GLU A O 1
ATOM 5761 N N . ARG A 1 724 ? -5.003 -12.288 16.183 1.00 90.75 724 ARG A N 1
ATOM 5762 C CA . ARG A 1 724 ? -4.178 -11.652 15.150 1.00 90.75 724 ARG A CA 1
ATOM 5763 C C . ARG A 1 724 ? -2.911 -11.027 15.718 1.00 90.75 724 ARG A C 1
ATOM 5765 O O . ARG A 1 724 ? -1.838 -11.264 15.166 1.00 90.75 724 ARG A O 1
ATOM 5772 N N . ILE A 1 725 ? -3.013 -10.284 16.818 1.00 91.88 725 ILE A N 1
ATOM 5773 C CA . ILE A 1 725 ? -1.853 -9.708 17.509 1.00 91.88 725 ILE A CA 1
ATOM 5774 C C . ILE A 1 725 ? -0.908 -10.821 17.965 1.00 91.88 725 ILE A C 1
ATOM 5776 O O . ILE A 1 725 ? 0.299 -10.725 17.739 1.00 91.88 725 ILE A O 1
ATOM 5780 N N . ARG A 1 726 ? -1.449 -11.905 18.537 1.00 87.62 726 ARG A N 1
ATOM 5781 C CA . ARG A 1 726 ? -0.666 -13.069 18.963 1.00 87.62 726 ARG A CA 1
ATOM 5782 C C . ARG A 1 726 ? 0.091 -13.695 17.798 1.00 87.62 726 ARG A C 1
ATOM 5784 O O . ARG A 1 726 ? 1.306 -13.856 17.878 1.00 87.62 726 ARG A O 1
ATOM 5791 N N . THR A 1 727 ? -0.618 -13.998 16.712 1.00 85.62 727 THR A N 1
ATOM 5792 C CA . THR A 1 727 ? -0.041 -14.596 15.501 1.00 85.62 727 THR A CA 1
ATOM 5793 C C . THR A 1 727 ? 1.103 -13.739 14.963 1.00 85.62 727 THR A C 1
ATOM 5795 O O . THR A 1 727 ? 2.204 -14.237 14.735 1.00 85.62 727 THR A O 1
ATOM 5798 N N . PHE A 1 728 ? 0.880 -12.432 14.821 1.00 86.62 728 PHE A N 1
ATOM 5799 C CA . PHE A 1 728 ? 1.898 -11.509 14.328 1.00 86.62 728 PHE A CA 1
ATOM 5800 C C . PHE A 1 728 ? 3.080 -11.362 15.277 1.00 86.62 728 PHE A C 1
ATOM 5802 O O . PHE A 1 728 ? 4.222 -11.410 14.828 1.00 86.62 728 PHE A O 1
ATOM 5809 N N . GLY A 1 729 ? 2.836 -11.251 16.582 1.00 84.88 729 GLY A N 1
ATOM 5810 C CA . GLY A 1 729 ? 3.908 -11.149 17.563 1.00 84.88 729 GLY A CA 1
ATOM 5811 C C . GLY A 1 729 ? 4.779 -12.404 17.613 1.00 84.88 729 GLY A C 1
ATOM 5812 O O . GLY A 1 729 ? 5.995 -12.269 17.675 1.00 84.88 729 GLY A O 1
ATOM 5813 N N . VAL A 1 730 ? 4.204 -13.606 17.476 1.00 83.88 730 VAL A N 1
ATOM 5814 C CA . VAL A 1 730 ? 4.970 -14.864 17.377 1.00 83.88 730 VAL A CA 1
ATOM 5815 C C . VAL A 1 730 ? 5.778 -14.927 16.082 1.00 83.88 730 VAL A C 1
ATOM 5817 O O . VAL A 1 730 ? 6.978 -15.196 16.127 1.00 83.88 730 VAL A O 1
ATOM 5820 N N . MET A 1 731 ? 5.154 -14.629 14.938 1.00 80.56 731 MET A N 1
ATOM 5821 C CA . MET A 1 731 ? 5.834 -14.630 13.635 1.00 80.56 731 MET A CA 1
ATOM 5822 C C . MET A 1 731 ? 6.990 -13.627 13.583 1.00 80.56 731 MET A C 1
ATOM 5824 O O . MET A 1 731 ? 8.010 -13.883 12.946 1.00 80.56 731 MET A O 1
ATOM 5828 N N . LYS A 1 732 ? 6.833 -12.486 14.260 1.00 78.25 732 LYS A N 1
ATOM 5829 C CA . LYS A 1 732 ? 7.829 -11.415 14.316 1.00 78.25 732 LYS A CA 1
ATOM 5830 C C . LYS A 1 732 ? 8.766 -11.493 15.503 1.00 78.25 732 LYS A C 1
ATOM 5832 O O . LYS A 1 732 ? 9.719 -10.732 15.516 1.00 78.25 732 LYS A O 1
ATOM 5837 N N . LYS A 1 733 ? 8.512 -12.381 16.465 1.00 83.81 733 LYS A N 1
ATOM 5838 C CA . LYS A 1 733 ? 9.212 -12.448 17.755 1.00 83.81 733 LYS A CA 1
ATOM 5839 C C . LYS A 1 733 ? 9.245 -11.097 18.488 1.00 83.81 733 LYS A C 1
ATOM 5841 O O . LYS A 1 733 ? 10.257 -10.745 19.088 1.00 83.81 733 LYS A O 1
ATOM 5846 N N . SER A 1 734 ? 8.163 -10.320 18.381 1.00 81.56 734 SER A N 1
ATOM 5847 C CA . SER A 1 734 ? 8.095 -8.925 18.838 1.00 81.56 734 SER A CA 1
ATOM 5848 C C . SER A 1 734 ? 7.346 -8.796 20.163 1.00 81.56 734 SER A C 1
ATOM 5850 O O . SER A 1 734 ? 6.128 -9.000 20.226 1.00 81.56 734 SER A O 1
ATOM 5852 N N . SER A 1 735 ? 8.065 -8.384 21.209 1.00 82.62 735 SER A N 1
ATOM 5853 C CA . SER A 1 735 ? 7.488 -8.061 22.521 1.00 82.62 735 SER A CA 1
ATOM 5854 C C . SER A 1 735 ? 6.559 -6.850 22.460 1.00 82.62 735 SER A C 1
ATOM 5856 O O . SER A 1 735 ? 5.528 -6.855 23.128 1.00 82.62 735 SER A O 1
ATOM 5858 N N . GLY A 1 736 ? 6.834 -5.875 21.588 1.00 81.88 736 GLY A N 1
ATOM 5859 C CA . GLY A 1 736 ? 5.974 -4.704 21.399 1.00 81.88 736 GLY A CA 1
ATOM 5860 C C . GLY A 1 736 ? 4.535 -5.036 20.985 1.00 81.88 736 GLY A C 1
ATOM 5861 O O . GLY A 1 736 ? 3.592 -4.465 21.531 1.00 81.88 736 GLY A O 1
ATOM 5862 N N . LEU A 1 737 ? 4.322 -6.013 20.093 1.00 86.12 737 LEU A N 1
ATOM 5863 C CA . LEU A 1 737 ? 2.961 -6.467 19.759 1.00 86.12 737 LEU A CA 1
ATOM 5864 C C . LEU A 1 737 ? 2.265 -7.124 20.961 1.00 86.12 737 LEU A C 1
ATOM 5866 O O . LEU A 1 737 ? 1.064 -6.943 21.157 1.00 86.12 737 LEU A O 1
ATOM 5870 N N . MET A 1 738 ? 3.013 -7.830 21.811 1.00 86.69 738 MET A N 1
ATOM 5871 C CA . MET A 1 738 ? 2.471 -8.378 23.058 1.00 86.69 738 MET A CA 1
ATOM 5872 C C . MET A 1 738 ? 2.132 -7.277 24.070 1.00 86.69 738 MET A C 1
ATOM 5874 O O . MET A 1 738 ? 1.149 -7.416 24.796 1.00 86.69 738 MET A O 1
ATOM 5878 N N . SER A 1 739 ? 2.886 -6.174 24.102 1.00 87.25 739 SER A N 1
ATOM 5879 C CA . SER A 1 739 ? 2.553 -4.993 24.911 1.00 87.25 739 SER A CA 1
ATOM 5880 C C . SER A 1 739 ? 1.237 -4.356 24.464 1.00 87.25 739 SER A C 1
ATOM 5882 O O . SER A 1 739 ? 0.396 -4.072 25.310 1.00 87.25 739 SER A O 1
ATOM 5884 N N . VAL A 1 740 ? 0.986 -4.242 23.152 1.00 90.50 740 VAL A N 1
ATOM 5885 C CA . VAL A 1 740 ? -0.321 -3.784 22.632 1.00 90.50 740 VAL A CA 1
ATOM 5886 C C . VAL A 1 740 ? -1.452 -4.708 23.088 1.00 90.50 740 VAL A C 1
ATOM 5888 O O . VAL A 1 740 ? -2.512 -4.238 23.486 1.00 90.50 740 VAL A O 1
ATOM 5891 N N . MET A 1 741 ? -1.232 -6.024 23.090 1.00 90.62 741 MET A N 1
ATOM 5892 C CA . MET A 1 741 ? -2.222 -6.979 23.596 1.00 90.62 741 MET A CA 1
ATOM 5893 C C . MET A 1 741 ? -2.538 -6.747 25.084 1.00 90.62 741 MET A C 1
ATOM 5895 O O . MET A 1 741 ? -3.706 -6.740 25.465 1.00 90.62 741 MET A O 1
ATOM 5899 N N . ARG A 1 742 ? -1.512 -6.522 25.919 1.00 89.31 742 ARG A N 1
ATOM 5900 C CA . ARG A 1 742 ? -1.688 -6.190 27.345 1.00 89.31 742 ARG A CA 1
ATOM 5901 C C . ARG A 1 742 ? -2.437 -4.871 27.530 1.00 89.31 742 ARG A C 1
ATOM 5903 O O . ARG A 1 742 ? -3.364 -4.828 28.330 1.00 89.31 742 ARG A O 1
ATOM 5910 N N . PHE A 1 743 ? -2.089 -3.854 26.744 1.00 89.88 743 PHE A N 1
ATOM 5911 C CA . PHE A 1 743 ? -2.781 -2.567 26.714 1.00 89.88 743 PHE A CA 1
ATOM 5912 C C . PHE A 1 743 ? -4.270 -2.708 26.379 1.00 89.88 743 PHE A C 1
ATOM 5914 O O . PHE A 1 743 ? -5.115 -2.071 27.000 1.00 89.88 743 PHE A O 1
ATOM 5921 N N . LEU A 1 744 ? -4.631 -3.567 25.426 1.00 93.62 744 LEU A N 1
ATOM 5922 C CA . LEU A 1 744 ? -6.038 -3.783 25.093 1.00 93.62 744 LEU A CA 1
ATOM 5923 C C . LEU A 1 744 ? -6.798 -4.493 26.217 1.00 93.62 744 LEU A C 1
ATOM 5925 O O . LEU A 1 744 ? -7.942 -4.138 26.484 1.00 93.62 744 LEU A O 1
ATOM 5929 N N . PHE A 1 745 ? -6.165 -5.433 26.926 1.00 91.25 745 PHE A N 1
ATOM 5930 C CA . PHE A 1 745 ? -6.787 -6.055 28.097 1.00 91.25 745 PHE A CA 1
ATOM 5931 C C . PHE A 1 745 ? -7.035 -5.057 29.229 1.00 91.25 745 PHE A C 1
ATOM 5933 O O . PHE A 1 745 ? -8.111 -5.093 29.820 1.00 91.25 745 PHE A O 1
ATOM 5940 N N . THR A 1 746 ? -6.093 -4.151 29.514 1.00 89.38 746 THR A N 1
ATOM 5941 C CA . THR A 1 746 ? -6.323 -3.093 30.512 1.00 89.38 746 THR A CA 1
ATOM 5942 C C . THR A 1 746 ? -7.397 -2.120 30.043 1.00 89.38 746 THR A C 1
ATOM 5944 O O . THR A 1 746 ? -8.264 -1.752 30.825 1.00 89.38 746 THR A O 1
ATOM 5947 N N . THR A 1 747 ? -7.400 -1.778 28.753 1.00 91.06 747 THR A N 1
ATOM 5948 C CA . THR A 1 747 ? -8.388 -0.886 28.137 1.00 91.06 747 THR A CA 1
ATOM 5949 C C . THR A 1 747 ? -9.811 -1.436 28.227 1.00 91.06 747 THR A C 1
ATOM 5951 O O . THR A 1 747 ? -10.734 -0.707 28.582 1.00 91.06 747 THR A O 1
ATOM 5954 N N . TRP A 1 748 ? -10.017 -2.710 27.886 1.00 92.50 748 TRP A N 1
ATOM 5955 C CA . TRP A 1 748 ? -11.342 -3.333 27.919 1.00 92.50 748 TRP A CA 1
ATOM 5956 C C . TRP A 1 748 ? -11.786 -3.691 29.342 1.00 92.50 748 TRP A C 1
ATOM 5958 O O . TRP A 1 748 ? -12.986 -3.688 29.615 1.00 92.50 748 TRP A O 1
ATOM 5968 N N . GLY A 1 749 ? -10.832 -3.965 30.235 1.00 86.75 749 GLY A N 1
ATOM 5969 C CA . GLY A 1 749 ? -11.070 -4.406 31.606 1.00 86.75 749 GLY A CA 1
ATOM 5970 C C . GLY A 1 749 ? -11.815 -5.736 31.696 1.00 86.75 749 GLY A C 1
ATOM 5971 O O . GLY A 1 749 ? -11.700 -6.602 30.829 1.00 86.75 749 GLY A O 1
ATOM 5972 N N . SER A 1 750 ? -12.557 -5.907 32.785 1.00 83.00 750 SER A N 1
ATOM 5973 C CA . SER A 1 750 ? -13.356 -7.096 33.092 1.00 83.00 750 SER A CA 1
ATOM 5974 C C . SER A 1 750 ? -14.790 -6.714 33.451 1.00 83.00 750 SER A C 1
ATOM 5976 O O . SER A 1 750 ? -15.069 -5.552 33.732 1.00 83.00 750 SER A O 1
ATOM 5978 N N . ASP A 1 751 ? -15.689 -7.695 33.530 1.00 77.38 751 ASP A N 1
ATOM 5979 C CA . ASP A 1 751 ? -17.083 -7.460 33.941 1.00 77.38 751 ASP A CA 1
ATOM 5980 C C . ASP A 1 751 ? -17.199 -6.836 35.346 1.00 77.38 751 ASP A C 1
ATOM 5982 O O . ASP A 1 751 ? -18.165 -6.137 35.643 1.00 77.38 751 ASP A O 1
ATOM 5986 N N . THR A 1 752 ? -16.213 -7.079 36.216 1.00 78.12 752 THR A N 1
ATOM 5987 C CA . THR A 1 752 ? -16.167 -6.565 37.597 1.00 78.12 752 THR A CA 1
ATOM 5988 C C . THR A 1 752 ? -15.382 -5.264 37.755 1.00 78.12 752 THR A C 1
ATOM 5990 O O . THR A 1 752 ? -15.517 -4.598 38.775 1.00 78.12 752 THR A O 1
ATOM 5993 N N . ASP A 1 753 ? -14.541 -4.931 36.780 1.00 81.62 753 ASP A N 1
ATOM 5994 C CA . ASP A 1 753 ? -13.682 -3.746 36.770 1.00 81.62 753 ASP A CA 1
ATOM 5995 C C . ASP A 1 753 ? -13.572 -3.273 35.316 1.00 81.62 753 ASP A C 1
ATOM 5997 O O . ASP A 1 753 ? -12.668 -3.719 34.592 1.00 81.62 753 ASP A O 1
ATOM 6001 N N . PRO A 1 754 ? -14.571 -2.513 34.827 1.00 80.56 754 PRO A N 1
ATOM 6002 C CA . PRO A 1 754 ? -14.581 -2.048 33.453 1.00 80.56 754 PRO A CA 1
ATOM 6003 C C . PRO A 1 754 ? -13.389 -1.116 33.253 1.00 80.56 754 PRO A C 1
ATOM 6005 O O . PRO A 1 754 ? -13.203 -0.149 33.990 1.00 80.56 754 PRO A O 1
ATOM 6008 N N . GLY A 1 755 ? -12.571 -1.429 32.251 1.00 85.06 755 GLY A N 1
ATOM 6009 C CA . GLY A 1 755 ? -11.389 -0.639 31.939 1.00 85.06 755 GLY A CA 1
ATOM 6010 C C . GLY A 1 755 ? -11.776 0.766 31.466 1.00 85.06 755 GLY A C 1
ATOM 6011 O O . GLY A 1 755 ? -12.953 1.041 31.212 1.00 85.06 755 GLY A O 1
ATOM 6012 N N . PRO A 1 756 ? -10.797 1.663 31.268 1.00 87.50 756 PRO A N 1
ATOM 6013 C CA . PRO A 1 756 ? -11.056 3.031 30.815 1.00 87.50 756 PRO A CA 1
ATOM 6014 C C . PRO A 1 756 ? -11.706 3.100 29.421 1.00 87.50 756 PRO A C 1
ATOM 6016 O O . PRO A 1 756 ? -12.127 4.168 28.981 1.00 87.50 756 PRO A O 1
ATOM 6019 N N . GLY A 1 757 ? -11.778 1.984 28.686 1.00 88.50 757 GLY A N 1
ATOM 6020 C CA . GLY A 1 757 ? -12.249 1.959 27.310 1.00 88.50 757 GLY A CA 1
ATOM 6021 C C . GLY A 1 757 ? -11.407 2.879 26.430 1.00 88.50 757 GLY A C 1
ATOM 6022 O O . GLY A 1 757 ? -10.275 3.236 26.754 1.00 88.50 757 GLY A O 1
ATOM 6023 N N . TRP A 1 758 ? -11.957 3.317 25.304 1.00 93.56 758 TRP A N 1
ATOM 6024 C CA . TRP A 1 758 ? -11.222 4.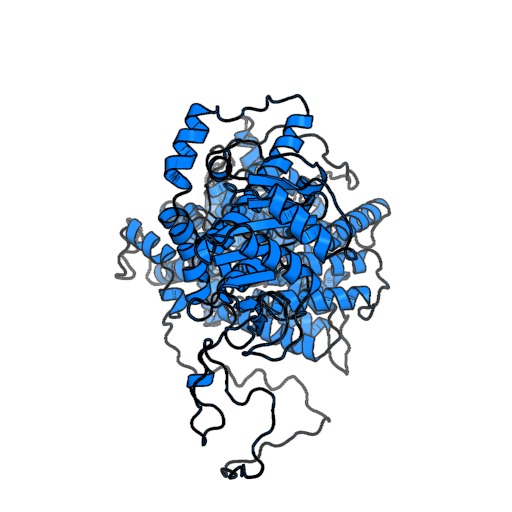198 24.394 1.00 93.56 758 TRP A CA 1
ATOM 6025 C C . TRP A 1 758 ? -10.943 5.612 24.921 1.00 93.56 758 TRP A C 1
ATOM 6027 O O . TRP A 1 758 ? -10.267 6.378 24.236 1.00 93.56 758 TRP A O 1
ATOM 6037 N N . ASP A 1 759 ? -11.407 5.964 26.125 1.00 92.12 759 ASP A N 1
ATOM 6038 C CA . ASP A 1 759 ? -11.031 7.225 26.775 1.00 92.12 759 ASP A CA 1
ATOM 6039 C C . ASP A 1 759 ? -9.540 7.236 27.127 1.00 92.12 759 ASP A C 1
ATOM 6041 O O . ASP A 1 759 ? -8.926 8.300 27.152 1.00 92.12 759 ASP A O 1
ATOM 6045 N N . VAL A 1 760 ? -8.927 6.050 27.245 1.00 91.38 760 VAL A N 1
ATOM 6046 C CA . VAL A 1 760 ? -7.476 5.871 27.378 1.00 91.38 760 VAL A CA 1
ATOM 6047 C C . VAL A 1 760 ? -6.676 6.578 26.280 1.00 91.38 760 VAL A C 1
ATOM 6049 O O . VAL A 1 760 ? -5.538 6.971 26.497 1.00 91.38 760 VAL A O 1
ATOM 6052 N N . LEU A 1 761 ? -7.264 6.785 25.096 1.00 92.69 761 LEU A N 1
ATOM 6053 C CA . LEU A 1 761 ? -6.610 7.487 23.990 1.00 92.69 761 LEU A CA 1
ATOM 6054 C C . LEU A 1 761 ? -6.367 8.976 24.289 1.00 92.69 761 LEU A C 1
ATOM 6056 O O . LEU A 1 761 ? -5.531 9.601 23.639 1.00 92.69 761 LEU A O 1
ATOM 6060 N N . LEU A 1 762 ? -7.094 9.540 25.255 1.00 91.88 762 LEU A N 1
ATOM 6061 C CA . LEU A 1 762 ? -6.957 10.922 25.717 1.00 91.88 762 LEU A CA 1
ATOM 6062 C C . LEU A 1 762 ? -6.139 11.026 27.017 1.00 91.88 762 LEU A C 1
ATOM 6064 O O . LEU A 1 762 ? -5.807 12.134 27.432 1.00 91.88 762 LEU A O 1
ATOM 6068 N N . ASP A 1 763 ? -5.798 9.894 27.640 1.00 88.88 763 ASP A N 1
ATOM 6069 C CA . ASP A 1 763 ? -5.047 9.815 28.894 1.00 88.88 763 ASP A CA 1
ATOM 6070 C C . ASP A 1 763 ? -3.576 9.464 28.626 1.00 88.88 763 ASP A C 1
ATOM 6072 O O . ASP A 1 763 ? -3.186 8.303 28.461 1.00 88.88 763 ASP A O 1
ATOM 6076 N N . LYS A 1 764 ? -2.735 10.500 28.580 1.00 83.81 764 LYS A N 1
ATOM 6077 C CA . LYS A 1 764 ? -1.301 10.348 28.316 1.00 83.81 764 LYS A CA 1
ATOM 6078 C C . LYS A 1 764 ? -0.553 9.650 29.441 1.00 83.81 764 LYS A C 1
ATOM 6080 O O . LYS A 1 764 ? 0.392 8.923 29.144 1.00 83.81 764 LYS A O 1
ATOM 6085 N N . ASP A 1 765 ? -0.978 9.805 30.691 1.00 79.19 765 ASP A N 1
ATOM 6086 C CA . ASP A 1 765 ? -0.342 9.115 31.809 1.00 79.19 765 ASP A CA 1
ATOM 6087 C C . ASP A 1 765 ? -0.632 7.614 31.749 1.00 79.19 765 ASP A C 1
ATOM 6089 O O . ASP A 1 765 ? 0.282 6.807 31.929 1.00 79.19 765 ASP A O 1
ATOM 6093 N N . HIS A 1 766 ? -1.862 7.219 31.409 1.00 80.44 766 HIS A N 1
ATOM 6094 C CA . HIS A 1 766 ? -2.204 5.810 31.223 1.00 80.44 766 HIS A CA 1
ATOM 6095 C C . HIS A 1 766 ? -1.470 5.191 30.032 1.00 80.44 766 HIS A C 1
ATOM 6097 O O . HIS A 1 766 ? -0.922 4.091 30.151 1.00 80.44 766 HIS A O 1
ATOM 6103 N N . LEU A 1 767 ? -1.411 5.890 28.892 1.00 81.56 767 LEU A N 1
ATOM 6104 C CA . LEU A 1 767 ? -0.643 5.440 27.729 1.00 81.56 767 LEU A CA 1
ATOM 6105 C C . LEU A 1 767 ? 0.835 5.279 28.084 1.00 81.56 767 LEU A C 1
ATOM 6107 O O . LEU A 1 767 ? 1.415 4.224 27.826 1.00 81.56 767 LEU A O 1
ATOM 6111 N N . ARG A 1 768 ? 1.427 6.277 28.745 1.00 73.88 768 ARG A N 1
ATOM 6112 C CA . ARG A 1 768 ? 2.817 6.219 29.189 1.00 73.88 768 ARG A CA 1
ATOM 6113 C C . ARG A 1 768 ? 3.037 5.022 30.113 1.00 73.88 768 ARG A C 1
ATOM 6115 O O . ARG A 1 768 ? 3.904 4.217 29.824 1.00 73.88 768 ARG A O 1
ATOM 6122 N N . ASN A 1 769 ? 2.220 4.843 31.149 1.00 71.25 769 ASN A N 1
ATOM 6123 C CA . ASN A 1 769 ? 2.372 3.756 32.125 1.00 71.25 769 ASN A CA 1
ATOM 6124 C C . ASN A 1 769 ? 2.132 2.355 31.547 1.00 71.25 769 ASN A C 1
ATOM 6126 O O . ASN A 1 769 ? 2.625 1.381 32.102 1.00 71.25 769 ASN A O 1
ATOM 6130 N N . THR A 1 770 ? 1.357 2.233 30.467 1.00 68.69 770 THR A N 1
ATOM 6131 C CA . THR A 1 770 ? 1.072 0.924 29.859 1.00 68.69 770 THR A CA 1
ATOM 6132 C C . THR A 1 770 ? 2.130 0.507 28.839 1.00 68.69 770 THR A C 1
ATOM 6134 O O . THR A 1 770 ? 2.338 -0.687 28.610 1.00 68.69 770 THR A O 1
ATOM 6137 N N . PHE A 1 771 ? 2.783 1.484 28.209 1.00 67.06 771 PHE A N 1
ATOM 6138 C CA . PHE A 1 771 ? 3.878 1.258 27.268 1.00 67.06 771 PHE A CA 1
ATOM 6139 C C . PHE A 1 771 ? 5.275 1.477 27.897 1.00 67.06 771 PHE A C 1
ATOM 6141 O O . PHE A 1 771 ? 6.265 1.277 27.192 1.00 67.06 771 PHE A O 1
ATOM 6148 N N . LEU A 1 772 ? 5.356 1.861 29.183 1.00 44.53 772 LEU A N 1
ATOM 6149 C CA . LEU A 1 772 ? 6.563 1.886 30.031 1.00 44.53 772 LEU A CA 1
ATOM 6150 C C . LEU A 1 772 ? 6.824 0.543 30.715 1.00 44.53 772 LEU A C 1
ATOM 6152 O O . LEU A 1 772 ? 5.854 -0.116 31.152 1.00 44.53 772 LEU A O 1
#

Secondary structure (DSSP, 8-state):
-HHHHHHHHHTT--BTTB-EEEEE-SSSTTEEEEPPTT--TTT--STT-EEEETTS-EEEE------HHHHHHHHHHHHH-TT--EEEEE--HHHHHHHTTT-PPP--STTGGGGTTTEEEE-----TT-HHHHHHHHHHHHTTT-SEEEETTTEEEEEESSHHHHHHHHHHHHHHHHHHHHHHHHHTTSSS------HHHHHHHHHHH-SHHHHHHHHHHHHHHHHHS-TT-PEEEPPPTT-SS-TTTTSTTEEETTTTS---TT-----------PPPPSS---TTSSSSSSSS------PPPHHHHT-HHHHHHHHHTT-----TTSSSTT----HHHHHHHHIIIIIIHHHT--S---GGGSHHHHHGGGGTS-HHHHHHHHHHHHHHHTTT-TTHHHHHHHHHHHHHHHHHHHHHHS---S--HHHHHHHHHHHHHHHHHTS-HHHHHHHHHHHHHHHHHHHHHHH------HHHHHHTTTT-S-TT----------TT------S-----PPTTSS-HHHHHHHHHHHHHHHHHTTT--GGGGGTS--HHHHHHHHHHHHSS-SS--SSGGGG-TTTGGGHHHHHHHHHHHHHHTTPSPPHHHHHHHHHHHHHHHT--PPPPPHHHHHHS-HHHHHHHHHHHHHHHHHHHHHHHHHHHHH-TT--TT-HHHHHHHHHHHHHHHHS-TT-GGGGGGHHHHHHHHHT---HHHHHHHHHHHHHHHHHHT-HHHHHHHHHHHHHHEETTEE--GGGGGG-HHHHHHHH-

Foldseek 3Di:
DLLLLLLCVVVVQDDFQDKKKWFQDPVHRQKIKMAAGRDRSNPDDPQRIFIAGLQRHGDDGDPHHHPSLNVLLVSLLCVLAVQWGMKIWTPDPLLLVLLQVQDDQFQQDLLSLLQQVQEEEQRDDPPSPPRNVVSNSSNVRCDHHHQKYRYRNGGIMGTHNDDQLRSLVRVSVSVSSVVVVVVVVVVVVVPDDRDTDDPVVSVVSNVVQNDRVNSNVVSVVSSCCCVVCVVPDQDEDADDPPDPDDPVVVDPRHDYPCPPDDDDPPDDDDDDDDDDDDDDDPDDDDPPPPPPPPLDDDDDDPDPPVVSVPPPVVVVVCVVVVHDPDDLQPPQVPDGDDSLLSQLLCLLLVFQLLLQQFAQFDPCLRSSNQLSVLCNVDVLLSLLSSLSSLLRVCLSPVVSPVVSVVSVVVSLVVVLVCPVVDDDQLQDLSVLSSLLSQLSSCLLQLPALLSNLLSLLLNQVSVVSNVVCVVDDDDDPVVSSVQSVSPDDDSPDDPHQFDPDPPDPPVQCPPPPVDQDAAPRADSSLLNSLLSSLLSLLQSLLQDALVSPRRDDQLSVSCVVCVSNHQHQNDPDQDSQSSRRRLRLQSVLSSLSSNLSRLLNVPLDDPRSLVVLVVSLVCLVPDDGDDRDPCCVPPNDPVSNLSNVLSSLLNNLSSLLSNQSSVCSNPVPDALPPPVNVVSLVSNVVSLVSHDLLNSNCVSCLRSCLRNLLSDDDPVSVVVSLVSLVSSCVSSSGNSSVLSSQSSCQSCDDPVDGHVRNSVSSVSVSSNVSSD

Radius of gyration: 32.69 Å; chains: 1; bounding box: 77×73×86 Å

Organism: NCBI:txid1937702